Protein AF-0000000072476470 (afdb_homodimer)

Secondary structure (DSSP, 8-state):
-----SEEE---S-B-TTTSSSB--EEETTEEE-HHHHHHHHHHHHHHHHHTSGGGS--S---TT----EEEEEE--SSHHHHHHHHHHHHHHHHHHHHTTT--SEEEEEEEEE-TT--THHHHHHHHHHTT-TTS-EEEEEEEGGGG--GGGEEEEEE-TT--EEEEEEPSS---HHHHHHTSSSHHHHHHHHHHHHHHHHHHHHHHTT-SEEEE---HHHHHHHHHHHHHTT-HHHHHHHHS-EEEPPTT-SS-EEEE-TTTTS-HHHHHHHHHHTT-TTTS----S---SBGGG--HHHHHHHHHHHHHHTT-THHHHHHHHHHHHSPPPPS---EE-TTT-PEESS-HHHHHHHHHS---S---SHHHHHHHHHHHHHS-S-TTSSS-SPPEE---HHHHHHHTT-SS-EEEE--GGGG--S---SHHHHHHHH-/-----SEEE---S-B-TTTSSSB--EEETTEEE-HHHHHHHHHHHHHHHHHTSGGGS--S---TT----EEEEEE--SSHHHHHHHHHHHHHHHHHHHHTTT--SEEEEEEEEE-TT--THHHHHHHHHHTT-TTS-EEEEEEEGGGG--GGGEEEEEE-TT--EEEEEEPSS---HHHHHHTSSSHHHHHHHHHHHHHHHHHHHHHHTT-SEEEE---HHHHHHHHHHHHHTT-HHHHHHHHS-EEEPPTT-SS-EEEE-TTTTS-HHHHHHHHHHTT-TTTS----S---SBGGG--HHHHHHHHHHHHHHTT-THHHHHHHHHHHHSPPPPS---EE-TTT--EESS-HHHHHHHHHS---S---SHHHHHHHHHHHHHS-S-TTSSS-SPPEE---HHHHHHHHT-SS-EEEE--STTS--SS--SHHHHHHHH-

Nearest PDB structures (foldseek):
  5mko-assembly1_A  TM=6.541E-01  e=4.875E-10  Pyrococcus horikoshii OT3
  7tjv-assembly1_B  TM=3.678E-01  e=1.976E-01  Saccharomyces cerevisiae
  3oe7-assembly2_J  TM=3.667E-01  e=3.869E-01  Saccharomyces cerevisiae
  3ofn-assembly1_C  TM=3.696E-01  e=1.002E+00  Saccharomyces cerevisiae
  8j0t-assembly1_A  TM=4.545E-01  e=1.855E+00  Mycobacterium tuberculosis

Sequence (878 aa):
MATSDPVVWDVGSQACGKCKQRDAVLIARREPYCGGCFVRFIRGKQRKPMGADDRYRVRYHRRPGDDPRHRVAVAASGGVSSVVLVDCVAGMLQDQAHAHKGRTGFELVVVTIATDDADDTVSARLHQLAARFPEVSVVVKQVPVAKYIDDKTLYRLRITPEFAAVVGPPVAHPMTVGELLAMCVNKSSGEDLLEVVRHQLLLEFAVAEGCHTVLYGHSLTRIASDIIALTVKGRGSAIYRSLNNRTETVAGAAADVVVMYPLRDVLGAEVSAYAKVAGLDELAATSGVPKSKITKNLTIRDLTANYFARLEATGYASTASAVVKIGDKLAPPKGESQGTCGVCGIEVYHNPQRWLQRITVESAAPLDTDDERANLAAYEASAPASAAAAAGDGAALELCYGCTVSLKGAAADMAWPVNPERLGPRYNADDVINELSLEMATSDPVVWDVGSQACGKCKQRDAVLIARREPYCGGCFVRFIRGKQRKPMGADDRYRVRYHRRPGDDPRHRVAVAASGGVSSVVLVDCVAGMLQDQAHAHKGRTGFELVVVTIATDDADDTVSARLHQLAARFPEVSVVVKQVPVAKYIDDKTLYRLRITPEFAAVVGPPVAHPMTVGELLAMCVNKSSGEDLLEVVRHQLLLEFAVAEGCHTVLYGHSLTRIASDIIALTVKGRGSAIYRSLNNRTETVAGAAADVVVMYPLRDVLGAEVSAYAKVAGLDELAATSGVPKSKITKNLTIRDLTANYFARLEATGYASTASAVVKIGDKLAPPKGESQGTCGVCGIEVYHNPQRWLQRITVESAAPLDTDDERANLAAYEASAPASAAAAAGDGAALELCYGCTVSLKGAAADMAWPVNPERLGPRYNADDVINELSLE

pLDDT: mean 77.1, std 20.1, range [19.94, 98.12]

InterPro domains:
  IPR014729 Rossmann-like alpha/beta/alpha sandwich fold [G3DSA:3.40.50.620] (15-365)
  IPR019407 Cytoplasmic tRNA 2-thiolation protein 2 [MF_03054] (4-411)
  IPR019407 Cytoplasmic tRNA 2-thiolation protein 2 [PF10288] (299-405)
  IPR019407 Cytoplasmic tRNA 2-thiolation protein 2 [PTHR20882] (13-414)

Radius of gyration: 30.51 Å; Cα contacts (8 Å, |Δi|>4): 1537; chains: 2; bounding box: 84×90×68 Å

Solvent-accessible surface area (backbone atoms only — not comparable to full-atom values): 47629 Å² total; per-residue (Å²): 128,86,65,52,30,50,59,38,65,80,59,58,98,35,58,9,67,80,79,61,75,45,60,20,51,29,27,44,56,90,36,39,24,20,60,70,57,44,48,49,51,54,41,47,53,35,38,54,78,46,66,78,36,74,66,56,39,68,72,85,82,73,54,95,84,54,75,71,76,39,23,36,32,35,50,32,80,27,34,52,44,21,46,47,42,52,52,40,53,52,48,52,38,41,53,34,18,70,73,48,81,64,41,50,24,50,43,43,33,39,37,28,73,35,52,93,82,53,67,69,58,52,61,51,33,50,50,55,56,42,61,75,39,77,86,42,72,61,46,79,48,77,43,58,53,60,70,71,59,46,69,89,30,26,21,22,36,38,64,43,95,68,52,44,39,34,35,51,60,66,51,90,64,88,75,52,62,68,58,42,38,65,46,29,62,43,68,46,35,21,52,51,51,48,53,40,53,53,52,51,51,49,52,52,47,29,54,75,70,58,25,43,31,39,34,40,32,44,23,24,42,51,48,24,25,46,44,54,36,29,36,55,50,32,27,57,70,53,41,51,55,70,75,37,74,38,75,42,80,49,91,90,46,93,59,57,32,34,38,41,49,41,32,46,88,35,45,52,61,52,50,53,48,44,26,56,66,71,67,38,56,86,56,18,57,68,78,65,66,71,67,73,66,49,54,91,76,51,32,61,51,52,54,40,44,53,49,49,54,51,34,27,69,67,23,44,46,62,34,31,56,35,27,44,52,48,51,67,51,38,62,73,77,76,76,63,68,74,44,50,14,53,79,72,59,48,75,23,59,63,68,36,34,63,52,50,38,43,75,45,52,66,77,74,74,81,74,79,50,73,62,54,48,44,47,50,46,41,44,64,62,61,36,62,86,53,57,75,69,65,46,58,95,44,55,66,45,54,52,34,49,35,57,47,54,35,55,44,62,24,90,53,68,37,59,45,61,42,58,66,79,72,43,56,78,71,91,74,75,63,73,79,50,54,73,67,66,63,119,127,88,65,52,32,50,60,38,64,81,60,59,98,35,61,9,68,79,79,61,73,45,61,21,52,30,29,43,54,92,36,40,24,19,58,68,57,43,48,50,51,55,41,49,55,34,39,53,76,46,66,78,37,75,68,57,39,69,74,85,80,73,53,95,85,54,76,71,74,38,22,36,32,37,50,32,82,29,36,54,44,20,47,47,42,51,52,41,53,51,48,51,39,41,52,35,17,71,73,49,81,63,41,50,24,50,43,43,35,40,36,28,75,35,52,94,83,51,67,68,57,51,61,52,34,50,49,55,56,42,61,75,39,78,86,42,73,60,45,75,47,77,43,58,52,60,72,71,59,45,71,89,31,26,21,24,36,37,55,45,97,66,52,45,39,33,35,51,61,67,51,90,64,88,74,51,61,69,59,44,39,64,47,28,60,43,69,46,36,23,52,52,51,48,52,41,51,53,52,52,50,50,52,51,47,29,56,76,71,57,26,43,30,40,35,40,32,43,22,24,42,51,47,24,25,45,44,54,36,30,36,54,51,32,28,58,72,52,42,51,56,71,74,38,75,39,75,41,80,50,92,91,48,94,59,58,31,34,38,38,47,43,32,46,88,35,44,51,62,53,48,53,49,43,25,58,66,70,66,38,56,85,54,18,56,68,76,65,67,69,67,73,67,50,53,90,78,53,31,60,52,53,53,38,44,52,49,48,55,51,33,28,69,71,24,44,45,62,34,32,56,35,28,43,53,48,49,65,52,40,62,72,78,74,76,64,68,75,44,50,15,51,79,71,59,48,74,24,58,64,68,35,35,62,53,51,38,43,74,46,51,66,79,74,73,81,73,78,49,71,62,56,49,44,48,50,46,41,44,64,62,60,36,62,84,57,54,76,68,64,46,57,94,42,58,72,45,54,52,34,50,35,56,45,60,35,51,53,50,22,90,55,69,37,59,45,62,43,58,69,79,70,37,61,76,70,90,77,81,66,70,82,59,52,77,65,66,68,116

Organism: Diutina rugosa (NCBI:txid5481)

Structure (mmCIF, N/CA/C/O backbone):
data_AF-0000000072476470-model_v1
#
loop_
_entity.id
_entity.type
_entity.pdbx_description
1 polymer 'Cytoplasmic tRNA 2-thiolation protein 2'
#
loop_
_atom_site.group_PDB
_atom_site.id
_atom_site.type_symbol
_atom_site.label_atom_id
_atom_site.label_alt_id
_atom_site.label_comp_id
_atom_site.label_asym_id
_atom_site.label_entity_id
_atom_site.label_seq_id
_atom_site.pdbx_PDB_ins_code
_atom_site.Cartn_x
_atom_site.Cartn_y
_atom_site.Cartn_z
_atom_site.occupancy
_atom_site.B_iso_or_equiv
_atom_site.auth_seq_id
_atom_site.auth_comp_id
_atom_site.auth_asym_id
_atom_site.auth_atom_id
_atom_site.pdbx_PDB_model_num
ATOM 1 N N . MET A 1 1 ? -31.922 6.969 -4.652 1 24.92 1 MET A N 1
ATOM 2 C CA . MET A 1 1 ? -30.656 6.469 -5.172 1 24.92 1 MET A CA 1
ATOM 3 C C . MET A 1 1 ? -29.547 6.637 -4.145 1 24.92 1 MET A C 1
ATOM 5 O O . MET A 1 1 ? -29.141 7.758 -3.844 1 24.92 1 MET A O 1
ATOM 9 N N . ALA A 1 2 ? -29.547 5.863 -3.162 1 32.75 2 ALA A N 1
ATOM 10 C CA . ALA A 1 2 ? -28.641 5.98 -2.02 1 32.75 2 ALA A CA 1
ATOM 11 C C . ALA A 1 2 ? -27.188 6.016 -2.473 1 32.75 2 ALA A C 1
ATOM 13 O O . ALA A 1 2 ? -26.672 5.031 -3.01 1 32.75 2 ALA A O 1
ATOM 14 N N . THR A 1 3 ? -26.781 7.102 -2.959 1 39.84 3 THR A N 1
ATOM 15 C CA . THR A 1 3 ? -25.438 7.285 -3.48 1 39.84 3 THR A CA 1
ATOM 16 C C . THR A 1 3 ? -24.406 7.129 -2.369 1 39.84 3 THR A C 1
ATOM 18 O O . THR A 1 3 ? -24.609 7.578 -1.243 1 39.84 3 THR A O 1
ATOM 21 N N . SER A 1 4 ? -23.719 6.02 -2.309 1 44.28 4 SER A N 1
ATOM 22 C CA . SER A 1 4 ? -22.656 5.59 -1.41 1 44.28 4 SER A CA 1
ATOM 23 C C . SER A 1 4 ? -21.516 6.613 -1.356 1 44.28 4 SER A C 1
ATOM 25 O O . SER A 1 4 ? -20.422 6.316 -0.867 1 44.28 4 SER A O 1
ATOM 27 N N . ASP A 1 5 ? -21.891 7.859 -1.884 1 54.78 5 ASP A N 1
ATOM 28 C CA . ASP A 1 5 ? -20.891 8.922 -1.818 1 54.78 5 ASP A CA 1
ATOM 29 C C . ASP A 1 5 ? -20.734 9.438 -0.39 1 54.78 5 ASP A C 1
ATOM 31 O O . ASP A 1 5 ? -21.703 9.547 0.349 1 54.78 5 ASP A O 1
ATOM 35 N N . PRO A 1 6 ? -19.547 9.555 0.043 1 65.94 6 PRO A N 1
ATOM 36 C CA . PRO A 1 6 ? -19.391 10.039 1.415 1 65.94 6 PRO A CA 1
ATOM 37 C C . PRO A 1 6 ? -20.094 11.375 1.654 1 65.94 6 PRO A C 1
ATOM 39 O O . PRO A 1 6 ? -20.609 11.617 2.748 1 65.94 6 PRO A O 1
ATOM 42 N N . VAL A 1 7 ? -20.172 12.234 0.521 1 78.75 7 VAL A N 1
ATOM 43 C CA . VAL A 1 7 ? -20.891 13.5 0.624 1 78.75 7 VAL A CA 1
ATOM 44 C C . VAL A 1 7 ? -21.797 13.68 -0.595 1 78.75 7 VAL A C 1
ATOM 46 O O . VAL A 1 7 ? -21.328 13.594 -1.735 1 78.75 7 VAL A O 1
ATOM 49 N N . VAL A 1 8 ? -23.062 13.766 -0.441 1 81.56 8 VAL A N 1
ATOM 50 C CA . VAL A 1 8 ? -24.031 13.945 -1.523 1 81.56 8 VAL A CA 1
ATOM 51 C C . VAL A 1 8 ? -24.672 15.328 -1.417 1 81.56 8 VAL A C 1
ATOM 53 O O . VAL A 1 8 ? -25.188 15.703 -0.358 1 81.56 8 VAL A O 1
ATOM 56 N N . TRP A 1 9 ? -24.531 16.031 -2.512 1 86.44 9 TRP A N 1
ATOM 57 C CA . TRP A 1 9 ? -25.109 17.375 -2.531 1 86.44 9 TRP A CA 1
ATOM 58 C C . TRP A 1 9 ? -26.5 17.375 -3.141 1 86.44 9 TRP A C 1
ATOM 60 O O . TRP A 1 9 ? -26.969 16.328 -3.623 1 86.44 9 TRP A O 1
ATOM 70 N N . ASP A 1 10 ? -27.156 18.438 -3.203 1 78.69 10 ASP A N 1
ATOM 71 C CA . ASP A 1 10 ? -28.469 18.672 -3.82 1 78.69 10 ASP A CA 1
ATOM 72 C C . ASP A 1 10 ? -29.484 17.641 -3.334 1 78.69 10 ASP A C 1
ATOM 74 O O . ASP A 1 10 ? -30.109 16.953 -4.137 1 78.69 10 ASP A O 1
ATOM 78 N N . VAL A 1 11 ? -29.734 17.562 -2.053 1 77.38 11 VAL A N 1
ATOM 79 C CA . VAL A 1 11 ? -30.531 16.516 -1.4 1 77.38 11 VAL A CA 1
ATOM 80 C C . VAL A 1 11 ? -32 16.938 -1.368 1 77.38 11 VAL A C 1
ATOM 82 O O . VAL A 1 11 ? -32.781 16.359 -0.619 1 77.38 11 VAL A O 1
ATOM 85 N N . GLY A 1 12 ? -32.469 17.766 -2.186 1 75.56 12 GLY A N 1
ATOM 86 C CA . GLY A 1 12 ? -33.875 18.156 -2.234 1 75.56 12 GLY A CA 1
ATOM 87 C C . GLY A 1 12 ? -34.312 18.938 -1.008 1 75.56 12 GLY A C 1
ATOM 88 O O . GLY A 1 12 ? -33.5 19.5 -0.291 1 75.56 12 GLY A O 1
ATOM 89 N N . SER A 1 13 ? -35.656 18.953 -0.813 1 82.44 13 SER A N 1
ATOM 90 C CA . SER A 1 13 ? -36.25 19.766 0.246 1 82.44 13 SER A CA 1
ATOM 91 C C . SER A 1 13 ? -36.406 18.953 1.53 1 82.44 13 SER A C 1
ATOM 93 O O . SER A 1 13 ? -37.531 18.609 1.91 1 82.44 13 SER A O 1
ATOM 95 N N . GLN A 1 14 ? -35.25 18.484 1.986 1 89.56 14 GLN A N 1
ATOM 96 C CA . GLN A 1 14 ? -35.344 17.781 3.256 1 89.56 14 GLN A CA 1
ATOM 97 C C . GLN A 1 14 ? -34.75 18.594 4.395 1 89.56 14 GLN A C 1
ATOM 99 O O . GLN A 1 14 ? -33.844 19.406 4.18 1 89.56 14 GLN A O 1
ATOM 104 N N . ALA A 1 15 ? -35.312 18.391 5.598 1 93.31 15 ALA A N 1
ATOM 105 C CA . ALA A 1 15 ? -34.875 19.141 6.773 1 93.31 15 ALA A CA 1
ATOM 106 C C . ALA A 1 15 ? -33.562 18.594 7.301 1 93.31 15 ALA A C 1
ATOM 108 O O . ALA A 1 15 ? -33.281 17.391 7.156 1 93.31 15 ALA A O 1
ATOM 109 N N . CYS A 1 16 ? -32.781 19.422 7.844 1 94.56 16 CYS A N 1
ATOM 110 C CA . CYS A 1 16 ? -31.562 19.016 8.508 1 94.56 16 CYS A CA 1
ATOM 111 C C . CYS A 1 16 ? -31.828 17.984 9.586 1 94.56 16 CYS A C 1
ATOM 113 O O . CYS A 1 16 ? -32.781 18.141 10.375 1 94.56 16 CYS A O 1
ATOM 115 N N . GLY A 1 17 ? -31.078 16.984 9.602 1 91.75 17 GLY A N 1
ATOM 116 C CA . GLY A 1 17 ? -31.266 15.914 10.57 1 91.75 17 GLY A CA 1
ATOM 117 C C . GLY A 1 17 ? -30.812 16.297 11.969 1 91.75 17 GLY A C 1
ATOM 118 O O . GLY A 1 17 ? -31.156 15.625 12.945 1 91.75 17 GLY A O 1
ATOM 119 N N . LYS A 1 18 ? -30.094 17.375 12.172 1 92.19 18 LYS A N 1
ATOM 120 C CA . LYS A 1 18 ? -29.547 17.797 13.461 1 92.19 18 LYS A CA 1
ATOM 121 C C . LYS A 1 18 ? -30.406 18.891 14.094 1 92.19 18 LYS A C 1
ATOM 123 O O . LYS A 1 18 ? -31 18.688 15.156 1 92.19 18 LYS A O 1
ATOM 128 N N . CYS A 1 19 ? -30.578 20.047 13.398 1 93.19 19 CYS A N 1
ATOM 129 C CA . CYS A 1 19 ? -31.328 21.172 13.977 1 93.19 19 CYS A CA 1
ATOM 130 C C . CYS A 1 19 ? -32.812 21.062 13.648 1 93.19 19 CYS A C 1
ATOM 132 O O . CYS A 1 19 ? -33.625 21.688 14.312 1 93.19 19 CYS A O 1
ATOM 134 N N . LYS A 1 20 ? -33.156 20.375 12.594 1 92.69 20 LYS A N 1
ATOM 135 C CA . LYS A 1 20 ? -34.531 20.172 12.125 1 92.69 20 LYS A CA 1
ATOM 136 C C . LYS A 1 20 ? -35.219 21.5 11.805 1 92.69 20 LYS A C 1
ATOM 138 O O . LYS A 1 20 ? -36.438 21.562 11.68 1 92.69 20 LYS A O 1
ATOM 143 N N . GLN A 1 21 ? -34.531 22.5 11.727 1 93.12 21 GLN A N 1
ATOM 144 C CA . GLN A 1 21 ? -35.031 23.844 11.523 1 93.12 21 GLN A CA 1
ATOM 145 C C . GLN A 1 21 ? -34.75 24.344 10.117 1 93.12 21 GLN A C 1
ATOM 147 O O . GLN A 1 21 ? -35.531 25.094 9.531 1 93.12 21 GLN A O 1
ATOM 152 N N . ARG A 1 22 ? -33.656 23.984 9.648 1 94.38 22 ARG A N 1
ATOM 153 C CA . ARG A 1 22 ? -33.219 24.453 8.344 1 94.38 22 ARG A CA 1
ATOM 154 C C . ARG A 1 22 ? -33.219 23.328 7.324 1 94.38 22 ARG A C 1
ATOM 156 O O . ARG A 1 22 ? -33.25 22.156 7.695 1 94.38 22 ARG A O 1
ATOM 163 N N . ASP A 1 23 ? -33.094 23.766 6.062 1 94.25 23 ASP A N 1
ATOM 164 C CA . ASP A 1 23 ? -33.031 22.781 4.988 1 94.25 23 ASP A CA 1
ATOM 165 C C . ASP A 1 23 ? -31.625 22.203 4.879 1 94.25 23 ASP A C 1
ATOM 167 O O . ASP A 1 23 ? -30.641 22.906 5.023 1 94.25 23 ASP A O 1
ATOM 171 N N . ALA A 1 24 ? -31.625 20.906 4.594 1 95.19 24 ALA A N 1
ATOM 172 C CA . ALA A 1 24 ? -30.359 20.234 4.383 1 95.19 24 ALA A CA 1
ATOM 173 C C . ALA A 1 24 ? -29.734 20.641 3.055 1 95.19 24 ALA A C 1
ATOM 175 O O . ALA A 1 24 ? -30.438 20.828 2.061 1 95.19 24 ALA A O 1
ATOM 176 N N . VAL A 1 25 ? -28.422 20.812 3.047 1 94.81 25 VAL A N 1
ATOM 177 C CA . VAL A 1 25 ? -27.734 21.188 1.815 1 94.81 25 VAL A CA 1
ATOM 178 C C . VAL A 1 25 ? -26.906 20 1.312 1 94.81 25 VAL A C 1
ATOM 180 O O . VAL A 1 25 ? -26.547 19.938 0.131 1 94.81 25 VAL A O 1
ATOM 183 N N . LEU A 1 26 ? -26.578 19.031 2.217 1 93.56 26 LEU A N 1
ATOM 184 C CA . LEU A 1 26 ? -25.797 17.859 1.833 1 93.56 26 LEU A CA 1
ATOM 185 C C . LEU A 1 26 ? -26.094 16.688 2.764 1 93.56 26 LEU A C 1
ATOM 187 O O . LEU A 1 26 ? -26.688 16.875 3.832 1 93.56 26 LEU A O 1
ATOM 191 N N . ILE A 1 27 ? -25.766 15.555 2.26 1 89.31 27 ILE A N 1
ATOM 192 C CA . ILE A 1 27 ? -25.828 14.344 3.066 1 89.31 27 ILE A CA 1
ATOM 193 C C . ILE A 1 27 ? -24.422 13.789 3.287 1 89.31 27 ILE A C 1
ATOM 195 O O . ILE A 1 27 ? -23.672 13.594 2.332 1 89.31 27 ILE A O 1
ATOM 199 N N . ALA A 1 28 ? -24 13.727 4.504 1 86.88 28 ALA A N 1
ATOM 200 C CA . ALA A 1 28 ? -22.719 13.117 4.883 1 86.88 28 ALA A CA 1
ATOM 201 C C . ALA A 1 28 ? -22.938 12.023 5.926 1 86.88 28 ALA A C 1
ATOM 203 O O . ALA A 1 28 ? -23.734 12.172 6.848 1 86.88 28 ALA A O 1
ATOM 204 N N . ARG A 1 29 ? -22.219 10.992 5.68 1 80.81 29 ARG A N 1
ATOM 205 C CA . ARG A 1 29 ? -22.344 9.844 6.574 1 80.81 29 ARG A CA 1
ATOM 206 C C . ARG A 1 29 ? -23.812 9.461 6.773 1 80.81 29 ARG A C 1
ATOM 208 O O . ARG A 1 29 ? -24.266 9.273 7.906 1 80.81 29 ARG A O 1
ATOM 215 N N . ARG A 1 30 ? -24.609 9.578 5.797 1 77.38 30 ARG A N 1
ATOM 216 C CA . ARG A 1 30 ? -26.016 9.156 5.691 1 77.38 30 ARG A CA 1
ATOM 217 C C . ARG A 1 30 ? -26.922 10.078 6.488 1 77.38 30 ARG A C 1
ATOM 219 O O . ARG A 1 30 ? -28.062 9.727 6.797 1 77.38 30 ARG A O 1
ATOM 226 N N . GLU A 1 31 ? -26.422 11.188 6.859 1 86.62 31 GLU A N 1
ATOM 227 C CA . GLU A 1 31 ? -27.203 12.172 7.602 1 86.62 31 GLU A CA 1
ATOM 228 C C . GLU A 1 31 ? -27.281 13.5 6.844 1 86.62 31 GLU A C 1
ATOM 230 O O . GLU A 1 31 ? -26.281 13.984 6.332 1 86.62 31 GLU A O 1
ATOM 235 N N . PRO A 1 32 ? -28.516 13.906 6.727 1 92.25 32 PRO A N 1
ATOM 236 C CA . PRO A 1 32 ? -28.656 15.227 6.098 1 92.25 32 PRO A CA 1
ATOM 237 C C . PRO A 1 32 ? -28.234 16.359 7.012 1 92.25 32 PRO A C 1
ATOM 239 O O . PRO A 1 32 ? -28.578 16.375 8.195 1 92.25 32 PRO A O 1
ATOM 242 N N . TYR A 1 33 ? -27.484 17.297 6.461 1 94.88 33 TYR A N 1
ATOM 243 C CA . TYR A 1 33 ? -26.984 18.438 7.234 1 94.88 33 TYR A CA 1
ATOM 244 C C . TYR A 1 33 ? -27.312 19.75 6.539 1 94.88 33 TYR A C 1
ATOM 246 O O . TYR A 1 33 ? -27.219 19.859 5.312 1 94.88 33 TYR A O 1
ATOM 254 N N . CYS A 1 34 ? -27.812 20.719 7.391 1 95.5 34 CYS A N 1
ATOM 255 C CA . CYS A 1 34 ? -27.703 22.094 6.914 1 95.5 34 CYS A CA 1
ATOM 256 C C . CYS A 1 34 ? -26.266 22.578 6.996 1 95.5 34 CYS A C 1
ATOM 258 O O . CYS A 1 34 ? -25.406 21.922 7.582 1 95.5 34 CYS A O 1
ATOM 260 N N . GLY A 1 35 ? -25.984 23.719 6.414 1 94.88 35 GLY A N 1
ATOM 261 C CA . GLY A 1 35 ? -24.609 24.234 6.383 1 94.88 35 GLY A CA 1
ATOM 262 C C . GLY A 1 35 ? -24.016 24.406 7.762 1 94.88 35 GLY A C 1
ATOM 263 O O . GLY A 1 35 ? -22.922 23.906 8.039 1 94.88 35 GLY A O 1
ATOM 264 N N . GLY A 1 36 ? -24.734 25.062 8.617 1 95.19 36 GLY A N 1
ATOM 265 C CA . GLY A 1 36 ? -24.25 25.328 9.961 1 95.19 36 GLY A CA 1
ATOM 266 C C . GLY A 1 36 ? -24 24.062 10.766 1 95.19 36 GLY A C 1
ATOM 267 O O . GLY A 1 36 ? -22.969 23.938 11.422 1 95.19 36 GLY A O 1
ATOM 268 N N . CYS A 1 37 ? -24.906 23.125 10.68 1 95.81 37 CYS A N 1
ATOM 269 C CA . CYS A 1 37 ? -24.781 21.891 11.445 1 95.81 37 CYS A CA 1
ATOM 270 C C . CYS A 1 37 ? -23.625 21.047 10.914 1 95.81 37 CYS A C 1
ATOM 272 O O . CYS A 1 37 ? -22.953 20.344 11.672 1 95.81 37 CYS A O 1
ATOM 274 N N . PHE A 1 38 ? -23.375 21.094 9.594 1 96.12 38 PHE A N 1
ATOM 275 C CA . PHE A 1 38 ? -22.266 20.344 9.008 1 96.12 38 PHE A CA 1
ATOM 276 C C . PHE A 1 38 ? -20.938 20.906 9.492 1 96.12 38 PHE A C 1
ATOM 278 O O . PHE A 1 38 ? -20.031 20.141 9.852 1 96.12 38 PHE A O 1
ATOM 285 N N . VAL A 1 39 ? -20.844 22.203 9.516 1 96.81 39 VAL A N 1
ATOM 286 C CA . VAL A 1 39 ? -19.625 22.859 10.008 1 96.81 39 VAL A CA 1
ATOM 287 C C . VAL A 1 39 ? -19.391 22.453 11.453 1 96.81 39 VAL A C 1
ATOM 289 O O . VAL A 1 39 ? -18.25 22.125 11.836 1 96.81 39 VAL A O 1
ATOM 292 N N . ARG A 1 40 ? -20.406 22.406 12.227 1 95.56 40 ARG A N 1
ATOM 293 C CA . ARG A 1 40 ? -20.297 22.016 13.625 1 95.56 40 ARG A CA 1
ATOM 294 C C . ARG A 1 40 ? -19.844 20.562 13.742 1 95.56 40 ARG A C 1
ATOM 296 O O . ARG A 1 40 ? -19.062 20.219 14.625 1 95.56 40 ARG A O 1
ATOM 303 N N . PHE A 1 41 ? -20.375 19.781 12.852 1 94.56 41 PHE A N 1
ATOM 304 C CA . PHE A 1 41 ? -20.031 18.359 12.844 1 94.56 41 PHE A CA 1
ATOM 305 C C . PHE A 1 41 ? -18.531 18.156 12.594 1 94.56 41 PHE A C 1
ATOM 307 O O . PHE A 1 41 ? -17.875 17.453 13.352 1 94.56 41 PHE A O 1
ATOM 314 N N . ILE A 1 42 ? -17.969 18.797 11.555 1 96.31 42 ILE A N 1
ATOM 315 C CA . ILE A 1 42 ? -16.562 18.641 11.195 1 96.31 42 ILE A CA 1
ATOM 316 C C . ILE A 1 42 ? -15.68 19.25 12.281 1 96.31 42 ILE A C 1
ATOM 318 O O . ILE A 1 42 ? -14.656 18.672 12.656 1 96.31 42 ILE A O 1
ATOM 322 N N . ARG A 1 43 ? -16.062 20.406 12.82 1 96.19 43 ARG A N 1
ATOM 323 C CA . ARG A 1 43 ? -15.297 21.031 13.898 1 96.19 43 ARG A CA 1
ATOM 324 C C . ARG A 1 43 ? -15.273 20.141 15.141 1 96.19 43 ARG A C 1
ATOM 326 O O . ARG A 1 43 ? -14.289 20.125 15.883 1 96.19 43 ARG A O 1
ATOM 333 N N . GLY A 1 44 ? -16.375 19.469 15.32 1 94.06 44 GLY A N 1
ATOM 334 C CA . GLY A 1 44 ? -16.422 18.516 16.422 1 94.06 44 GLY A CA 1
ATOM 335 C C . GLY A 1 44 ? -15.422 17.391 16.281 1 94.06 44 GLY A C 1
ATOM 336 O O . GLY A 1 44 ? -14.797 16.984 17.266 1 94.06 44 GLY A O 1
ATOM 337 N N . LYS A 1 45 ? -15.289 16.906 15.086 1 92.5 45 LYS A N 1
ATOM 338 C CA . LYS A 1 45 ? -14.312 15.859 14.828 1 92.5 45 LYS A CA 1
ATOM 339 C C . LYS A 1 45 ? -12.891 16.359 15.07 1 92.5 45 LYS A C 1
ATOM 341 O O . LYS A 1 45 ? -12.062 15.633 15.625 1 92.5 45 LYS A O 1
ATOM 346 N N . GLN A 1 46 ? -12.617 17.531 14.594 1 94.44 46 GLN A N 1
ATOM 347 C CA . GLN A 1 46 ? -11.305 18.141 14.789 1 94.44 46 GLN A CA 1
ATOM 348 C C . GLN A 1 46 ? -11 18.328 16.266 1 94.44 46 GLN A C 1
ATOM 350 O O . GLN A 1 46 ? -9.867 18.125 16.703 1 94.44 46 GLN A O 1
ATOM 355 N N . ARG A 1 47 ? -11.969 18.641 17.125 1 93 47 ARG A N 1
ATOM 356 C CA . ARG A 1 47 ? -11.789 18.984 18.531 1 93 47 ARG A CA 1
ATOM 357 C C . ARG A 1 47 ? -11.539 17.734 19.375 1 93 47 ARG A C 1
ATOM 359 O O . ARG A 1 47 ? -10.891 17.797 20.422 1 93 47 ARG A O 1
ATOM 366 N N . LYS A 1 48 ? -12.047 16.688 18.906 1 89.06 48 LYS A N 1
ATOM 367 C CA . LYS A 1 48 ? -12.031 15.461 19.703 1 89.06 48 LYS A CA 1
ATOM 368 C C . LYS A 1 48 ? -10.602 15.086 20.094 1 89.06 48 LYS A C 1
ATOM 370 O O . LYS A 1 48 ? -10.312 14.883 21.281 1 89.06 48 LYS A O 1
ATOM 375 N N . PRO A 1 49 ? -9.695 15.031 19.219 1 86.5 49 PRO A N 1
ATOM 376 C CA . PRO A 1 49 ? -8.344 14.641 19.625 1 86.5 49 PRO A CA 1
ATOM 377 C C . PRO A 1 49 ? -7.641 15.719 20.438 1 86.5 49 PRO A C 1
ATOM 379 O O . PRO A 1 49 ? -6.707 15.422 21.188 1 86.5 49 PRO A O 1
ATOM 382 N N . MET A 1 50 ? -8.031 16.906 20.406 1 86.44 50 MET A N 1
ATOM 383 C CA . MET A 1 50 ? -7.391 18.031 21.094 1 86.44 50 MET A CA 1
ATOM 384 C C . MET A 1 50 ? -8.086 18.312 22.422 1 86.44 50 MET A C 1
ATOM 386 O O . MET A 1 50 ? -7.434 18.641 23.422 1 86.44 50 MET A O 1
ATOM 390 N N . GLY A 1 51 ? -9.328 18.078 22.438 1 76.06 51 GLY A N 1
ATOM 391 C CA . GLY A 1 51 ? -10.172 18.516 23.547 1 76.06 51 GLY A CA 1
ATOM 392 C C . GLY A 1 51 ? -9.953 17.719 24.812 1 76.06 51 GLY A C 1
ATOM 393 O O . GLY A 1 51 ? -10.211 18.203 25.906 1 76.06 51 GLY A O 1
ATOM 394 N N . ALA A 1 52 ? -9.484 16.547 24.641 1 74.75 52 ALA A N 1
ATOM 395 C CA . ALA A 1 52 ? -9.312 15.711 25.812 1 74.75 52 ALA A CA 1
ATOM 396 C C . ALA A 1 52 ? -8.016 16.047 26.547 1 74.75 52 ALA A C 1
ATOM 398 O O . ALA A 1 52 ? -7.84 15.688 27.719 1 74.75 52 ALA A O 1
ATOM 399 N N . ASP A 1 53 ? -7.297 16.812 25.938 1 81.06 53 ASP A N 1
ATOM 400 C CA . ASP A 1 53 ? -5.996 17.141 26.5 1 81.06 53 ASP A CA 1
ATOM 401 C C . ASP A 1 53 ? -6.027 18.5 27.188 1 81.06 53 ASP A C 1
ATOM 403 O O . ASP A 1 53 ? -6.387 19.5 26.578 1 81.06 53 ASP A O 1
ATOM 407 N N . ASP A 1 54 ? -5.656 18.562 28.438 1 80.94 54 ASP A N 1
ATOM 408 C CA . ASP A 1 54 ? -5.676 19.781 29.234 1 80.94 54 ASP A CA 1
ATOM 409 C C . ASP A 1 54 ? -4.789 20.859 28.625 1 80.94 54 ASP A C 1
ATOM 411 O O . ASP A 1 54 ? -4.969 22.047 28.906 1 80.94 54 ASP A O 1
ATOM 415 N N . ARG A 1 55 ? -3.957 20.578 27.797 1 82.88 55 ARG A N 1
ATOM 416 C CA . ARG A 1 55 ? -3.016 21.484 27.172 1 82.88 55 ARG A CA 1
ATOM 417 C C . ARG A 1 55 ? -3.744 22.516 26.297 1 82.88 55 ARG A C 1
ATOM 419 O O . ARG A 1 55 ? -3.236 23.609 26.062 1 82.88 55 ARG A O 1
ATOM 426 N N . TYR A 1 56 ? -4.961 22.094 25.906 1 89.25 56 TYR A N 1
ATOM 427 C CA . TYR A 1 56 ? -5.613 22.938 24.906 1 89.25 56 TYR A CA 1
ATOM 428 C C . TYR A 1 56 ? -6.875 23.578 25.469 1 89.25 56 TYR A C 1
ATOM 430 O O . TYR A 1 56 ? -7.648 24.188 24.734 1 89.25 56 TYR A O 1
ATOM 438 N N . ARG A 1 57 ? -7.066 23.422 26.766 1 87.62 57 ARG A N 1
ATOM 439 C CA . ARG A 1 57 ? -8.234 23.984 27.438 1 87.62 57 ARG A CA 1
ATOM 440 C C . ARG A 1 57 ? -7.879 25.281 28.156 1 87.62 57 ARG A C 1
ATOM 442 O O . ARG A 1 57 ? -6.707 25.547 28.438 1 87.62 57 ARG A O 1
ATOM 449 N N . VAL A 1 58 ? -8.945 26.016 28.391 1 87.81 58 VAL A N 1
ATOM 450 C CA . VAL A 1 58 ? -8.766 27.266 29.125 1 87.81 58 VAL A CA 1
ATOM 451 C C . VAL A 1 58 ? -8.43 26.969 30.578 1 87.81 58 VAL A C 1
ATOM 453 O O . VAL A 1 58 ? -9.094 26.156 31.219 1 87.81 58 VAL A O 1
ATOM 456 N N . ARG A 1 59 ? -7.379 27.641 30.969 1 81.44 59 ARG A N 1
ATOM 457 C CA . ARG A 1 59 ? -6.992 27.5 32.375 1 81.44 59 ARG A CA 1
ATOM 458 C C . ARG A 1 59 ? -7.277 28.781 33.156 1 81.44 59 ARG A C 1
ATOM 460 O O . ARG A 1 59 ? -6.828 29.859 32.75 1 81.44 59 ARG A O 1
ATOM 467 N N . TYR A 1 60 ? -8.062 28.703 34.219 1 77.62 60 TYR A N 1
ATOM 468 C CA . TYR A 1 60 ? -8.461 29.875 35 1 77.62 60 TYR A CA 1
ATOM 469 C C . TYR A 1 60 ? -7.438 30.188 36.094 1 77.62 60 TYR A C 1
ATOM 471 O O . TYR A 1 60 ? -7.191 31.359 36.406 1 77.62 60 TYR A O 1
ATOM 479 N N . HIS A 1 61 ? -6.918 29.188 36.75 1 71.69 61 HIS A N 1
ATOM 480 C CA . HIS A 1 61 ? -6.02 29.469 37.844 1 71.69 61 HIS A CA 1
ATOM 481 C C . HIS A 1 61 ? -4.566 29.234 37.469 1 71.69 61 HIS A C 1
ATOM 483 O O . HIS A 1 61 ? -4.07 28.109 37.5 1 71.69 61 HIS A O 1
ATOM 489 N N . ARG A 1 62 ? -4.211 30.188 36.562 1 62.47 62 ARG A N 1
ATOM 490 C CA . ARG A 1 62 ? -2.791 30.047 36.281 1 62.47 62 ARG A CA 1
ATOM 491 C C . ARG A 1 62 ? -1.937 30.609 37.406 1 62.47 62 ARG A C 1
ATOM 493 O O . ARG A 1 62 ? -2.166 31.734 37.875 1 62.47 62 ARG A O 1
ATOM 500 N N . ARG A 1 63 ? -1.366 29.562 38.156 1 57.94 63 ARG A N 1
ATOM 501 C CA . ARG A 1 63 ? -0.444 29.953 39.219 1 57.94 63 ARG A CA 1
ATOM 502 C C . ARG A 1 63 ? 0.824 30.578 38.625 1 57.94 63 ARG A C 1
ATOM 504 O O . ARG A 1 63 ? 1.185 30.312 37.5 1 57.94 63 ARG A O 1
ATOM 511 N N . PRO A 1 64 ? 1.367 31.5 39.438 1 55.03 64 PRO A N 1
ATOM 512 C CA . PRO A 1 64 ? 2.701 32 39.094 1 55.03 64 PRO A CA 1
ATOM 513 C C . PRO A 1 64 ? 3.719 30.875 38.906 1 55.03 64 PRO A C 1
ATOM 515 O O . PRO A 1 64 ? 3.787 29.953 39.719 1 55.03 64 PRO A O 1
ATOM 518 N N . GLY A 1 65 ? 4.406 30.688 37.625 1 55.09 65 GLY A N 1
ATOM 519 C CA . GLY A 1 65 ? 5.348 29.625 37.312 1 55.09 65 GLY A CA 1
ATOM 520 C C . GLY A 1 65 ? 4.805 28.625 36.312 1 55.09 65 GLY A C 1
ATOM 521 O O . GLY A 1 65 ? 5.52 27.719 35.875 1 55.09 65 GLY A O 1
ATOM 522 N N . ASP A 1 66 ? 3.512 28.703 36.281 1 57.91 66 ASP A N 1
ATOM 523 C CA . ASP A 1 66 ? 2.912 27.766 35.344 1 57.91 66 ASP A CA 1
ATOM 524 C C . ASP A 1 66 ? 3.451 27.984 33.938 1 57.91 66 ASP A C 1
ATOM 526 O O . ASP A 1 66 ? 3.844 29.109 33.562 1 57.91 66 ASP A O 1
ATOM 530 N N . ASP A 1 67 ? 3.74 26.938 33.281 1 58.09 67 ASP A N 1
ATOM 531 C CA . ASP A 1 67 ? 4.246 26.906 31.922 1 58.09 67 ASP A CA 1
ATOM 532 C C . ASP A 1 67 ? 3.473 27.891 31.047 1 58.09 67 ASP A C 1
ATOM 534 O O . ASP A 1 67 ? 2.275 28.109 31.25 1 58.09 67 ASP A O 1
ATOM 538 N N . PRO A 1 68 ? 4.34 28.797 30.422 1 60.78 68 PRO A N 1
ATOM 539 C CA . PRO A 1 68 ? 3.732 29.719 29.453 1 60.78 68 PRO A CA 1
ATOM 540 C C . PRO A 1 68 ? 2.598 29.078 28.656 1 60.78 68 PRO A C 1
ATOM 542 O O . PRO A 1 68 ? 2.479 27.844 28.625 1 60.78 68 PRO A O 1
ATOM 545 N N . ARG A 1 69 ? 1.675 29.953 28.25 1 76.88 69 ARG A N 1
ATOM 546 C CA . ARG A 1 69 ? 0.553 29.531 27.422 1 76.88 69 ARG A CA 1
ATOM 547 C C . ARG A 1 69 ? 1.014 28.578 26.328 1 76.88 69 ARG A C 1
ATOM 549 O O . ARG A 1 69 ? 2.059 28.797 25.703 1 76.88 69 ARG A O 1
ATOM 556 N N . HIS A 1 70 ? 0.335 27.531 26.266 1 88.62 70 HIS A N 1
ATOM 557 C CA . HIS A 1 70 ? 0.611 26.547 25.234 1 88.62 70 HIS A CA 1
ATOM 558 C C . HIS A 1 70 ? 0.517 27.156 23.844 1 88.62 70 HIS A C 1
ATOM 560 O O . HIS A 1 70 ? -0.388 27.953 23.562 1 88.62 70 HIS A O 1
ATOM 566 N N . ARG A 1 71 ? 1.535 27.016 23.109 1 93.56 71 ARG A N 1
ATOM 567 C CA . ARG A 1 71 ? 1.563 27.531 21.734 1 93.56 71 ARG A CA 1
ATOM 568 C C . ARG A 1 71 ? 1.445 26.406 20.719 1 93.56 71 ARG A C 1
ATOM 570 O O . ARG A 1 71 ? 2.166 25.406 20.812 1 93.56 71 ARG A O 1
ATOM 577 N N . VAL A 1 72 ? 0.496 26.562 19.812 1 96.44 72 VAL A N 1
ATOM 578 C CA . VAL A 1 72 ? 0.197 25.531 18.828 1 96.44 72 VAL A CA 1
ATOM 579 C C . VAL A 1 72 ? 0.483 26.062 17.422 1 96.44 72 VAL A C 1
ATOM 581 O O . VAL A 1 72 ? 0.003 27.141 17.047 1 96.44 72 VAL A O 1
ATOM 584 N N . ALA A 1 73 ? 1.277 25.328 16.672 1 98 73 ALA A N 1
ATOM 585 C CA . ALA A 1 73 ? 1.557 25.688 15.281 1 98 73 ALA A CA 1
ATOM 586 C C . ALA A 1 73 ? 0.738 24.828 14.32 1 98 73 ALA A C 1
ATOM 588 O O . ALA A 1 73 ? 0.732 23.594 14.43 1 98 73 ALA A O 1
ATOM 589 N N . VAL A 1 74 ? 0.028 25.422 13.406 1 98.12 74 VAL A N 1
ATOM 590 C CA . VAL A 1 74 ? -0.65 24.719 12.328 1 98.12 74 VAL A CA 1
ATOM 591 C C . VAL A 1 74 ? 0.173 24.812 11.047 1 98.12 74 VAL A C 1
ATOM 593 O O . VAL A 1 74 ? 0.465 25.906 10.57 1 98.12 74 VAL A O 1
ATOM 596 N N . ALA A 1 75 ? 0.57 23.641 10.547 1 97.25 75 ALA A N 1
ATOM 597 C CA . ALA A 1 75 ? 1.25 23.609 9.258 1 97.25 75 ALA A CA 1
ATOM 598 C C . ALA A 1 75 ? 0.262 23.828 8.117 1 97.25 75 ALA A C 1
ATOM 600 O O . ALA A 1 75 ? -0.548 22.938 7.816 1 97.25 75 ALA A O 1
ATOM 601 N N . ALA A 1 76 ? 0.4 24.953 7.441 1 96 76 ALA A N 1
ATOM 602 C CA . ALA A 1 76 ? -0.553 25.297 6.391 1 96 76 ALA A CA 1
ATOM 603 C C . ALA A 1 76 ? 0.13 25.359 5.027 1 96 76 ALA A C 1
ATOM 605 O O . ALA A 1 76 ? 0.88 26.281 4.734 1 96 76 ALA A O 1
ATOM 606 N N . SER A 1 77 ? -0.223 24.422 4.227 1 91.56 77 SER A N 1
ATOM 607 C CA . SER A 1 77 ? 0.365 24.359 2.893 1 91.56 77 SER A CA 1
ATOM 608 C C . SER A 1 77 ? -0.404 25.25 1.91 1 91.56 77 SER A C 1
ATOM 610 O O . SER A 1 77 ? 0.092 25.547 0.824 1 91.56 77 SER A O 1
ATOM 612 N N . GLY A 1 78 ? -1.559 25.688 2.297 1 91 78 GLY A N 1
ATOM 613 C CA . GLY A 1 78 ? -2.404 26.453 1.396 1 91 78 GLY A CA 1
ATOM 614 C C . GLY A 1 78 ? -3.445 25.609 0.688 1 91 78 GLY A C 1
ATOM 615 O O . GLY A 1 78 ? -4.367 26.141 0.067 1 91 78 GLY A O 1
ATOM 616 N N . GLY A 1 79 ? -3.34 24.328 0.802 1 91.81 79 GLY A N 1
ATOM 617 C CA . GLY A 1 79 ? -4.355 23.453 0.243 1 91.81 79 GLY A CA 1
ATOM 618 C C . GLY A 1 79 ? -5.645 23.453 1.046 1 91.81 79 GLY A C 1
ATOM 619 O O . GLY A 1 79 ? -5.707 24.016 2.137 1 91.81 79 GLY A O 1
ATOM 620 N N . VAL A 1 80 ? -6.59 22.828 0.555 1 94 80 VAL A N 1
ATOM 621 C CA . VAL A 1 80 ? -7.926 22.859 1.14 1 94 80 VAL A CA 1
ATOM 622 C C . VAL A 1 80 ? -7.887 22.266 2.549 1 94 80 VAL A C 1
ATOM 624 O O . VAL A 1 80 ? -8.492 22.812 3.473 1 94 80 VAL A O 1
ATOM 627 N N . SER A 1 81 ? -7.16 21.203 2.773 1 94.88 81 SER A N 1
ATOM 628 C CA . SER A 1 81 ? -7.133 20.547 4.074 1 94.88 81 SER A CA 1
ATOM 629 C C . SER A 1 81 ? -6.5 21.438 5.137 1 94.88 81 SER A C 1
ATOM 631 O O . SER A 1 81 ? -7.004 21.531 6.254 1 94.88 81 SER A O 1
ATOM 633 N N . SER A 1 82 ? -5.406 22.062 4.781 1 95.56 82 SER A N 1
ATOM 634 C CA . SER A 1 82 ? -4.734 22.906 5.758 1 95.56 82 SER A CA 1
ATOM 635 C C . SER A 1 82 ? -5.543 24.172 6.043 1 95.56 82 SER A C 1
ATOM 637 O O . SER A 1 82 ? -5.598 24.625 7.188 1 95.56 82 SER A O 1
ATOM 639 N N . VAL A 1 83 ? -6.195 24.688 5.051 1 96.75 83 VAL A N 1
ATOM 640 C CA . VAL A 1 83 ? -7.031 25.875 5.223 1 96.75 83 VAL A CA 1
ATOM 641 C C . VAL A 1 83 ? -8.219 25.547 6.125 1 96.75 83 VAL A C 1
ATOM 643 O O . VAL A 1 83 ? -8.555 26.312 7.031 1 96.75 83 VAL A O 1
ATOM 646 N N . VAL A 1 84 ? -8.781 24.406 5.895 1 97.62 84 VAL A N 1
ATOM 647 C CA . VAL A 1 84 ? -9.906 23.969 6.711 1 97.62 84 VAL A CA 1
ATOM 648 C C . VAL A 1 84 ? -9.453 23.766 8.156 1 97.62 84 VAL A C 1
ATOM 650 O O . VAL A 1 84 ? -10.156 24.125 9.094 1 97.62 84 VAL A O 1
ATOM 653 N N . LEU A 1 85 ? -8.289 23.188 8.312 1 98 85 LEU A N 1
ATOM 654 C CA . LEU A 1 85 ? -7.785 22.969 9.664 1 98 85 LEU A CA 1
ATOM 655 C C . LEU A 1 85 ? -7.598 24.297 10.391 1 98 85 LEU A C 1
ATOM 657 O O . LEU A 1 85 ? -7.965 24.438 11.562 1 98 85 LEU A O 1
ATOM 661 N N . VAL A 1 86 ? -7.043 25.297 9.719 1 98 86 VAL A N 1
ATOM 662 C CA . VAL A 1 86 ? -6.852 26.609 10.328 1 98 86 VAL A CA 1
ATOM 663 C C . VAL A 1 86 ? -8.203 27.188 10.758 1 98 86 VAL A C 1
ATOM 665 O O . VAL A 1 86 ? -8.344 27.703 11.875 1 98 86 VAL A O 1
ATOM 668 N N . ASP A 1 87 ? -9.148 27.078 9.883 1 97.94 87 ASP A N 1
ATOM 669 C CA . ASP A 1 87 ? -10.484 27.578 10.188 1 97.94 87 ASP A CA 1
ATOM 670 C C . ASP A 1 87 ? -11.07 26.875 11.406 1 97.94 87 ASP A C 1
ATOM 672 O O . ASP A 1 87 ? -11.656 27.531 12.281 1 97.94 87 ASP A O 1
ATOM 676 N N . CYS A 1 88 ? -10.906 25.594 11.477 1 97.81 88 CYS A N 1
ATOM 677 C CA . CYS A 1 88 ? -11.445 24.797 12.578 1 97.81 88 CYS A CA 1
ATOM 678 C C . CYS A 1 88 ? -10.789 25.188 13.898 1 97.81 88 CYS A C 1
ATOM 680 O O . CYS A 1 88 ? -11.477 25.391 14.898 1 97.81 88 CYS A O 1
ATOM 682 N N . VAL A 1 89 ? -9.508 25.297 13.906 1 97.44 89 VAL A N 1
ATOM 683 C CA . VAL A 1 89 ? -8.766 25.547 15.133 1 97.44 89 VAL A CA 1
ATOM 684 C C . VAL A 1 89 ? -9.016 26.984 15.602 1 97.44 89 VAL A C 1
ATOM 686 O O . VAL A 1 89 ? -9.203 27.234 16.797 1 97.44 89 VAL A O 1
ATOM 689 N N . ALA A 1 90 ? -9.031 27.922 14.664 1 97.25 90 ALA A N 1
ATOM 690 C CA . ALA A 1 90 ? -9.367 29.297 15.008 1 97.25 90 ALA A CA 1
ATOM 691 C C . ALA A 1 90 ? -10.789 29.391 15.555 1 97.25 90 ALA A C 1
ATOM 693 O O . ALA A 1 90 ? -11.047 30.141 16.5 1 97.25 90 ALA A O 1
ATOM 694 N N . GLY A 1 91 ? -11.664 28.625 14.914 1 95.44 91 GLY A N 1
ATOM 695 C CA . GLY A 1 91 ? -13.023 28.562 15.414 1 95.44 91 GLY A CA 1
ATOM 696 C C . GLY A 1 91 ? -13.117 28.031 16.828 1 95.44 91 GLY A C 1
ATOM 697 O O . GLY A 1 91 ? -13.914 28.516 17.641 1 95.44 91 GLY A O 1
ATOM 698 N N . MET A 1 92 ? -12.328 27.062 17.078 1 95.06 92 MET A N 1
ATOM 699 C CA . MET A 1 92 ? -12.273 26.5 18.422 1 95.06 92 MET A CA 1
ATOM 700 C C . MET A 1 92 ? -11.836 27.562 19.438 1 95.06 92 MET A C 1
ATOM 702 O O . MET A 1 92 ? -12.422 27.688 20.5 1 95.06 92 MET A O 1
ATOM 706 N N . LEU A 1 93 ? -10.891 28.344 19.156 1 95.25 93 LEU A N 1
ATOM 707 C CA . LEU A 1 93 ? -10.391 29.406 20.016 1 95.25 93 LEU A CA 1
ATOM 708 C C . LEU A 1 93 ? -11.43 30.5 20.172 1 95.25 93 LEU A C 1
ATOM 710 O O . LEU A 1 93 ? -11.586 31.062 21.266 1 95.25 93 LEU A O 1
ATOM 714 N N . GLN A 1 94 ? -12.094 30.781 19.078 1 95.56 94 GLN A N 1
ATOM 715 C CA . GLN A 1 94 ? -13.156 31.781 19.141 1 95.56 94 GLN A CA 1
ATOM 716 C C . GLN A 1 94 ? -14.258 31.344 20.109 1 95.56 94 GLN A C 1
ATOM 718 O O . GLN A 1 94 ? -14.742 32.156 20.906 1 95.56 94 GLN A O 1
ATOM 723 N N . ASP A 1 95 ? -14.625 30.109 19.984 1 93.62 95 ASP A N 1
ATOM 724 C CA . ASP A 1 95 ? -15.633 29.578 20.906 1 93.62 95 ASP A CA 1
ATOM 725 C C . ASP A 1 95 ? -15.164 29.656 22.344 1 93.62 95 ASP A C 1
ATOM 727 O O . ASP A 1 95 ? -15.945 29.984 23.25 1 93.62 95 ASP A O 1
ATOM 731 N N . GLN A 1 96 ? -13.938 29.391 22.578 1 91.56 96 GLN A N 1
ATOM 732 C CA . GLN A 1 96 ? -13.367 29.5 23.922 1 91.56 96 GLN A CA 1
ATOM 733 C C . GLN A 1 96 ? -13.398 30.938 24.406 1 91.56 96 GLN A C 1
ATOM 735 O O . GLN A 1 96 ? -13.766 31.203 25.547 1 91.56 96 GLN A O 1
ATOM 740 N N . ALA A 1 97 ? -13.023 31.859 23.547 1 93.5 97 ALA A N 1
ATOM 741 C CA . ALA A 1 97 ? -13.016 33.281 23.906 1 93.5 97 ALA A CA 1
ATOM 742 C C . ALA A 1 97 ? -14.406 33.75 24.281 1 93.5 97 ALA A C 1
ATOM 744 O O . ALA A 1 97 ? -14.57 34.5 25.234 1 93.5 97 ALA A O 1
ATOM 745 N N . HIS A 1 98 ? -15.391 33.281 23.594 1 93.12 98 HIS A N 1
ATOM 746 C CA . HIS A 1 98 ? -16.781 33.656 23.875 1 93.12 98 HIS A CA 1
ATOM 747 C C . HIS A 1 98 ? -17.266 33.062 25.188 1 93.12 98 HIS A C 1
ATOM 749 O O . HIS A 1 98 ? -17.953 33.719 25.953 1 93.12 98 HIS A O 1
ATOM 755 N N . ALA A 1 99 ? -16.828 31.891 25.406 1 91.69 99 ALA A N 1
ATOM 756 C CA . ALA A 1 99 ? -17.312 31.172 26.578 1 91.69 99 ALA A CA 1
ATOM 757 C C . ALA A 1 99 ? -16.562 31.578 27.828 1 91.69 99 ALA A C 1
ATOM 759 O O . ALA A 1 99 ? -17.094 31.469 28.938 1 91.69 99 ALA A O 1
ATOM 760 N N . HIS A 1 100 ? -15.398 32.031 27.641 1 91.69 100 HIS A N 1
ATOM 761 C CA . HIS A 1 100 ? -14.555 32.281 28.812 1 91.69 100 HIS A CA 1
ATOM 762 C C . HIS A 1 100 ? -14.062 33.719 28.859 1 91.69 100 HIS A C 1
ATOM 764 O O . HIS A 1 100 ? -12.922 33.969 29.25 1 91.69 100 HIS A O 1
ATOM 770 N N . LYS A 1 101 ? -14.867 34.594 28.453 1 90 101 LYS A N 1
ATOM 771 C CA . LYS A 1 101 ? -14.664 36.031 28.594 1 90 101 LYS A CA 1
ATOM 772 C C . LYS A 1 101 ? -13.32 36.438 28 1 90 101 LYS A C 1
ATOM 774 O O . LYS A 1 101 ? -12.523 37.125 28.656 1 90 101 LYS A O 1
ATOM 779 N N . GLY A 1 102 ? -12.984 35.875 26.859 1 88.06 102 GLY A N 1
ATOM 780 C CA . GLY A 1 102 ? -11.828 36.344 26.109 1 88.06 102 GLY A CA 1
ATOM 781 C C . GLY A 1 102 ? -10.602 35.469 26.297 1 88.06 102 GLY A C 1
ATOM 782 O O . GLY A 1 102 ? -9.586 35.656 25.625 1 88.06 102 GLY A O 1
ATOM 783 N N . ARG A 1 103 ? -10.742 34.5 27.188 1 88.31 103 ARG A N 1
ATOM 784 C CA . ARG A 1 103 ? -9.609 33.625 27.453 1 88.31 103 ARG A CA 1
ATOM 785 C C . ARG A 1 103 ? -9.586 32.469 26.469 1 88.31 103 ARG A C 1
ATOM 787 O O . ARG A 1 103 ? -10.641 31.953 26.078 1 88.31 103 ARG A O 1
ATOM 794 N N . THR A 1 104 ? -8.383 32.125 26.016 1 91.75 104 THR A N 1
ATOM 795 C CA . THR A 1 104 ? -8.188 31 25.125 1 91.75 104 THR A CA 1
ATOM 796 C C . THR A 1 104 ? -7.211 29.984 25.734 1 91.75 104 THR A C 1
ATOM 798 O O . THR A 1 104 ? -6.402 30.344 26.594 1 91.75 104 THR A O 1
ATOM 801 N N . GLY A 1 105 ? -7.332 28.812 25.344 1 89.38 105 GLY A N 1
ATOM 802 C CA . GLY A 1 105 ? -6.516 27.75 25.906 1 89.38 105 GLY A CA 1
ATOM 803 C C . GLY A 1 105 ? -5.09 27.766 25.406 1 89.38 105 GLY A C 1
ATOM 804 O O . GLY A 1 105 ? -4.18 27.281 26.078 1 89.38 105 GLY A O 1
ATOM 805 N N . PHE A 1 106 ? -4.887 28.266 24.234 1 93.12 106 PHE A N 1
ATOM 806 C CA . PHE A 1 106 ? -3.555 28.281 23.641 1 93.12 106 PHE A CA 1
ATOM 807 C C . PHE A 1 106 ? -3.432 29.406 22.625 1 93.12 106 PHE A C 1
ATOM 809 O O . PHE A 1 106 ? -4.426 30.047 22.281 1 93.12 106 PHE A O 1
ATOM 816 N N . GLU A 1 107 ? -2.252 29.672 22.25 1 93.5 107 GLU A N 1
ATOM 817 C CA . GLU A 1 107 ? -1.962 30.609 21.172 1 93.5 107 GLU A CA 1
ATOM 818 C C . GLU A 1 107 ? -1.776 29.891 19.844 1 93.5 107 GLU A C 1
ATOM 820 O O . GLU A 1 107 ? -1.219 28.797 19.797 1 93.5 107 GLU A O 1
ATOM 825 N N . LEU A 1 108 ? -2.27 30.531 18.812 1 96.81 108 LEU A N 1
ATOM 826 C CA . LEU A 1 108 ? -2.256 29.875 17.5 1 96.81 108 LEU A CA 1
ATOM 827 C C . LEU A 1 108 ? -1.28 30.562 16.562 1 96.81 108 LEU A C 1
ATOM 829 O O . LEU A 1 108 ? -1.364 31.766 16.344 1 96.81 108 LEU A O 1
ATOM 833 N N . VAL A 1 109 ? -0.347 29.797 16.062 1 97.81 109 VAL A N 1
ATOM 834 C CA . VAL A 1 109 ? 0.566 30.25 15.016 1 97.81 109 VAL A CA 1
ATOM 835 C C . VAL A 1 109 ? 0.339 29.422 13.75 1 97.81 109 VAL A C 1
ATOM 837 O O . VAL A 1 109 ? 0.337 28.188 13.789 1 97.81 109 VAL A O 1
ATOM 840 N N . VAL A 1 110 ? 0.028 30.109 12.656 1 98.12 110 VAL A N 1
ATOM 841 C CA . VAL A 1 110 ? -0.105 29.453 11.359 1 98.12 110 VAL A CA 1
ATOM 842 C C . VAL A 1 110 ? 1.184 29.625 10.555 1 98.12 110 VAL A C 1
ATOM 844 O O . VAL A 1 110 ? 1.631 30.75 10.328 1 98.12 110 VAL A O 1
ATOM 847 N N . VAL A 1 111 ? 1.767 28.5 10.141 1 97.56 111 VAL A N 1
ATOM 848 C CA . VAL A 1 111 ? 3.061 28.594 9.477 1 97.56 111 VAL A CA 1
ATOM 849 C C . VAL A 1 111 ? 2.982 27.938 8.102 1 97.56 111 VAL A C 1
ATOM 851 O O . VAL A 1 111 ? 2.354 26.875 7.953 1 97.56 111 VAL A O 1
ATOM 854 N N . THR A 1 112 ? 3.498 28.531 7.086 1 95.25 112 THR A N 1
ATOM 855 C CA . THR A 1 112 ? 3.619 27.984 5.742 1 95.25 112 THR A CA 1
ATOM 856 C C . THR A 1 112 ? 5.082 27.938 5.305 1 95.25 112 THR A C 1
ATOM 858 O O . THR A 1 112 ? 5.863 28.828 5.633 1 95.25 112 THR A O 1
ATOM 861 N N . ILE A 1 113 ? 5.422 26.781 4.73 1 93.94 113 ILE A N 1
ATOM 862 C CA . ILE A 1 113 ? 6.754 26.656 4.156 1 93.94 113 ILE A CA 1
ATOM 863 C C . ILE A 1 113 ? 6.734 27.094 2.695 1 93.94 113 ILE A C 1
ATOM 865 O O . ILE A 1 113 ? 6.074 26.469 1.86 1 93.94 113 ILE A O 1
ATOM 869 N N . ALA A 1 114 ? 7.418 28.125 2.398 1 89.75 114 ALA A N 1
ATOM 870 C CA . ALA A 1 114 ? 7.41 28.703 1.059 1 89.75 114 ALA A CA 1
ATOM 871 C C . ALA A 1 114 ? 8.492 28.078 0.185 1 89.75 114 ALA A C 1
ATOM 873 O O . ALA A 1 114 ? 9.625 27.891 0.629 1 89.75 114 ALA A O 1
ATOM 874 N N . THR A 1 115 ? 8.016 27.656 -0.944 1 81.75 115 THR A N 1
ATOM 875 C CA . THR A 1 115 ? 9 27.172 -1.903 1 81.75 115 THR A CA 1
ATOM 876 C C . THR A 1 115 ? 9.742 28.328 -2.561 1 81.75 115 THR A C 1
ATOM 878 O O . THR A 1 115 ? 9.367 29.484 -2.391 1 81.75 115 THR A O 1
ATOM 881 N N . ASP A 1 116 ? 10.797 27.969 -3.234 1 68.94 116 ASP A N 1
ATOM 882 C CA . ASP A 1 116 ? 11.672 28.969 -3.82 1 68.94 116 ASP A CA 1
ATOM 883 C C . ASP A 1 116 ? 10.914 29.875 -4.785 1 68.94 116 ASP A C 1
ATOM 885 O O . ASP A 1 116 ? 11.164 31.078 -4.848 1 68.94 116 ASP A O 1
ATOM 889 N N . ASP A 1 117 ? 10 29.203 -5.449 1 66 117 ASP A N 1
ATOM 890 C CA . ASP A 1 117 ? 9.297 29.984 -6.469 1 66 117 ASP A CA 1
ATOM 891 C C . ASP A 1 117 ? 7.941 30.453 -5.953 1 66 117 ASP A C 1
ATOM 893 O O . ASP A 1 117 ? 7.133 30.984 -6.719 1 66 117 ASP A O 1
ATOM 897 N N . ALA A 1 118 ? 7.82 30.188 -4.734 1 63.38 118 ALA A N 1
ATOM 898 C CA . ALA A 1 118 ? 6.465 30.422 -4.238 1 63.38 118 ALA A CA 1
ATOM 899 C C . ALA A 1 118 ? 6.18 31.922 -4.109 1 63.38 118 ALA A C 1
ATOM 901 O O . ALA A 1 118 ? 7.086 32.719 -3.82 1 63.38 118 ALA A O 1
ATOM 902 N N . ASP A 1 119 ? 5.023 32.281 -4.668 1 66.62 119 ASP A N 1
ATOM 903 C CA . ASP A 1 119 ? 4.547 33.625 -4.469 1 66.62 119 ASP A CA 1
ATOM 904 C C . ASP A 1 119 ? 3.836 33.781 -3.123 1 66.62 119 ASP A C 1
ATOM 906 O O . ASP A 1 119 ? 3.705 32.812 -2.377 1 66.62 119 ASP A O 1
ATOM 910 N N . ASP A 1 120 ? 3.678 35 -2.629 1 81.25 120 ASP A N 1
ATOM 911 C CA . ASP A 1 120 ? 3.1 35.344 -1.334 1 81.25 120 ASP A CA 1
ATOM 912 C C . ASP A 1 120 ? 1.59 35.094 -1.327 1 81.25 120 ASP A C 1
ATOM 914 O O . ASP A 1 120 ? 0.885 35.594 -0.441 1 81.25 120 ASP A O 1
ATOM 918 N N . THR A 1 121 ? 1.185 34.25 -2.266 1 86.06 121 THR A N 1
ATOM 919 C CA . THR A 1 121 ? -0.258 34.094 -2.404 1 86.06 121 THR A CA 1
ATOM 920 C C . THR A 1 121 ? -0.821 33.281 -1.244 1 86.06 121 THR A C 1
ATOM 922 O O . THR A 1 121 ? -1.852 33.625 -0.67 1 86.06 121 THR A O 1
ATOM 925 N N . VAL A 1 122 ? -0.102 32.25 -0.899 1 90.19 122 VAL A N 1
ATOM 926 C CA . VAL A 1 122 ? -0.572 31.375 0.183 1 90.19 122 VAL A CA 1
ATOM 927 C C . VAL A 1 122 ? -0.584 32.156 1.495 1 90.19 122 VAL A C 1
ATOM 929 O O . VAL A 1 122 ? -1.566 32.125 2.24 1 90.19 122 VAL A O 1
ATOM 932 N N . SER A 1 123 ? 0.455 32.906 1.754 1 91.88 123 SER A N 1
ATOM 933 C CA . SER A 1 123 ? 0.546 33.719 2.963 1 91.88 123 SER A CA 1
ATOM 934 C C . SER A 1 123 ? -0.572 34.75 3.021 1 91.88 123 SER A C 1
ATOM 936 O O . SER A 1 123 ? -1.176 34.969 4.074 1 91.88 123 SER A O 1
ATOM 938 N N . ALA A 1 124 ? -0.849 35.406 1.92 1 93.06 124 ALA A N 1
ATOM 939 C CA . ALA A 1 124 ? -1.902 36.406 1.86 1 93.06 124 ALA A CA 1
ATOM 940 C C . ALA A 1 124 ? -3.266 35.781 2.172 1 93.06 124 ALA A C 1
ATOM 942 O O . ALA A 1 124 ? -4.062 36.375 2.904 1 93.06 124 ALA A O 1
ATOM 943 N N . ARG A 1 125 ? -3.482 34.688 1.63 1 94.06 125 ARG A N 1
ATOM 944 C CA . ARG A 1 125 ? -4.75 34 1.852 1 94.06 125 ARG A CA 1
ATOM 945 C C . ARG A 1 125 ? -4.895 33.562 3.307 1 94.06 125 ARG A C 1
ATOM 947 O O . ARG A 1 125 ? -5.988 33.625 3.871 1 94.06 125 ARG A O 1
ATOM 954 N N . LEU A 1 126 ? -3.818 33.188 3.908 1 95.56 126 LEU A N 1
ATOM 955 C CA . LEU A 1 126 ? -3.852 32.781 5.305 1 95.56 126 LEU A CA 1
ATOM 956 C C . LEU A 1 126 ? -4.105 33.969 6.223 1 95.56 126 LEU A C 1
ATOM 958 O O . LEU A 1 126 ? -4.785 33.844 7.246 1 95.56 126 LEU A O 1
ATOM 962 N N . HIS A 1 127 ? -3.582 35.094 5.836 1 95.5 127 HIS A N 1
ATOM 963 C CA . HIS A 1 127 ? -3.875 36.312 6.59 1 95.5 127 HIS A CA 1
ATOM 964 C C . HIS A 1 127 ? -5.352 36.688 6.48 1 95.5 127 HIS A C 1
ATOM 966 O O . HIS A 1 127 ? -5.957 37.125 7.457 1 95.5 127 HIS A O 1
ATOM 972 N N . GLN A 1 128 ? -5.852 36.5 5.309 1 95.69 128 GLN A N 1
ATOM 973 C CA . GLN A 1 128 ? -7.277 36.781 5.113 1 95.69 128 GLN A CA 1
ATOM 974 C C . GLN A 1 128 ? -8.125 35.844 5.984 1 95.69 128 GLN A C 1
ATOM 976 O O . GLN A 1 128 ? -9.125 36.281 6.559 1 95.69 128 GLN A O 1
ATOM 981 N N . LEU A 1 129 ? -7.719 34.625 6.016 1 96.62 129 LEU A N 1
ATOM 982 C CA . LEU A 1 129 ? -8.43 33.656 6.844 1 96.62 129 LEU A CA 1
ATOM 983 C C . LEU A 1 129 ? -8.336 34.031 8.32 1 96.62 129 LEU A C 1
ATOM 985 O O . LEU A 1 129 ? -9.344 33.969 9.039 1 96.62 129 LEU A O 1
ATOM 989 N N . ALA A 1 130 ? -7.152 34.406 8.797 1 96.06 130 ALA A N 1
ATOM 990 C CA . ALA A 1 130 ? -6.945 34.812 10.188 1 96.06 130 ALA A CA 1
ATOM 991 C C . ALA A 1 130 ? -7.824 36 10.547 1 96.06 130 ALA A C 1
ATOM 993 O O . ALA A 1 130 ? -8.312 36.094 11.672 1 96.06 130 ALA A O 1
ATOM 994 N N . ALA A 1 131 ? -8.086 36.844 9.594 1 95.62 131 ALA A N 1
ATOM 995 C CA . ALA A 1 131 ? -8.852 38.094 9.812 1 95.62 131 ALA A CA 1
ATOM 996 C C . ALA A 1 131 ? -10.328 37.781 10.062 1 95.62 131 ALA A C 1
ATOM 998 O O . ALA A 1 131 ? -11.062 38.625 10.586 1 95.62 131 ALA A O 1
ATOM 999 N N . ARG A 1 132 ? -10.711 36.594 9.711 1 95.06 132 ARG A N 1
ATOM 1000 C CA . ARG A 1 132 ? -12.094 36.188 9.953 1 95.06 132 ARG A CA 1
ATOM 1001 C C . ARG A 1 132 ? -12.344 35.969 11.445 1 95.06 132 ARG A C 1
ATOM 1003 O O . ARG A 1 132 ? -13.5 35.906 11.875 1 95.06 132 ARG A O 1
ATOM 1010 N N . PHE A 1 133 ? -11.258 35.906 12.18 1 96.06 133 PHE A N 1
ATOM 1011 C CA . PHE A 1 133 ? -11.367 35.656 13.617 1 96.06 133 PHE A CA 1
ATOM 1012 C C . PHE A 1 133 ? -10.711 36.781 14.414 1 96.06 133 PHE A C 1
ATOM 1014 O O . PHE A 1 133 ? -9.734 36.562 15.125 1 96.06 133 PHE A O 1
ATOM 1021 N N . PRO A 1 134 ? -11.312 37.875 14.531 1 92.06 134 PRO A N 1
ATOM 1022 C CA . PRO A 1 134 ? -10.703 39.031 15.172 1 92.06 134 PRO A CA 1
ATOM 1023 C C . PRO A 1 134 ? -10.57 38.875 16.688 1 92.06 134 PRO A C 1
ATOM 1025 O O . PRO A 1 134 ? -9.727 39.5 17.312 1 92.06 134 PRO A O 1
ATOM 1028 N N . GLU A 1 135 ? -11.289 38.031 17.312 1 91.12 135 GLU A N 1
ATOM 1029 C CA . GLU A 1 135 ? -11.297 37.844 18.766 1 91.12 135 GLU A CA 1
ATOM 1030 C C . GLU A 1 135 ? -10.125 37 19.219 1 91.12 135 GLU A C 1
ATOM 1032 O O . GLU A 1 135 ? -9.836 36.906 20.406 1 91.12 135 GLU A O 1
ATOM 1037 N N . VAL A 1 136 ? -9.508 36.344 18.25 1 92.44 136 VAL A N 1
ATOM 1038 C CA . VAL A 1 136 ? -8.453 35.406 18.594 1 92.44 136 VAL A CA 1
ATOM 1039 C C . VAL A 1 136 ? -7.137 35.844 17.953 1 92.44 136 VAL A C 1
ATOM 1041 O O . VAL A 1 136 ? -7.133 36.438 16.875 1 92.44 136 VAL A O 1
ATOM 1044 N N . SER A 1 137 ? -6.098 35.688 18.672 1 89.25 137 SER A N 1
ATOM 1045 C CA . SER A 1 137 ? -4.777 36 18.141 1 89.25 137 SER A CA 1
ATOM 1046 C C . SER A 1 137 ? -4.258 34.844 17.266 1 89.25 137 SER A C 1
ATOM 1048 O O . SER A 1 137 ? -3.93 33.781 17.766 1 89.25 137 SER A O 1
ATOM 1050 N N . VAL A 1 138 ? -4.305 35.094 15.992 1 94.75 138 VAL A N 1
ATOM 1051 C CA . VAL A 1 138 ? -3.742 34.156 15.023 1 94.75 138 VAL A CA 1
ATOM 1052 C C . VAL A 1 138 ? -2.547 34.812 14.32 1 94.75 138 VAL A C 1
ATOM 1054 O O . VAL A 1 138 ? -2.699 35.781 13.602 1 94.75 138 VAL A O 1
ATOM 1057 N N . VAL A 1 139 ? -1.395 34.312 14.586 1 96.19 139 VAL A N 1
ATOM 1058 C CA . VAL A 1 139 ? -0.182 34.844 13.961 1 96.19 139 VAL A CA 1
ATOM 1059 C C . VAL A 1 139 ? 0.18 34 12.742 1 96.19 139 VAL A C 1
ATOM 1061 O O . VAL A 1 139 ? 0.249 32.75 12.844 1 96.19 139 VAL A O 1
ATOM 1064 N N . VAL A 1 140 ? 0.312 34.625 11.578 1 96.75 140 VAL A N 1
ATOM 1065 C CA . VAL A 1 140 ? 0.694 33.906 10.359 1 96.75 140 VAL A CA 1
ATOM 1066 C C . VAL A 1 140 ? 2.172 34.156 10.062 1 96.75 140 VAL A C 1
ATOM 1068 O O . VAL A 1 140 ? 2.623 35.312 10.031 1 96.75 140 VAL A O 1
ATOM 1071 N N . LYS A 1 141 ? 2.91 33.094 9.93 1 96.19 141 LYS A N 1
ATOM 1072 C CA . LYS A 1 141 ? 4.34 33.188 9.633 1 96.19 141 LYS A CA 1
ATOM 1073 C C . LYS A 1 141 ? 4.699 32.375 8.414 1 96.19 141 LYS A C 1
ATOM 1075 O O . LYS A 1 141 ? 3.992 31.406 8.07 1 96.19 141 LYS A O 1
ATOM 1080 N N . GLN A 1 142 ? 5.703 32.75 7.762 1 94.69 142 GLN A N 1
ATOM 1081 C CA . GLN A 1 142 ? 6.227 32.031 6.602 1 94.69 142 GLN A CA 1
ATOM 1082 C C . GLN A 1 142 ? 7.695 31.656 6.793 1 94.69 142 GLN A C 1
ATOM 1084 O O . GLN A 1 142 ? 8.477 32.469 7.316 1 94.69 142 GLN A O 1
ATOM 1089 N N . VAL A 1 143 ? 8.039 30.453 6.48 1 94.56 143 VAL A N 1
ATOM 1090 C CA . VAL A 1 143 ? 9.414 29.969 6.531 1 94.56 143 VAL A CA 1
ATOM 1091 C C . VAL A 1 143 ? 9.883 29.594 5.129 1 94.56 143 VAL A C 1
ATOM 1093 O O . VAL A 1 143 ? 9.273 28.75 4.465 1 94.56 143 VAL A O 1
ATOM 1096 N N . PRO A 1 144 ? 10.898 30.297 4.645 1 93.06 144 PRO A N 1
ATOM 1097 C CA . PRO A 1 144 ? 11.43 29.875 3.344 1 93.06 144 PRO A CA 1
ATOM 1098 C C . PRO A 1 144 ? 12.086 28.484 3.393 1 93.06 144 PRO A C 1
ATOM 1100 O O . PRO A 1 144 ? 12.836 28.188 4.324 1 93.06 144 PRO A O 1
ATOM 1103 N N . VAL A 1 145 ? 11.797 27.688 2.414 1 93.12 145 VAL A N 1
ATOM 1104 C CA . VAL A 1 145 ? 12.352 26.344 2.355 1 93.12 145 VAL A CA 1
ATOM 1105 C C . VAL A 1 145 ? 13.883 26.406 2.285 1 93.12 145 VAL A C 1
ATOM 1107 O O . VAL A 1 145 ? 14.57 25.5 2.748 1 93.12 145 VAL A O 1
ATOM 1110 N N . ALA A 1 146 ? 14.406 27.5 1.829 1 90.62 146 ALA A N 1
ATOM 1111 C CA . ALA A 1 146 ? 15.844 27.719 1.683 1 90.62 146 ALA A CA 1
ATOM 1112 C C . ALA A 1 146 ? 16.547 27.688 3.037 1 90.62 146 ALA A C 1
ATOM 1114 O O . ALA A 1 146 ? 17.75 27.453 3.111 1 90.62 146 ALA A O 1
ATOM 1115 N N . LYS A 1 147 ? 15.789 27.891 4.074 1 90.44 147 LYS A N 1
ATOM 1116 C CA . LYS A 1 147 ? 16.359 27.891 5.414 1 90.44 147 LYS A CA 1
ATOM 1117 C C . LYS A 1 147 ? 16.891 26.516 5.789 1 90.44 147 LYS A C 1
ATOM 1119 O O . LYS A 1 147 ? 17.688 26.375 6.719 1 90.44 147 LYS A O 1
ATOM 1124 N N . TYR A 1 148 ? 16.453 25.531 5.039 1 91.31 148 TYR A N 1
ATOM 1125 C CA . TYR A 1 148 ? 16.875 24.156 5.336 1 91.31 148 TYR A CA 1
ATOM 1126 C C . TYR A 1 148 ? 18.359 23.969 5.039 1 91.31 148 TYR A C 1
ATOM 1128 O O . TYR A 1 148 ? 19.016 23.125 5.641 1 91.31 148 TYR A O 1
ATOM 1136 N N . ILE A 1 149 ? 18.859 24.734 4.121 1 89.44 149 ILE A N 1
ATOM 1137 C CA . ILE A 1 149 ? 20.234 24.531 3.668 1 89.44 149 ILE A CA 1
ATOM 1138 C C . ILE A 1 149 ? 21.172 25.5 4.395 1 89.44 149 ILE A C 1
ATOM 1140 O O . ILE A 1 149 ? 20.922 26.719 4.398 1 89.44 149 ILE A O 1
ATOM 1144 N N . ASP A 1 150 ? 22.016 24.938 5.137 1 81.44 150 ASP A N 1
ATOM 1145 C CA . ASP A 1 150 ? 23.188 25.672 5.617 1 81.44 150 ASP A CA 1
ATOM 1146 C C . ASP A 1 150 ? 24.438 25.297 4.801 1 81.44 150 ASP A C 1
ATOM 1148 O O . ASP A 1 150 ? 24.891 24.156 4.836 1 81.44 150 ASP A O 1
ATOM 1152 N N . ASP A 1 151 ? 24.938 26.25 4.164 1 77.94 151 ASP A N 1
ATOM 1153 C CA . ASP A 1 151 ? 26.047 26.016 3.242 1 77.94 151 ASP A CA 1
ATOM 1154 C C . ASP A 1 151 ? 27.203 25.328 3.947 1 77.94 151 ASP A C 1
ATOM 1156 O O . ASP A 1 151 ? 27.953 24.562 3.326 1 77.94 151 ASP A O 1
ATOM 1160 N N . LYS A 1 152 ? 27.266 25.516 5.203 1 78.19 152 LYS A N 1
ATOM 1161 C CA . LYS A 1 152 ? 28.391 24.938 5.945 1 78.19 152 LYS A CA 1
ATOM 1162 C C . LYS A 1 152 ? 28.172 23.453 6.215 1 78.19 152 LYS A C 1
ATOM 1164 O O . LYS A 1 152 ? 29.109 22.719 6.512 1 78.19 152 LYS A O 1
ATOM 1169 N N . THR A 1 153 ? 26.938 23.031 5.984 1 81.81 153 THR A N 1
ATOM 1170 C CA . THR A 1 153 ? 26.641 21.656 6.348 1 81.81 153 THR A CA 1
ATOM 1171 C C . THR A 1 153 ? 26.234 20.844 5.121 1 81.81 153 THR A C 1
ATOM 1173 O O . THR A 1 153 ? 25.688 19.75 5.246 1 81.81 153 THR A O 1
ATOM 1176 N N . LEU A 1 154 ? 26.516 21.422 3.969 1 88.44 154 LEU A N 1
ATOM 1177 C CA . LEU A 1 154 ? 26.172 20.734 2.732 1 88.44 154 LEU A CA 1
ATOM 1178 C C . LEU A 1 154 ? 27.312 19.844 2.271 1 88.44 154 LEU A C 1
ATOM 1180 O O . LEU A 1 154 ? 28.438 20.328 2.061 1 88.44 154 LEU A O 1
ATOM 1184 N N . TYR A 1 155 ? 27.062 18.562 2.188 1 87.12 155 TYR A N 1
ATOM 1185 C CA . TYR A 1 155 ? 28.094 17.594 1.797 1 87.12 155 TYR A CA 1
ATOM 1186 C C . TYR A 1 155 ? 27.609 16.719 0.651 1 87.12 155 TYR A C 1
ATOM 1188 O O . TYR A 1 155 ? 26.391 16.578 0.436 1 87.12 155 TYR A O 1
ATOM 1196 N N . ARG A 1 156 ? 28.609 16.219 0.026 1 87.38 156 ARG A N 1
ATOM 1197 C CA . ARG A 1 156 ? 28.281 15.18 -0.948 1 87.38 156 ARG A CA 1
ATOM 1198 C C . ARG A 1 156 ? 28.078 13.828 -0.264 1 87.38 156 ARG A C 1
ATOM 1200 O O . ARG A 1 156 ? 28.812 13.484 0.667 1 87.38 156 ARG A O 1
ATOM 1207 N N . LEU A 1 157 ? 26.969 13.242 -0.641 1 86.38 157 LEU A N 1
ATOM 1208 C CA . LEU A 1 157 ? 26.672 11.922 -0.096 1 86.38 157 LEU A CA 1
ATOM 1209 C C . LEU A 1 157 ? 26.734 10.859 -1.186 1 86.38 157 LEU A C 1
ATOM 1211 O O . LEU A 1 157 ? 26.25 11.078 -2.303 1 86.38 157 LEU A O 1
ATOM 1215 N N . ARG A 1 158 ? 27.406 9.812 -0.823 1 82.81 158 ARG A N 1
ATOM 1216 C CA . ARG A 1 158 ? 27.516 8.688 -1.751 1 82.81 158 ARG A CA 1
ATOM 1217 C C . ARG A 1 158 ? 27.047 7.395 -1.095 1 82.81 158 ARG A C 1
ATOM 1219 O O . ARG A 1 158 ? 27.375 7.129 0.065 1 82.81 158 ARG A O 1
ATOM 1226 N N . ILE A 1 159 ? 26.219 6.727 -1.827 1 80.81 159 ILE A N 1
ATOM 1227 C CA . ILE A 1 159 ? 25.875 5.375 -1.4 1 80.81 159 ILE A CA 1
ATOM 1228 C C . ILE A 1 159 ? 26.75 4.359 -2.139 1 80.81 159 ILE A C 1
ATOM 1230 O O . ILE A 1 159 ? 26.703 4.277 -3.369 1 80.81 159 ILE A O 1
ATOM 1234 N N . THR A 1 160 ? 27.516 3.621 -1.407 1 78.94 160 THR A N 1
ATOM 1235 C CA . THR A 1 160 ? 28.422 2.641 -1.995 1 78.94 160 THR A CA 1
ATOM 1236 C C . THR A 1 160 ? 27.641 1.456 -2.562 1 78.94 160 THR A C 1
ATOM 1238 O O . THR A 1 160 ? 26.453 1.295 -2.279 1 78.94 160 THR A O 1
ATOM 1241 N N . PRO A 1 161 ? 28.266 0.716 -3.334 1 72.12 161 PRO A N 1
ATOM 1242 C CA . PRO A 1 161 ? 27.625 -0.499 -3.84 1 72.12 161 PRO A CA 1
ATOM 1243 C C . PRO A 1 161 ? 27.172 -1.439 -2.723 1 72.12 161 PRO A C 1
ATOM 1245 O O . PRO A 1 161 ? 26.266 -2.244 -2.918 1 72.12 161 PRO A O 1
ATOM 1248 N N . GLU A 1 162 ? 27.844 -1.334 -1.582 1 73.88 162 GLU A N 1
ATOM 1249 C CA . GLU A 1 162 ? 27.484 -2.145 -0.425 1 73.88 162 GLU A CA 1
ATOM 1250 C C . GLU A 1 162 ? 26.359 -1.48 0.385 1 73.88 162 GLU A C 1
ATOM 1252 O O . GLU A 1 162 ? 26 -1.957 1.463 1 73.88 162 GLU A O 1
ATOM 1257 N N . PHE A 1 163 ? 25.875 -0.377 -0.14 1 77.69 163 PHE A N 1
ATOM 1258 C CA . PHE A 1 163 ? 24.734 0.336 0.412 1 77.69 163 PHE A CA 1
ATOM 1259 C C . PHE A 1 163 ? 25.125 1.106 1.667 1 77.69 163 PHE A C 1
ATOM 1261 O O . PHE A 1 163 ? 24.297 1.359 2.535 1 77.69 163 PHE A O 1
ATOM 1268 N N . ALA A 1 164 ? 26.391 1.364 1.737 1 79.31 164 ALA A N 1
ATOM 1269 C CA . ALA A 1 164 ? 26.844 2.244 2.809 1 79.31 164 ALA A CA 1
ATOM 1270 C C . ALA A 1 164 ? 26.797 3.707 2.377 1 79.31 164 ALA A C 1
ATOM 1272 O O . ALA A 1 164 ? 27.125 4.035 1.235 1 79.31 164 ALA A O 1
ATOM 1273 N N . ALA A 1 165 ? 26.266 4.492 3.293 1 83.56 165 ALA A N 1
ATOM 1274 C CA . ALA A 1 165 ? 26.25 5.926 3.02 1 83.56 165 ALA A CA 1
ATOM 1275 C C . ALA A 1 165 ? 27.531 6.598 3.514 1 83.56 165 ALA A C 1
ATOM 1277 O O . ALA A 1 165 ? 27.875 6.484 4.691 1 83.56 165 ALA A O 1
ATOM 1278 N N . VAL A 1 166 ? 28.203 7.234 2.629 1 84.94 166 VAL A N 1
ATOM 1279 C CA . VAL A 1 166 ? 29.469 7.883 2.955 1 84.94 166 VAL A CA 1
ATOM 1280 C C . VAL A 1 166 ? 29.375 9.383 2.662 1 84.94 166 VAL A C 1
ATOM 1282 O O . VAL A 1 166 ? 28.828 9.781 1.631 1 84.94 166 VAL A O 1
ATOM 1285 N N . VAL A 1 167 ? 29.828 10.141 3.652 1 86.06 167 VAL A N 1
ATOM 1286 C CA . VAL A 1 167 ? 29.828 11.594 3.494 1 86.06 167 VAL A CA 1
ATOM 1287 C C . VAL A 1 167 ? 31.109 12.023 2.783 1 86.06 167 VAL A C 1
ATOM 1289 O O . VAL A 1 167 ? 32.219 11.742 3.252 1 86.06 167 VAL A O 1
ATOM 1292 N N . GLY A 1 168 ? 30.969 12.617 1.687 1 83.25 168 GLY A N 1
ATOM 1293 C CA . GLY A 1 168 ? 32.094 13.125 0.908 1 83.25 168 GLY A CA 1
ATOM 1294 C C . GLY A 1 168 ? 32.469 14.555 1.262 1 83.25 168 GLY A C 1
ATOM 1295 O O . GLY A 1 168 ? 32.188 15.008 2.375 1 83.25 168 GLY A O 1
ATOM 1296 N N . PRO A 1 169 ? 33.188 15.195 0.369 1 84.06 169 PRO A N 1
ATOM 1297 C CA . PRO A 1 169 ? 33.625 16.562 0.615 1 84.06 169 PRO A CA 1
ATOM 1298 C C . PRO A 1 169 ? 32.469 17.562 0.636 1 84.06 169 PRO A C 1
ATOM 1300 O O . PRO A 1 169 ? 31.406 17.297 0.06 1 84.06 169 PRO A O 1
ATOM 1303 N N . PRO A 1 170 ? 32.719 18.625 1.35 1 85.31 170 PRO A N 1
ATOM 1304 C CA . PRO A 1 170 ? 31.688 19.688 1.319 1 85.31 170 PRO A CA 1
ATOM 1305 C C . PRO A 1 170 ? 31.453 20.234 -0.085 1 85.31 170 PRO A C 1
ATOM 1307 O O . PRO A 1 170 ? 32.344 20.219 -0.918 1 85.31 170 PRO A O 1
ATOM 1310 N N . VAL A 1 171 ? 30.219 20.578 -0.335 1 87.62 171 VAL A N 1
ATOM 1311 C CA . VAL A 1 171 ? 29.859 21.172 -1.619 1 87.62 171 VAL A CA 1
ATOM 1312 C C . VAL A 1 171 ? 30.344 22.609 -1.688 1 87.62 171 VAL A C 1
ATOM 1314 O O . VAL A 1 171 ? 30.141 23.391 -0.757 1 87.62 171 VAL A O 1
ATOM 1317 N N . ALA A 1 172 ? 31.016 22.953 -2.783 1 83.44 172 ALA A N 1
ATOM 1318 C CA . ALA A 1 172 ? 31.719 24.219 -2.926 1 83.44 172 ALA A CA 1
ATOM 1319 C C . ALA A 1 172 ? 30.766 25.344 -3.299 1 83.44 172 ALA A C 1
ATOM 1321 O O . ALA A 1 172 ? 31.047 26.516 -3.041 1 83.44 172 ALA A O 1
ATOM 1322 N N . HIS A 1 173 ? 29.625 25.109 -3.867 1 87.25 173 HIS A N 1
ATOM 1323 C CA . HIS A 1 173 ? 28.703 26.156 -4.328 1 87.25 173 HIS A CA 1
ATOM 1324 C C . HIS A 1 173 ? 27.359 26.047 -3.635 1 87.25 173 HIS A C 1
ATOM 1326 O O . HIS A 1 173 ? 26.906 24.953 -3.307 1 87.25 173 HIS A O 1
ATOM 1332 N N . PRO A 1 174 ? 26.859 27.219 -3.406 1 88.31 174 PRO A N 1
ATOM 1333 C CA . PRO A 1 174 ? 25.516 27.188 -2.82 1 88.31 174 PRO A CA 1
ATOM 1334 C C . PRO A 1 174 ? 24.5 26.484 -3.713 1 88.31 174 PRO A C 1
ATOM 1336 O O . PRO A 1 174 ? 24.594 26.578 -4.941 1 88.31 174 PRO A O 1
ATOM 1339 N N . MET A 1 175 ? 23.594 25.766 -3.076 1 90.94 175 MET A N 1
ATOM 1340 C CA . MET A 1 175 ? 22.531 25.062 -3.801 1 90.94 175 MET A CA 1
ATOM 1341 C C . MET A 1 175 ? 21.172 25.344 -3.178 1 90.94 175 MET A C 1
ATOM 1343 O O . MET A 1 175 ? 21.078 25.625 -1.982 1 90.94 175 MET A O 1
ATOM 1347 N N . THR A 1 176 ? 20.172 25.344 -4.055 1 91.12 176 THR A N 1
ATOM 1348 C CA . THR A 1 176 ? 18.797 25.453 -3.562 1 91.12 176 THR A CA 1
ATOM 1349 C C . THR A 1 176 ? 18.219 24.078 -3.242 1 91.12 176 THR A C 1
ATOM 1351 O O . THR A 1 176 ? 18.766 23.062 -3.652 1 91.12 176 THR A O 1
ATOM 1354 N N . VAL A 1 177 ? 17.125 24.062 -2.459 1 91.12 177 VAL A N 1
ATOM 1355 C CA . VAL A 1 177 ? 16.438 22.812 -2.146 1 91.12 177 VAL A CA 1
ATOM 1356 C C . VAL A 1 177 ? 15.953 22.156 -3.434 1 91.12 177 VAL A C 1
ATOM 1358 O O . VAL A 1 177 ? 16.031 20.922 -3.588 1 91.12 177 VAL A O 1
ATOM 1361 N N . GLY A 1 178 ? 15.445 23 -4.309 1 89.88 178 GLY A N 1
ATOM 1362 C CA . GLY A 1 178 ? 15.016 22.5 -5.598 1 89.88 178 GLY A CA 1
ATOM 1363 C C . GLY A 1 178 ? 16.109 21.766 -6.352 1 89.88 178 GLY A C 1
ATOM 1364 O O . GLY A 1 178 ? 15.859 20.719 -6.965 1 89.88 178 GLY A O 1
ATOM 1365 N N . GLU A 1 179 ? 17.281 22.312 -6.305 1 88.81 179 GLU A N 1
ATOM 1366 C CA . GLU A 1 179 ? 18.406 21.688 -6.977 1 88.81 179 GLU A CA 1
ATOM 1367 C C . GLU A 1 179 ? 18.781 20.359 -6.32 1 88.81 179 GLU A C 1
ATOM 1369 O O . GLU A 1 179 ? 19.125 19.391 -7.008 1 88.81 179 GLU A O 1
ATOM 1374 N N . LEU A 1 180 ? 18.734 20.359 -5.004 1 88.56 180 LEU A N 1
ATOM 1375 C CA . LEU A 1 180 ? 19.016 19.125 -4.289 1 88.56 180 LEU A CA 1
ATOM 1376 C C . LEU A 1 180 ? 18.016 18.031 -4.68 1 88.56 180 LEU A C 1
ATOM 1378 O O . LEU A 1 180 ? 18.406 16.891 -4.961 1 88.56 180 LEU A O 1
ATOM 1382 N N . LEU A 1 181 ? 16.766 18.375 -4.766 1 88.19 181 LEU A N 1
ATOM 1383 C CA . LEU A 1 181 ? 15.711 17.406 -5.055 1 88.19 181 LEU A CA 1
ATOM 1384 C C . LEU A 1 181 ? 15.797 16.922 -6.5 1 88.19 181 LEU A C 1
ATOM 1386 O O . LEU A 1 181 ? 15.438 15.789 -6.801 1 88.19 181 LEU A O 1
ATOM 1390 N N . ALA A 1 182 ? 16.328 17.781 -7.348 1 86.5 182 ALA A N 1
ATOM 1391 C CA . ALA A 1 182 ? 16.469 17.438 -8.758 1 86.5 182 ALA A CA 1
ATOM 1392 C C . ALA A 1 182 ? 17.547 16.375 -8.961 1 86.5 182 ALA A C 1
ATOM 1394 O O . ALA A 1 182 ? 17.594 15.719 -10 1 86.5 182 ALA A O 1
ATOM 1395 N N . MET A 1 183 ? 18.391 16.203 -7.996 1 84.25 183 MET A N 1
ATOM 1396 C CA . MET A 1 183 ? 19.469 15.211 -8.086 1 84.25 183 MET A CA 1
ATOM 1397 C C . MET A 1 183 ? 18.938 13.812 -7.797 1 84.25 183 MET A C 1
ATOM 1399 O O . MET A 1 183 ? 19.609 12.82 -8.062 1 84.25 183 MET A O 1
ATOM 1403 N N . CYS A 1 184 ? 17.719 13.719 -7.301 1 81.56 184 CYS A N 1
ATOM 1404 C CA . CYS A 1 184 ? 17.141 12.414 -6.992 1 81.56 184 CYS A CA 1
ATOM 1405 C C . CYS A 1 184 ? 16.891 11.617 -8.266 1 81.56 184 CYS A C 1
ATOM 1407 O O . CYS A 1 184 ? 16.672 12.195 -9.336 1 81.56 184 CYS A O 1
ATOM 1409 N N . VAL A 1 185 ? 16.875 10.398 -8.172 1 73.44 185 VAL A N 1
ATOM 1410 C CA . VAL A 1 185 ? 16.797 9.5 -9.32 1 73.44 185 VAL A CA 1
ATOM 1411 C C . VAL A 1 185 ? 15.406 9.602 -9.961 1 73.44 185 VAL A C 1
ATOM 1413 O O . VAL A 1 185 ? 15.258 9.398 -11.164 1 73.44 185 VAL A O 1
ATOM 1416 N N . ASN A 1 186 ? 14.406 9.758 -9.133 1 76.88 186 ASN A N 1
ATOM 1417 C CA . ASN A 1 186 ? 13.055 9.867 -9.664 1 76.88 186 ASN A CA 1
ATOM 1418 C C . ASN A 1 186 ? 12.211 10.859 -8.859 1 76.88 186 ASN A C 1
ATOM 1420 O O . ASN A 1 186 ? 12.641 11.328 -7.805 1 76.88 186 ASN A O 1
ATOM 1424 N N . LYS A 1 187 ? 11.078 11.156 -9.391 1 80.31 187 LYS A N 1
ATOM 1425 C CA . LYS A 1 187 ? 10.219 12.188 -8.82 1 80.31 187 LYS A CA 1
ATOM 1426 C C . LYS A 1 187 ? 9.695 11.766 -7.449 1 80.31 187 LYS A C 1
ATOM 1428 O O . LYS A 1 187 ? 9.508 12.602 -6.562 1 80.31 187 LYS A O 1
ATOM 1433 N N . SER A 1 188 ? 9.43 10.492 -7.266 1 80.88 188 SER A N 1
ATOM 1434 C CA . SER A 1 188 ? 8.914 10.008 -5.988 1 80.88 188 SER A CA 1
ATOM 1435 C C . SER A 1 188 ? 9.945 10.195 -4.875 1 80.88 188 SER A C 1
ATOM 1437 O O . SER A 1 188 ? 9.586 10.562 -3.752 1 80.88 188 SER A O 1
ATOM 1439 N N . SER A 1 189 ? 11.172 9.992 -5.227 1 82.44 189 SER A N 1
ATOM 1440 C CA . SER A 1 189 ? 12.234 10.195 -4.25 1 82.44 189 SER A CA 1
ATOM 1441 C C . SER A 1 189 ? 12.383 11.672 -3.889 1 82.44 189 SER A C 1
ATOM 1443 O O . SER A 1 189 ? 12.633 12.008 -2.729 1 82.44 189 SER A O 1
ATOM 1445 N N . GLY A 1 190 ? 12.266 12.477 -4.898 1 86.38 190 GLY A N 1
ATOM 1446 C CA . GLY A 1 190 ? 12.305 13.914 -4.648 1 86.38 190 GLY A CA 1
ATOM 1447 C C . GLY A 1 190 ? 11.188 14.383 -3.742 1 86.38 190 GLY A C 1
ATOM 1448 O O . GLY A 1 190 ? 11.414 15.188 -2.832 1 86.38 190 GLY A O 1
ATOM 1449 N N . GLU A 1 191 ? 10.039 13.898 -4.012 1 85.88 191 GLU A N 1
ATOM 1450 C CA . GLU A 1 191 ? 8.891 14.234 -3.18 1 85.88 191 GLU A CA 1
ATOM 1451 C C . GLU A 1 191 ? 9.078 13.734 -1.749 1 85.88 191 GLU A C 1
ATOM 1453 O O . GLU A 1 191 ? 8.695 14.422 -0.795 1 85.88 191 GLU A O 1
ATOM 1458 N N . ASP A 1 192 ? 9.609 12.617 -1.672 1 84.12 192 ASP A N 1
ATOM 1459 C CA . ASP A 1 192 ? 9.875 12.031 -0.361 1 84.12 192 ASP A CA 1
ATOM 1460 C C . ASP A 1 192 ? 10.812 12.922 0.455 1 84.12 192 ASP A C 1
ATOM 1462 O O . ASP A 1 192 ? 10.523 13.234 1.61 1 84.12 192 ASP A O 1
ATOM 1466 N N . LEU A 1 193 ? 11.891 13.32 -0.146 1 88.38 193 LEU A N 1
ATOM 1467 C CA . LEU A 1 193 ? 12.891 14.125 0.556 1 88.38 193 LEU A CA 1
ATOM 1468 C C . LEU A 1 193 ? 12.359 15.523 0.833 1 88.38 193 LEU A C 1
ATOM 1470 O O . LEU A 1 193 ? 12.703 16.141 1.85 1 88.38 193 LEU A O 1
ATOM 1474 N N . LEU A 1 194 ? 11.508 16 -0.055 1 90.94 194 LEU A N 1
ATOM 1475 C CA . LEU A 1 194 ? 10.883 17.297 0.196 1 90.94 194 LEU A CA 1
ATOM 1476 C C . LEU A 1 194 ? 10.031 17.25 1.46 1 90.94 194 LEU A C 1
ATOM 1478 O O . LEU A 1 194 ? 10 18.203 2.23 1 90.94 194 LEU A O 1
ATOM 1482 N N . GLU A 1 195 ? 9.312 16.172 1.652 1 88.88 195 GLU A N 1
ATOM 1483 C CA . GLU A 1 195 ? 8.5 16.016 2.859 1 88.88 195 GLU A CA 1
ATOM 1484 C C . GLU A 1 195 ? 9.383 15.992 4.109 1 88.88 195 GLU A C 1
ATOM 1486 O O . GLU A 1 195 ? 8.984 16.484 5.164 1 88.88 195 GLU A O 1
ATOM 1491 N N . VAL A 1 196 ? 10.523 15.391 3.957 1 88.12 196 VAL A N 1
ATOM 1492 C CA . VAL A 1 196 ? 11.484 15.367 5.055 1 88.12 196 VAL A CA 1
ATOM 1493 C C . VAL A 1 196 ? 11.93 16.797 5.379 1 88.12 196 VAL A C 1
ATOM 1495 O O . VAL A 1 196 ? 11.969 17.188 6.547 1 88.12 196 VAL A O 1
ATOM 1498 N N . VAL A 1 197 ? 12.219 17.5 4.367 1 91.56 197 VAL A N 1
ATOM 1499 C CA . VAL A 1 197 ? 12.672 18.891 4.516 1 91.56 197 VAL A CA 1
ATOM 1500 C C . VAL A 1 197 ? 11.594 19.719 5.207 1 91.56 197 VAL A C 1
ATOM 1502 O O . VAL A 1 197 ? 11.875 20.422 6.184 1 91.56 197 VAL A O 1
ATOM 1505 N N . ARG A 1 198 ? 10.406 19.594 4.762 1 93.12 198 ARG A N 1
ATOM 1506 C CA . ARG A 1 198 ? 9.297 20.375 5.309 1 93.12 198 ARG A CA 1
ATOM 1507 C C . ARG A 1 198 ? 9.055 20.016 6.773 1 93.12 198 ARG A C 1
ATOM 1509 O O . ARG A 1 198 ? 8.852 20.906 7.605 1 93.12 198 ARG A O 1
ATOM 1516 N N . HIS A 1 199 ? 9.086 18.797 7.047 1 91.62 199 HIS A N 1
ATOM 1517 C CA . HIS A 1 199 ? 8.844 18.359 8.414 1 91.62 199 HIS A CA 1
ATOM 1518 C C . HIS A 1 199 ? 9.914 18.875 9.367 1 91.62 199 HIS A C 1
ATOM 1520 O O . HIS A 1 199 ? 9.609 19.344 10.461 1 91.62 199 HIS A O 1
ATOM 1526 N N . GLN A 1 200 ? 11.109 18.781 8.977 1 90 200 GLN A N 1
ATOM 1527 C CA . GLN A 1 200 ? 12.211 19.219 9.828 1 90 200 GLN A CA 1
ATOM 1528 C C . GLN A 1 200 ? 12.18 20.734 10.031 1 90 200 GLN A C 1
ATOM 1530 O O . GLN A 1 200 ? 12.43 21.219 11.133 1 90 200 GLN A O 1
ATOM 1535 N N . LEU A 1 201 ? 11.852 21.406 8.992 1 93.12 201 LEU A N 1
ATOM 1536 C CA . LEU A 1 201 ? 11.719 22.859 9.102 1 93.12 201 LEU A CA 1
ATOM 1537 C C . LEU A 1 201 ? 10.602 23.234 10.062 1 93.12 201 LEU A C 1
ATOM 1539 O O . LEU A 1 201 ? 10.734 24.188 10.836 1 93.12 201 LEU A O 1
ATOM 1543 N N . LEU A 1 202 ? 9.562 22.453 10.016 1 95.25 202 LEU A N 1
ATOM 1544 C CA . LEU A 1 202 ? 8.438 22.719 10.898 1 95.25 202 LEU A CA 1
ATOM 1545 C C . LEU A 1 202 ? 8.812 22.484 12.352 1 95.25 202 LEU A C 1
ATOM 1547 O O . LEU A 1 202 ? 8.422 23.25 13.234 1 95.25 202 LEU A O 1
ATOM 1551 N N . LEU A 1 203 ? 9.555 21.453 12.57 1 92.75 203 LEU A N 1
ATOM 1552 C CA . LEU A 1 203 ? 10 21.156 13.93 1 92.75 203 LEU A CA 1
ATOM 1553 C C . LEU A 1 203 ? 10.93 22.25 14.445 1 92.75 203 LEU A C 1
ATOM 1555 O O . LEU A 1 203 ? 10.797 22.703 15.578 1 92.75 203 LEU A O 1
ATOM 1559 N N . GLU A 1 204 ? 11.828 22.625 13.625 1 90.94 204 GLU A N 1
ATOM 1560 C CA . GLU A 1 204 ? 12.75 23.688 13.992 1 90.94 204 GLU A CA 1
ATOM 1561 C C . GLU A 1 204 ? 11.992 24.984 14.289 1 90.94 204 GLU A C 1
ATOM 1563 O O . GLU A 1 204 ? 12.32 25.703 15.234 1 90.94 204 GLU A O 1
ATOM 1568 N N . PHE A 1 205 ? 11.062 25.25 13.469 1 94.56 205 PHE A N 1
ATOM 1569 C CA . PHE A 1 205 ? 10.227 26.438 13.672 1 94.56 205 PHE A CA 1
ATOM 1570 C C . PHE A 1 205 ? 9.5 26.359 15.016 1 94.56 205 PHE A C 1
ATOM 1572 O O . PHE A 1 205 ? 9.461 27.344 15.758 1 94.56 205 PHE A O 1
ATOM 1579 N N . ALA A 1 206 ? 8.898 25.203 15.227 1 95.81 206 ALA A N 1
ATOM 1580 C CA . ALA A 1 206 ? 8.164 25.016 16.469 1 95.81 206 ALA A CA 1
ATOM 1581 C C . ALA A 1 206 ? 9.055 25.297 17.688 1 95.81 206 ALA A C 1
ATOM 1583 O O . ALA A 1 206 ? 8.656 26.016 18.609 1 95.81 206 ALA A O 1
ATOM 1584 N N . VAL A 1 207 ? 10.242 24.844 17.641 1 93.06 207 VAL A N 1
ATOM 1585 C CA . VAL A 1 207 ? 11.18 25.031 18.734 1 93.06 207 VAL A CA 1
ATOM 1586 C C . VAL A 1 207 ? 11.586 26.5 18.844 1 93.06 207 VAL A C 1
ATOM 1588 O O . VAL A 1 207 ? 11.57 27.078 19.922 1 93.06 207 VAL A O 1
ATOM 1591 N N . ALA A 1 208 ? 11.906 27.062 17.75 1 92 208 ALA A N 1
ATOM 1592 C CA . ALA A 1 208 ? 12.359 28.453 17.719 1 92 208 ALA A CA 1
ATOM 1593 C C . ALA A 1 208 ? 11.266 29.391 18.219 1 92 208 ALA A C 1
ATOM 1595 O O . ALA A 1 208 ? 11.547 30.391 18.859 1 92 208 ALA A O 1
ATOM 1596 N N . GLU A 1 209 ? 10.016 29.062 17.922 1 93.25 209 GLU A N 1
ATOM 1597 C CA . GLU A 1 209 ? 8.898 29.938 18.25 1 93.25 209 GLU A CA 1
ATOM 1598 C C . GLU A 1 209 ? 8.234 29.516 19.547 1 93.25 209 GLU A C 1
ATOM 1600 O O . GLU A 1 209 ? 7.23 30.094 19.953 1 93.25 209 GLU A O 1
ATOM 1605 N N . GLY A 1 210 ? 8.758 28.5 20.156 1 91.38 210 GLY A N 1
ATOM 1606 C CA . GLY A 1 210 ? 8.234 28.031 21.422 1 91.38 210 GLY A CA 1
ATOM 1607 C C . GLY A 1 210 ? 6.895 27.328 21.297 1 91.38 210 GLY A C 1
ATOM 1608 O O . GLY A 1 210 ? 6.051 27.422 22.188 1 91.38 210 GLY A O 1
ATOM 1609 N N . CYS A 1 211 ? 6.641 26.75 20.156 1 94.44 211 CYS A N 1
ATOM 1610 C CA . CYS A 1 211 ? 5.418 25.969 19.984 1 94.44 211 CYS A CA 1
ATOM 1611 C C . CYS A 1 211 ? 5.566 24.562 20.562 1 94.44 211 CYS A C 1
ATOM 1613 O O . CYS A 1 211 ? 6.562 23.891 20.312 1 94.44 211 CYS A O 1
ATOM 1615 N N . HIS A 1 212 ? 4.582 24.188 21.266 1 93.25 212 HIS A N 1
ATOM 1616 C CA . HIS A 1 212 ? 4.605 22.891 21.922 1 93.25 212 HIS A CA 1
ATOM 1617 C C . HIS A 1 212 ? 3.926 21.828 21.078 1 93.25 212 HIS A C 1
ATOM 1619 O O . HIS A 1 212 ? 4.156 20.641 21.281 1 93.25 212 HIS A O 1
ATOM 1625 N N . THR A 1 213 ? 3.092 22.234 20.172 1 95.06 213 THR A N 1
ATOM 1626 C CA . THR A 1 213 ? 2.328 21.328 19.344 1 95.06 213 THR A CA 1
ATOM 1627 C C . THR A 1 213 ? 2.35 21.766 17.891 1 95.06 213 THR A C 1
ATOM 1629 O O . THR A 1 213 ? 2.252 22.969 17.594 1 95.06 213 THR A O 1
ATOM 1632 N N . VAL A 1 214 ? 2.541 20.797 17 1 96.25 214 VAL A N 1
ATOM 1633 C CA . VAL A 1 214 ? 2.402 21.031 15.57 1 96.25 214 VAL A CA 1
ATOM 1634 C C . VAL A 1 214 ? 1.218 20.219 15.031 1 96.25 214 VAL A C 1
ATOM 1636 O O . VAL A 1 214 ? 1.12 19.016 15.266 1 96.25 214 VAL A O 1
ATOM 1639 N N . LEU A 1 215 ? 0.321 20.906 14.328 1 96.62 215 LEU A N 1
ATOM 1640 C CA . LEU A 1 215 ? -0.854 20.266 13.75 1 96.62 215 LEU A CA 1
ATOM 1641 C C . LEU A 1 215 ? -0.729 20.172 12.234 1 96.62 215 LEU A C 1
ATOM 1643 O O . LEU A 1 215 ? -0.398 21.156 11.57 1 96.62 215 LEU A O 1
ATOM 1647 N N . TYR A 1 216 ? -0.982 18.984 11.734 1 95.31 216 TYR A N 1
ATOM 1648 C CA . TYR A 1 216 ? -1.084 18.766 10.297 1 95.31 216 TYR A CA 1
ATOM 1649 C C . TYR A 1 216 ? -2.539 18.625 9.867 1 95.31 216 TYR A C 1
ATOM 1651 O O . TYR A 1 216 ? -3.355 18.047 10.594 1 95.31 216 TYR A O 1
ATOM 1659 N N . GLY A 1 217 ? -2.828 19.141 8.68 1 94.94 217 GLY A N 1
ATOM 1660 C CA . GLY A 1 217 ? -4.191 19.094 8.172 1 94.94 217 GLY A CA 1
ATOM 1661 C C . GLY A 1 217 ? -4.5 17.828 7.398 1 94.94 217 GLY A C 1
ATOM 1662 O O . GLY A 1 217 ? -5.371 17.828 6.527 1 94.94 217 GLY A O 1
ATOM 1663 N N . HIS A 1 218 ? -3.797 16.75 7.676 1 92 218 HIS A N 1
ATOM 1664 C CA . HIS A 1 218 ? -4.016 15.516 6.934 1 92 218 HIS A CA 1
ATOM 1665 C C . HIS A 1 218 ? -5.379 14.922 7.246 1 92 218 HIS A C 1
ATOM 1667 O O . HIS A 1 218 ? -5.703 14.68 8.414 1 92 218 HIS A O 1
ATOM 1673 N N . SER A 1 219 ? -6.148 14.727 6.176 1 91.94 219 SER A N 1
ATOM 1674 C CA . SER A 1 219 ? -7.426 14.039 6.305 1 91.94 219 SER A CA 1
ATOM 1675 C C . SER A 1 219 ? -7.234 12.523 6.367 1 91.94 219 SER A C 1
ATOM 1677 O O . SER A 1 219 ? -6.125 12.031 6.164 1 91.94 219 SER A O 1
ATOM 1679 N N . LEU A 1 220 ? -8.281 11.859 6.676 1 89.19 220 LEU A N 1
ATOM 1680 C CA . LEU A 1 220 ? -8.273 10.406 6.672 1 89.19 220 LEU A CA 1
ATOM 1681 C C . LEU A 1 220 ? -7.816 9.867 5.32 1 89.19 220 LEU A C 1
ATOM 1683 O O . LEU A 1 220 ? -7.016 8.93 5.258 1 89.19 220 LEU A O 1
ATOM 1687 N N . THR A 1 221 ? -8.32 10.469 4.273 1 87.88 221 THR A N 1
ATOM 1688 C CA . THR A 1 221 ? -7.98 10.062 2.914 1 87.88 221 THR A CA 1
ATOM 1689 C C . THR A 1 221 ? -6.496 10.266 2.639 1 87.88 221 THR A C 1
ATOM 1691 O O . THR A 1 221 ? -5.848 9.414 2.027 1 87.88 221 THR A O 1
ATOM 1694 N N . ARG A 1 222 ? -6 11.352 3.088 1 89.12 222 ARG A N 1
ATOM 1695 C CA . ARG A 1 222 ? -4.582 11.656 2.914 1 89.12 222 ARG A CA 1
ATOM 1696 C C . ARG A 1 222 ? -3.713 10.68 3.699 1 89.12 222 ARG A C 1
ATOM 1698 O O . ARG A 1 222 ? -2.688 10.219 3.197 1 89.12 222 ARG A O 1
ATOM 1705 N N . ILE A 1 223 ? -4.105 10.43 4.863 1 89.25 223 ILE A N 1
ATOM 1706 C CA . ILE A 1 223 ? -3.348 9.508 5.699 1 89.25 223 ILE A CA 1
ATOM 1707 C C . ILE A 1 223 ? -3.318 8.133 5.047 1 89.25 223 ILE A C 1
ATOM 1709 O O . ILE A 1 223 ? -2.273 7.473 5.016 1 89.25 223 ILE A O 1
ATOM 1713 N N . ALA A 1 224 ? -4.414 7.668 4.539 1 87.81 224 ALA A N 1
ATOM 1714 C CA . ALA A 1 224 ? -4.469 6.391 3.83 1 87.81 224 ALA A CA 1
ATOM 1715 C C . ALA A 1 224 ? -3.5 6.375 2.652 1 87.81 224 ALA A C 1
ATOM 1717 O O . ALA A 1 224 ? -2.756 5.41 2.467 1 87.81 224 ALA A O 1
ATOM 1718 N N . SER A 1 225 ? -3.549 7.438 1.909 1 86.62 225 SER A N 1
ATOM 1719 C CA . SER A 1 225 ? -2.637 7.574 0.779 1 86.62 225 SER A CA 1
ATOM 1720 C C . SER A 1 225 ? -1.182 7.527 1.234 1 86.62 225 SER A C 1
ATOM 1722 O O . SER A 1 225 ? -0.347 6.883 0.596 1 86.62 225 SER A O 1
ATOM 1724 N N . ASP A 1 226 ? -0.902 8.188 2.297 1 87.5 226 ASP A N 1
ATOM 1725 C CA . ASP A 1 226 ? 0.46 8.234 2.82 1 87.5 226 ASP A CA 1
ATOM 1726 C C . ASP A 1 226 ? 0.917 6.852 3.283 1 87.5 226 ASP A C 1
ATOM 1728 O O . ASP A 1 226 ? 2.088 6.496 3.139 1 87.5 226 ASP A O 1
ATOM 1732 N N . ILE A 1 227 ? 0.04 6.156 3.85 1 85.88 227 ILE A N 1
ATOM 1733 C CA . ILE A 1 227 ? 0.369 4.816 4.32 1 85.88 227 ILE A CA 1
ATOM 1734 C C . ILE A 1 227 ? 0.843 3.959 3.148 1 85.88 227 ILE A C 1
ATOM 1736 O O . 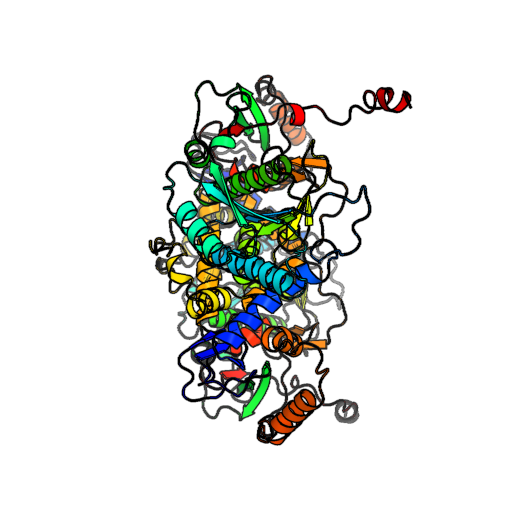ILE A 1 227 ? 1.869 3.279 3.242 1 85.88 227 ILE A O 1
ATOM 1740 N N . ILE A 1 228 ? 0.162 4.027 2.107 1 85.81 228 ILE A N 1
ATOM 1741 C CA . ILE A 1 228 ? 0.531 3.246 0.932 1 85.81 228 ILE A CA 1
ATOM 1742 C C . ILE A 1 228 ? 1.863 3.746 0.378 1 85.81 228 ILE A C 1
ATOM 1744 O O . ILE A 1 228 ? 2.746 2.949 0.055 1 85.81 228 ILE A O 1
ATOM 1748 N N . ALA A 1 229 ? 1.973 5.035 0.291 1 84.38 229 ALA A N 1
ATOM 1749 C CA . ALA A 1 229 ? 3.205 5.621 -0.231 1 84.38 229 ALA A CA 1
ATOM 1750 C C . ALA A 1 229 ? 4.406 5.227 0.623 1 84.38 229 ALA A C 1
ATOM 1752 O O . ALA A 1 229 ? 5.457 4.863 0.094 1 84.38 229 ALA A O 1
ATOM 1753 N N . LEU A 1 230 ? 4.27 5.297 1.887 1 85.12 230 LEU A N 1
ATOM 1754 C CA . LEU A 1 230 ? 5.348 4.945 2.809 1 85.12 230 LEU A CA 1
ATOM 1755 C C . LEU A 1 230 ? 5.68 3.463 2.715 1 85.12 230 LEU A C 1
ATOM 1757 O O . LEU A 1 230 ? 6.848 3.078 2.803 1 85.12 230 LEU A O 1
ATOM 1761 N N . THR A 1 231 ? 4.719 2.68 2.512 1 84.06 231 THR A N 1
ATOM 1762 C CA . THR A 1 231 ? 4.926 1.246 2.342 1 84.06 231 THR A CA 1
ATOM 1763 C C . THR A 1 231 ? 5.758 0.966 1.092 1 84.06 231 THR A C 1
ATOM 1765 O O . THR A 1 231 ? 6.719 0.198 1.138 1 84.06 231 THR A O 1
ATOM 1768 N N . VAL A 1 232 ? 5.422 1.605 0.12 1 83.38 232 VAL A N 1
ATOM 1769 C CA . VAL A 1 232 ? 6.09 1.393 -1.159 1 83.38 232 VAL A CA 1
ATOM 1770 C C . VAL A 1 232 ? 7.539 1.872 -1.071 1 83.38 232 VAL A C 1
ATOM 1772 O O . VAL A 1 232 ? 8.438 1.275 -1.672 1 83.38 232 VAL A O 1
ATOM 1775 N N . LYS A 1 233 ? 7.75 2.854 -0.305 1 78.94 233 LYS A N 1
ATOM 1776 C CA . LYS A 1 233 ? 9.086 3.426 -0.155 1 78.94 233 LYS A CA 1
ATOM 1777 C C . LYS A 1 233 ? 9.898 2.66 0.884 1 78.94 233 LYS A C 1
ATOM 1779 O O . LYS A 1 233 ? 11.078 2.947 1.092 1 78.94 233 LYS A O 1
ATOM 1784 N N . GLY A 1 234 ? 9.242 1.735 1.505 1 77.94 234 GLY A N 1
ATOM 1785 C CA . GLY A 1 234 ? 9.93 0.931 2.506 1 77.94 234 GLY A CA 1
ATOM 1786 C C . GLY A 1 234 ? 10.117 1.654 3.826 1 77.94 234 GLY A C 1
ATOM 1787 O O . GLY A 1 234 ? 11.102 1.432 4.527 1 77.94 234 GLY A O 1
ATOM 1788 N N . ARG A 1 235 ? 9.297 2.578 4.082 1 81.25 235 ARG A N 1
ATOM 1789 C CA . ARG A 1 235 ? 9.367 3.348 5.32 1 81.25 235 ARG A CA 1
ATOM 1790 C C . ARG A 1 235 ? 8.383 2.818 6.355 1 81.25 235 ARG A C 1
ATOM 1792 O O . ARG A 1 235 ? 7.594 3.584 6.914 1 81.25 235 ARG A O 1
ATOM 1799 N N . GLY A 1 236 ? 8.516 1.581 6.68 1 76.88 236 GLY A N 1
ATOM 1800 C CA . GLY A 1 236 ? 7.59 0.95 7.609 1 76.88 236 GLY A CA 1
ATOM 1801 C C . GLY A 1 236 ? 7.539 1.64 8.961 1 76.88 236 GLY A C 1
ATOM 1802 O O . GLY A 1 236 ? 6.461 1.809 9.539 1 76.88 236 GLY A O 1
ATOM 1803 N N . SER A 1 237 ? 8.664 2.104 9.469 1 75.56 237 SER A N 1
ATOM 1804 C CA . SER A 1 237 ? 8.719 2.768 10.766 1 75.56 237 SER A CA 1
ATOM 1805 C C . SER A 1 237 ? 8 4.109 10.734 1 75.56 237 SER A C 1
ATOM 1807 O O . SER A 1 237 ? 7.449 4.551 11.742 1 75.56 237 SER A O 1
ATOM 1809 N N . ALA A 1 238 ? 7.992 4.699 9.617 1 76.75 238 ALA A N 1
ATOM 1810 C CA . ALA A 1 238 ? 7.355 6.004 9.461 1 76.75 238 ALA A CA 1
ATOM 1811 C C . ALA A 1 238 ? 5.832 5.871 9.445 1 76.75 238 ALA A C 1
ATOM 1813 O O . ALA A 1 238 ? 5.121 6.816 9.789 1 76.75 238 ALA A O 1
ATOM 1814 N N . ILE A 1 239 ? 5.32 4.707 9.031 1 78.94 239 ILE A N 1
ATOM 1815 C CA . ILE A 1 239 ? 3.877 4.496 8.984 1 78.94 239 ILE A CA 1
ATOM 1816 C C . ILE A 1 239 ? 3.291 4.617 10.383 1 78.94 239 ILE A C 1
ATOM 1818 O O . ILE A 1 239 ? 2.309 5.332 10.594 1 78.94 239 ILE A O 1
ATOM 1822 N N . TYR A 1 240 ? 3.934 4.02 11.289 1 72.19 240 TYR A N 1
ATOM 1823 C CA . TYR A 1 240 ? 3.473 4.074 12.672 1 72.19 240 TYR A CA 1
ATOM 1824 C C . TYR A 1 240 ? 3.488 5.508 13.188 1 72.19 240 TYR A C 1
ATOM 1826 O O . TYR A 1 240 ? 2.555 5.938 13.867 1 72.19 240 TYR A O 1
ATOM 1834 N N . ARG A 1 241 ? 4.43 6.238 12.828 1 72.31 241 ARG A N 1
ATOM 1835 C CA . ARG A 1 241 ? 4.594 7.617 13.273 1 72.31 241 ARG A CA 1
ATOM 1836 C C . ARG A 1 241 ? 3.553 8.531 12.633 1 72.31 241 ARG A C 1
ATOM 1838 O O . ARG A 1 241 ? 3.117 9.508 13.242 1 72.31 241 ARG A O 1
ATOM 1845 N N . SER A 1 242 ? 3.172 8.172 11.461 1 70.69 242 SER A N 1
ATOM 1846 C CA . SER A 1 242 ? 2.289 9.047 10.703 1 70.69 242 SER A CA 1
ATOM 1847 C C . SER A 1 242 ? 0.831 8.844 11.102 1 70.69 242 SER A C 1
ATOM 1849 O O . SER A 1 242 ? -0.04 9.625 10.695 1 70.69 242 SER A O 1
ATOM 1851 N N . LEU A 1 243 ? 0.556 7.855 11.828 1 70.75 243 LEU A N 1
ATOM 1852 C CA . LEU A 1 243 ? -0.828 7.504 12.125 1 70.75 243 LEU A CA 1
ATOM 1853 C C . LEU A 1 243 ? -1.22 7.969 13.523 1 70.75 243 LEU A C 1
ATOM 1855 O O . LEU A 1 243 ? -2.408 8.094 13.828 1 70.75 243 LEU A O 1
ATOM 1859 N N . ASN A 1 244 ? -0.225 8.25 14.281 1 70.38 244 ASN A N 1
ATOM 1860 C CA . ASN A 1 244 ? -0.533 8.5 15.688 1 70.38 244 ASN A CA 1
ATOM 1861 C C . ASN A 1 244 ? 0.052 9.836 16.156 1 70.38 244 ASN A C 1
ATOM 1863 O O . ASN A 1 244 ? 1.045 10.305 15.602 1 70.38 244 ASN A O 1
ATOM 1867 N N . ASN A 1 245 ? -0.855 10.43 16.984 1 77.12 245 ASN A N 1
ATOM 1868 C CA . ASN A 1 245 ? -0.238 11.523 17.719 1 77.12 245 ASN A CA 1
ATOM 1869 C C . ASN A 1 245 ? 1.071 11.094 18.375 1 77.12 245 ASN A C 1
ATOM 1871 O O . ASN A 1 245 ? 1.174 9.984 18.891 1 77.12 245 ASN A O 1
ATOM 1875 N N . ARG A 1 246 ? 2.029 11.953 18.078 1 79.62 246 ARG A N 1
ATOM 1876 C CA . ARG A 1 246 ? 3.324 11.547 18.625 1 79.62 246 ARG A CA 1
ATOM 1877 C C . ARG A 1 246 ? 4.082 12.742 19.188 1 79.62 246 ARG A C 1
ATOM 1879 O O . ARG A 1 246 ? 3.717 13.891 18.922 1 79.62 246 ARG A O 1
ATOM 1886 N N . THR A 1 247 ? 5.051 12.344 20.016 1 84.81 247 THR A N 1
ATOM 1887 C CA . THR A 1 247 ? 5.984 13.328 20.547 1 84.81 247 THR A CA 1
ATOM 1888 C C . THR A 1 247 ? 7.359 13.172 19.891 1 84.81 247 THR A C 1
ATOM 1890 O O . THR A 1 247 ? 7.836 12.055 19.703 1 84.81 247 THR A O 1
ATOM 1893 N N . GLU A 1 248 ? 7.805 14.258 19.438 1 85.38 248 GLU A N 1
ATOM 1894 C CA . GLU A 1 248 ? 9.125 14.234 18.797 1 85.38 248 GLU A CA 1
ATOM 1895 C C . GLU A 1 248 ? 10.117 15.094 19.578 1 85.38 248 GLU A C 1
ATOM 1897 O O . GLU A 1 248 ? 9.789 16.203 20.016 1 85.38 248 GLU A O 1
ATOM 1902 N N . THR A 1 249 ? 11.25 14.477 19.719 1 81.25 249 THR A N 1
ATOM 1903 C CA . THR A 1 249 ? 12.336 15.188 20.391 1 81.25 249 THR A CA 1
ATOM 1904 C C . THR A 1 249 ? 13.25 15.859 19.359 1 81.25 249 THR A C 1
ATOM 1906 O O . THR A 1 249 ? 13.688 15.234 18.406 1 81.25 249 THR A O 1
ATOM 1909 N N . VAL A 1 250 ? 13.352 17.125 19.5 1 80.44 250 VAL A N 1
ATOM 1910 C CA . VAL A 1 250 ? 14.266 17.875 18.656 1 80.44 250 VAL A CA 1
ATOM 1911 C C . VAL A 1 250 ? 15.547 18.188 19.438 1 80.44 250 VAL A C 1
ATOM 1913 O O . VAL A 1 250 ? 15.492 18.656 20.578 1 80.44 250 VAL A O 1
ATOM 1916 N N . ALA A 1 251 ? 16.578 17.875 18.797 1 70.94 251 ALA A N 1
ATOM 1917 C CA . ALA A 1 251 ? 17.859 18.078 19.453 1 70.94 251 ALA A CA 1
ATOM 1918 C C . ALA A 1 251 ? 18.047 19.531 19.891 1 70.94 251 ALA A C 1
ATOM 1920 O O . ALA A 1 251 ? 17.828 20.453 19.109 1 70.94 251 ALA A O 1
ATOM 1921 N N . GLY A 1 252 ? 18.375 19.688 21.172 1 68.69 252 GLY A N 1
ATOM 1922 C CA . GLY A 1 252 ? 18.672 21.016 21.703 1 68.69 252 GLY A CA 1
ATOM 1923 C C . GLY A 1 252 ? 17.438 21.75 22.188 1 68.69 252 GLY A C 1
ATOM 1924 O O . GLY A 1 252 ? 17.547 22.828 22.766 1 68.69 252 GLY A O 1
ATOM 1925 N N . ALA A 1 253 ? 16.375 21.125 21.938 1 79.31 253 ALA A N 1
ATOM 1926 C CA . ALA A 1 253 ? 15.133 21.781 22.344 1 79.31 253 ALA A CA 1
ATOM 1927 C C . ALA A 1 253 ? 14.836 21.516 23.828 1 79.31 253 ALA A C 1
ATOM 1929 O O . ALA A 1 253 ? 15.227 20.484 24.375 1 79.31 253 ALA A O 1
ATOM 1930 N N . ALA A 1 254 ? 14.25 22.531 24.422 1 71 254 ALA A N 1
ATOM 1931 C CA . ALA A 1 254 ? 13.922 22.438 25.844 1 71 254 ALA A CA 1
ATOM 1932 C C . ALA A 1 254 ? 12.781 21.453 26.078 1 71 254 ALA A C 1
ATOM 1934 O O . ALA A 1 254 ? 12.688 20.859 27.156 1 71 254 ALA A O 1
ATOM 1935 N N . ALA A 1 255 ? 11.984 21.375 25.125 1 79.81 255 ALA A N 1
ATOM 1936 C CA . ALA A 1 255 ? 10.82 20.5 25.281 1 79.81 255 ALA A CA 1
ATOM 1937 C C . ALA A 1 255 ? 10.531 19.734 24 1 79.81 255 ALA A C 1
ATOM 1939 O O . ALA A 1 255 ? 10.93 20.156 22.906 1 79.81 255 ALA A O 1
ATOM 1940 N N . ASP A 1 256 ? 9.82 18.641 24.172 1 88.38 256 ASP A N 1
ATOM 1941 C CA . ASP A 1 256 ? 9.383 17.844 23.031 1 88.38 256 ASP A CA 1
ATOM 1942 C C . ASP A 1 256 ? 8.234 18.531 22.281 1 88.38 256 ASP A C 1
ATOM 1944 O O . ASP A 1 256 ? 7.555 19.391 22.859 1 88.38 256 ASP A O 1
ATOM 1948 N N . VAL A 1 257 ? 8.18 18.266 21.109 1 92.12 257 VAL A N 1
ATOM 1949 C CA . VAL A 1 257 ? 7.102 18.828 20.297 1 92.12 257 VAL A CA 1
ATOM 1950 C C . VAL A 1 257 ? 6.066 17.734 20 1 92.12 257 VAL A C 1
ATOM 1952 O O . VAL A 1 257 ? 6.414 16.641 19.562 1 92.12 257 VAL A O 1
ATOM 1955 N N . VAL A 1 258 ? 4.832 18.031 20.297 1 92.56 258 VAL A N 1
ATOM 1956 C CA . VAL A 1 258 ? 3.748 17.094 20 1 92.56 258 VAL A CA 1
ATOM 1957 C C . VAL A 1 258 ? 3.279 17.312 18.562 1 92.56 258 VAL A C 1
ATOM 1959 O O . VAL A 1 258 ? 3.088 18.453 18.125 1 92.56 258 VAL A O 1
ATOM 1962 N N . VAL A 1 259 ? 3.182 16.266 17.828 1 93.06 259 VAL A N 1
ATOM 1963 C CA . VAL A 1 259 ? 2.67 16.312 16.469 1 93.06 259 VAL A CA 1
ATOM 1964 C C . VAL A 1 259 ? 1.313 15.609 16.406 1 93.06 259 VAL A C 1
ATOM 1966 O O . VAL A 1 259 ? 1.182 14.453 16.812 1 93.06 259 VAL A O 1
ATOM 1969 N N . MET A 1 260 ? 0.281 16.328 15.852 1 92.88 260 MET A N 1
ATOM 1970 C CA . MET A 1 260 ? -1.073 15.781 15.836 1 92.88 260 MET A CA 1
ATOM 1971 C C . MET A 1 260 ? -1.71 15.938 14.461 1 92.88 260 MET A C 1
ATOM 1973 O O . MET A 1 260 ? -1.275 16.766 13.664 1 92.88 260 MET A O 1
ATOM 1977 N N . TYR A 1 261 ? -2.76 15.141 14.273 1 92.19 261 TYR A N 1
ATOM 1978 C CA . TYR A 1 261 ? -3.564 15.164 13.055 1 92.19 261 TYR A CA 1
ATOM 1979 C C . TYR A 1 261 ? -5.047 15.289 13.383 1 92.19 261 TYR A C 1
ATOM 1981 O O . TYR A 1 261 ? -5.789 14.305 13.32 1 92.19 261 TYR A O 1
ATOM 1989 N N . PRO A 1 262 ? -5.484 16.5 13.578 1 94.31 262 PRO A N 1
ATOM 1990 C CA . PRO A 1 262 ? -6.84 16.703 14.094 1 94.31 262 PRO A CA 1
ATOM 1991 C C . PRO A 1 262 ? -7.918 16.281 13.094 1 94.31 262 PRO A C 1
ATOM 1993 O O . PRO A 1 262 ? -9.055 16 13.492 1 94.31 262 PRO A O 1
ATOM 1996 N N . LEU A 1 263 ? -7.59 16.203 11.812 1 93.69 263 LEU A N 1
ATOM 1997 C CA . LEU A 1 263 ? -8.594 15.852 10.812 1 93.69 263 LEU A CA 1
ATOM 1998 C C . LEU A 1 263 ? -8.469 14.391 10.406 1 93.69 263 LEU A C 1
ATOM 2000 O O . LEU A 1 263 ? -8.977 13.984 9.359 1 93.69 263 LEU A O 1
ATOM 2004 N N . ARG A 1 264 ? -7.82 13.609 11.188 1 89.62 264 ARG A N 1
ATOM 2005 C CA . ARG A 1 264 ? -7.52 12.219 10.852 1 89.62 264 ARG A CA 1
ATOM 2006 C C . ARG A 1 264 ? -8.797 11.406 10.703 1 89.62 264 ARG A C 1
ATOM 2008 O O . ARG A 1 264 ? -8.789 10.336 10.078 1 89.62 264 ARG A O 1
ATOM 2015 N N . ASP A 1 265 ? -9.938 11.844 11.258 1 87.75 265 ASP A N 1
ATOM 2016 C CA . ASP A 1 265 ? -11.203 11.117 11.18 1 87.75 265 ASP A CA 1
ATOM 2017 C C . ASP A 1 265 ? -12.156 11.773 10.18 1 87.75 265 ASP A C 1
ATOM 2019 O O . ASP A 1 265 ? -13.352 11.477 10.164 1 87.75 265 ASP A O 1
ATOM 2023 N N . VAL A 1 266 ? -11.625 12.641 9.406 1 91.81 266 VAL A N 1
ATOM 2024 C CA . VAL A 1 266 ? -12.43 13.367 8.43 1 91.81 266 VAL A CA 1
ATOM 2025 C C . VAL A 1 266 ? -12.008 12.984 7.016 1 91.81 266 VAL A C 1
ATOM 2027 O O . VAL A 1 266 ? -10.828 13.055 6.676 1 91.81 266 VAL A O 1
ATOM 2030 N N . LEU A 1 267 ? -12.961 12.602 6.168 1 89 267 LEU A N 1
ATOM 2031 C CA . LEU A 1 267 ? -12.672 12.219 4.789 1 89 267 LEU A CA 1
ATOM 2032 C C . LEU A 1 267 ? -12.297 13.438 3.953 1 89 267 LEU A C 1
ATOM 2034 O O . LEU A 1 267 ? -12.719 14.555 4.258 1 89 267 LEU A O 1
ATOM 2038 N N . GLY A 1 268 ? -11.531 13.188 2.92 1 90 268 GLY A N 1
ATOM 2039 C CA . GLY A 1 268 ? -11.203 14.258 1.993 1 90 268 GLY A CA 1
ATOM 2040 C C . GLY A 1 268 ? -12.438 14.938 1.417 1 90 268 GLY A C 1
ATOM 2041 O O . GLY A 1 268 ? -12.469 16.156 1.29 1 90 268 GLY A O 1
ATOM 2042 N N . ALA A 1 269 ? -13.406 14.188 1.102 1 87.56 269 ALA A N 1
ATOM 2043 C CA . ALA A 1 269 ? -14.656 14.719 0.556 1 87.56 269 ALA A CA 1
ATOM 2044 C C . ALA A 1 269 ? -15.359 15.617 1.573 1 87.56 269 ALA A C 1
ATOM 2046 O O . ALA A 1 269 ? -15.969 16.625 1.205 1 87.56 269 ALA A O 1
ATOM 2047 N N . GLU A 1 270 ? -15.266 15.234 2.779 1 91.69 270 GLU A N 1
ATOM 2048 C CA . GLU A 1 270 ? -15.859 16.031 3.844 1 91.69 270 GLU A CA 1
ATOM 2049 C C . GLU A 1 270 ? -15.109 17.359 4.031 1 91.69 270 GLU A C 1
ATOM 2051 O O . GLU A 1 270 ? -15.719 18.391 4.289 1 91.69 270 GLU A O 1
ATOM 2056 N N . VAL A 1 271 ? -13.789 17.281 3.904 1 94.5 271 VAL A N 1
ATOM 2057 C CA . VAL A 1 271 ? -12.969 18.484 3.99 1 94.5 271 VAL A CA 1
ATOM 2058 C C . VAL A 1 271 ? -13.359 19.469 2.879 1 94.5 271 VAL A C 1
ATOM 2060 O O . VAL A 1 271 ? -13.547 20.656 3.125 1 94.5 271 VAL A O 1
ATOM 2063 N N . SER A 1 272 ? -13.539 18.938 1.736 1 92.5 272 SER A N 1
ATOM 2064 C CA . SER A 1 272 ? -13.93 19.766 0.596 1 92.5 272 SER A CA 1
ATOM 2065 C C . SER A 1 272 ? -15.32 20.344 0.79 1 92.5 272 SER A C 1
ATOM 2067 O O . SER A 1 272 ? -15.562 21.516 0.453 1 92.5 272 SER A O 1
ATOM 2069 N N . ALA A 1 273 ? -16.219 19.562 1.28 1 93.81 273 ALA A N 1
ATOM 2070 C CA . ALA A 1 273 ? -17.562 20.031 1.544 1 93.81 273 ALA A CA 1
ATOM 2071 C C . ALA A 1 273 ? -17.562 21.141 2.596 1 93.81 273 ALA A C 1
ATOM 2073 O O . ALA A 1 273 ? -18.297 22.125 2.475 1 93.81 273 ALA A O 1
ATOM 2074 N N . TYR A 1 274 ? -16.766 20.953 3.594 1 96.56 274 TYR A N 1
ATOM 2075 C CA . TYR A 1 274 ? -16.625 21.969 4.621 1 96.56 274 TYR A CA 1
ATOM 2076 C C . TYR A 1 274 ? -16.156 23.297 4.012 1 96.56 274 TYR A C 1
ATOM 2078 O O . TYR A 1 274 ? -16.703 24.359 4.328 1 96.56 274 TYR A O 1
ATOM 2086 N N . ALA A 1 275 ? -15.156 23.203 3.209 1 96.5 275 ALA A N 1
ATOM 2087 C CA . ALA A 1 275 ? -14.609 24.406 2.576 1 96.5 275 ALA A CA 1
ATOM 2088 C C . ALA A 1 275 ? -15.68 25.125 1.765 1 96.5 275 ALA A C 1
ATOM 2090 O O . ALA A 1 275 ? -15.773 26.359 1.804 1 96.5 275 ALA A O 1
ATOM 2091 N N . LYS A 1 276 ? -16.469 24.406 1.116 1 94.31 276 LYS A N 1
ATOM 2092 C CA . LYS A 1 276 ? -17.531 24.969 0.291 1 94.31 276 LYS A CA 1
ATOM 2093 C C . LYS A 1 276 ? -18.609 25.625 1.152 1 94.31 276 LYS A C 1
ATOM 2095 O O . LYS A 1 276 ? -19.016 26.766 0.891 1 94.31 276 LYS A O 1
ATOM 2100 N N . VAL A 1 277 ? -19.047 24.938 2.158 1 95.44 277 VAL A N 1
ATOM 2101 C CA . VAL A 1 277 ? -20.125 25.406 3.02 1 95.44 277 VAL A CA 1
ATOM 2102 C C . VAL A 1 277 ? -19.656 26.625 3.814 1 95.44 277 VAL A C 1
ATOM 2104 O O . VAL A 1 277 ? -20.438 27.547 4.043 1 95.44 277 VAL A O 1
ATOM 2107 N N . ALA A 1 278 ? -18.406 26.594 4.238 1 95.88 278 ALA A N 1
ATOM 2108 C CA . ALA A 1 278 ? -17.859 27.656 5.082 1 95.88 278 ALA A CA 1
ATOM 2109 C C . ALA A 1 278 ? -17.281 28.781 4.238 1 95.88 278 ALA A C 1
ATOM 2111 O O . ALA A 1 278 ? -16.781 29.781 4.773 1 95.88 278 ALA A O 1
ATOM 2112 N N . GLY A 1 279 ? -17.312 28.672 2.955 1 94.31 279 GLY A N 1
ATOM 2113 C CA . GLY A 1 279 ? -16.828 29.719 2.07 1 94.31 279 GLY A CA 1
ATOM 2114 C C . GLY A 1 279 ? -15.32 29.844 2.057 1 94.31 279 GLY A C 1
ATOM 2115 O O . GLY A 1 279 ? -14.789 30.953 2.066 1 94.31 279 GLY A O 1
ATOM 2116 N N . LEU A 1 280 ? -14.633 28.75 2.123 1 95.19 280 LEU A N 1
ATOM 2117 C CA . LEU A 1 280 ? -13.172 28.75 2.191 1 95.19 280 LEU A CA 1
ATOM 2118 C C . LEU A 1 280 ? -12.562 28.422 0.835 1 95.19 280 LEU A C 1
ATOM 2120 O O . LEU A 1 280 ? -11.352 28.516 0.655 1 95.19 280 LEU A O 1
ATOM 2124 N N . ASP A 1 281 ? -13.32 28.078 -0.146 1 88.81 281 ASP A N 1
ATOM 2125 C CA . ASP A 1 281 ? -12.844 27.625 -1.449 1 88.81 281 ASP A CA 1
ATOM 2126 C C . ASP A 1 281 ? -11.93 28.656 -2.096 1 88.81 281 ASP A C 1
ATOM 2128 O O . ASP A 1 281 ? -10.938 28.297 -2.738 1 88.81 281 ASP A O 1
ATOM 2132 N N . GLU A 1 282 ? -12.25 29.844 -1.873 1 87.38 282 GLU A N 1
ATOM 2133 C CA . GLU A 1 282 ? -11.477 30.906 -2.506 1 87.38 282 GLU A CA 1
ATOM 2134 C C . GLU A 1 282 ? -10.117 31.078 -1.833 1 87.38 282 GLU A C 1
ATOM 2136 O O . GLU A 1 282 ? -9.188 31.625 -2.43 1 87.38 282 GLU A O 1
ATOM 2141 N N . LEU A 1 283 ? -10.039 30.625 -0.646 1 89.81 283 LEU A N 1
ATOM 2142 C CA . LEU A 1 283 ? -8.805 30.797 0.12 1 89.81 283 LEU A CA 1
ATOM 2143 C C . LEU A 1 283 ? -7.871 29.609 -0.083 1 89.81 283 LEU A C 1
ATOM 2145 O O . LEU A 1 283 ? -6.688 29.672 0.259 1 89.81 283 LEU A O 1
ATOM 2149 N N . ALA A 1 284 ? -8.422 28.516 -0.587 1 85.44 284 ALA A N 1
ATOM 2150 C CA . ALA A 1 284 ? -7.609 27.312 -0.803 1 85.44 284 ALA A CA 1
ATOM 2151 C C . ALA A 1 284 ? -7.074 27.266 -2.232 1 85.44 284 ALA A C 1
ATOM 2153 O O . ALA A 1 284 ? -7.754 27.688 -3.17 1 85.44 284 ALA A O 1
ATOM 2154 N N . ALA A 1 285 ? -5.785 26.938 -2.309 1 70.56 285 ALA A N 1
ATOM 2155 C CA . ALA A 1 285 ? -5.195 26.797 -3.637 1 70.56 285 ALA A CA 1
ATOM 2156 C C . ALA A 1 285 ? -5.902 25.703 -4.438 1 70.56 285 ALA A C 1
ATOM 2158 O O . ALA A 1 285 ? -6.277 24.656 -3.891 1 70.56 285 ALA A O 1
ATOM 2159 N N . THR A 1 286 ? -6.734 26.078 -5.438 1 57.75 286 THR A N 1
ATOM 2160 C CA . THR A 1 286 ? -7.316 25.078 -6.316 1 57.75 286 THR A CA 1
ATOM 2161 C C . THR A 1 286 ? -6.227 24.344 -7.09 1 57.75 286 THR A C 1
ATOM 2163 O O . THR A 1 286 ? -5.289 24.953 -7.598 1 57.75 286 THR A O 1
ATOM 2166 N N . SER A 1 287 ? -5.789 23.312 -6.617 1 49.31 287 SER A N 1
ATOM 2167 C CA . SER A 1 287 ? -4.844 22.625 -7.492 1 49.31 287 SER A CA 1
ATOM 2168 C C . SER A 1 287 ? -5.266 22.734 -8.953 1 49.31 287 SER A C 1
ATOM 2170 O O . SER A 1 287 ? -6.125 21.984 -9.414 1 49.31 287 SER A O 1
ATOM 2172 N N . GLY A 1 288 ? -5.527 23.875 -9.367 1 38.69 288 GLY A N 1
ATOM 2173 C CA . GLY A 1 288 ? -5.895 23.984 -10.773 1 38.69 288 GLY A CA 1
ATOM 2174 C C . GLY A 1 288 ? -5.129 23.031 -11.664 1 38.69 288 GLY A C 1
ATOM 2175 O O . GLY A 1 288 ? -5.383 22.969 -12.875 1 38.69 288 GLY A O 1
ATOM 2176 N N . VAL A 1 289 ? -3.92 22.984 -11.539 1 35.69 289 VAL A N 1
ATOM 2177 C CA . VAL A 1 289 ? -3.225 22.25 -12.594 1 35.69 289 VAL A CA 1
ATOM 2178 C C . VAL A 1 289 ? -3.584 20.766 -12.508 1 35.69 289 VAL A C 1
ATOM 2180 O O . VAL A 1 289 ? -3.287 20.109 -11.508 1 35.69 289 VAL A O 1
ATOM 2183 N N . PRO A 1 290 ? -4.496 20.5 -13.258 1 39.59 290 PRO A N 1
ATOM 2184 C CA . PRO A 1 290 ? -4.746 19.062 -13.367 1 39.59 290 PRO A CA 1
ATOM 2185 C C . PRO A 1 290 ? -3.459 18.25 -13.391 1 39.59 290 PRO A C 1
ATOM 2187 O O . PRO A 1 290 ? -2.545 18.547 -14.164 1 39.59 290 PRO A O 1
ATOM 2190 N N . LYS A 1 291 ? -3.061 17.766 -12.352 1 46.53 291 LYS A N 1
ATOM 2191 C CA . LYS A 1 291 ? -1.904 16.875 -12.438 1 46.53 291 LYS A CA 1
ATOM 2192 C C . LYS A 1 291 ? -1.967 16 -13.688 1 46.53 291 LYS A C 1
ATOM 2194 O O . LYS A 1 291 ? -3.051 15.742 -14.219 1 46.53 291 LYS A O 1
ATOM 2199 N N . SER A 1 292 ? -0.936 15.875 -14.312 1 43.66 292 SER A N 1
ATOM 2200 C CA . SER A 1 292 ? -0.776 15.109 -15.539 1 43.66 292 SER A CA 1
ATOM 2201 C C . SER A 1 292 ? -1.557 13.797 -15.477 1 43.66 292 SER A C 1
ATOM 2203 O O . SER A 1 292 ? -1.579 13.133 -14.445 1 43.66 292 SER A O 1
ATOM 2205 N N . LYS A 1 293 ? -2.469 13.664 -16.297 1 49.19 293 LYS A N 1
ATOM 2206 C CA . LYS A 1 293 ? -3.246 12.445 -16.484 1 49.19 293 LYS A CA 1
ATOM 2207 C C . LYS A 1 293 ? -2.363 11.297 -16.969 1 49.19 293 LYS A C 1
ATOM 2209 O O . LYS A 1 293 ? -2.805 10.148 -17.016 1 49.19 293 LYS A O 1
ATOM 2214 N N . ILE A 1 294 ? -1.083 11.812 -17.297 1 44.38 294 ILE A N 1
ATOM 2215 C CA . ILE A 1 294 ? -0.209 10.773 -17.828 1 44.38 294 ILE A CA 1
ATOM 2216 C C . ILE A 1 294 ? 0.507 10.055 -16.688 1 44.38 294 ILE A C 1
ATOM 2218 O O . ILE A 1 294 ? 1.22 10.688 -15.898 1 44.38 294 ILE A O 1
ATOM 2222 N N . THR A 1 295 ? 0.26 8.844 -16.531 1 51.22 295 THR A N 1
ATOM 2223 C CA . THR A 1 295 ? 0.714 7.953 -15.461 1 51.22 295 THR A CA 1
ATOM 2224 C C . THR A 1 295 ? 2.234 7.988 -15.336 1 51.22 295 THR A C 1
ATOM 2226 O O . THR A 1 295 ? 2.777 7.859 -14.242 1 51.22 295 THR A O 1
ATOM 2229 N N . LYS A 1 296 ? 3.004 8.289 -16.5 1 55.72 296 LYS A N 1
ATOM 2230 C CA . LYS A 1 296 ? 4.453 8.109 -16.516 1 55.72 296 LYS A CA 1
ATOM 2231 C C . LYS A 1 296 ? 5.133 9.109 -15.578 1 55.72 296 LYS A C 1
ATOM 2233 O O . LYS A 1 296 ? 6.219 8.844 -15.055 1 55.72 296 LYS A O 1
ATOM 2238 N N . ASN A 1 297 ? 4.43 10.164 -15.234 1 62.03 297 ASN A N 1
ATOM 2239 C CA . ASN A 1 297 ? 5.129 11.188 -14.461 1 62.03 297 ASN A CA 1
ATOM 2240 C C . ASN A 1 297 ? 4.531 11.336 -13.062 1 62.03 297 ASN A C 1
ATOM 2242 O O . ASN A 1 297 ? 4.855 12.281 -12.344 1 62.03 297 ASN A O 1
ATOM 2246 N N . LEU A 1 298 ? 3.816 10.32 -12.812 1 70.5 298 LEU A N 1
ATOM 2247 C CA . LEU A 1 298 ? 3.16 10.477 -11.523 1 70.5 298 LEU A CA 1
ATOM 2248 C C . LEU A 1 298 ? 3.961 9.797 -10.414 1 70.5 298 LEU A C 1
ATOM 2250 O O . LEU A 1 298 ? 4.547 8.734 -10.633 1 70.5 298 LEU A O 1
ATOM 2254 N N . THR A 1 299 ? 4.043 10.492 -9.234 1 77 299 THR A N 1
ATOM 2255 C CA . THR A 1 299 ?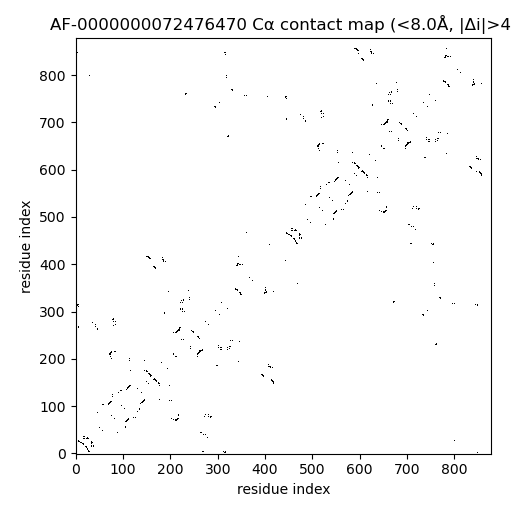 4.641 9.898 -8.047 1 77 299 THR A CA 1
ATOM 225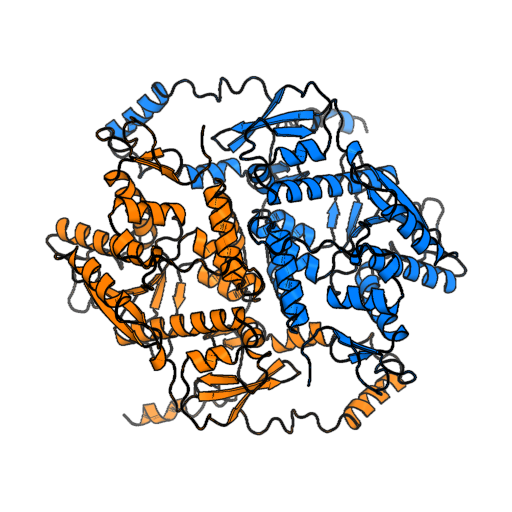6 C C . THR A 1 299 ? 3.709 8.859 -7.438 1 77 299 THR A C 1
ATOM 2258 O O . THR A 1 299 ? 2.531 8.781 -7.793 1 77 299 THR A O 1
ATOM 2261 N N . ILE A 1 300 ? 4.227 8.023 -6.617 1 76.38 300 ILE A N 1
ATOM 2262 C CA . ILE A 1 300 ? 3.412 7.02 -5.938 1 76.38 300 ILE A CA 1
ATOM 2263 C C . ILE A 1 300 ? 2.32 7.711 -5.121 1 76.38 300 ILE A C 1
ATOM 2265 O O . ILE A 1 300 ? 1.188 7.223 -5.055 1 76.38 300 ILE A O 1
ATOM 2269 N N . ARG A 1 301 ? 2.611 8.836 -4.559 1 74.69 301 ARG A N 1
ATOM 2270 C CA . ARG A 1 301 ? 1.614 9.578 -3.793 1 74.69 301 ARG A CA 1
ATOM 2271 C C . ARG A 1 301 ? 0.499 10.094 -4.695 1 74.69 301 ARG A C 1
ATOM 2273 O O . ARG A 1 301 ? -0.678 10.039 -4.332 1 74.69 301 ARG A O 1
ATOM 2280 N N . ASP A 1 302 ? 0.903 10.523 -5.785 1 78.44 302 ASP A N 1
ATOM 2281 C CA . ASP A 1 302 ? -0.097 10.992 -6.738 1 78.44 302 ASP A CA 1
ATOM 2282 C C . ASP A 1 302 ? -1.02 9.859 -7.172 1 78.44 302 ASP A C 1
ATOM 2284 O O . ASP A 1 302 ? -2.238 10.031 -7.234 1 78.44 302 ASP A O 1
ATOM 2288 N N . LEU A 1 303 ? -0.417 8.797 -7.461 1 76.44 303 LEU A N 1
ATOM 2289 C CA . LEU A 1 303 ? -1.167 7.637 -7.93 1 76.44 303 LEU A CA 1
ATOM 2290 C C . LEU A 1 303 ? -2.168 7.176 -6.875 1 76.44 303 LEU A C 1
ATOM 2292 O O . LEU A 1 303 ? -3.342 6.953 -7.184 1 76.44 303 LEU A O 1
ATOM 2296 N N . THR A 1 304 ? -1.776 7.141 -5.68 1 78.75 304 THR A N 1
ATOM 2297 C CA . THR A 1 304 ? -2.631 6.66 -4.602 1 78.75 304 THR A CA 1
ATOM 2298 C C . THR A 1 304 ? -3.701 7.695 -4.258 1 78.75 304 THR A C 1
ATOM 2300 O O . THR A 1 304 ? -4.863 7.344 -4.035 1 78.75 304 THR A O 1
ATOM 2303 N N . ALA A 1 305 ? -3.293 8.945 -4.203 1 77.69 305 ALA A N 1
ATOM 2304 C CA . ALA A 1 305 ? -4.254 10.016 -3.936 1 77.69 305 ALA A CA 1
ATOM 2305 C C . ALA A 1 305 ? -5.371 10.016 -4.973 1 77.69 305 ALA A C 1
ATOM 2307 O O . ALA A 1 305 ? -6.551 10.133 -4.625 1 77.69 305 ALA A O 1
ATOM 2308 N N . ASN A 1 306 ? -4.934 9.859 -6.223 1 75.5 306 ASN A N 1
ATOM 2309 C CA . ASN A 1 306 ? -5.914 9.812 -7.305 1 75.5 306 ASN A CA 1
ATOM 2310 C C . ASN A 1 306 ? -6.844 8.609 -7.172 1 75.5 306 ASN A C 1
ATOM 2312 O O . ASN A 1 306 ? -8.047 8.719 -7.41 1 75.5 306 ASN A O 1
ATOM 2316 N N . TYR A 1 307 ? -6.285 7.641 -6.848 1 76.94 307 TYR A N 1
ATOM 2317 C CA . TYR A 1 307 ? -7.066 6.422 -6.684 1 76.94 307 TYR A CA 1
ATOM 2318 C C . TYR A 1 307 ? -8.094 6.574 -5.566 1 76.94 307 TYR A C 1
ATOM 2320 O O . TYR A 1 307 ? -9.266 6.246 -5.746 1 76.94 307 TYR A O 1
ATOM 2328 N N . PHE A 1 308 ? -7.789 7.113 -4.445 1 77.75 308 PHE A N 1
ATOM 2329 C CA . PHE A 1 308 ? -8.695 7.285 -3.32 1 77.75 308 PHE A CA 1
ATOM 2330 C C . PHE A 1 308 ? -9.773 8.32 -3.645 1 77.75 308 PHE A C 1
ATOM 2332 O O . PHE A 1 308 ? -10.922 8.18 -3.227 1 77.75 308 PHE A O 1
ATOM 2339 N N . ALA A 1 309 ? -9.305 9.312 -4.266 1 75.5 309 ALA A N 1
ATOM 2340 C CA . ALA A 1 309 ? -10.289 10.32 -4.668 1 75.5 309 ALA A CA 1
ATOM 2341 C C . ALA A 1 309 ? -11.383 9.695 -5.535 1 75.5 309 ALA A C 1
ATOM 2343 O O . ALA A 1 309 ? -12.562 10.008 -5.367 1 75.5 309 ALA A O 1
ATOM 2344 N N . ARG A 1 310 ? -10.977 8.805 -6.395 1 74.62 310 ARG A N 1
ATOM 2345 C CA . ARG A 1 310 ? -11.93 8.117 -7.258 1 74.62 310 ARG A CA 1
ATOM 2346 C C . ARG A 1 310 ? -12.828 7.18 -6.449 1 74.62 310 ARG A C 1
ATOM 2348 O O . ARG A 1 310 ? -14.031 7.102 -6.691 1 74.62 310 ARG A O 1
ATOM 2355 N N . LEU A 1 311 ? -12.258 6.512 -5.555 1 73.69 311 LEU A N 1
ATOM 2356 C CA . LEU A 1 311 ? -13.031 5.617 -4.699 1 73.69 311 LEU A CA 1
ATOM 2357 C C . LEU A 1 311 ? -14.07 6.391 -3.896 1 73.69 311 LEU A C 1
ATOM 2359 O O . LEU A 1 311 ? -15.219 5.957 -3.775 1 73.69 311 LEU A O 1
ATOM 2363 N N . GLU A 1 312 ? -13.633 7.504 -3.393 1 72.88 312 GLU A N 1
ATOM 2364 C CA . GLU A 1 312 ? -14.547 8.336 -2.619 1 72.88 312 GLU A CA 1
ATOM 2365 C C . GLU A 1 312 ? -15.703 8.836 -3.482 1 72.88 312 GLU A C 1
ATOM 2367 O O . GLU A 1 312 ? -16.844 8.883 -3.029 1 72.88 312 GLU A O 1
ATOM 2372 N N . ALA A 1 313 ? -15.367 9.141 -4.617 1 69.56 313 ALA A N 1
ATOM 2373 C CA . ALA A 1 313 ? -16.375 9.672 -5.531 1 69.56 313 ALA A CA 1
ATOM 2374 C C . ALA A 1 313 ? -17.406 8.602 -5.898 1 69.56 313 ALA A C 1
ATOM 2376 O O . ALA A 1 313 ? -18.547 8.914 -6.219 1 69.56 313 ALA A O 1
ATOM 2377 N N . THR A 1 314 ? -16.922 7.363 -5.82 1 65.88 314 THR A N 1
ATOM 2378 C CA . THR A 1 314 ? -17.828 6.277 -6.199 1 65.88 314 THR A CA 1
ATOM 2379 C C . THR A 1 314 ? -18.453 5.645 -4.965 1 65.88 314 THR A C 1
ATOM 2381 O O . THR A 1 314 ? -19.047 4.566 -5.051 1 65.88 314 THR A O 1
ATOM 2384 N N . GLY A 1 315 ? -18.266 6.305 -3.885 1 64.12 315 GLY A N 1
ATOM 2385 C CA . GLY A 1 315 ? -18.984 5.902 -2.688 1 64.12 315 GLY A CA 1
ATOM 2386 C C . GLY A 1 315 ? -18.234 4.891 -1.847 1 64.12 315 GLY A C 1
ATOM 2387 O O . GLY A 1 315 ? -18.812 4.25 -0.967 1 64.12 315 GLY A O 1
ATOM 2388 N N . TYR A 1 316 ? -17.016 4.781 -2.123 1 69.44 316 TYR A N 1
ATOM 2389 C CA . TYR A 1 316 ? -16.25 3.783 -1.385 1 69.44 316 TYR A CA 1
ATOM 2390 C C . TYR A 1 316 ? -15.242 4.449 -0.455 1 69.44 316 TYR A C 1
ATOM 2392 O O . TYR A 1 316 ? -14.062 4.07 -0.433 1 69.44 316 TYR A O 1
ATOM 2400 N N . ALA A 1 317 ? -15.766 5.289 0.362 1 73.56 317 ALA A N 1
ATOM 2401 C CA . ALA A 1 317 ? -14.906 6.078 1.246 1 73.56 317 ALA A CA 1
ATOM 2402 C C . ALA A 1 317 ? -14.406 5.234 2.416 1 73.56 317 ALA A C 1
ATOM 2404 O O . ALA A 1 317 ? -13.398 5.574 3.045 1 73.56 317 ALA A O 1
ATOM 2405 N N . SER A 1 318 ? -15.047 4.082 2.629 1 76.44 318 SER A N 1
ATOM 2406 C CA . SER A 1 318 ? -14.672 3.227 3.754 1 76.44 318 SER A CA 1
ATOM 2407 C C . SER A 1 318 ? -13.305 2.594 3.539 1 76.44 318 SER A C 1
ATOM 2409 O O . SER A 1 318 ? -12.641 2.199 4.5 1 76.44 318 SER A O 1
ATOM 2411 N N . THR A 1 319 ? -12.938 2.578 2.34 1 78 319 THR A N 1
ATOM 2412 C CA . THR A 1 319 ? -11.648 1.974 2.02 1 78 319 THR A CA 1
ATOM 2413 C C . THR A 1 319 ? -10.508 2.736 2.691 1 78 319 THR A C 1
ATOM 2415 O O . THR A 1 319 ? -9.547 2.133 3.164 1 78 319 THR A O 1
ATOM 2418 N N . ALA A 1 320 ? -10.625 4.062 2.717 1 83.31 320 ALA A N 1
ATOM 2419 C CA . ALA A 1 320 ? -9.602 4.863 3.381 1 83.31 320 ALA A CA 1
ATOM 2420 C C . ALA A 1 320 ? -9.477 4.484 4.855 1 83.31 320 ALA A C 1
ATOM 2422 O O . ALA A 1 320 ? -8.367 4.305 5.363 1 83.31 320 ALA A O 1
ATOM 2423 N N . SER A 1 321 ? -10.594 4.312 5.453 1 82.12 321 SER A N 1
ATOM 2424 C CA . SER A 1 321 ? -10.602 3.912 6.855 1 82.12 321 SER A CA 1
ATOM 2425 C C . SER A 1 321 ? -9.977 2.535 7.043 1 82.12 321 SER A C 1
ATOM 2427 O O . SER A 1 321 ? -9.25 2.305 8.008 1 82.12 321 SER A O 1
ATOM 2429 N N . ALA A 1 322 ? -10.258 1.688 6.129 1 81 322 ALA A N 1
ATOM 2430 C CA . ALA A 1 322 ? -9.719 0.333 6.203 1 81 322 ALA A CA 1
ATOM 2431 C C . ALA A 1 322 ? -8.195 0.344 6.066 1 81 322 ALA A C 1
ATOM 2433 O O . ALA A 1 322 ? -7.5 -0.385 6.777 1 81 322 ALA A O 1
ATOM 2434 N N . VAL A 1 323 ? -7.695 1.127 5.203 1 83.5 323 VAL A N 1
ATOM 2435 C CA . VAL A 1 323 ? -6.254 1.241 4.992 1 83.5 323 VAL A CA 1
ATOM 2436 C C . VAL A 1 323 ? -5.586 1.761 6.262 1 83.5 323 VAL A C 1
ATOM 2438 O O . VAL A 1 323 ? -4.562 1.226 6.695 1 83.5 323 VAL A O 1
ATOM 2441 N N . VAL A 1 324 ? -6.168 2.764 6.82 1 81.38 324 VAL A N 1
ATOM 2442 C CA . VAL A 1 324 ? -5.609 3.348 8.031 1 81.38 324 VAL A CA 1
ATOM 2443 C C . VAL A 1 324 ? -5.629 2.312 9.156 1 81.38 324 VAL A C 1
ATOM 2445 O O . VAL A 1 324 ? -4.668 2.199 9.922 1 81.38 324 VAL A O 1
ATOM 2448 N N . LYS A 1 325 ? -6.633 1.552 9.219 1 78.69 325 LYS A N 1
ATOM 2449 C CA . LYS A 1 325 ? -6.73 0.499 10.227 1 78.69 325 LYS A CA 1
ATOM 2450 C C . LYS A 1 325 ? -5.641 -0.552 10.031 1 78.69 325 LYS A C 1
ATOM 2452 O O . LYS A 1 325 ? -5.07 -1.054 11 1 78.69 325 LYS A O 1
ATOM 2457 N N . ILE A 1 326 ? -5.43 -0.945 8.828 1 77.06 326 ILE A N 1
ATOM 2458 C CA . ILE A 1 326 ? -4.363 -1.891 8.516 1 77.06 326 ILE A CA 1
ATOM 2459 C C . ILE A 1 326 ? -3.014 -1.3 8.922 1 77.06 326 ILE A C 1
ATOM 2461 O O . ILE A 1 326 ? -2.18 -1.989 9.508 1 77.06 326 ILE A O 1
ATOM 2465 N N . GLY A 1 327 ? -2.766 -0.043 8.586 1 76.25 327 GLY A N 1
ATOM 2466 C CA . GLY A 1 327 ? -1.547 0.639 8.992 1 76.25 327 GLY A CA 1
ATOM 2467 C C . GLY A 1 327 ? -1.346 0.649 10.5 1 76.25 327 GLY A C 1
ATOM 2468 O O . GLY A 1 327 ? -0.224 0.48 10.977 1 76.25 327 GLY A O 1
ATOM 2469 N N . ASP A 1 328 ? -2.457 0.777 11.188 1 74.12 328 ASP A N 1
ATOM 2470 C CA . ASP A 1 328 ? -2.412 0.821 12.648 1 74.12 328 ASP A CA 1
ATOM 2471 C C . ASP A 1 328 ? -1.99 -0.529 13.227 1 74.12 328 ASP A C 1
ATOM 2473 O O . ASP A 1 328 ? -1.516 -0.604 14.359 1 74.12 328 ASP A O 1
ATOM 2477 N N . LYS A 1 329 ? -2.188 -1.554 12.469 1 74.19 329 LYS A N 1
ATOM 2478 C CA . LYS A 1 329 ? -1.858 -2.895 12.945 1 74.19 329 LYS A CA 1
ATOM 2479 C C . LYS A 1 329 ? -0.366 -3.178 12.805 1 74.19 329 LYS A C 1
ATOM 2481 O O . LYS A 1 329 ? 0.148 -4.137 13.383 1 74.19 329 LYS A O 1
ATOM 2486 N N . LEU A 1 330 ? 0.218 -2.365 11.984 1 71.75 330 LEU A N 1
ATOM 2487 C CA . LEU A 1 330 ? 1.663 -2.543 11.883 1 71.75 330 LEU A CA 1
ATOM 2488 C C . LEU A 1 330 ? 2.338 -2.279 13.227 1 71.75 330 LEU A C 1
ATOM 2490 O O . LEU A 1 330 ? 2.049 -1.279 13.883 1 71.75 330 LEU A O 1
ATOM 2494 N N . ALA A 1 331 ? 2.99 -3.277 13.727 1 63.16 331 ALA A N 1
ATOM 2495 C CA . ALA A 1 331 ? 3.629 -3.209 15.039 1 63.16 331 ALA A CA 1
ATOM 2496 C C . ALA A 1 331 ? 4.715 -2.135 15.062 1 63.16 331 ALA A C 1
ATOM 2498 O O . ALA A 1 331 ? 5.332 -1.842 14.039 1 63.16 331 ALA A O 1
ATOM 2499 N N . PRO A 1 332 ? 4.73 -1.432 16.297 1 64.25 332 PRO A N 1
ATOM 2500 C CA . PRO A 1 332 ? 5.91 -0.579 16.453 1 64.25 332 PRO A CA 1
ATOM 2501 C C . PRO A 1 332 ? 7.219 -1.34 16.25 1 64.25 332 PRO A C 1
ATOM 2503 O O . PRO A 1 332 ? 7.27 -2.553 16.469 1 64.25 332 PRO A O 1
ATOM 2506 N N . PRO A 1 333 ? 8.125 -0.675 15.672 1 64.12 333 PRO A N 1
ATOM 2507 C CA . PRO A 1 333 ? 9.406 -1.362 15.523 1 64.12 333 PRO A CA 1
ATOM 2508 C C . PRO A 1 333 ? 9.883 -2.012 16.812 1 64.12 333 PRO A C 1
ATOM 2510 O O . PRO A 1 333 ? 9.695 -1.45 17.906 1 64.12 333 PRO A O 1
ATOM 2513 N N . LYS A 1 334 ? 10.094 -3.25 16.594 1 63.72 334 LYS A N 1
ATOM 2514 C CA . LYS A 1 334 ? 10.578 -4.008 17.75 1 63.72 334 LYS A CA 1
ATOM 2515 C C . LYS A 1 334 ? 12.078 -3.795 17.969 1 63.72 334 LYS A C 1
ATOM 2517 O O . LYS A 1 334 ? 12.828 -3.66 17 1 63.72 334 LYS A O 1
ATOM 2522 N N . GLY A 1 335 ? 12.484 -3.6 19.203 1 67.5 335 GLY A N 1
ATOM 2523 C CA . GLY A 1 335 ? 13.891 -3.506 19.547 1 67.5 335 GLY A CA 1
ATOM 2524 C C . GLY A 1 335 ? 14.328 -2.094 19.891 1 67.5 335 GLY A C 1
ATOM 2525 O O . GLY A 1 335 ? 13.5 -1.19 20 1 67.5 335 GLY A O 1
ATOM 2526 N N . GLU A 1 336 ? 15.586 -2.021 20.172 1 75 336 GLU A N 1
ATOM 2527 C CA . GLU A 1 336 ? 16.172 -0.732 20.516 1 75 336 GLU A CA 1
ATOM 2528 C C . GLU A 1 336 ? 16.656 0.015 19.281 1 75 336 GLU A C 1
ATOM 2530 O O . GLU A 1 336 ? 17.141 -0.599 18.328 1 75 336 GLU A O 1
ATOM 2535 N N . SER A 1 337 ? 16.375 1.287 19.359 1 78.75 337 SER A N 1
ATOM 2536 C CA . SER A 1 337 ? 16.859 2.129 18.281 1 78.75 337 SER A CA 1
ATOM 2537 C C . SER A 1 337 ? 18.391 2.1 18.188 1 78.75 337 SER A C 1
ATOM 2539 O O . SER A 1 337 ? 19.062 2.115 19.219 1 78.75 337 SER A O 1
ATOM 2541 N N . GLN A 1 338 ? 18.906 1.905 17.078 1 75.56 338 GLN A N 1
ATOM 2542 C CA . GLN A 1 338 ? 20.344 1.869 16.828 1 75.56 338 GLN A CA 1
ATOM 2543 C C . GLN A 1 338 ? 20.891 3.254 16.484 1 75.56 338 GLN A C 1
ATOM 2545 O O . GLN A 1 338 ? 22.094 3.449 16.391 1 75.56 338 GLN A O 1
ATOM 2550 N N . GLY A 1 339 ? 20 4.168 16.375 1 78 339 GLY A N 1
ATOM 2551 C CA . GLY A 1 339 ? 20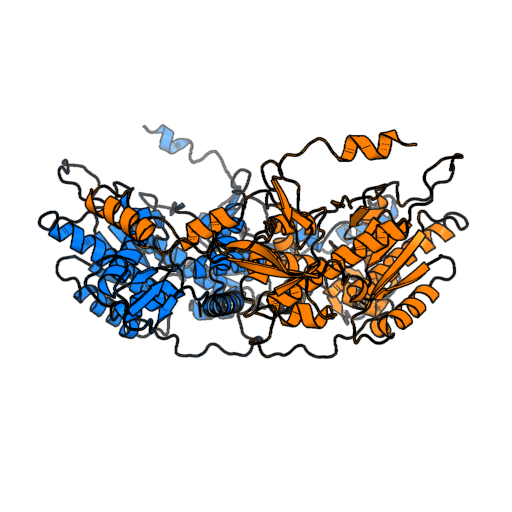.359 5.527 15.992 1 78 339 GLY A CA 1
ATOM 2552 C C . GLY A 1 339 ? 19.266 6.238 15.211 1 78 339 GLY A C 1
ATOM 2553 O O . GLY A 1 339 ? 18.109 5.82 15.234 1 78 339 GLY A O 1
ATOM 2554 N N . THR A 1 340 ? 19.656 7.383 14.656 1 83 340 THR A N 1
ATOM 2555 C CA . THR A 1 340 ? 18.719 8.172 13.867 1 83 340 THR A CA 1
ATOM 2556 C C . THR A 1 340 ? 19.234 8.383 12.453 1 83 340 THR A C 1
ATOM 2558 O O . THR A 1 340 ? 20.438 8.523 12.242 1 83 340 THR A O 1
ATOM 2561 N N . CYS A 1 341 ? 18.438 8.328 11.523 1 86.38 341 CYS A N 1
ATOM 2562 C CA . CYS A 1 341 ? 18.797 8.547 10.125 1 86.38 341 CYS A CA 1
ATOM 2563 C C . CYS A 1 341 ? 19.391 9.938 9.93 1 86.38 341 CYS A C 1
ATOM 2565 O O . CYS A 1 341 ? 18.797 10.93 10.367 1 86.38 341 CYS A O 1
ATOM 2567 N N . GLY A 1 342 ? 20.469 10.016 9.32 1 85.38 342 GLY A N 1
ATOM 2568 C CA . GLY A 1 342 ? 21.172 11.273 9.125 1 85.38 342 GLY A CA 1
ATOM 2569 C C . GLY A 1 342 ? 20.484 12.195 8.133 1 85.38 342 GLY A C 1
ATOM 2570 O O . GLY A 1 342 ? 20.844 13.367 8.016 1 85.38 342 GLY A O 1
ATOM 2571 N N . VAL A 1 343 ? 19.438 11.719 7.477 1 86.19 343 VAL A N 1
ATOM 2572 C CA . VAL A 1 343 ? 18.766 12.516 6.457 1 86.19 343 VAL A CA 1
ATOM 2573 C C . VAL A 1 343 ? 17.375 12.906 6.945 1 86.19 343 VAL A C 1
ATOM 2575 O O . VAL A 1 343 ? 17.078 14.094 7.078 1 86.19 343 VAL A O 1
ATOM 2578 N N . CYS A 1 344 ? 16.625 11.945 7.371 1 84.06 344 CYS A N 1
ATOM 2579 C CA . CYS A 1 344 ? 15.242 12.273 7.695 1 84.06 344 CYS A CA 1
ATOM 2580 C C . CYS A 1 344 ? 15.031 12.344 9.203 1 84.06 344 CYS A C 1
ATOM 2582 O O . CYS A 1 344 ? 14 12.828 9.672 1 84.06 344 CYS A O 1
ATOM 2584 N N . GLY A 1 345 ? 15.961 11.805 9.992 1 80.19 345 GLY A N 1
ATOM 2585 C CA . GLY A 1 345 ? 15.922 11.961 11.438 1 80.19 345 GLY A CA 1
ATOM 2586 C C . GLY A 1 345 ? 15.102 10.891 12.133 1 80.19 345 GLY A C 1
ATOM 2587 O O . GLY A 1 345 ? 14.992 10.883 13.359 1 80.19 345 GLY A O 1
ATOM 2588 N N . ILE A 1 346 ? 14.578 9.883 11.406 1 79.25 346 ILE A N 1
ATOM 2589 C CA . ILE A 1 346 ? 13.773 8.852 12.055 1 79.25 346 ILE A CA 1
ATOM 2590 C C . ILE A 1 346 ? 14.688 7.859 12.773 1 79.25 346 ILE A C 1
ATOM 2592 O O . ILE A 1 346 ? 15.859 7.723 12.422 1 79.25 346 ILE A O 1
ATOM 2596 N N . GLU A 1 347 ? 14.133 7.258 13.727 1 80 347 GLU A N 1
ATOM 2597 C CA . GLU A 1 347 ? 14.883 6.219 14.43 1 80 347 GLU A CA 1
ATOM 2598 C C . GLU A 1 347 ? 15.094 4.996 13.547 1 80 347 GLU A C 1
ATOM 2600 O O . GLU A 1 347 ? 14.188 4.586 12.812 1 80 347 GLU A O 1
ATOM 2605 N N . VAL A 1 348 ? 16.297 4.531 13.562 1 83.19 348 VAL A N 1
ATOM 2606 C CA . VAL A 1 348 ? 16.656 3.34 12.805 1 83.19 348 VAL A CA 1
ATOM 2607 C C . VAL A 1 348 ? 16.781 2.145 13.742 1 83.19 348 VAL A C 1
ATOM 2609 O O . VAL A 1 348 ? 17.609 2.164 14.672 1 83.19 348 VAL A O 1
ATOM 2612 N N . TYR A 1 349 ? 16 1.16 13.5 1 75.88 349 TYR A N 1
ATOM 2613 C CA . TYR A 1 349 ? 15.969 0.016 14.406 1 75.88 349 TYR A CA 1
ATOM 2614 C C . TYR A 1 349 ? 16.781 -1.146 13.844 1 75.88 349 TYR A C 1
ATOM 2616 O O . TYR A 1 349 ? 17.25 -2.006 14.594 1 75.88 349 TYR A O 1
ATOM 2624 N N . HIS A 1 350 ? 16.875 -1.209 12.492 1 73.12 350 HIS A N 1
ATOM 2625 C CA . HIS A 1 350 ? 17.688 -2.213 11.797 1 73.12 350 HIS A CA 1
ATOM 2626 C C . HIS A 1 350 ? 18.516 -1.584 10.688 1 73.12 350 HIS A C 1
ATOM 2628 O O . HIS A 1 350 ? 18.047 -0.676 9.992 1 73.12 350 HIS A O 1
ATOM 2634 N N . ASN A 1 351 ? 19.75 -2.004 10.695 1 72.44 351 ASN A N 1
ATOM 2635 C CA . ASN A 1 351 ? 20.625 -1.477 9.648 1 72.44 351 ASN A CA 1
ATOM 2636 C C . ASN A 1 351 ? 20.188 -1.967 8.273 1 72.44 351 ASN A C 1
ATOM 2638 O O . ASN A 1 351 ? 20.297 -3.158 7.969 1 72.44 351 ASN A O 1
ATOM 2642 N N . PRO A 1 352 ? 19.734 -1.058 7.496 1 76.75 352 PRO A N 1
ATOM 2643 C CA . PRO A 1 352 ? 19.25 -1.472 6.18 1 76.75 352 PRO A CA 1
ATOM 2644 C C . PRO A 1 352 ? 20.344 -2.014 5.277 1 76.75 352 PRO A C 1
ATOM 2646 O O . PRO A 1 352 ? 20.078 -2.812 4.375 1 76.75 352 PRO A O 1
ATOM 2649 N N . GLN A 1 353 ? 21.594 -1.573 5.559 1 75.81 353 GLN A N 1
ATOM 2650 C CA . GLN A 1 353 ? 22.703 -1.992 4.711 1 75.81 353 GLN A CA 1
ATOM 2651 C C . GLN A 1 353 ? 22.844 -3.512 4.715 1 75.81 353 GLN A C 1
ATOM 2653 O O . GLN A 1 353 ? 22.984 -4.129 3.654 1 75.81 353 GLN A O 1
ATOM 2658 N N . ARG A 1 354 ? 22.797 -4.051 5.863 1 71.25 354 ARG A N 1
ATOM 2659 C CA . ARG A 1 354 ? 22.969 -5.492 5.973 1 71.25 354 ARG A CA 1
ATOM 2660 C C . ARG A 1 354 ? 21.844 -6.234 5.254 1 71.25 354 ARG A C 1
ATOM 2662 O O . ARG A 1 354 ? 22.094 -7.207 4.539 1 71.25 354 ARG A O 1
ATOM 2669 N N . TRP A 1 355 ? 20.766 -5.766 5.434 1 72.94 355 TRP A N 1
ATOM 2670 C CA . TRP A 1 355 ? 19.609 -6.402 4.805 1 72.94 355 TRP A CA 1
ATOM 2671 C C . TRP A 1 355 ? 19.672 -6.266 3.287 1 72.94 355 TRP A C 1
ATOM 2673 O O . TRP A 1 355 ? 19.453 -7.238 2.559 1 72.94 355 TRP A O 1
ATOM 2683 N N . LEU A 1 356 ? 19.984 -5.098 2.875 1 76 356 LEU A N 1
ATOM 2684 C CA . LEU A 1 356 ? 20.062 -4.824 1.443 1 76 356 LEU A CA 1
ATOM 2685 C C . LEU A 1 356 ? 21.141 -5.68 0.786 1 76 356 LEU A C 1
ATOM 2687 O O . LEU A 1 356 ? 20.938 -6.18 -0.325 1 76 356 LEU A O 1
ATOM 2691 N N . GLN A 1 357 ? 22.188 -5.812 1.468 1 71.19 357 GLN A N 1
ATOM 2692 C CA . GLN A 1 357 ? 23.266 -6.656 0.951 1 71.19 357 GLN A CA 1
ATOM 2693 C C . GLN A 1 357 ? 22.812 -8.109 0.822 1 71.19 357 GLN A C 1
ATOM 2695 O O . GLN A 1 357 ? 23.125 -8.781 -0.161 1 71.19 357 GLN A O 1
ATOM 2700 N N . ARG A 1 358 ? 22.047 -8.547 1.777 1 67.5 358 ARG A N 1
ATOM 2701 C CA . ARG A 1 358 ? 21.594 -9.93 1.799 1 67.5 358 ARG A CA 1
ATOM 2702 C C . ARG A 1 358 ? 20.641 -10.211 0.637 1 67.5 358 ARG A C 1
ATOM 2704 O O . ARG A 1 358 ? 20.734 -11.258 -0.001 1 67.5 358 ARG A O 1
ATOM 2711 N N . ILE A 1 359 ? 19.812 -9.25 0.453 1 64.44 359 ILE A N 1
ATOM 2712 C CA . ILE A 1 359 ? 18.781 -9.531 -0.549 1 64.44 359 ILE A CA 1
ATOM 2713 C C . ILE A 1 359 ? 19.359 -9.32 -1.948 1 64.44 359 ILE A C 1
ATOM 2715 O O . ILE A 1 359 ? 18.797 -9.789 -2.938 1 64.44 359 ILE A O 1
ATOM 2719 N N . THR A 1 360 ? 20.344 -8.477 -1.935 1 59.06 360 THR A N 1
ATOM 2720 C CA . THR A 1 360 ? 20.953 -8.219 -3.229 1 59.06 360 THR A CA 1
ATOM 2721 C C . THR A 1 360 ? 22.016 -9.266 -3.539 1 59.06 360 THR A C 1
ATOM 2723 O O . THR A 1 360 ? 22.141 -9.727 -4.68 1 59.06 360 THR A O 1
ATOM 2726 N N . VAL A 1 361 ? 23.078 -9.609 -2.268 1 49 361 VAL A N 1
ATOM 2727 C CA . VAL A 1 361 ? 24.188 -10.539 -2.441 1 49 361 VAL A CA 1
ATOM 2728 C C . VAL A 1 361 ? 23.766 -11.938 -1.979 1 49 361 VAL A C 1
ATOM 2730 O O . VAL A 1 361 ? 24.484 -12.586 -1.214 1 49 361 VAL A O 1
ATOM 2733 N N . GLU A 1 362 ? 22.625 -12.352 -1.555 1 40.16 362 GLU A N 1
ATOM 2734 C CA . GLU A 1 362 ? 22.594 -13.688 -0.974 1 40.16 362 GLU A CA 1
ATOM 2735 C C . GLU A 1 362 ? 23.609 -14.602 -1.652 1 40.16 362 GLU A C 1
ATOM 2737 O O . GLU A 1 362 ? 23.625 -14.711 -2.881 1 40.16 362 GLU A O 1
ATOM 2742 N N . SER A 1 363 ? 24.656 -15.148 -0.737 1 33.94 363 SER A N 1
ATOM 2743 C CA . SER A 1 363 ? 25.656 -16.203 -0.672 1 33.94 363 SER A CA 1
ATOM 2744 C C . SER A 1 363 ? 25.172 -17.469 -1.378 1 33.94 363 SER A C 1
ATOM 2746 O O . SER A 1 363 ? 23.984 -17.797 -1.329 1 33.94 363 SER A O 1
ATOM 2748 N N . ALA A 1 364 ? 26.062 -18.047 -2.273 1 32.25 364 ALA A N 1
ATOM 2749 C CA . ALA A 1 364 ? 26.172 -19.406 -2.807 1 32.25 364 ALA A CA 1
ATOM 2750 C C . ALA A 1 364 ? 25.734 -20.438 -1.771 1 32.25 364 ALA A C 1
ATOM 2752 O O . ALA A 1 364 ? 25.781 -20.188 -0.567 1 32.25 364 ALA A O 1
ATOM 2753 N N . ALA A 1 365 ? 25.266 -21.562 -2.061 1 32.12 365 ALA A N 1
ATOM 2754 C CA . ALA A 1 365 ? 25.312 -22.797 -1.274 1 32.12 365 ALA A CA 1
ATOM 2755 C C . ALA A 1 365 ? 26.531 -22.812 -0.355 1 32.12 365 ALA A C 1
ATOM 2757 O O . ALA A 1 365 ? 27.547 -22.188 -0.652 1 32.12 365 ALA A O 1
ATOM 2758 N N . PRO A 1 366 ? 26.625 -23.266 0.835 1 32.84 366 PRO A N 1
ATOM 2759 C CA . PRO A 1 366 ? 27.859 -23.469 1.584 1 32.84 366 PRO A CA 1
ATOM 2760 C C . PRO A 1 366 ? 29.031 -23.859 0.688 1 32.84 366 PRO A C 1
ATOM 2762 O O . PRO A 1 366 ? 28.844 -24.562 -0.307 1 32.84 366 PRO A O 1
ATOM 2765 N N . LEU A 1 367 ? 30.234 -23.031 0.652 1 36.28 367 LEU A N 1
ATOM 2766 C CA . LEU A 1 367 ? 31.484 -23.438 0.009 1 36.28 367 LEU A CA 1
ATOM 2767 C C . LEU A 1 367 ? 31.891 -24.844 0.438 1 36.28 367 LEU A C 1
ATOM 2769 O O . LEU A 1 367 ? 32.469 -25.016 1.506 1 36.28 367 LEU A O 1
ATOM 2773 N N . ASP A 1 368 ? 31.297 -25.891 0.092 1 34.97 368 ASP A N 1
ATOM 2774 C CA . ASP A 1 368 ? 31.688 -27.234 0.515 1 34.97 368 ASP A CA 1
ATOM 2775 C C . ASP A 1 368 ? 33 -27.656 -0.136 1 34.97 368 ASP A C 1
ATOM 2777 O O . ASP A 1 368 ? 33.562 -28.688 0.22 1 34.97 368 ASP A O 1
ATOM 2781 N N . THR A 1 369 ? 33.406 -27.125 -1.384 1 39.78 369 THR A N 1
ATOM 2782 C CA . THR A 1 369 ? 34.656 -27.688 -1.901 1 39.78 369 THR A CA 1
ATOM 2783 C C . THR A 1 369 ? 35.812 -26.703 -1.717 1 39.78 369 THR A C 1
ATOM 2785 O O . THR A 1 369 ? 35.594 -25.5 -1.557 1 39.78 369 THR A O 1
ATOM 2788 N N . ASP A 1 370 ? 37.094 -27.219 -1.562 1 40.78 370 ASP A N 1
ATOM 2789 C CA . ASP A 1 370 ? 38.375 -26.531 -1.378 1 40.78 370 ASP A CA 1
ATOM 2790 C C . ASP A 1 370 ? 38.562 -25.438 -2.42 1 40.78 370 ASP A C 1
ATOM 2792 O O . ASP A 1 370 ? 39.031 -24.344 -2.102 1 40.78 370 ASP A O 1
ATOM 2796 N N . ASP A 1 371 ? 38.25 -25.719 -3.527 1 40 371 ASP A N 1
ATOM 2797 C CA . ASP A 1 371 ? 38.5 -24.812 -4.641 1 40 371 ASP A CA 1
ATOM 2798 C C . ASP A 1 371 ? 37.594 -23.578 -4.559 1 40 371 ASP A C 1
ATOM 2800 O O . ASP A 1 371 ? 38.031 -22.469 -4.82 1 40 371 ASP A O 1
ATOM 2804 N N . GLU A 1 372 ? 36.406 -23.875 -4.109 1 39.91 372 GLU A N 1
ATOM 2805 C CA . GLU A 1 372 ? 35.469 -22.766 -4.023 1 39.91 372 GLU A CA 1
ATOM 2806 C C . GLU A 1 372 ? 35.844 -21.797 -2.904 1 39.91 372 GLU A C 1
ATOM 2808 O O . GLU A 1 372 ? 35.719 -20.578 -3.057 1 39.91 372 GLU A O 1
ATOM 2813 N N . ARG A 1 373 ? 36.406 -22.312 -1.93 1 45.19 373 ARG A N 1
ATOM 2814 C CA . ARG A 1 373 ? 37.062 -21.547 -0.87 1 45.19 373 ARG A CA 1
ATOM 2815 C C . ARG A 1 373 ? 38.281 -20.781 -1.404 1 45.19 373 ARG A C 1
ATOM 2817 O O . ARG A 1 373 ? 38.5 -19.625 -1.042 1 45.19 373 ARG A O 1
ATOM 2824 N N . ALA A 1 374 ? 38.969 -21.422 -2.203 1 44.81 374 ALA A N 1
ATOM 2825 C CA . ALA A 1 374 ? 40.156 -20.828 -2.795 1 44.81 374 ALA A CA 1
ATOM 2826 C C . ALA A 1 374 ? 39.781 -19.672 -3.723 1 44.81 374 ALA A C 1
ATOM 2828 O O . ALA A 1 374 ? 40.406 -18.609 -3.699 1 44.81 374 ALA A O 1
ATOM 2829 N N . ASN A 1 375 ? 38.844 -19.875 -4.465 1 41.5 375 ASN A N 1
ATOM 2830 C CA . ASN A 1 375 ? 38.469 -18.828 -5.41 1 41.5 375 ASN A CA 1
ATOM 2831 C C . ASN A 1 375 ? 37.844 -17.625 -4.699 1 41.5 375 ASN A C 1
ATOM 2833 O O . ASN A 1 375 ? 38.094 -16.484 -5.09 1 41.5 375 ASN A O 1
ATOM 2837 N N . LEU A 1 376 ? 37.125 -17.938 -3.633 1 42.34 376 LEU A N 1
ATOM 2838 C CA . LEU A 1 376 ? 36.75 -16.844 -2.762 1 42.34 376 LEU A CA 1
ATOM 2839 C C . LEU A 1 376 ? 37.969 -16.109 -2.215 1 42.34 376 LEU A C 1
ATOM 2841 O O . LEU A 1 376 ? 38 -14.883 -2.184 1 42.34 376 LEU A O 1
ATOM 2845 N N . ALA A 1 377 ? 38.781 -16.922 -1.81 1 43.72 377 ALA A N 1
ATOM 2846 C CA . ALA A 1 377 ? 40.062 -16.375 -1.318 1 43.72 377 ALA A CA 1
ATOM 2847 C C . ALA A 1 377 ? 40.781 -15.586 -2.412 1 43.72 377 ALA A C 1
ATOM 2849 O O . ALA A 1 377 ? 41.312 -14.5 -2.156 1 43.72 377 ALA A O 1
ATOM 2850 N N . ALA A 1 378 ? 40.844 -16.188 -3.523 1 42.94 378 ALA A N 1
ATOM 2851 C CA . ALA A 1 378 ? 41.531 -15.516 -4.633 1 42.94 378 ALA A CA 1
ATOM 2852 C C . ALA A 1 378 ? 40.781 -14.25 -5.031 1 42.94 378 ALA A C 1
ATOM 2854 O O . ALA A 1 378 ? 41.406 -13.227 -5.352 1 42.94 378 ALA A O 1
ATOM 2855 N N . TYR A 1 379 ? 39.531 -14.344 -5.18 1 33.78 379 TYR A N 1
ATOM 2856 C CA . TYR A 1 379 ? 38.75 -13.148 -5.461 1 33.78 379 TYR A CA 1
ATOM 2857 C C . TYR A 1 379 ? 38.875 -12.125 -4.348 1 33.78 379 TYR A C 1
ATOM 2859 O O . TYR A 1 379 ? 39.062 -10.93 -4.613 1 33.78 379 TYR A O 1
ATOM 2867 N N . GLU A 1 380 ? 38.781 -12.57 -3.113 1 40.47 380 GLU A N 1
ATOM 2868 C CA . GLU A 1 380 ? 39.156 -11.711 -1.995 1 40.47 380 GLU A CA 1
ATOM 2869 C C . GLU A 1 380 ? 40.562 -11.18 -2.16 1 40.47 380 GLU A C 1
ATOM 2871 O O . GLU A 1 380 ? 40.844 -10.055 -1.759 1 40.47 380 GLU A O 1
ATOM 2876 N N . ALA A 1 381 ? 41.312 -12.117 -2.547 1 35.75 381 ALA A N 1
ATOM 2877 C CA . ALA A 1 381 ? 42.75 -11.789 -2.744 1 35.75 381 ALA A CA 1
ATOM 2878 C C . ALA A 1 381 ? 42.938 -10.898 -3.971 1 35.75 381 ALA A C 1
ATOM 2880 O O . ALA A 1 381 ? 43.844 -10.07 -4.012 1 35.75 381 ALA A O 1
ATOM 2881 N N . SER A 1 382 ? 42.438 -11.398 -5.051 1 32.28 382 SER A N 1
ATOM 2882 C CA . SER A 1 382 ? 42.594 -10.648 -6.297 1 32.28 382 SER A CA 1
ATOM 2883 C C . SER A 1 382 ? 41.594 -9.492 -6.352 1 32.28 382 SER A C 1
ATOM 2885 O O . SER A 1 382 ? 41.656 -8.664 -7.266 1 32.28 382 SER A O 1
ATOM 2887 N N . ALA A 1 383 ? 40.375 -9.734 -5.719 1 29.88 383 ALA A N 1
ATOM 2888 C CA . ALA A 1 383 ? 39.531 -8.547 -5.688 1 29.88 383 ALA A CA 1
ATOM 2889 C C . ALA A 1 383 ? 40.312 -7.312 -5.273 1 29.88 383 ALA A C 1
ATOM 2891 O O . ALA A 1 383 ? 41.062 -7.348 -4.293 1 29.88 383 ALA A O 1
ATOM 2892 N N . PRO A 1 384 ? 40.688 -6.633 -6.246 1 28.62 384 PRO A N 1
ATOM 2893 C CA . PRO A 1 384 ? 41.469 -5.5 -5.715 1 28.62 384 PRO A CA 1
ATOM 2894 C C . PRO A 1 384 ? 40.969 -5.039 -4.348 1 28.62 384 PRO A C 1
ATOM 2896 O O . PRO A 1 384 ? 39.812 -5.301 -3.988 1 28.62 384 PRO A O 1
ATOM 2899 N N . ALA A 1 385 ? 41.844 -4.684 -3.336 1 28.33 385 ALA A N 1
ATOM 2900 C CA . ALA A 1 385 ? 41.594 -3.879 -2.148 1 28.33 385 ALA A CA 1
ATOM 2901 C C . ALA A 1 385 ? 40.312 -3.043 -2.334 1 28.33 385 ALA A C 1
ATOM 2903 O O . ALA A 1 385 ? 40.312 -2.078 -3.104 1 28.33 385 ALA A O 1
ATOM 2904 N N . SER A 1 386 ? 39.25 -3.562 -2.645 1 30.11 386 SER A N 1
ATOM 2905 C CA . SER A 1 386 ? 38 -2.85 -2.893 1 30.11 386 SER A CA 1
ATOM 2906 C C . SER A 1 386 ? 38 -1.471 -2.242 1 30.11 386 SER A C 1
ATOM 2908 O O . SER A 1 386 ? 38.75 -1.24 -1.278 1 30.11 386 SER A O 1
ATOM 2910 N N . ALA A 1 387 ? 37.219 -0.424 -2.996 1 28.19 387 ALA A N 1
ATOM 2911 C CA . ALA A 1 387 ? 37.031 0.986 -2.676 1 28.19 387 ALA A CA 1
ATOM 2912 C C . ALA A 1 387 ? 36.562 1.159 -1.229 1 28.19 387 ALA A C 1
ATOM 2914 O O . ALA A 1 387 ? 36 2.191 -0.871 1 28.19 387 ALA A O 1
ATOM 2915 N N . ALA A 1 388 ? 36.188 0.268 -0.561 1 30.83 388 ALA A N 1
ATOM 2916 C CA . ALA A 1 388 ? 36.125 0.648 0.849 1 30.83 388 ALA A CA 1
ATOM 2917 C C . ALA A 1 388 ? 37.375 1.44 1.248 1 30.83 388 ALA A C 1
ATOM 2919 O O . ALA A 1 388 ? 37.312 2.318 2.111 1 30.83 388 ALA A O 1
ATOM 2920 N N . ALA A 1 389 ? 38.438 0.971 0.802 1 31.45 389 ALA A N 1
ATOM 2921 C CA . ALA A 1 389 ? 39.656 1.703 1.153 1 31.45 389 ALA A CA 1
ATOM 2922 C C . ALA A 1 389 ? 39.75 3.021 0.391 1 31.45 389 ALA A C 1
ATOM 2924 O O . ALA A 1 389 ? 40.438 3.953 0.821 1 31.45 389 ALA A O 1
ATOM 2925 N N . ALA A 1 390 ? 39.438 2.947 -0.93 1 29.73 390 ALA A N 1
ATOM 2926 C CA . ALA A 1 390 ? 39.438 4.293 -1.496 1 29.73 390 ALA A CA 1
ATOM 2927 C C . ALA A 1 390 ? 38.188 5.066 -1.066 1 29.73 390 ALA A C 1
ATOM 2929 O O . ALA A 1 390 ? 37.688 5.918 -1.805 1 29.73 390 ALA A O 1
ATOM 2930 N N . ALA A 1 391 ? 36.938 4.469 -0.694 1 34.88 391 ALA A N 1
ATOM 2931 C CA . ALA A 1 391 ? 36.156 5.414 0.089 1 34.88 391 ALA A CA 1
ATOM 2932 C C . ALA A 1 391 ? 37.031 6.418 0.803 1 34.88 391 ALA A C 1
ATOM 2934 O O . ALA A 1 391 ? 37.844 6.047 1.663 1 34.88 391 ALA A O 1
ATOM 2935 N N . GLY A 1 392 ? 37.438 7.215 0.213 1 36.25 392 GLY A N 1
ATOM 2936 C CA . GLY A 1 392 ? 38.156 8.297 0.878 1 36.25 392 GLY A CA 1
ATOM 2937 C C . GLY A 1 392 ? 37.75 8.469 2.328 1 36.25 392 GLY A C 1
ATOM 2938 O O . GLY A 1 392 ? 36.781 7.844 2.791 1 36.25 392 GLY A O 1
ATOM 2939 N N . ASP A 1 393 ? 38.312 9.289 3.18 1 45.53 393 ASP A N 1
ATOM 2940 C CA . ASP A 1 393 ? 38.281 9.828 4.539 1 45.53 393 ASP A CA 1
ATOM 2941 C C . ASP A 1 393 ? 36.844 10.188 4.957 1 45.53 393 ASP A C 1
ATOM 2943 O O . ASP A 1 393 ? 36.656 10.953 5.898 1 45.53 393 ASP A O 1
ATOM 2947 N N . GLY A 1 394 ? 35.781 9.773 4.184 1 57.72 394 GLY A N 1
ATOM 2948 C CA . GLY A 1 394 ? 34.594 10.422 4.684 1 57.72 394 GLY A CA 1
ATOM 2949 C C . GLY A 1 394 ? 33.906 9.641 5.785 1 57.72 394 GLY A C 1
ATOM 2950 O O . GLY A 1 394 ? 34.156 8.438 5.941 1 57.72 394 GLY A O 1
ATOM 2951 N N . ALA A 1 395 ? 33.25 10.164 6.762 1 73 395 ALA A N 1
ATOM 2952 C CA . ALA A 1 395 ? 32.531 9.664 7.93 1 73 395 ALA A CA 1
ATOM 2953 C C . ALA A 1 395 ? 31.25 8.938 7.516 1 73 395 ALA A C 1
ATOM 2955 O O . ALA A 1 395 ? 30.594 9.32 6.547 1 73 395 ALA A O 1
ATOM 2956 N N . ALA A 1 396 ? 31.062 7.66 7.965 1 80.75 396 ALA A N 1
ATOM 2957 C CA . ALA A 1 396 ? 29.859 6.863 7.727 1 80.75 396 ALA A CA 1
ATOM 2958 C C . ALA A 1 396 ? 28.609 7.562 8.273 1 80.75 396 ALA A C 1
ATOM 2960 O O . ALA A 1 396 ? 28.656 8.164 9.344 1 80.75 396 ALA A O 1
ATOM 2961 N N . LEU A 1 397 ? 27.578 7.641 7.477 1 84.69 397 LEU A N 1
ATOM 2962 C CA . LEU A 1 397 ? 26.297 8.211 7.875 1 84.69 397 LEU A CA 1
ATOM 2963 C C . LEU A 1 397 ? 25.234 7.121 8.008 1 84.69 397 LEU A C 1
ATOM 2965 O O . LEU A 1 397 ? 25.078 6.285 7.117 1 84.69 397 LEU A O 1
ATOM 2969 N N . GLU A 1 398 ? 24.578 7.047 9.141 1 84.56 398 GLU A N 1
ATOM 2970 C CA . GLU A 1 398 ? 23.469 6.102 9.328 1 84.56 398 GLU A CA 1
ATOM 2971 C C . GLU A 1 398 ? 22.219 6.562 8.594 1 84.56 398 GLU A C 1
ATOM 2973 O O . GLU A 1 398 ? 21.781 7.699 8.773 1 84.56 398 GLU A O 1
ATOM 2978 N N . LEU A 1 399 ? 21.734 5.656 7.742 1 86.5 399 LEU A N 1
ATOM 2979 C CA . LEU A 1 399 ? 20.531 5.992 6.996 1 86.5 399 LEU A CA 1
ATOM 2980 C C . LEU A 1 399 ? 19.438 4.945 7.219 1 86.5 399 LEU A C 1
ATOM 2982 O O . LEU A 1 399 ? 19.75 3.771 7.449 1 86.5 399 LEU A O 1
ATOM 2986 N N . CYS A 1 400 ? 18.266 5.426 7.246 1 84.56 400 CYS A N 1
ATOM 2987 C CA . CYS A 1 400 ? 17.156 4.477 7.191 1 84.56 400 CYS A CA 1
ATOM 2988 C C . CYS A 1 400 ? 17 3.9 5.789 1 84.56 400 CYS A C 1
ATOM 2990 O O . CYS A 1 400 ? 17.609 4.391 4.84 1 84.56 400 CYS A O 1
ATOM 2992 N N . TYR A 1 401 ? 16.25 2.92 5.629 1 83 401 TYR A N 1
ATOM 2993 C CA . TYR A 1 401 ? 16.078 2.266 4.336 1 83 401 TYR A CA 1
ATOM 2994 C C . TYR A 1 401 ? 15.523 3.236 3.303 1 83 401 TYR A C 1
ATOM 2996 O O . TYR A 1 401 ? 16.047 3.328 2.186 1 83 401 TYR A O 1
ATOM 3004 N N . GLY A 1 402 ? 14.422 3.969 3.711 1 82.56 402 GLY A N 1
ATOM 3005 C CA . GLY A 1 402 ? 13.789 4.898 2.787 1 82.56 402 GLY A CA 1
ATOM 3006 C C . GLY A 1 402 ? 14.758 5.93 2.229 1 82.56 402 GLY A C 1
ATOM 3007 O O . GLY A 1 402 ? 14.773 6.176 1.021 1 82.56 402 GLY A O 1
ATOM 3008 N N . CYS A 1 403 ? 15.578 6.438 3.059 1 85.62 403 CYS A N 1
ATOM 3009 C CA . CYS A 1 403 ? 16.531 7.445 2.617 1 85.62 403 CYS A CA 1
ATOM 3010 C C . CYS A 1 403 ? 17.641 6.816 1.784 1 85.62 403 CYS A C 1
ATOM 3012 O O . CYS A 1 403 ? 18.141 7.434 0.844 1 85.62 403 CYS A O 1
ATOM 3014 N N . THR A 1 404 ? 17.984 5.637 2.141 1 82.88 404 THR A N 1
ATOM 3015 C CA . THR A 1 404 ? 19 4.93 1.351 1 82.88 404 THR A CA 1
ATOM 3016 C C . THR A 1 404 ? 18.516 4.75 -0.089 1 82.88 404 THR A C 1
ATOM 3018 O O . THR A 1 404 ? 19.281 4.996 -1.031 1 82.88 404 THR A O 1
ATOM 3021 N N . VAL A 1 405 ? 17.297 4.418 -0.179 1 77.56 405 VAL A N 1
ATOM 3022 C CA . VAL A 1 405 ? 16.75 4.16 -1.502 1 77.56 405 VAL A CA 1
ATOM 3023 C C . VAL A 1 405 ? 16.578 5.473 -2.262 1 77.56 405 VAL A C 1
ATOM 3025 O O . VAL A 1 405 ? 16.828 5.535 -3.467 1 77.56 405 VAL A O 1
ATOM 3028 N N . SER A 1 406 ? 16.141 6.457 -1.577 1 78.12 406 SER A N 1
ATOM 3029 C CA . SER A 1 406 ? 15.898 7.746 -2.219 1 78.12 406 SER A CA 1
ATOM 3030 C C . SER A 1 406 ? 17.203 8.383 -2.682 1 78.12 406 SER A C 1
ATOM 3032 O O . SER A 1 406 ? 17.219 9.133 -3.656 1 78.12 406 SER A O 1
ATOM 3034 N N . LEU A 1 407 ? 18.25 8.008 -2.027 1 78.44 407 LEU A N 1
ATOM 3035 C CA . LEU A 1 407 ? 19.531 8.6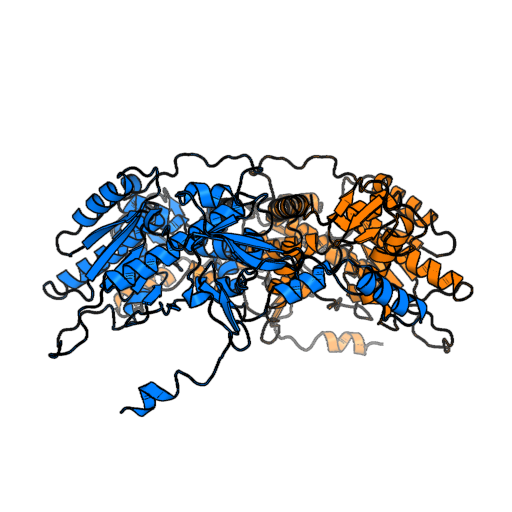17 -2.35 1 78.44 407 LEU A CA 1
ATOM 3036 C C . LEU A 1 407 ? 20.297 7.754 -3.344 1 78.44 407 LEU A C 1
ATOM 3038 O O . LEU A 1 407 ? 21.188 8.25 -4.055 1 78.44 407 LEU A O 1
ATOM 3042 N N . LYS A 1 408 ? 19.688 6.418 -3.283 1 70.19 408 LYS A N 1
ATOM 3043 C CA . LYS A 1 408 ? 20.375 5.445 -4.125 1 70.19 408 LYS A CA 1
ATOM 3044 C C . LYS A 1 408 ? 20.078 5.688 -5.602 1 70.19 408 LYS A C 1
ATOM 3046 O O . LYS A 1 408 ? 18.953 6.035 -5.965 1 70.19 408 LYS A O 1
ATOM 3051 N N . GLY A 1 409 ? 20.938 6.07 -6.426 1 58.84 409 GLY A N 1
ATOM 3052 C CA . GLY A 1 409 ? 20.797 6.199 -7.867 1 58.84 409 GLY A CA 1
ATOM 3053 C C . GLY A 1 409 ? 21.156 7.582 -8.383 1 58.84 409 GLY A C 1
ATOM 3054 O O . GLY A 1 409 ? 21.125 7.828 -9.594 1 58.84 409 GLY A O 1
ATOM 3055 N N . ALA A 1 410 ? 21.219 8.391 -7.41 1 55.66 410 ALA A N 1
ATOM 3056 C CA . ALA A 1 410 ? 21.625 9.703 -7.898 1 55.66 410 ALA A CA 1
ATOM 3057 C C . ALA A 1 410 ? 22.906 9.625 -8.711 1 55.66 410 ALA A C 1
ATOM 3059 O O . ALA A 1 410 ? 23.781 8.812 -8.414 1 55.66 410 ALA A O 1
ATOM 3060 N N . ALA A 1 411 ? 22.75 9.773 -10.07 1 53.41 411 ALA A N 1
ATOM 3061 C CA . ALA A 1 411 ? 23.859 9.727 -11.016 1 53.41 411 ALA A CA 1
ATOM 3062 C C . ALA A 1 411 ? 25.156 10.211 -10.367 1 53.41 411 ALA A C 1
ATOM 3064 O O . ALA A 1 411 ? 26.234 9.672 -10.625 1 53.41 411 ALA A O 1
ATOM 3065 N N . ALA A 1 412 ? 25.094 11.383 -9.758 1 59.62 412 ALA A N 1
ATOM 3066 C CA . ALA A 1 412 ? 26.203 12.062 -9.109 1 59.62 412 ALA A CA 1
ATOM 3067 C C . ALA A 1 412 ? 26.047 12.07 -7.594 1 59.62 412 ALA A C 1
ATOM 3069 O O . ALA A 1 412 ? 24.969 11.781 -7.078 1 59.62 412 ALA A O 1
ATOM 3070 N N . ASP A 1 413 ? 27.125 12.008 -6.895 1 75.62 413 ASP A N 1
ATOM 3071 C CA . ASP A 1 413 ? 27.094 12.195 -5.445 1 75.62 413 ASP A CA 1
ATOM 3072 C C . ASP A 1 413 ? 26.062 13.242 -5.051 1 75.62 413 ASP A C 1
ATOM 3074 O O . ASP A 1 413 ? 26.094 14.383 -5.523 1 75.62 413 ASP A O 1
ATOM 3078 N N . MET A 1 414 ? 25.047 12.773 -4.441 1 83.19 414 MET A N 1
ATOM 3079 C CA . MET A 1 414 ? 23.984 13.672 -3.98 1 83.19 414 MET A CA 1
ATOM 3080 C C . MET A 1 414 ? 24.531 14.68 -2.969 1 83.19 414 MET A C 1
ATOM 3082 O O . MET A 1 414 ? 25.469 14.375 -2.227 1 83.19 414 MET A O 1
ATOM 3086 N N . ALA A 1 415 ? 24.078 15.914 -3.158 1 88.19 415 ALA A N 1
ATOM 3087 C CA . ALA A 1 415 ? 24.391 16.906 -2.139 1 88.19 415 ALA A CA 1
ATOM 3088 C C . ALA A 1 415 ? 23.266 17 -1.109 1 88.19 415 ALA A C 1
ATOM 3090 O O . ALA A 1 415 ? 22.078 17.016 -1.467 1 88.19 415 ALA A O 1
ATOM 3091 N N . TRP A 1 416 ? 23.594 16.922 0.16 1 88.69 416 TRP A N 1
ATOM 3092 C CA . TRP A 1 416 ? 22.578 17.031 1.206 1 88.69 416 TRP A CA 1
ATOM 3093 C C . TRP A 1 416 ? 23.172 17.609 2.486 1 88.69 416 TRP A C 1
ATOM 3095 O O . TRP A 1 416 ? 24.344 17.344 2.809 1 88.69 416 TRP A O 1
ATOM 3105 N N . PRO A 1 417 ? 22.359 18.359 3.189 1 87.75 417 PRO A N 1
ATOM 3106 C CA . PRO A 1 417 ? 22.844 18.844 4.484 1 87.75 417 PRO A CA 1
ATOM 3107 C C . PRO A 1 417 ? 22.984 17.734 5.516 1 87.75 417 PRO A C 1
ATOM 3109 O O . PRO A 1 417 ? 22.078 16.906 5.676 1 87.75 417 PRO A O 1
ATOM 3112 N N . VAL A 1 418 ? 24.156 17.594 6.047 1 79.12 418 VAL A N 1
ATOM 3113 C CA . VAL A 1 418 ? 24.422 16.594 7.078 1 79.12 418 VAL A CA 1
ATOM 3114 C C . VAL A 1 418 ? 24.953 17.281 8.336 1 79.12 418 VAL A C 1
ATOM 3116 O O . VAL A 1 418 ? 25.703 18.25 8.25 1 79.12 418 VAL A O 1
ATOM 3119 N N . ASN A 1 419 ? 24.141 17.016 9.484 1 63.25 419 ASN A N 1
ATOM 3120 C CA . ASN A 1 419 ? 24.656 17.531 10.75 1 63.25 419 ASN A CA 1
ATOM 3121 C C . ASN A 1 419 ? 25.953 16.844 11.148 1 63.25 419 ASN A C 1
ATOM 3123 O O . ASN A 1 419 ? 25.969 15.633 11.383 1 63.25 419 ASN A O 1
ATOM 3127 N N . PRO A 1 420 ? 27.078 17.578 11.109 1 57.19 420 PRO A N 1
ATOM 3128 C CA . PRO A 1 420 ? 28.344 16.953 11.5 1 57.19 420 PRO A CA 1
ATOM 3129 C C . PRO A 1 420 ? 28.281 16.266 12.867 1 57.19 420 PRO A C 1
ATOM 3131 O O . PRO A 1 420 ? 28.984 15.281 13.109 1 57.19 420 PRO A O 1
ATOM 3134 N N . GLU A 1 421 ? 27.5 16.922 13.805 1 54.94 421 GLU A N 1
ATOM 3135 C CA . GLU A 1 421 ? 27.391 16.359 15.141 1 54.94 421 GLU A CA 1
ATOM 3136 C C . GLU A 1 421 ? 26.688 15 15.117 1 54.94 421 GLU A C 1
ATOM 3138 O O . GLU A 1 421 ? 26.875 14.18 16.016 1 54.94 421 GLU A O 1
ATOM 3143 N N . ARG A 1 422 ? 25.922 14.984 14.18 1 50.16 422 ARG A N 1
ATOM 3144 C CA . ARG A 1 422 ? 25.188 13.727 14.023 1 50.16 422 ARG A CA 1
ATOM 3145 C C . ARG A 1 422 ? 26 12.719 13.219 1 50.16 422 ARG A C 1
ATOM 3147 O O . ARG A 1 422 ? 25.516 11.625 12.922 1 50.16 422 ARG A O 1
ATOM 3154 N N . LEU A 1 423 ? 27.141 13.336 12.641 1 47.56 423 LEU A N 1
ATOM 3155 C CA . LEU A 1 423 ? 28.094 12.438 12 1 47.56 423 LEU A CA 1
ATOM 3156 C C . LEU A 1 423 ? 28.797 11.57 13.039 1 47.56 423 LEU A C 1
ATOM 3158 O O . LEU A 1 423 ? 29.625 10.719 12.688 1 47.56 423 LEU A O 1
ATOM 3162 N N . GLY A 1 424 ? 29.125 12.242 14.43 1 37.09 424 GLY A N 1
ATOM 3163 C CA . GLY A 1 424 ? 29.953 11.578 15.43 1 37.09 424 GLY A CA 1
ATOM 3164 C C . GLY A 1 424 ? 29.641 10.094 15.562 1 37.09 424 GLY A C 1
ATOM 3165 O O . GLY A 1 424 ? 28.609 9.625 15.094 1 37.09 424 GLY A O 1
ATOM 3166 N N . PRO A 1 425 ? 30.828 9.477 16.109 1 30.8 425 PRO A N 1
ATOM 3167 C CA . PRO A 1 425 ? 30.984 8.055 16.406 1 30.8 425 PRO A CA 1
ATOM 3168 C C . PRO A 1 425 ? 29.781 7.453 17.109 1 30.8 425 PRO A C 1
ATOM 3170 O O . PRO A 1 425 ? 28.969 8.188 17.688 1 30.8 425 PRO A O 1
ATOM 3173 N N . ARG A 1 426 ? 29.734 6.133 17.109 1 29.23 426 ARG A N 1
ATOM 3174 C CA . ARG A 1 426 ? 29.172 5.152 18.031 1 29.23 426 ARG A CA 1
ATOM 3175 C C . ARG A 1 426 ? 29.297 5.613 19.469 1 29.23 426 ARG A C 1
ATOM 3177 O O . ARG A 1 426 ? 30.172 6.434 19.781 1 29.23 426 ARG A O 1
ATOM 3184 N N . TYR A 1 427 ? 28.641 5.094 20.406 1 25.92 427 TYR A N 1
ATOM 3185 C CA . TYR A 1 427 ? 28.781 5.059 21.859 1 25.92 427 TYR A CA 1
ATOM 3186 C C . TYR A 1 427 ? 30.25 5.008 22.266 1 25.92 427 TYR A C 1
ATOM 3188 O O . TYR A 1 427 ? 30.906 3.971 22.125 1 25.92 427 TYR A O 1
ATOM 3196 N N . ASN A 1 428 ? 31.078 6.129 22.172 1 25.23 428 ASN A N 1
ATOM 3197 C CA . ASN A 1 428 ? 31.922 6.156 23.359 1 25.23 428 ASN A CA 1
ATOM 3198 C C . ASN A 1 428 ? 31.125 6.504 24.609 1 25.23 428 ASN A C 1
ATOM 3200 O O . ASN A 1 428 ? 30.438 7.527 24.656 1 25.23 428 ASN A O 1
ATOM 3204 N N . ALA A 1 429 ? 30.891 5.707 25.766 1 24.58 429 ALA A N 1
ATOM 3205 C CA . ALA A 1 429 ? 30.516 5.77 27.188 1 24.58 429 ALA A CA 1
ATOM 3206 C C . ALA A 1 429 ? 31.203 6.949 27.875 1 24.58 429 ALA A C 1
ATOM 3208 O O . ALA A 1 429 ? 30.609 7.582 28.75 1 24.58 429 ALA A O 1
ATOM 3209 N N . ASP A 1 430 ? 32.5 7.359 27.812 1 26.05 430 ASP A N 1
ATOM 3210 C CA . ASP A 1 430 ? 33.125 8.086 28.906 1 26.05 430 ASP A CA 1
ATOM 3211 C C . ASP A 1 430 ? 32.719 9.562 28.875 1 26.05 430 ASP A C 1
ATOM 3213 O O . ASP A 1 430 ? 32.75 10.234 29.906 1 26.05 430 ASP A O 1
ATOM 3217 N N . ASP A 1 431 ? 32.688 10.359 27.969 1 26.55 431 ASP A N 1
ATOM 3218 C CA . ASP A 1 431 ? 32.688 11.773 28.312 1 26.55 431 ASP A CA 1
ATOM 3219 C C . ASP A 1 431 ? 31.281 12.211 28.781 1 26.55 431 ASP A C 1
ATOM 3221 O O . ASP A 1 431 ? 31.125 13.305 29.312 1 26.55 431 ASP A O 1
ATOM 3225 N N . VAL A 1 432 ? 30.078 11.844 28.609 1 23.66 432 VAL A N 1
ATOM 3226 C CA . VAL A 1 432 ? 29.016 12.227 29.531 1 23.66 432 VAL A CA 1
ATOM 3227 C C . VAL A 1 432 ? 29.172 11.453 30.844 1 23.66 432 VAL A C 1
ATOM 3229 O O . VAL A 1 432 ? 28.344 11.562 31.734 1 23.66 432 VAL A O 1
ATOM 3232 N N . ILE A 1 433 ? 30.188 10.711 31.391 1 24.34 433 ILE A N 1
ATOM 3233 C CA . ILE A 1 433 ? 30.266 10.602 32.844 1 24.34 433 ILE A CA 1
ATOM 3234 C C . ILE A 1 433 ? 30.656 11.945 33.438 1 24.34 433 ILE A C 1
ATOM 3236 O O . ILE A 1 433 ? 30.156 12.328 34.5 1 24.34 433 ILE A O 1
ATOM 3240 N N . ASN A 1 434 ? 31.531 12.789 33.125 1 24.55 434 ASN A N 1
ATOM 3241 C CA . ASN A 1 434 ? 32 13.844 34.031 1 24.55 434 ASN A CA 1
ATOM 3242 C C . ASN A 1 434 ? 30.984 14.984 34.125 1 24.55 434 ASN A C 1
ATOM 3244 O O . ASN A 1 434 ? 30.828 15.586 35.188 1 24.55 434 ASN A O 1
ATOM 3248 N N . GLU A 1 435 ? 30.438 15.773 33.375 1 25.31 435 GLU A N 1
ATOM 3249 C CA . GLU A 1 435 ? 29.688 16.906 33.938 1 25.31 435 GLU A CA 1
ATOM 3250 C C . GLU A 1 435 ? 28.391 16.438 34.562 1 25.31 435 GLU A C 1
ATOM 3252 O O . GLU A 1 435 ? 27.781 17.172 35.375 1 25.31 435 GLU A O 1
ATOM 3257 N N . LEU A 1 436 ? 27.594 15.352 34.594 1 22.27 436 LEU A N 1
ATOM 3258 C CA . LEU A 1 436 ? 26.812 15.031 35.812 1 22.27 436 LEU A CA 1
ATOM 3259 C C . LEU A 1 436 ? 27.719 14.508 36.906 1 22.27 436 LEU A C 1
ATOM 3261 O O . LEU A 1 436 ? 27.25 14.18 38 1 22.27 436 LEU A O 1
ATOM 3265 N N . SER A 1 437 ? 29.141 14.32 37.062 1 23.45 437 SER A N 1
ATOM 3266 C CA . SER A 1 437 ? 29.625 14.32 38.438 1 23.45 437 SER A CA 1
ATOM 3267 C C . SER A 1 437 ? 29.625 15.727 39.031 1 23.45 437 SER A C 1
ATOM 3269 O O . SER A 1 437 ? 30.156 15.953 40.125 1 23.45 437 SER A O 1
ATOM 3271 N N . LEU A 1 438 ? 29.422 16.797 38.312 1 21.92 438 LEU A N 1
ATOM 3272 C CA . LEU A 1 438 ? 29.438 17.938 39.219 1 21.92 438 LEU A CA 1
ATOM 3273 C C . LEU A 1 438 ? 28.156 18 40.062 1 21.92 438 LEU A C 1
ATOM 3275 O O . LEU A 1 438 ? 28.203 18.203 41.25 1 21.92 438 LEU A O 1
ATOM 3279 N N . GLU A 1 439 ? 26.812 18.344 39.969 1 19.94 439 GLU A N 1
ATOM 3280 C CA . GLU A 1 439 ? 26 18.266 41.156 1 19.94 439 GLU A CA 1
ATOM 3281 C C . GLU A 1 439 ? 25.5 16.828 41.375 1 19.94 439 GLU A C 1
ATOM 3283 O O . GLU A 1 439 ? 25.297 16.078 40.438 1 19.94 439 GLU A O 1
ATOM 3288 N N . MET B 1 1 ? 29.328 2.068 -15.234 1 25.2 1 MET B N 1
ATOM 3289 C CA . MET B 1 1 ? 28.047 2.662 -14.891 1 25.2 1 MET B CA 1
ATOM 3290 C C . MET B 1 1 ? 27.172 1.664 -14.133 1 25.2 1 MET B C 1
ATOM 3292 O O . MET B 1 1 ? 26.719 0.667 -14.711 1 25.2 1 MET B O 1
ATOM 3296 N N . ALA B 1 2 ? 27.469 1.432 -12.945 1 32.59 2 ALA B N 1
ATOM 3297 C CA . ALA B 1 2 ? 26.812 0.399 -12.141 1 32.59 2 ALA B CA 1
ATOM 3298 C C . ALA B 1 2 ? 25.297 0.587 -12.125 1 32.59 2 ALA B C 1
ATOM 3300 O O . ALA B 1 2 ? 24.797 1.577 -11.594 1 32.59 2 ALA B O 1
ATOM 3301 N N . THR B 1 3 ? 24.688 0.206 -13.156 1 39.88 3 THR B N 1
ATOM 3302 C CA . THR B 1 3 ? 23.25 0.346 -13.32 1 39.88 3 THR B CA 1
ATOM 3303 C C . THR B 1 3 ? 22.5 -0.483 -12.273 1 39.88 3 THR B C 1
ATOM 3305 O O . THR B 1 3 ? 22.922 -1.596 -11.945 1 39.88 3 THR B O 1
ATOM 3308 N N . SER B 1 4 ? 21.969 0.136 -11.266 1 44.44 4 SER B N 1
ATOM 3309 C CA . SER B 1 4 ? 21.172 -0.362 -10.148 1 44.44 4 SER B CA 1
ATOM 3310 C C . SER B 1 4 ? 20 -1.198 -10.633 1 44.44 4 SER B C 1
ATOM 3312 O O . SER B 1 4 ? 19.078 -1.479 -9.875 1 44.44 4 SER B O 1
ATOM 3314 N N . ASP B 1 5 ? 20.125 -1.589 -11.977 1 55.16 5 ASP B N 1
ATOM 3315 C CA . ASP B 1 5 ? 19.078 -2.447 -12.508 1 55.16 5 ASP B CA 1
ATOM 3316 C C . ASP B 1 5 ? 19.188 -3.865 -11.953 1 55.16 5 ASP B C 1
ATOM 3318 O O . ASP B 1 5 ? 20.297 -4.391 -11.797 1 55.16 5 ASP B O 1
ATOM 3322 N N . PRO B 1 6 ? 18.109 -4.387 -11.516 1 66.19 6 PRO B N 1
ATOM 3323 C CA . PRO B 1 6 ? 18.219 -5.742 -10.977 1 66.19 6 PRO B CA 1
ATOM 3324 C C . PRO B 1 6 ? 18.812 -6.73 -11.977 1 66.19 6 PRO B C 1
ATOM 3326 O O . PRO B 1 6 ? 19.547 -7.648 -11.578 1 66.19 6 PRO B O 1
ATOM 3329 N N . VAL B 1 7 ? 18.547 -6.453 -13.352 1 78.69 7 VAL B N 1
ATOM 3330 C CA . VAL B 1 7 ? 19.141 -7.293 -14.383 1 78.69 7 VAL B CA 1
ATOM 3331 C C . VAL B 1 7 ? 19.719 -6.414 -15.492 1 78.69 7 VAL B C 1
ATOM 3333 O O . VAL B 1 7 ? 19.031 -5.562 -16.047 1 78.69 7 VAL B O 1
ATOM 3336 N N . VAL B 1 8 ? 20.984 -6.441 -15.75 1 81.56 8 VAL B N 1
ATOM 3337 C CA . VAL B 1 8 ? 21.656 -5.652 -16.781 1 81.56 8 VAL B CA 1
ATOM 3338 C C . VAL B 1 8 ? 22.156 -6.574 -17.891 1 81.56 8 VAL B C 1
ATOM 3340 O O . VAL B 1 8 ? 22.859 -7.559 -17.609 1 81.56 8 VAL B O 1
ATOM 3343 N N . TRP B 1 9 ? 21.703 -6.25 -19.062 1 86.5 9 TRP B N 1
ATOM 3344 C CA . TRP B 1 9 ? 22.109 -7.059 -20.203 1 86.5 9 TRP B CA 1
ATOM 3345 C C . TRP B 1 9 ? 23.328 -6.457 -20.891 1 86.5 9 TRP B C 1
ATOM 3347 O O . TRP B 1 9 ? 23.781 -5.367 -20.531 1 86.5 9 TRP B O 1
ATOM 3357 N N . ASP B 1 10 ? 23.844 -7.047 -21.891 1 78.69 10 ASP B N 1
ATOM 3358 C CA . ASP B 1 10 ? 24.938 -6.605 -22.734 1 78.69 10 ASP B CA 1
ATOM 3359 C C . ASP B 1 10 ? 26.141 -6.188 -21.906 1 78.69 10 ASP B C 1
ATOM 3361 O O . ASP B 1 10 ? 26.641 -5.062 -22.031 1 78.69 10 ASP B O 1
ATOM 3365 N N . VAL B 1 11 ? 26.688 -7.062 -21.094 1 77.44 11 VAL B N 1
ATOM 3366 C CA . VAL B 1 11 ? 27.703 -6.777 -20.094 1 77.44 11 VAL B CA 1
ATOM 3367 C C . VAL B 1 11 ? 29.094 -6.926 -20.719 1 77.44 11 VAL B C 1
ATOM 3369 O O . VAL B 1 11 ? 30.094 -7.012 -20 1 77.44 11 VAL B O 1
ATOM 3372 N N . GLY B 1 12 ? 29.297 -6.816 -21.953 1 75.75 12 GLY B N 1
ATOM 3373 C CA . GLY B 1 12 ? 30.594 -6.902 -22.594 1 75.75 12 GLY B CA 1
ATOM 3374 C C . GLY B 1 12 ? 31.234 -8.281 -22.484 1 75.75 12 GLY B C 1
ATOM 3375 O O . GLY B 1 12 ? 30.531 -9.266 -22.219 1 75.75 12 GLY B O 1
ATOM 3376 N N . SER B 1 13 ? 32.562 -8.297 -22.703 1 82.44 13 SER B N 1
ATOM 3377 C CA . SER B 1 13 ? 33.281 -9.555 -22.75 1 82.44 13 SER B CA 1
ATOM 3378 C C . SER B 1 13 ? 33.812 -9.945 -21.391 1 82.44 13 SER B C 1
ATOM 3380 O O . SER B 1 13 ? 35.031 -9.797 -21.125 1 82.44 13 SER B O 1
ATOM 3382 N N . GLN B 1 14 ? 32.844 -10.141 -20.5 1 89.62 14 GLN B N 1
ATOM 3383 C CA . GLN B 1 14 ? 33.312 -10.602 -19.188 1 89.62 14 GLN B CA 1
ATOM 3384 C C . GLN B 1 14 ? 32.906 -12.055 -18.938 1 89.62 14 GLN B C 1
ATOM 3386 O O . GLN B 1 14 ? 31.891 -12.523 -19.469 1 89.62 14 GLN B O 1
ATOM 3391 N N . ALA B 1 15 ? 33.75 -12.75 -18.172 1 93.31 15 ALA B N 1
ATOM 3392 C CA . ALA B 1 15 ? 33.5 -14.164 -17.875 1 93.31 15 ALA B CA 1
ATOM 3393 C C . ALA B 1 15 ? 32.375 -14.32 -16.828 1 93.31 15 ALA B C 1
ATOM 3395 O O . ALA B 1 15 ? 32.219 -13.453 -15.977 1 93.31 15 ALA B O 1
ATOM 3396 N N . CYS B 1 16 ? 31.672 -15.359 -16.938 1 94.62 16 CYS B N 1
ATOM 3397 C CA . CYS B 1 16 ? 30.672 -15.711 -15.938 1 94.62 16 CYS B CA 1
ATOM 3398 C C . CYS B 1 16 ? 31.281 -15.805 -14.547 1 94.62 16 CYS B C 1
ATOM 3400 O O . CYS B 1 16 ? 32.344 -16.391 -14.375 1 94.62 16 CYS B O 1
ATOM 3402 N N . GLY B 1 17 ? 30.672 -15.219 -13.625 1 91.75 17 GLY B N 1
ATOM 3403 C CA . GLY B 1 17 ? 31.172 -15.211 -12.266 1 91.75 17 GLY B CA 1
ATOM 3404 C C . GLY B 1 17 ? 31 -16.547 -11.555 1 91.75 17 GLY B C 1
ATOM 3405 O O . GLY B 1 17 ? 31.625 -16.781 -10.523 1 91.75 17 GLY B O 1
ATOM 3406 N N . LYS B 1 18 ? 30.25 -17.484 -12.094 1 92.12 18 LYS B N 1
ATOM 3407 C CA . LYS B 1 18 ? 29.953 -18.766 -11.453 1 92.12 18 LYS B CA 1
ATOM 3408 C C . LYS B 1 18 ? 30.812 -19.891 -12.055 1 92.12 18 LYS B C 1
ATOM 3410 O O . LYS B 1 18 ? 31.625 -20.484 -11.367 1 92.12 18 LYS B O 1
ATOM 3415 N N . CYS B 1 19 ? 30.719 -20.109 -13.398 1 93.19 19 CYS B N 1
ATOM 3416 C CA . CYS B 1 19 ? 31.438 -21.203 -14.023 1 93.19 19 CYS B CA 1
ATOM 3417 C C . CYS B 1 19 ? 32.812 -20.75 -14.484 1 93.19 19 CYS B C 1
ATOM 3419 O O . CYS B 1 19 ? 33.719 -21.578 -14.711 1 93.19 19 CYS B O 1
ATOM 3421 N N . LYS B 1 20 ? 33 -19.469 -14.727 1 92.75 20 LYS B N 1
ATOM 3422 C CA . LYS B 1 20 ? 34.25 -18.844 -15.18 1 92.75 20 LYS B CA 1
ATOM 3423 C C . LYS B 1 20 ? 34.688 -19.422 -16.516 1 92.75 20 LYS B C 1
ATOM 3425 O O . LYS B 1 20 ? 35.844 -19.25 -16.922 1 92.75 20 LYS B O 1
ATOM 3430 N N . GLN B 1 21 ? 33.906 -20.094 -17.156 1 93.19 21 GLN B N 1
ATOM 3431 C CA . GLN B 1 21 ? 34.219 -20.781 -18.406 1 93.19 21 GLN B CA 1
ATOM 3432 C C . GLN B 1 21 ? 33.562 -20.094 -19.594 1 93.19 21 GLN B C 1
ATOM 3434 O O . GLN B 1 21 ? 34.125 -20.062 -20.688 1 93.19 21 GLN B O 1
ATOM 3439 N N . ARG B 1 22 ? 32.438 -19.625 -19.391 1 94.44 22 ARG B N 1
ATOM 3440 C CA . ARG B 1 22 ? 31.672 -19.016 -20.453 1 94.44 22 ARG B CA 1
ATOM 3441 C C . ARG B 1 22 ? 31.562 -17.5 -20.266 1 94.44 22 ARG B C 1
ATOM 3443 O O . ARG B 1 22 ? 31.812 -17 -19.156 1 94.44 22 ARG B O 1
ATOM 3450 N N . ASP B 1 23 ? 31.141 -16.875 -21.359 1 94.31 23 ASP B N 1
ATOM 3451 C CA . ASP B 1 23 ? 30.922 -15.43 -21.281 1 94.31 23 ASP B CA 1
ATOM 3452 C C . ASP B 1 23 ? 29.609 -15.102 -20.594 1 94.31 23 ASP B C 1
ATOM 3454 O O . ASP B 1 23 ? 28.594 -15.781 -20.812 1 94.31 23 ASP B O 1
ATOM 3458 N N . ALA B 1 24 ? 29.672 -14.039 -19.828 1 95.19 24 ALA B N 1
ATOM 3459 C CA . ALA B 1 24 ? 28.453 -13.562 -19.172 1 95.19 24 ALA B CA 1
ATOM 3460 C C . ALA B 1 24 ? 27.516 -12.914 -20.172 1 95.19 24 ALA B C 1
ATOM 3462 O O . ALA B 1 24 ? 27.953 -12.211 -21.094 1 95.19 24 ALA B O 1
ATOM 3463 N N . VAL B 1 25 ? 26.219 -13.156 -20 1 94.88 25 VAL B N 1
ATOM 3464 C CA . VAL B 1 25 ? 25.25 -12.555 -20.906 1 94.88 25 VAL B CA 1
ATOM 3465 C C . VAL B 1 25 ? 24.453 -11.484 -20.156 1 94.88 25 VAL B C 1
ATOM 3467 O O . VAL B 1 25 ? 23.844 -10.602 -20.766 1 94.88 25 VAL B O 1
ATOM 3470 N N . LEU B 1 26 ? 24.438 -11.555 -18.797 1 93.62 26 LEU B N 1
ATOM 3471 C CA . LEU B 1 26 ? 23.719 -10.57 -17.984 1 93.62 26 LEU B CA 1
ATOM 3472 C C . LEU B 1 26 ? 24.344 -10.453 -16.594 1 93.62 26 LEU B C 1
ATOM 3474 O O . LEU B 1 26 ? 25.125 -11.312 -16.188 1 93.62 26 LEU B O 1
ATOM 3478 N N . ILE B 1 27 ? 24.031 -9.359 -15.984 1 89.38 27 ILE B N 1
ATOM 3479 C CA . ILE B 1 27 ? 24.406 -9.156 -14.594 1 89.38 27 ILE B CA 1
ATOM 3480 C C . ILE B 1 27 ? 23.141 -9.094 -13.727 1 89.38 27 ILE B C 1
ATOM 3482 O O . ILE B 1 27 ? 22.219 -8.328 -14.016 1 89.38 27 ILE B O 1
ATOM 3486 N N . ALA B 1 28 ? 23 -10.008 -12.812 1 86.94 28 ALA B N 1
ATOM 3487 C CA . ALA B 1 28 ? 21.922 -10.008 -11.836 1 86.94 28 ALA B CA 1
ATOM 3488 C C . ALA B 1 28 ? 22.469 -10.039 -10.414 1 86.94 28 ALA B C 1
ATOM 3490 O O . ALA B 1 28 ? 23.438 -10.742 -10.133 1 86.94 28 ALA B O 1
ATOM 3491 N N . ARG B 1 29 ? 21.828 -9.242 -9.633 1 80.81 29 ARG B N 1
ATOM 3492 C CA . ARG B 1 29 ? 22.266 -9.148 -8.25 1 80.81 29 ARG B CA 1
ATOM 3493 C C . ARG B 1 29 ? 23.766 -8.891 -8.164 1 80.81 29 ARG B C 1
ATOM 3495 O O . ARG B 1 29 ? 24.484 -9.562 -7.414 1 80.81 29 ARG B O 1
ATOM 3502 N N . ARG B 1 30 ? 24.328 -8.156 -9.055 1 77.38 30 ARG B N 1
ATOM 3503 C CA . ARG B 1 30 ? 25.688 -7.656 -9.117 1 77.38 30 ARG B CA 1
ATOM 3504 C C . ARG B 1 30 ? 26.656 -8.766 -9.508 1 77.38 30 ARG B C 1
ATOM 3506 O O . ARG B 1 30 ? 27.875 -8.648 -9.305 1 77.38 30 ARG B O 1
ATOM 3513 N N . GLU B 1 31 ? 26.156 -9.82 -10 1 86.62 31 GLU B N 1
ATOM 3514 C CA . GLU B 1 31 ? 26.969 -10.945 -10.438 1 86.62 31 GLU B CA 1
ATOM 3515 C C . GLU B 1 31 ? 26.734 -11.25 -11.914 1 86.62 31 GLU B C 1
ATOM 3517 O O . GLU B 1 31 ? 25.594 -11.297 -12.375 1 86.62 31 GLU B O 1
ATOM 3522 N N . PRO B 1 32 ? 27.859 -11.312 -12.578 1 92.25 32 PRO B N 1
ATOM 3523 C CA . PRO B 1 32 ? 27.719 -11.695 -13.984 1 92.25 32 PRO B CA 1
ATOM 3524 C C . PRO B 1 32 ? 27.391 -13.18 -14.156 1 92.25 32 PRO B C 1
ATOM 3526 O O . PRO B 1 32 ? 28 -14.031 -13.492 1 92.25 32 PRO B O 1
ATOM 3529 N N . TYR B 1 33 ? 26.453 -13.453 -15.039 1 94.88 33 TYR B N 1
ATOM 3530 C CA . TYR B 1 33 ? 26.016 -14.828 -15.281 1 94.88 33 TYR B CA 1
ATOM 3531 C C . TYR B 1 33 ? 26.047 -15.156 -16.766 1 94.88 33 TYR B C 1
ATOM 3533 O O . TYR B 1 33 ? 25.656 -14.32 -17.594 1 94.88 33 TYR B O 1
ATOM 3541 N N . CYS B 1 34 ? 26.625 -16.375 -17.062 1 95.5 34 CYS B N 1
ATOM 3542 C CA . CYS B 1 34 ? 26.266 -16.938 -18.359 1 95.5 34 CYS B CA 1
ATOM 3543 C C . CYS B 1 34 ? 24.844 -17.484 -18.344 1 95.5 34 CYS B C 1
ATOM 3545 O O . CYS B 1 34 ? 24.203 -17.562 -17.297 1 95.5 34 CYS B O 1
ATOM 3547 N N . GLY B 1 35 ? 24.312 -17.828 -19.484 1 95 35 GLY B N 1
ATOM 3548 C CA . GLY B 1 35 ? 22.922 -18.281 -19.578 1 95 35 GLY B CA 1
ATOM 3549 C C . GLY B 1 35 ? 22.641 -19.484 -18.703 1 95 35 GLY B C 1
ATOM 3550 O O . GLY B 1 35 ? 21.688 -19.469 -17.906 1 95 35 GLY B O 1
ATOM 3551 N N . GLY B 1 36 ? 23.469 -20.469 -18.812 1 95.19 36 GLY B N 1
ATOM 3552 C CA . GLY B 1 36 ? 23.281 -21.703 -18.047 1 95.19 36 GLY B CA 1
ATOM 3553 C C . GLY B 1 36 ? 23.328 -21.484 -16.547 1 95.19 36 GLY B C 1
ATOM 3554 O O . GLY B 1 36 ? 22.484 -22 -15.805 1 95.19 36 GLY B O 1
ATOM 3555 N N . CYS B 1 37 ? 24.297 -20.719 -16.125 1 95.81 37 CYS B N 1
ATOM 3556 C CA . CYS B 1 37 ? 24.453 -20.484 -14.695 1 95.81 37 CYS B CA 1
ATOM 3557 C C . CYS B 1 37 ? 23.312 -19.641 -14.141 1 95.81 37 CYS B C 1
ATOM 3559 O O . CYS B 1 37 ? 22.906 -19.812 -12.992 1 95.81 37 CYS B O 1
ATOM 3561 N N . PHE B 1 38 ? 22.766 -18.719 -14.953 1 96.25 38 PHE B N 1
ATOM 3562 C CA . PHE B 1 38 ? 21.641 -17.906 -14.516 1 96.25 38 PHE B CA 1
ATOM 3563 C C . PHE B 1 38 ? 20.391 -18.766 -14.328 1 96.25 38 PHE B C 1
ATOM 3565 O O . PHE B 1 38 ? 19.688 -18.625 -13.328 1 96.25 38 PHE B O 1
ATOM 3572 N N . VAL B 1 39 ? 20.188 -19.656 -15.258 1 96.81 39 VAL B N 1
ATOM 3573 C CA . VAL B 1 39 ? 19.047 -20.562 -15.156 1 96.81 39 VAL B CA 1
ATOM 3574 C C . VAL B 1 39 ? 19.172 -21.406 -13.883 1 96.81 39 VAL B C 1
ATOM 3576 O O . VAL B 1 39 ? 18.203 -21.578 -13.156 1 96.81 39 VAL B O 1
ATOM 3579 N N . ARG B 1 40 ? 20.344 -21.859 -13.602 1 95.44 40 ARG B N 1
ATOM 3580 C CA . ARG B 1 40 ? 20.594 -22.641 -12.398 1 95.44 40 ARG B CA 1
ATOM 3581 C C . ARG B 1 40 ? 20.344 -21.812 -11.141 1 95.44 40 ARG B C 1
ATOM 3583 O O . ARG B 1 40 ? 19.797 -22.312 -10.156 1 95.44 40 ARG B O 1
ATOM 3590 N N . PHE B 1 41 ? 20.734 -20.578 -11.234 1 94.56 41 PHE B N 1
ATOM 3591 C CA . PHE B 1 41 ? 20.547 -19.656 -10.117 1 94.56 41 PHE B CA 1
ATOM 3592 C C . PHE B 1 41 ? 19.062 -19.5 -9.781 1 94.56 41 PHE B C 1
ATOM 3594 O O . PHE B 1 41 ? 18.656 -19.656 -8.633 1 94.56 41 PHE B O 1
ATOM 3601 N N . ILE B 1 42 ? 18.219 -19.219 -10.773 1 96.31 42 ILE B N 1
ATOM 3602 C CA . ILE B 1 42 ? 16.797 -18.984 -10.57 1 96.31 42 ILE B CA 1
ATOM 3603 C C . ILE B 1 42 ? 16.109 -20.281 -10.148 1 96.31 42 ILE B C 1
ATOM 3605 O O . ILE B 1 42 ? 15.266 -20.297 -9.25 1 96.31 42 ILE B O 1
ATOM 3609 N N . ARG B 1 43 ? 16.484 -21.406 -10.742 1 96.12 43 ARG B N 1
ATOM 3610 C CA . ARG B 1 43 ? 15.922 -22.703 -10.359 1 96.12 43 ARG B CA 1
ATOM 3611 C C . ARG B 1 43 ? 16.281 -23.047 -8.922 1 96.12 43 ARG B C 1
ATOM 3613 O O . ARG B 1 43 ? 15.492 -23.688 -8.219 1 96.12 43 ARG B O 1
ATOM 3620 N N . GLY B 1 44 ? 17.453 -22.625 -8.555 1 93.94 44 GLY B N 1
ATOM 3621 C CA . GLY B 1 44 ? 17.844 -22.812 -7.168 1 93.94 44 GLY B CA 1
ATOM 3622 C C . GLY B 1 44 ? 16.953 -22.062 -6.191 1 93.94 44 GLY B C 1
ATOM 3623 O O . GLY B 1 44 ? 16.609 -22.594 -5.129 1 93.94 44 GLY B O 1
ATOM 3624 N N . LYS B 1 45 ? 16.609 -20.875 -6.555 1 92.38 45 LYS B N 1
ATOM 3625 C CA . LYS B 1 45 ? 15.711 -20.094 -5.715 1 92.38 45 LYS B CA 1
ATOM 3626 C C . LYS B 1 45 ? 14.336 -20.75 -5.613 1 92.38 45 LYS B C 1
ATOM 3628 O O . LYS B 1 45 ? 13.727 -20.766 -4.543 1 92.38 45 LYS B O 1
ATOM 3633 N N . GLN B 1 46 ? 13.844 -21.188 -6.719 1 94.44 46 GLN B N 1
ATOM 3634 C CA . GLN B 1 46 ? 12.547 -21.875 -6.758 1 94.44 46 GLN B CA 1
ATOM 3635 C C . GLN B 1 46 ? 12.562 -23.125 -5.898 1 94.44 46 GLN B C 1
ATOM 3637 O O . GLN B 1 46 ? 11.578 -23.438 -5.227 1 94.44 46 GLN B O 1
ATOM 3642 N N . ARG B 1 47 ? 13.656 -23.859 -5.816 1 92.88 47 ARG B N 1
ATOM 3643 C CA . ARG B 1 47 ? 13.766 -25.156 -5.145 1 92.88 47 ARG B CA 1
ATOM 3644 C C . ARG B 1 47 ? 13.828 -24.984 -3.631 1 92.88 47 ARG B C 1
ATOM 3646 O O . ARG B 1 47 ? 13.422 -25.859 -2.879 1 92.88 47 ARG B O 1
ATOM 3653 N N . LYS B 1 48 ? 14.336 -23.891 -3.252 1 89 48 LYS B N 1
ATOM 3654 C CA . LYS B 1 48 ? 14.617 -23.672 -1.837 1 89 48 LYS B CA 1
ATOM 3655 C C . LYS B 1 48 ? 13.359 -23.859 -0.992 1 89 48 LYS B C 1
ATOM 3657 O O . LYS B 1 48 ? 13.359 -24.641 -0.032 1 89 48 LYS B O 1
ATOM 3662 N N . PRO B 1 49 ? 12.289 -23.266 -1.297 1 86.31 49 PRO B N 1
ATOM 3663 C CA . PRO B 1 49 ? 11.102 -23.453 -0.457 1 86.31 49 PRO B CA 1
ATOM 3664 C C . PRO B 1 49 ? 10.492 -24.844 -0.583 1 86.31 49 PRO B C 1
ATOM 3666 O O . PRO B 1 49 ? 9.781 -25.297 0.319 1 86.31 49 PRO B O 1
ATOM 3669 N N . MET B 1 50 ? 10.75 -25.562 -1.575 1 86.38 50 MET B N 1
ATOM 3670 C CA . MET B 1 50 ? 10.172 -26.875 -1.819 1 86.38 50 MET B CA 1
ATOM 3671 C C . MET B 1 50 ? 11.117 -27.984 -1.348 1 86.38 50 MET B C 1
ATOM 3673 O O . MET B 1 50 ? 10.664 -29.016 -0.833 1 86.38 50 MET B O 1
ATOM 3677 N N . GLY B 1 51 ? 12.336 -27.719 -1.452 1 75.69 51 GLY B N 1
ATOM 3678 C CA . GLY B 1 51 ? 13.352 -28.734 -1.268 1 75.69 51 GLY B CA 1
ATOM 3679 C C . GLY B 1 51 ? 13.508 -29.172 0.178 1 75.69 51 GLY B C 1
ATOM 3680 O O . GLY B 1 51 ? 13.961 -30.281 0.454 1 75.69 51 GLY B O 1
ATOM 3681 N N . ALA B 1 52 ? 13.141 -28.312 1.029 1 74.31 52 ALA B N 1
ATOM 3682 C CA . ALA B 1 52 ? 13.328 -28.656 2.439 1 74.31 52 ALA B CA 1
ATOM 3683 C C . ALA B 1 52 ? 12.195 -29.547 2.939 1 74.31 52 ALA B C 1
ATOM 3685 O O . ALA B 1 52 ? 12.328 -30.188 3.982 1 74.31 52 ALA B O 1
ATOM 3686 N N . ASP B 1 53 ? 11.297 -29.688 2.139 1 80.56 53 ASP B N 1
ATOM 3687 C CA . ASP B 1 53 ? 10.133 -30.469 2.545 1 80.56 53 ASP B CA 1
ATOM 3688 C C . ASP B 1 53 ? 10.18 -31.875 1.96 1 80.56 53 ASP B C 1
ATOM 3690 O O . ASP B 1 53 ? 10.289 -32.031 0.744 1 80.56 53 ASP B O 1
ATOM 3694 N N . ASP B 1 54 ? 10.086 -32.875 2.783 1 80.62 54 ASP B N 1
ATOM 3695 C CA . ASP B 1 54 ? 10.156 -34.281 2.383 1 80.62 54 ASP B CA 1
ATOM 3696 C C . ASP B 1 54 ? 9.047 -34.625 1.394 1 80.62 54 ASP B C 1
ATOM 3698 O O . ASP B 1 54 ? 9.164 -35.594 0.641 1 80.62 54 ASP B O 1
ATOM 3702 N N . ARG B 1 55 ? 8.094 -33.906 1.273 1 82.62 55 ARG B N 1
ATOM 3703 C CA . ARG B 1 55 ? 6.945 -34.125 0.405 1 82.62 55 ARG B CA 1
ATOM 3704 C C . ARG B 1 55 ? 7.352 -34.094 -1.064 1 82.62 55 ARG B C 1
ATOM 3706 O O . ARG B 1 55 ? 6.699 -34.688 -1.914 1 82.62 55 ARG B O 1
ATOM 3713 N N . TYR B 1 56 ? 8.484 -33.375 -1.282 1 88.81 56 TYR B N 1
ATOM 3714 C CA . TYR B 1 56 ? 8.805 -33.125 -2.682 1 88.81 56 TYR B CA 1
ATOM 3715 C C . TYR B 1 56 ? 10.086 -33.844 -3.088 1 88.81 56 TYR B C 1
ATOM 3717 O O . TYR B 1 56 ? 10.609 -33.625 -4.18 1 88.81 56 TYR B O 1
ATOM 3725 N N . ARG B 1 57 ? 10.57 -34.688 -2.203 1 87.19 57 ARG B N 1
ATOM 3726 C CA . ARG B 1 57 ? 11.797 -35.438 -2.447 1 87.19 57 ARG B CA 1
ATOM 3727 C C . ARG B 1 57 ? 11.492 -36.875 -2.883 1 87.19 57 ARG B C 1
ATOM 3729 O O . ARG B 1 57 ? 10.398 -37.375 -2.643 1 87.19 57 ARG B O 1
ATOM 3736 N N . VAL B 1 58 ? 12.5 -37.406 -3.525 1 87.44 58 VAL B N 1
ATOM 3737 C CA . VAL B 1 58 ? 12.359 -38.812 -3.959 1 87.44 58 VAL B CA 1
ATOM 3738 C C . VAL B 1 58 ? 12.398 -39.719 -2.744 1 87.44 58 VAL B C 1
ATOM 3740 O O . VAL B 1 58 ? 13.266 -39.594 -1.878 1 87.44 58 VAL B O 1
ATOM 3743 N N . ARG B 1 59 ? 11.398 -40.562 -2.771 1 81.19 59 ARG B N 1
ATOM 3744 C CA . ARG B 1 59 ? 11.352 -41.562 -1.699 1 81.19 59 ARG B CA 1
ATOM 3745 C C . ARG B 1 59 ? 11.68 -42.969 -2.227 1 81.19 59 ARG B C 1
ATOM 3747 O O . ARG B 1 59 ? 11.062 -43.438 -3.189 1 81.19 59 ARG B O 1
ATOM 3754 N N . TYR B 1 60 ? 12.688 -43.656 -1.656 1 77.44 60 TYR B N 1
ATOM 3755 C CA . TYR B 1 60 ? 13.133 -44.938 -2.133 1 77.44 60 TYR B CA 1
ATOM 3756 C C . TYR B 1 60 ? 12.352 -46.062 -1.459 1 77.44 60 TYR B C 1
ATOM 3758 O O . TYR B 1 60 ? 12.086 -47.094 -2.076 1 77.44 60 TYR B O 1
ATOM 3766 N N . HIS B 1 61 ? 12.07 -45.969 -0.196 1 71.62 61 HIS B N 1
ATOM 3767 C CA . HIS B 1 61 ? 11.422 -47.062 0.496 1 71.62 61 HIS B CA 1
ATOM 3768 C C . HIS B 1 61 ? 9.945 -46.781 0.72 1 71.62 61 HIS B C 1
ATOM 3770 O O . HIS B 1 61 ? 9.57 -46.156 1.708 1 71.62 61 HIS B O 1
ATOM 3776 N N . ARG B 1 62 ? 9.32 -46.781 -0.472 1 62.22 62 ARG B N 1
ATOM 3777 C CA . ARG B 1 62 ? 7.883 -46.625 -0.258 1 62.22 62 ARG B CA 1
ATOM 3778 C C . ARG B 1 62 ? 7.25 -47.938 0.185 1 62.22 62 ARG B C 1
ATOM 3780 O O . ARG B 1 62 ? 7.461 -48.969 -0.442 1 62.22 62 ARG B O 1
ATOM 3787 N N . ARG B 1 63 ? 6.98 -47.906 1.56 1 58 63 ARG B N 1
ATOM 3788 C CA . ARG B 1 63 ? 6.277 -49.062 2.104 1 58 63 ARG B CA 1
ATOM 3789 C C . ARG B 1 63 ? 4.863 -49.156 1.54 1 58 63 ARG B C 1
ATOM 3791 O O . ARG B 1 63 ? 4.289 -48.156 1.119 1 58 63 ARG B O 1
ATOM 3798 N N . PRO B 1 64 ? 4.418 -50.406 1.436 1 55.06 64 PRO B N 1
ATOM 3799 C CA . PRO B 1 64 ? 3 -50.625 1.123 1 55.06 64 PRO B CA 1
ATOM 3800 C C . PRO B 1 64 ? 2.074 -49.875 2.076 1 55.06 64 PRO B C 1
ATOM 3802 O O . PRO B 1 64 ? 2.266 -49.906 3.295 1 55.06 64 PRO B O 1
ATOM 3805 N N . GLY B 1 65 ? 1.139 -48.844 1.564 1 55.38 65 GLY B N 1
ATOM 3806 C CA . GLY B 1 65 ? 0.259 -48.031 2.383 1 55.38 65 GLY B CA 1
ATOM 3807 C C . GLY B 1 65 ? 0.664 -46.562 2.418 1 55.38 65 GLY B C 1
ATOM 3808 O O . GLY B 1 65 ? -0.033 -45.75 3.006 1 55.38 65 GLY B O 1
ATOM 3809 N N . ASP B 1 66 ? 1.91 -46.438 2.059 1 57.94 66 ASP B N 1
ATOM 3810 C CA . ASP B 1 66 ? 2.385 -45.062 2.072 1 57.94 66 ASP B CA 1
ATOM 3811 C C . ASP B 1 66 ? 1.53 -44.188 1.163 1 57.94 66 ASP B C 1
ATOM 3813 O O . ASP B 1 66 ? 0.952 -44.656 0.187 1 57.94 66 ASP B O 1
ATOM 3817 N N . ASP B 1 67 ? 1.239 -43.062 1.634 1 58.06 67 ASP B N 1
ATOM 3818 C CA . ASP B 1 67 ? 0.455 -42.031 0.927 1 58.06 67 ASP B CA 1
ATOM 3819 C C . ASP B 1 67 ? 0.899 -41.938 -0.529 1 58.06 67 ASP B C 1
ATOM 3821 O O . ASP B 1 67 ? 2.082 -42.094 -0.838 1 58.06 67 ASP B O 1
ATOM 3825 N N . PRO B 1 68 ? -0.188 -42.125 -1.403 1 60.94 68 PRO B N 1
ATOM 3826 C CA . PRO B 1 68 ? 0.086 -41.938 -2.828 1 60.94 68 PRO B CA 1
ATOM 3827 C C . PRO B 1 68 ? 1.079 -40.812 -3.088 1 60.94 68 PRO B C 1
ATOM 3829 O O . PRO B 1 68 ? 1.314 -39.969 -2.209 1 60.94 68 PRO B O 1
ATOM 3832 N N . ARG B 1 69 ? 1.789 -41 -4.184 1 76.88 69 ARG B N 1
ATOM 3833 C CA . ARG B 1 69 ? 2.736 -39.969 -4.621 1 76.88 69 ARG B CA 1
ATOM 3834 C C . ARG B 1 69 ? 2.137 -38.594 -4.496 1 76.88 69 ARG B C 1
ATOM 3836 O O . ARG B 1 69 ? 0.965 -38.375 -4.816 1 76.88 69 ARG B O 1
ATOM 3843 N N . HIS B 1 70 ? 2.891 -37.781 -3.908 1 88.75 70 HIS B N 1
ATOM 3844 C CA . HIS B 1 70 ? 2.486 -36.406 -3.76 1 88.75 70 HIS B CA 1
ATOM 3845 C C . HIS B 1 70 ? 2.199 -35.75 -5.113 1 88.75 70 HIS B C 1
ATOM 3847 O O . HIS B 1 70 ? 2.932 -35.969 -6.082 1 88.75 70 HIS B O 1
ATOM 3853 N N . ARG B 1 71 ? 1.061 -35.219 -5.25 1 93.56 71 ARG B N 1
ATOM 3854 C CA . ARG B 1 71 ? 0.669 -34.562 -6.488 1 93.56 71 ARG B CA 1
ATOM 3855 C C . ARG B 1 71 ? 0.67 -33.031 -6.312 1 93.56 71 ARG B C 1
ATOM 3857 O O . ARG B 1 71 ? 0.096 -32.5 -5.355 1 93.56 71 ARG B O 1
ATOM 3864 N N . VAL B 1 72 ? 1.372 -32.375 -7.223 1 96.38 72 VAL B N 1
ATOM 3865 C CA . VAL B 1 72 ? 1.544 -30.922 -7.148 1 96.38 72 VAL B CA 1
ATOM 3866 C C . VAL B 1 72 ? 0.899 -30.266 -8.367 1 96.38 72 VAL B C 1
ATOM 3868 O O . VAL B 1 72 ? 1.17 -30.641 -9.508 1 96.38 72 VAL B O 1
ATOM 3871 N N . ALA B 1 73 ? 0.037 -29.297 -8.117 1 98 73 ALA B N 1
ATOM 3872 C CA . ALA B 1 73 ? -0.582 -28.516 -9.188 1 98 73 ALA B CA 1
ATOM 3873 C C . ALA B 1 73 ? 0.082 -27.156 -9.328 1 98 73 ALA B C 1
ATOM 3875 O O . ALA B 1 73 ? 0.234 -26.422 -8.352 1 98 73 ALA B O 1
ATOM 3876 N N . VAL B 1 74 ? 0.5 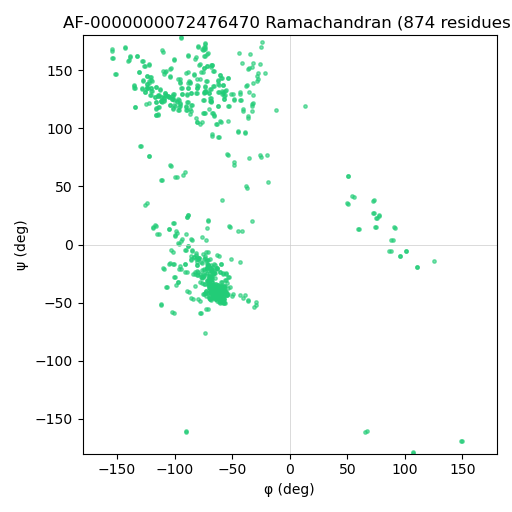-26.797 -10.508 1 98.12 74 VAL B N 1
ATOM 3877 C CA . VAL B 1 74 ? 0.991 -25.453 -10.812 1 98.12 74 VAL B CA 1
ATOM 3878 C C . VAL B 1 74 ? -0.104 -24.656 -11.508 1 98.12 74 VAL B C 1
ATOM 3880 O O . VAL B 1 74 ? -0.607 -25.047 -12.562 1 98.12 74 VAL B O 1
ATOM 3883 N N . ALA B 1 75 ? -0.476 -23.547 -10.867 1 97.25 75 ALA B N 1
ATOM 3884 C CA . ALA B 1 75 ? -1.421 -22.641 -11.508 1 97.25 75 ALA B CA 1
ATOM 3885 C C . ALA B 1 75 ? -0.743 -21.828 -12.602 1 97.25 75 ALA B C 1
ATOM 3887 O O . ALA B 1 75 ? 0.069 -20.938 -12.32 1 97.25 75 ALA B O 1
ATOM 3888 N N . ALA B 1 76 ? -1.154 -22.094 -13.844 1 96 76 ALA B N 1
ATOM 3889 C CA . ALA B 1 76 ? -0.503 -21.438 -14.977 1 96 76 ALA B CA 1
ATOM 3890 C C . ALA B 1 76 ? -1.478 -20.531 -15.719 1 96 76 ALA B C 1
ATOM 3892 O O . ALA B 1 76 ? -2.367 -21 -16.422 1 96 76 ALA B O 1
ATOM 3893 N N . SER B 1 77 ? -1.222 -19.281 -15.602 1 91.56 77 SER B N 1
ATOM 3894 C CA . SER B 1 77 ? -2.084 -18.312 -16.266 1 91.56 77 SER B CA 1
ATOM 3895 C C . SER B 1 77 ? -1.652 -18.078 -17.703 1 91.56 77 SER B C 1
ATOM 3897 O O . SER B 1 77 ? -2.406 -17.531 -18.516 1 91.56 77 SER B O 1
ATOM 3899 N N . GLY B 1 78 ? -0.479 -18.547 -18.047 1 90.94 78 GLY B N 1
ATOM 3900 C CA . GLY B 1 78 ? 0.059 -18.297 -19.375 1 90.94 78 GLY B CA 1
ATOM 3901 C C . GLY B 1 78 ? 0.995 -17.094 -19.422 1 90.94 78 GLY B C 1
ATOM 3902 O O . GLY B 1 78 ? 1.692 -16.891 -20.422 1 90.94 78 GLY B O 1
ATOM 3903 N N . GLY B 1 79 ? 1.037 -16.359 -18.391 1 91.75 79 GLY B N 1
ATOM 3904 C CA . GLY B 1 79 ? 1.988 -15.258 -18.312 1 91.75 79 GLY B CA 1
ATOM 3905 C C . GLY B 1 79 ? 3.416 -15.719 -18.094 1 91.75 79 GLY B C 1
ATOM 3906 O O . GLY B 1 79 ? 3.66 -16.906 -17.844 1 91.75 79 GLY B O 1
ATOM 3907 N N . VAL B 1 80 ? 4.293 -14.844 -18.156 1 94 80 VAL B N 1
ATOM 3908 C CA . VAL B 1 80 ? 5.715 -15.164 -18.109 1 94 80 VAL B CA 1
ATOM 3909 C C . VAL B 1 80 ? 6.055 -15.828 -16.766 1 94 80 VAL B C 1
ATOM 3911 O O . VAL B 1 80 ? 6.797 -16.812 -16.734 1 94 80 VAL B O 1
ATOM 3914 N N . SER B 1 81 ? 5.516 -15.367 -15.68 1 94.94 81 SER B N 1
ATOM 3915 C CA . SER B 1 81 ? 5.852 -15.898 -14.359 1 94.94 81 SER B CA 1
ATOM 3916 C C . SER B 1 81 ? 5.383 -17.344 -14.211 1 94.94 81 SER B C 1
ATOM 3918 O O . SER B 1 81 ? 6.113 -18.188 -13.688 1 94.94 81 SER B O 1
ATOM 3920 N N . SER B 1 82 ? 4.176 -17.609 -14.641 1 95.62 82 SER B N 1
ATOM 3921 C CA . SER B 1 82 ? 3.654 -18.969 -14.508 1 95.62 82 SER B CA 1
ATOM 3922 C C . SER B 1 82 ? 4.375 -19.922 -15.445 1 95.62 82 SER B C 1
ATOM 3924 O O . SER B 1 82 ? 4.633 -21.078 -15.086 1 95.62 82 SER B O 1
ATOM 3926 N N . VAL B 1 83 ? 4.727 -19.469 -16.609 1 96.69 83 VAL B N 1
ATOM 3927 C CA . VAL B 1 83 ? 5.453 -20.281 -17.562 1 96.69 83 VAL B CA 1
ATOM 3928 C C . VAL B 1 83 ? 6.84 -20.625 -17.016 1 96.69 83 VAL B C 1
ATOM 3930 O O . VAL B 1 83 ? 7.285 -21.766 -17.094 1 96.69 83 VAL B O 1
ATOM 3933 N N . VAL B 1 84 ? 7.449 -19.641 -16.453 1 97.69 84 VAL B N 1
ATOM 3934 C CA . VAL B 1 84 ? 8.773 -19.844 -15.867 1 97.69 84 VAL B CA 1
ATOM 3935 C C . VAL B 1 84 ? 8.672 -20.828 -14.703 1 97.69 84 VAL B C 1
ATOM 3937 O O . VAL B 1 84 ? 9.531 -21.703 -14.547 1 97.69 84 VAL B O 1
ATOM 3940 N N . LEU B 1 85 ? 7.648 -20.688 -13.914 1 98 85 LEU B N 1
ATOM 3941 C CA . LEU B 1 85 ? 7.484 -21.594 -12.789 1 98 85 LEU B CA 1
ATOM 3942 C C . LEU B 1 85 ? 7.328 -23.031 -13.281 1 98 85 LEU B C 1
ATOM 3944 O O . LEU B 1 85 ? 7.938 -23.953 -12.727 1 98 85 LEU B O 1
ATOM 3948 N N . VAL B 1 86 ? 6.543 -23.25 -14.32 1 98 86 VAL B N 1
ATOM 3949 C CA . VAL B 1 86 ? 6.363 -24.594 -14.867 1 98 86 VAL B CA 1
ATOM 3950 C C . VAL B 1 86 ? 7.711 -25.141 -15.328 1 98 86 VAL B C 1
ATOM 3952 O O . VAL B 1 86 ? 8.039 -26.297 -15.039 1 98 86 VAL B O 1
ATOM 3955 N N . ASP B 1 87 ? 8.43 -24.328 -16.016 1 97.88 87 ASP B N 1
ATOM 3956 C CA . ASP B 1 87 ? 9.742 -24.75 -16.5 1 97.88 87 ASP B CA 1
ATOM 3957 C C . ASP B 1 87 ? 10.656 -25.141 -15.344 1 97.88 87 ASP B C 1
ATOM 3959 O O . ASP B 1 87 ? 11.359 -26.141 -15.406 1 97.88 87 ASP B O 1
ATOM 3963 N N . CYS B 1 88 ? 10.648 -24.359 -14.305 1 97.75 88 CYS B N 1
ATOM 3964 C CA . CYS B 1 88 ? 11.5 -24.594 -13.141 1 97.75 88 CYS B CA 1
ATOM 3965 C C . CYS B 1 88 ? 11.117 -25.906 -12.453 1 97.75 88 CYS B C 1
ATOM 3967 O O . CYS B 1 88 ? 11.984 -26.719 -12.125 1 97.75 88 CYS B O 1
ATOM 3969 N N . VAL B 1 89 ? 9.867 -26.109 -12.242 1 97.38 89 VAL B N 1
ATOM 3970 C CA . VAL B 1 89 ? 9.391 -27.281 -11.492 1 97.38 89 VAL B CA 1
ATOM 3971 C C . VAL B 1 89 ? 9.594 -28.531 -12.32 1 97.38 89 VAL B C 1
ATOM 3973 O O . VAL B 1 89 ? 10.023 -29.578 -11.805 1 97.38 89 VAL B O 1
ATOM 3976 N N . ALA B 1 90 ? 9.312 -28.453 -13.609 1 97.25 90 ALA B N 1
ATOM 3977 C CA . ALA B 1 90 ? 9.57 -29.594 -14.492 1 97.25 90 ALA B CA 1
ATOM 3978 C C . ALA B 1 90 ? 11.062 -29.922 -14.539 1 97.25 90 ALA B C 1
ATOM 3980 O O . ALA B 1 90 ? 11.445 -31.094 -14.555 1 97.25 90 ALA B O 1
ATOM 3981 N N . GLY B 1 91 ? 11.836 -28.844 -14.57 1 95.31 91 GLY B N 1
ATOM 3982 C CA . GLY B 1 91 ? 13.273 -29.031 -14.508 1 95.31 91 GLY B CA 1
ATOM 3983 C C . GLY B 1 91 ? 13.734 -29.734 -13.242 1 95.31 91 GLY B C 1
ATOM 3984 O O . GLY B 1 91 ? 14.641 -30.562 -13.281 1 95.31 91 GLY B O 1
ATOM 3985 N N . MET B 1 92 ? 13.125 -29.359 -12.195 1 94.88 92 MET B N 1
ATOM 3986 C CA . MET B 1 92 ? 13.43 -30 -10.922 1 94.88 92 MET B CA 1
ATOM 3987 C C . MET B 1 92 ? 13.125 -31.484 -10.977 1 94.88 92 MET B C 1
ATOM 3989 O O . MET B 1 92 ? 13.93 -32.312 -10.523 1 94.88 92 MET B O 1
ATOM 3993 N N . LEU B 1 93 ? 12.07 -31.891 -11.516 1 95.12 93 LEU B N 1
ATOM 3994 C CA . LEU B 1 93 ? 11.672 -33.281 -11.648 1 95.12 93 LEU B CA 1
ATOM 3995 C C . LEU B 1 93 ? 12.602 -34.031 -12.602 1 95.12 93 LEU B C 1
ATOM 3997 O O . LEU B 1 93 ? 12.945 -35.188 -12.367 1 95.12 93 LEU B O 1
ATOM 4001 N N . GLN B 1 94 ? 12.969 -33.312 -13.641 1 95.5 94 GLN B N 1
ATOM 4002 C CA . GLN B 1 94 ? 13.906 -33.938 -14.578 1 95.5 94 GLN B CA 1
ATOM 4003 C C . GLN B 1 94 ? 15.234 -34.25 -13.906 1 95.5 94 GLN B C 1
ATOM 4005 O O . GLN B 1 94 ? 15.805 -35.312 -14.109 1 95.5 94 GLN B O 1
ATOM 4010 N N . ASP B 1 95 ? 15.695 -33.281 -13.148 1 93.44 95 ASP B N 1
ATOM 4011 C CA . ASP B 1 95 ? 16.938 -33.5 -12.398 1 93.44 95 ASP B CA 1
ATOM 4012 C C . ASP B 1 95 ? 16.797 -34.688 -11.453 1 93.44 95 ASP B C 1
ATOM 4014 O O . ASP B 1 95 ? 17.719 -35.5 -11.305 1 93.44 95 ASP B O 1
ATOM 4018 N N . GLN B 1 96 ? 15.688 -34.812 -10.828 1 91.38 96 GLN B N 1
ATOM 4019 C CA . GLN B 1 96 ? 15.422 -35.938 -9.938 1 91.38 96 GLN B CA 1
ATOM 4020 C C . GLN B 1 96 ? 15.414 -37.25 -10.711 1 91.38 96 GLN B C 1
ATOM 4022 O O . GLN B 1 96 ? 16 -38.25 -10.273 1 91.38 96 GLN B O 1
ATOM 4027 N N . ALA B 1 97 ? 14.773 -37.25 -11.844 1 93.38 97 ALA B N 1
ATOM 4028 C CA . ALA B 1 97 ? 14.695 -38.438 -12.672 1 93.38 97 ALA B CA 1
ATOM 4029 C C . ALA B 1 97 ? 16.078 -38.906 -13.102 1 93.38 97 ALA B C 1
ATOM 4031 O O . ALA B 1 97 ? 16.375 -40.094 -13.117 1 93.38 97 ALA B O 1
ATOM 4032 N N . HIS B 1 98 ? 16.922 -38 -13.422 1 93 98 HIS B N 1
ATOM 4033 C CA . HIS B 1 98 ? 18.281 -38.312 -13.844 1 93 98 HIS B CA 1
ATOM 4034 C C . HIS B 1 98 ? 19.109 -38.844 -12.68 1 93 98 HIS B C 1
ATOM 4036 O O . HIS B 1 98 ? 19.891 -39.781 -12.844 1 93 98 HIS B O 1
ATOM 4042 N N . ALA B 1 99 ? 18.875 -38.281 -11.562 1 91.5 99 ALA B N 1
ATOM 4043 C CA . ALA B 1 99 ? 19.688 -38.594 -10.398 1 91.5 99 ALA B CA 1
ATOM 4044 C C . ALA B 1 99 ? 19.203 -39.875 -9.734 1 91.5 99 ALA B C 1
ATOM 4046 O O . ALA B 1 99 ? 19.969 -40.594 -9.078 1 91.5 99 ALA B O 1
ATOM 4047 N N . HIS B 1 100 ? 17.984 -40.188 -9.945 1 91.56 100 HIS B N 1
ATOM 4048 C CA . HIS B 1 100 ? 17.406 -41.281 -9.188 1 91.56 100 HIS B CA 1
ATOM 4049 C C . HIS B 1 100 ? 16.797 -42.344 -10.117 1 91.56 100 HIS B C 1
ATOM 4051 O O . HIS B 1 100 ? 15.75 -42.906 -9.805 1 91.56 100 HIS B O 1
ATOM 4057 N N . LYS B 1 101 ? 17.375 -42.531 -11.211 1 89.75 101 LYS B N 1
ATOM 4058 C CA . LYS B 1 101 ? 17.062 -43.594 -12.148 1 89.75 101 LYS B CA 1
ATOM 4059 C C . LYS B 1 101 ? 15.586 -43.562 -12.531 1 89.75 101 LYS B C 1
ATOM 4061 O O . LYS B 1 101 ? 14.898 -44.594 -12.438 1 89.75 101 LYS B O 1
ATOM 4066 N N . GLY B 1 102 ? 15.055 -42.375 -12.742 1 87.88 102 GLY B N 1
ATOM 4067 C CA . GLY B 1 102 ? 13.719 -42.25 -13.289 1 87.88 102 GLY B CA 1
ATOM 4068 C C . GLY B 1 102 ? 12.672 -41.938 -12.242 1 87.88 102 GLY B C 1
ATOM 4069 O O . GLY B 1 102 ? 11.508 -41.656 -12.57 1 87.88 102 GLY B O 1
ATOM 4070 N N . ARG B 1 103 ? 13.109 -41.938 -11 1 88.12 103 ARG B N 1
ATOM 4071 C CA . ARG B 1 103 ? 12.164 -41.656 -9.922 1 88.12 103 ARG B CA 1
ATOM 4072 C C . ARG B 1 103 ? 12.039 -40.156 -9.672 1 88.12 103 ARG B C 1
ATOM 4074 O O . ARG B 1 103 ? 13.023 -39.438 -9.766 1 88.12 103 ARG B O 1
ATOM 4081 N N . THR B 1 104 ? 10.805 -39.75 -9.453 1 91.62 104 THR B N 1
ATOM 4082 C CA . THR B 1 104 ? 10.531 -38.344 -9.125 1 91.62 104 THR B CA 1
ATOM 4083 C C . THR B 1 104 ? 9.82 -38.25 -7.777 1 91.62 104 THR B C 1
ATOM 4085 O O . THR B 1 104 ? 9.195 -39.188 -7.32 1 91.62 104 THR B O 1
ATOM 4088 N N . GLY B 1 105 ? 9.969 -37.156 -7.168 1 89.19 105 GLY B N 1
ATOM 4089 C CA . GLY B 1 105 ? 9.414 -36.969 -5.84 1 89.19 105 GLY B CA 1
ATOM 4090 C C . GLY B 1 105 ? 7.91 -36.75 -5.848 1 89.19 105 GLY B C 1
ATOM 4091 O O . GLY B 1 105 ? 7.23 -37.031 -4.859 1 89.19 105 GLY B O 1
ATOM 4092 N N . PHE B 1 106 ? 7.402 -36.219 -6.91 1 93.06 106 PHE B N 1
ATOM 4093 C CA . PHE B 1 106 ? 5.977 -35.938 -6.996 1 93.06 106 PHE B CA 1
ATOM 4094 C C . PHE B 1 106 ? 5.512 -35.938 -8.453 1 93.06 106 PHE B C 1
ATOM 4096 O O . PHE B 1 106 ? 6.332 -36 -9.367 1 93.06 106 PHE B O 1
ATOM 4103 N N . GLU B 1 107 ? 4.254 -35.938 -8.617 1 93.44 107 GLU B N 1
ATOM 4104 C CA . GLU B 1 107 ? 3.637 -35.781 -9.93 1 93.44 107 GLU B CA 1
ATOM 4105 C C . GLU B 1 107 ? 3.229 -34.344 -10.188 1 93.44 107 GLU B C 1
ATOM 4107 O O . GLU B 1 107 ? 2.785 -33.656 -9.273 1 93.44 107 GLU B O 1
ATOM 4112 N N . LEU B 1 108 ? 3.416 -33.969 -11.43 1 96.75 108 LEU B N 1
ATOM 4113 C CA . LEU B 1 108 ? 3.176 -32.562 -11.75 1 96.75 108 LEU B CA 1
ATOM 4114 C C . LEU B 1 108 ? 1.947 -32.406 -12.641 1 96.75 108 LEU B C 1
ATOM 4116 O O . LEU B 1 108 ? 1.854 -33.031 -13.688 1 96.75 108 LEU B O 1
ATOM 4120 N N . VAL B 1 109 ? 1.015 -31.625 -12.18 1 97.81 109 VAL B N 1
ATOM 4121 C CA . VAL B 1 109 ? -0.151 -31.234 -12.969 1 97.81 109 VAL B CA 1
ATOM 4122 C C . VAL B 1 109 ? -0.131 -29.719 -13.203 1 97.81 109 VAL B C 1
ATOM 4124 O O . VAL B 1 109 ? 0.006 -28.938 -12.266 1 97.81 109 VAL B O 1
ATOM 4127 N N . VAL B 1 110 ? -0.142 -29.328 -14.469 1 98.06 110 VAL B N 1
ATOM 4128 C CA . VAL B 1 110 ? -0.237 -27.906 -14.836 1 98.06 110 VAL B CA 1
ATOM 4129 C C . VAL B 1 110 ? -1.683 -27.562 -15.18 1 98.06 110 VAL B C 1
ATOM 4131 O O . VAL B 1 110 ? -2.285 -28.172 -16.062 1 98.06 110 VAL B O 1
ATOM 4134 N N . VAL B 1 111 ? -2.225 -26.578 -14.469 1 97.5 111 VAL B N 1
ATOM 4135 C CA . VAL B 1 111 ? -3.639 -26.281 -14.664 1 97.5 111 VAL B CA 1
ATOM 4136 C C . VAL B 1 111 ? -3.803 -24.812 -15.055 1 97.5 111 VAL B C 1
ATOM 4138 O O . VAL B 1 111 ? -3.115 -23.938 -14.516 1 97.5 111 VAL B O 1
ATOM 4141 N N . THR B 1 112 ? -4.598 -24.5 -16.031 1 95.25 112 THR B N 1
ATOM 4142 C CA . THR B 1 112 ? -4.961 -23.141 -16.438 1 95.25 112 THR B CA 1
ATOM 4143 C C . THR B 1 112 ? -6.469 -22.938 -16.344 1 95.25 112 THR B C 1
ATOM 4145 O O . THR B 1 112 ? -7.246 -23.844 -16.625 1 95.25 112 THR B O 1
ATOM 4148 N N . ILE B 1 113 ? -6.816 -21.797 -15.766 1 93.94 113 ILE B N 1
ATOM 4149 C CA . ILE B 1 113 ? -8.227 -21.422 -15.727 1 93.94 113 ILE B CA 1
ATOM 4150 C C . ILE B 1 113 ? -8.578 -20.625 -16.984 1 93.94 113 ILE B C 1
ATOM 4152 O O . ILE B 1 113 ? -8.062 -19.516 -17.188 1 93.94 113 ILE B O 1
ATOM 4156 N N . ALA B 1 114 ? -9.406 -21.141 -17.781 1 89.62 114 ALA B N 1
ATOM 4157 C CA . ALA B 1 114 ? -9.758 -20.516 -19.047 1 89.62 114 ALA B CA 1
ATOM 4158 C C . ALA B 1 114 ? -10.945 -19.562 -18.891 1 89.62 114 ALA B C 1
ATOM 4160 O O . ALA B 1 114 ? -11.922 -19.891 -18.234 1 89.62 114 ALA B O 1
ATOM 4161 N N . THR B 1 115 ? -10.688 -18.406 -19.406 1 81.75 115 THR B N 1
ATOM 4162 C CA . THR B 1 115 ? -11.797 -17.469 -19.422 1 81.75 115 THR B CA 1
ATOM 4163 C C . THR B 1 115 ? -12.789 -17.828 -20.516 1 81.75 115 THR B C 1
ATOM 4165 O O . THR B 1 115 ? -12.516 -18.688 -21.359 1 81.75 115 THR B O 1
ATOM 4168 N N . ASP B 1 116 ? -13.93 -17.188 -20.438 1 69 116 ASP B N 1
ATOM 4169 C CA . ASP B 1 116 ? -15.023 -17.516 -21.359 1 69 116 ASP B CA 1
ATOM 4170 C C . ASP B 1 116 ? -14.594 -17.328 -22.812 1 69 116 ASP B C 1
ATOM 4172 O O . ASP B 1 116 ? -14.984 -18.109 -23.672 1 69 116 ASP B O 1
ATOM 4176 N N . ASP B 1 117 ? -13.805 -16.297 -22.938 1 65.81 117 ASP B N 1
ATOM 4177 C CA . ASP B 1 117 ? -13.438 -15.992 -24.328 1 65.81 117 ASP B CA 1
ATOM 4178 C C . ASP B 1 117 ? -12.055 -16.547 -24.656 1 65.81 117 ASP B C 1
ATOM 4180 O O . ASP B 1 117 ? -11.5 -16.25 -25.719 1 65.81 117 ASP B O 1
ATOM 4184 N N . ALA B 1 118 ? -11.625 -17.266 -23.719 1 63.28 118 ALA B N 1
ATOM 4185 C CA . ALA B 1 118 ? -10.227 -17.641 -23.891 1 63.28 118 ALA B CA 1
ATOM 4186 C C . ALA B 1 118 ? -10.062 -18.688 -24.984 1 63.28 118 ALA B C 1
ATOM 4188 O O . ALA B 1 118 ? -10.945 -19.531 -25.172 1 63.28 118 ALA B O 1
ATOM 4189 N N . ASP B 1 119 ? -9.109 -18.375 -25.844 1 66.56 119 ASP B N 1
ATOM 4190 C CA . ASP B 1 119 ? -8.734 -19.359 -26.844 1 66.56 119 ASP B CA 1
ATOM 4191 C C . ASP B 1 119 ? -7.754 -20.391 -26.266 1 66.56 119 ASP B C 1
ATOM 4193 O O . ASP B 1 119 ? -7.352 -20.281 -25.109 1 66.56 119 ASP B O 1
ATOM 4197 N N . ASP B 1 120 ? -7.621 -21.547 -26.875 1 81.12 120 ASP B N 1
ATOM 4198 C CA . ASP B 1 120 ? -6.805 -22.688 -26.453 1 81.12 120 ASP B CA 1
ATOM 4199 C C . ASP B 1 120 ? -5.316 -22.375 -26.625 1 81.12 120 ASP B C 1
ATOM 4201 O O . ASP B 1 120 ? -4.484 -23.281 -26.578 1 81.12 120 ASP B O 1
ATOM 4205 N N . THR B 1 121 ? -5.051 -21.078 -26.672 1 85.94 121 THR B N 1
ATOM 4206 C CA . THR B 1 121 ? -3.666 -20.719 -26.969 1 85.94 121 THR B CA 1
ATOM 4207 C C . THR B 1 121 ? -2.775 -20.984 -25.75 1 85.94 121 THR B C 1
ATOM 4209 O O . THR B 1 121 ? -1.686 -21.547 -25.891 1 85.94 121 THR B O 1
ATOM 4212 N N . VAL B 1 122 ? -3.285 -20.641 -24.609 1 90.25 122 VAL B N 1
ATOM 4213 C CA . VAL B 1 122 ? -2.496 -20.828 -23.406 1 90.25 122 VAL B CA 1
ATOM 4214 C C . VAL B 1 122 ? -2.27 -22.328 -23.156 1 90.25 122 VAL B C 1
ATOM 4216 O O . VAL B 1 122 ? -1.145 -22.75 -22.891 1 90.25 122 VAL B O 1
ATOM 4219 N N . SER B 1 123 ? -3.295 -23.109 -23.312 1 91.81 123 SER B N 1
ATOM 4220 C CA . SER B 1 123 ? -3.193 -24.562 -23.141 1 91.81 123 SER B CA 1
ATOM 4221 C C . SER B 1 123 ? -2.205 -25.172 -24.125 1 91.81 123 SER B C 1
ATOM 4223 O O . SER B 1 123 ? -1.402 -26.031 -23.766 1 91.81 123 SER B O 1
ATOM 4225 N N . ALA B 1 124 ? -2.252 -24.75 -25.344 1 93 124 ALA B N 1
ATOM 4226 C CA . ALA B 1 124 ? -1.349 -25.266 -26.375 1 93 124 ALA B CA 1
ATOM 4227 C C . ALA B 1 124 ? 0.106 -24.953 -26.031 1 93 124 ALA B C 1
ATOM 4229 O O . ALA B 1 124 ? 0.983 -25.797 -26.188 1 93 124 ALA B O 1
ATOM 4230 N N . ARG B 1 125 ? 0.308 -23.797 -25.594 1 94 125 ARG B N 1
ATOM 4231 C CA . ARG B 1 125 ? 1.658 -23.375 -25.234 1 94 125 ARG B CA 1
ATOM 4232 C C . ARG B 1 125 ? 2.168 -24.156 -24.031 1 94 125 ARG B C 1
ATOM 4234 O O . ARG B 1 125 ? 3.35 -24.5 -23.969 1 94 125 ARG B O 1
ATOM 4241 N N . LEU B 1 126 ? 1.3 -24.469 -23.125 1 95.5 126 LEU B N 1
ATOM 4242 C CA . LEU B 1 126 ? 1.69 -25.234 -21.953 1 95.5 126 LEU B CA 1
ATOM 4243 C C . LEU B 1 126 ? 2.018 -26.672 -22.312 1 95.5 126 LEU B C 1
ATOM 4245 O O . LEU B 1 126 ? 2.922 -27.281 -21.734 1 95.5 126 LEU B O 1
ATOM 4249 N N . HIS B 1 127 ? 1.311 -27.172 -23.281 1 95.44 127 HIS B N 1
ATOM 4250 C CA . HIS B 1 127 ? 1.639 -28.516 -23.781 1 95.44 127 HIS B CA 1
ATOM 4251 C C . HIS B 1 127 ? 3.006 -28.531 -24.453 1 95.44 127 HIS B C 1
ATOM 4253 O O . HIS B 1 127 ? 3.766 -29.484 -24.312 1 95.44 127 HIS B O 1
ATOM 4259 N N . GLN B 1 128 ? 3.238 -27.5 -25.172 1 95.69 128 GLN B N 1
ATOM 4260 C CA . GLN B 1 128 ? 4.547 -27.375 -25.812 1 95.69 128 GLN B CA 1
ATOM 4261 C C . GLN B 1 128 ? 5.66 -27.328 -24.766 1 95.69 128 GLN B C 1
ATOM 4263 O O . GLN B 1 128 ? 6.715 -27.938 -24.953 1 95.69 128 GLN B O 1
ATOM 4268 N N . LEU B 1 129 ? 5.406 -26.578 -23.75 1 96.62 129 LEU B N 1
ATOM 4269 C CA . LEU B 1 129 ? 6.379 -26.484 -22.656 1 96.62 129 LEU B CA 1
ATOM 4270 C C . LEU B 1 129 ? 6.586 -27.844 -22 1 96.62 129 LEU B C 1
ATOM 4272 O O . LEU B 1 129 ? 7.723 -28.234 -21.734 1 96.62 129 LEU B O 1
ATOM 4276 N N . ALA B 1 130 ? 5.504 -28.578 -21.719 1 96.06 130 ALA B N 1
ATOM 4277 C CA . ALA B 1 130 ? 5.574 -29.906 -21.094 1 96.06 130 ALA B CA 1
ATOM 4278 C C . ALA B 1 130 ? 6.383 -30.859 -21.953 1 96.06 130 ALA B C 1
ATOM 4280 O O . ALA B 1 130 ? 7.102 -31.719 -21.438 1 96.06 130 ALA B O 1
ATOM 4281 N N . ALA B 1 131 ? 6.344 -30.688 -23.25 1 95.56 131 ALA B N 1
ATOM 4282 C CA . ALA B 1 131 ? 7.012 -31.578 -24.188 1 95.56 131 ALA B CA 1
ATOM 4283 C C . ALA B 1 131 ? 8.523 -31.422 -24.125 1 95.56 131 ALA B C 1
ATOM 4285 O O . ALA B 1 131 ? 9.273 -32.281 -24.594 1 95.56 131 ALA B O 1
ATOM 4286 N N . ARG B 1 132 ? 8.93 -30.344 -23.562 1 95 132 ARG B N 1
ATOM 4287 C CA . ARG B 1 132 ? 10.359 -30.109 -23.422 1 95 132 ARG B CA 1
ATOM 4288 C C . ARG B 1 132 ? 10.969 -31.047 -22.375 1 95 132 ARG B C 1
ATOM 4290 O O . ARG B 1 132 ? 12.188 -31.188 -22.297 1 95 132 ARG B O 1
ATOM 4297 N N . PHE B 1 133 ? 10.078 -31.656 -21.625 1 96.06 133 PHE B N 1
ATOM 4298 C CA . PHE B 1 133 ? 10.531 -32.562 -20.562 1 96.06 133 PHE B CA 1
ATOM 4299 C C . PHE B 1 133 ? 9.961 -33.969 -20.75 1 96.06 133 PHE B C 1
ATOM 4301 O O . PHE B 1 133 ? 9.195 -34.438 -19.906 1 96.06 133 PHE B O 1
ATOM 4308 N N . PRO B 1 134 ? 10.461 -34.688 -21.609 1 91.94 134 PRO B N 1
ATOM 4309 C CA . PRO B 1 134 ? 9.883 -36 -21.938 1 91.94 134 PRO B CA 1
ATOM 4310 C C . PRO B 1 134 ? 10.125 -37.031 -20.828 1 91.94 134 PRO B C 1
ATOM 4312 O O . PRO B 1 134 ? 9.383 -38 -20.734 1 91.94 134 PRO B O 1
ATOM 4315 N N . GLU B 1 135 ? 11.055 -36.875 -19.969 1 91 135 GLU B N 1
ATOM 4316 C CA . GLU B 1 135 ? 11.406 -37.844 -18.938 1 91 135 GLU B CA 1
ATOM 4317 C C . GLU B 1 135 ? 10.461 -37.719 -17.734 1 91 135 GLU B C 1
ATOM 4319 O O . GLU B 1 135 ? 10.461 -38.594 -16.875 1 91 135 GLU B O 1
ATOM 4324 N N . VAL B 1 136 ? 9.719 -36.656 -17.734 1 92.38 136 VAL B N 1
ATOM 4325 C CA . VAL B 1 136 ? 8.867 -36.406 -16.578 1 92.38 136 VAL B CA 1
ATOM 4326 C C . VAL B 1 136 ? 7.41 -36.344 -17.016 1 92.38 136 VAL B C 1
ATOM 4328 O O . VAL B 1 136 ? 7.105 -35.938 -18.125 1 92.38 136 VAL B O 1
ATOM 4331 N N . SER B 1 137 ? 6.578 -36.875 -16.203 1 89.19 137 SER B N 1
ATOM 4332 C CA . SER B 1 137 ? 5.145 -36.812 -16.484 1 89.19 137 SER B CA 1
ATOM 4333 C C . SER B 1 137 ? 4.562 -35.469 -16.078 1 89.19 137 SER B C 1
ATOM 4335 O O . SER B 1 137 ? 4.477 -35.156 -14.883 1 89.19 137 SER B O 1
ATOM 4337 N N . VAL B 1 138 ? 4.289 -34.688 -17.062 1 94.69 138 VAL B N 1
ATOM 4338 C CA . VAL B 1 138 ? 3.627 -33.406 -16.859 1 94.69 138 VAL B CA 1
ATOM 4339 C C . VAL B 1 138 ? 2.244 -33.438 -17.516 1 94.69 138 VAL B C 1
ATOM 4341 O O . VAL B 1 138 ? 2.129 -33.531 -18.734 1 94.69 138 VAL B O 1
ATOM 4344 N N . VAL B 1 139 ? 1.235 -33.406 -16.719 1 96.12 139 VAL B N 1
ATOM 4345 C CA . VAL B 1 139 ? -0.133 -33.406 -17.234 1 96.12 139 VAL B CA 1
ATOM 4346 C C . VAL B 1 139 ? -0.665 -31.969 -17.281 1 96.12 139 VAL B C 1
ATOM 4348 O O . VAL B 1 139 ? -0.585 -31.234 -16.281 1 96.12 139 VAL B O 1
ATOM 4351 N N . VAL B 1 140 ? -1.124 -31.531 -18.453 1 96.75 140 VAL B N 1
ATOM 4352 C CA . VAL B 1 140 ? -1.695 -30.203 -18.609 1 96.75 140 VAL B CA 1
ATOM 4353 C C . VAL B 1 140 ? -3.219 -30.297 -18.656 1 96.75 140 VAL B C 1
ATOM 4355 O O . VAL B 1 140 ? -3.781 -31.062 -19.422 1 96.75 140 VAL B O 1
ATOM 4358 N N . LYS B 1 141 ? -3.857 -29.562 -17.781 1 96.12 141 LYS B N 1
ATOM 4359 C CA . LYS B 1 141 ? -5.316 -29.547 -17.703 1 96.12 141 LYS B CA 1
ATOM 4360 C C . LYS B 1 141 ? -5.855 -28.125 -17.781 1 96.12 141 LYS B C 1
ATOM 4362 O O . LYS B 1 141 ? -5.152 -27.172 -17.438 1 96.12 141 LYS B O 1
ATOM 4367 N N . GLN B 1 142 ? -7.016 -28 -18.234 1 94.62 142 GLN B N 1
ATOM 4368 C CA . GLN B 1 142 ? -7.707 -26.719 -18.328 1 94.62 142 GLN B CA 1
ATOM 4369 C C . GLN B 1 142 ? -9.055 -26.781 -17.594 1 94.62 142 GLN B C 1
ATOM 4371 O O . GLN B 1 142 ? -9.773 -27.766 -17.703 1 94.62 142 GLN B O 1
ATOM 4376 N N . VAL B 1 143 ? -9.328 -25.781 -16.812 1 94.5 143 VAL B N 1
ATOM 4377 C CA . VAL B 1 143 ? -10.602 -25.641 -16.109 1 94.5 143 VAL B CA 1
ATOM 4378 C C . VAL B 1 143 ? -11.336 -24.391 -16.609 1 94.5 143 VAL B C 1
ATOM 4380 O O . VAL B 1 143 ? -10.812 -23.281 -16.531 1 94.5 143 VAL B O 1
ATOM 4383 N N . PRO B 1 144 ? -12.5 -24.609 -17.203 1 92.94 144 PRO B N 1
ATOM 4384 C CA . PRO B 1 144 ? -13.258 -23.406 -17.594 1 92.94 144 PRO B CA 1
ATOM 4385 C C . PRO B 1 144 ? -13.742 -22.609 -16.391 1 92.94 144 PRO B C 1
ATOM 4387 O O . PRO B 1 144 ? -14.227 -23.172 -15.406 1 92.94 144 PRO B O 1
ATOM 4390 N N . VAL B 1 145 ? -13.594 -21.328 -16.469 1 93.06 145 VAL B N 1
ATOM 4391 C CA . VAL B 1 145 ? -14.008 -20.438 -15.375 1 93.06 145 VAL B CA 1
ATOM 4392 C C . VAL B 1 145 ? -15.508 -20.594 -15.133 1 93.06 145 VAL B C 1
ATOM 4394 O O . VAL B 1 145 ? -15.984 -20.406 -14.008 1 93.06 145 VAL B O 1
ATOM 4397 N N . ALA B 1 146 ? -16.234 -21.031 -16.125 1 90.62 146 ALA B N 1
ATOM 4398 C CA . ALA B 1 146 ? -17.688 -21.219 -16.047 1 90.62 146 ALA B CA 1
ATOM 4399 C C . ALA B 1 146 ? -18.062 -22.266 -15.023 1 90.62 146 ALA B C 1
ATOM 4401 O O . ALA B 1 146 ? -19.188 -22.297 -14.531 1 90.62 146 ALA B O 1
ATOM 4402 N N . LYS B 1 147 ? -17.109 -23.109 -14.695 1 90.38 147 LYS B N 1
ATOM 4403 C CA . LYS B 1 147 ? -17.359 -24.156 -13.727 1 90.38 147 LYS B CA 1
ATOM 4404 C C . LYS B 1 147 ? -17.656 -23.578 -12.344 1 90.38 147 LYS B C 1
ATOM 4406 O O . LYS B 1 147 ? -18.203 -24.281 -11.484 1 90.38 147 LYS B O 1
ATOM 4411 N N . TYR B 1 148 ? -17.297 -22.328 -12.172 1 91.25 148 TYR B N 1
ATOM 4412 C CA . TYR B 1 148 ? -17.5 -21.688 -10.875 1 91.25 148 TYR B CA 1
ATOM 4413 C C . TYR B 1 148 ? -18.984 -21.5 -10.586 1 91.25 148 TYR B C 1
ATOM 4415 O O . TYR B 1 148 ? -19.406 -21.469 -9.422 1 91.25 148 TYR B O 1
ATOM 4423 N N . ILE B 1 149 ? -19.75 -21.359 -11.617 1 89.31 149 ILE B N 1
ATOM 4424 C CA . ILE B 1 149 ? -21.172 -21.031 -11.453 1 89.31 149 ILE B CA 1
ATOM 4425 C C . ILE B 1 149 ? -22 -22.312 -11.508 1 89.31 149 ILE B C 1
ATOM 4427 O O . ILE B 1 149 ? -21.906 -23.094 -12.461 1 89.31 149 ILE B O 1
ATOM 4431 N N . ASP B 1 150 ? -22.609 -22.578 -10.43 1 81.44 150 ASP B N 1
ATOM 4432 C CA . ASP B 1 150 ? -23.719 -23.531 -10.406 1 81.44 150 ASP B CA 1
ATOM 4433 C C . ASP B 1 150 ? -25.062 -22.828 -10.367 1 81.44 150 ASP B C 1
ATOM 4435 O O . ASP B 1 150 ? -25.391 -22.141 -9.391 1 81.44 150 ASP B O 1
ATOM 4439 N N . ASP B 1 151 ? -25.797 -23.016 -11.359 1 78.12 151 ASP B N 1
ATOM 4440 C CA . ASP B 1 151 ? -27.047 -22.297 -11.523 1 78.12 151 ASP B CA 1
ATOM 4441 C C . ASP B 1 151 ? -27.953 -22.484 -10.305 1 78.12 151 ASP B C 1
ATOM 4443 O O . ASP B 1 151 ? -28.734 -21.594 -9.961 1 78.12 151 ASP B O 1
ATOM 4447 N N . LYS B 1 152 ? -27.734 -23.562 -9.633 1 78.25 152 LYS B N 1
ATOM 4448 C CA . LYS B 1 152 ? -28.594 -23.844 -8.484 1 78.25 152 LYS B CA 1
ATOM 4449 C C . LYS B 1 152 ? -28.172 -23.047 -7.262 1 78.25 152 LYS B C 1
ATOM 4451 O O . LYS B 1 152 ? -28.938 -22.875 -6.316 1 78.25 152 LYS B O 1
ATOM 4456 N N . THR B 1 153 ? -26.984 -22.469 -7.371 1 81.81 153 THR B N 1
ATOM 4457 C CA . THR B 1 153 ? -26.469 -21.797 -6.184 1 81.81 153 THR B CA 1
ATOM 4458 C C . THR B 1 153 ? -26.266 -20.312 -6.445 1 81.81 153 THR B C 1
ATOM 4460 O O . THR B 1 153 ? -25.609 -19.609 -5.664 1 81.81 153 THR B O 1
ATOM 4463 N N . LEU B 1 154 ? -26.859 -19.859 -7.535 1 88.31 154 LEU B N 1
ATOM 4464 C CA . LEU B 1 154 ? -26.734 -18.453 -7.875 1 88.31 154 LEU B CA 1
ATOM 4465 C C . LEU B 1 154 ? -27.859 -17.641 -7.246 1 88.31 154 LEU B C 1
ATOM 4467 O O . LEU B 1 154 ? -29.031 -17.906 -7.492 1 88.31 154 LEU B O 1
ATOM 4471 N N . TYR B 1 155 ? -27.516 -16.703 -6.402 1 87.12 155 TYR B N 1
ATOM 4472 C CA . TYR B 1 155 ? -28.5 -15.875 -5.703 1 87.12 155 TYR B CA 1
ATOM 4473 C C . TYR B 1 155 ? -28.188 -14.391 -5.879 1 87.12 155 TYR B C 1
ATOM 4475 O O . TYR B 1 155 ? -27.047 -14.016 -6.176 1 87.12 155 TYR B O 1
ATOM 4483 N N . ARG B 1 156 ? -29.234 -13.695 -5.676 1 87.44 156 ARG B N 1
ATOM 4484 C CA . ARG B 1 156 ? -29.047 -12.25 -5.586 1 87.44 156 ARG B CA 1
ATOM 4485 C C . ARG B 1 156 ? -28.562 -11.852 -4.195 1 87.44 156 ARG B C 1
ATOM 4487 O O . ARG B 1 156 ? -29.016 -12.391 -3.189 1 87.44 156 ARG B O 1
ATOM 4494 N N . LEU B 1 157 ? -27.5 -11.062 -4.246 1 86.38 157 LEU B N 1
ATOM 4495 C CA . LEU B 1 157 ? -26.953 -10.57 -2.988 1 86.38 157 LEU B CA 1
ATOM 4496 C C . LEU B 1 157 ? -27.156 -9.062 -2.865 1 86.38 157 LEU B C 1
ATOM 4498 O O . LEU B 1 157 ? -26.969 -8.328 -3.838 1 86.38 157 LEU B O 1
ATOM 4502 N N . ARG B 1 158 ? -27.625 -8.711 -1.713 1 82.69 158 ARG B N 1
ATOM 4503 C CA . ARG B 1 158 ? -27.812 -7.289 -1.439 1 82.69 158 ARG B CA 1
ATOM 4504 C C . ARG B 1 158 ? -27.094 -6.871 -0.165 1 82.69 158 ARG B C 1
ATOM 4506 O O . ARG B 1 158 ? -27.125 -7.594 0.834 1 82.69 158 ARG B O 1
ATOM 4513 N N . ILE B 1 159 ? -26.375 -5.805 -0.313 1 80.81 159 ILE B N 1
ATOM 4514 C CA . ILE B 1 159 ? -25.812 -5.191 0.883 1 80.81 159 ILE B CA 1
ATOM 4515 C C . ILE B 1 159 ? -26.719 -4.062 1.368 1 80.81 159 ILE B C 1
ATOM 4517 O O . ILE B 1 159 ? -26.938 -3.088 0.648 1 80.81 159 ILE B O 1
ATOM 4521 N N . THR B 1 160 ? -27.219 -4.195 2.551 1 79 160 THR B N 1
ATOM 4522 C CA . THR B 1 160 ? -28.125 -3.207 3.113 1 79 160 THR B CA 1
ATOM 4523 C C . THR B 1 160 ? -27.375 -1.924 3.467 1 79 160 THR B C 1
ATOM 4525 O O . THR B 1 160 ? -26.141 -1.903 3.494 1 79 160 THR B O 1
ATOM 4528 N N . PRO B 1 161 ? -28.078 -0.921 3.666 1 72.25 161 PRO B N 1
ATOM 4529 C CA . PRO B 1 161 ? -27.438 0.323 4.109 1 72.25 161 PRO B CA 1
ATOM 4530 C C . PRO B 1 161 ? -26.672 0.159 5.41 1 72.25 161 PRO B C 1
ATOM 4532 O O . PRO B 1 161 ? -25.734 0.925 5.68 1 72.25 161 PRO B O 1
ATOM 4535 N N . GLU B 1 162 ? -27.078 -0.832 6.199 1 74.06 162 GLU B N 1
ATOM 4536 C CA . GLU B 1 162 ? -26.375 -1.122 7.449 1 74.06 162 GLU B CA 1
ATOM 4537 C C . GLU B 1 162 ? -25.188 -2.047 7.211 1 74.06 162 GLU B C 1
ATOM 4539 O O . GLU B 1 162 ? -24.547 -2.504 8.164 1 74.06 162 GLU B O 1
ATOM 4544 N N . PHE B 1 163 ? -24.938 -2.334 5.953 1 77.94 163 PHE B N 1
ATOM 4545 C CA . PHE B 1 163 ? -23.781 -3.096 5.512 1 77.94 163 PHE B CA 1
ATOM 4546 C C . PHE B 1 163 ? -23.953 -4.578 5.812 1 77.94 163 PHE B C 1
ATOM 4548 O O . PHE B 1 163 ? -22.969 -5.309 5.98 1 77.94 163 PHE B O 1
ATOM 4555 N N . ALA B 1 164 ? -25.188 -4.941 5.949 1 79.75 164 ALA B N 1
ATOM 4556 C CA . ALA B 1 164 ? -25.469 -6.367 6.07 1 79.75 164 ALA B CA 1
ATOM 4557 C C . ALA B 1 164 ? -25.672 -7.004 4.695 1 79.75 164 ALA B C 1
ATOM 4559 O O . ALA B 1 164 ? -26.281 -6.406 3.809 1 79.75 164 ALA B O 1
ATOM 4560 N N . ALA B 1 165 ? -25.031 -8.148 4.574 1 83.81 165 ALA B N 1
ATOM 4561 C CA . ALA B 1 165 ? -25.234 -8.891 3.33 1 83.81 165 ALA B CA 1
ATOM 4562 C C . ALA B 1 165 ? -26.422 -9.828 3.43 1 83.81 165 ALA B C 1
ATOM 4564 O O . ALA B 1 165 ? -26.5 -10.672 4.332 1 83.81 165 ALA B O 1
ATOM 4565 N N . VAL B 1 166 ? -27.344 -9.656 2.564 1 84.94 166 VAL B N 1
ATOM 4566 C CA . VAL B 1 166 ? -28.562 -10.453 2.57 1 84.94 166 VAL B CA 1
ATOM 4567 C C . VAL B 1 166 ? -28.688 -11.219 1.253 1 84.94 166 VAL B C 1
ATOM 4569 O O . VAL B 1 166 ? -28.438 -10.664 0.182 1 84.94 166 VAL B O 1
ATOM 4572 N N . VAL B 1 167 ? -28.984 -12.508 1.401 1 86.06 167 VAL B N 1
ATOM 4573 C CA . VAL B 1 167 ? -29.188 -13.352 0.226 1 86.06 167 VAL B CA 1
ATOM 4574 C C . VAL B 1 167 ? -30.625 -13.234 -0.261 1 86.06 167 VAL B C 1
ATOM 4576 O O . VAL B 1 167 ? -31.562 -13.508 0.491 1 86.06 167 VAL B O 1
ATOM 4579 N N . GLY B 1 168 ? -30.781 -12.805 -1.429 1 83.25 168 GLY B N 1
ATOM 4580 C CA . GLY B 1 168 ? -32.094 -12.672 -2.047 1 83.25 168 GLY B CA 1
ATOM 4581 C C . GLY B 1 168 ? -32.531 -13.914 -2.801 1 83.25 168 GLY B C 1
ATOM 4582 O O . GLY B 1 168 ? -32.062 -15.023 -2.5 1 83.25 168 GLY B O 1
ATOM 4583 N N . PRO B 1 169 ? -33.469 -13.742 -3.686 1 83.94 169 PRO B N 1
ATOM 4584 C CA . PRO B 1 169 ? -34 -14.875 -4.457 1 83.94 169 PRO B CA 1
ATOM 4585 C C . PRO B 1 169 ? -32.969 -15.438 -5.438 1 83.94 169 PRO B C 1
ATOM 4587 O O . PRO B 1 169 ? -32.031 -14.727 -5.84 1 83.94 169 PRO B O 1
ATOM 4590 N N . PRO B 1 170 ? -33.156 -16.703 -5.715 1 85.31 170 PRO B N 1
ATOM 4591 C CA . PRO B 1 170 ? -32.281 -17.266 -6.75 1 85.31 170 PRO B CA 1
ATOM 4592 C C . PRO B 1 170 ? -32.438 -16.562 -8.094 1 85.31 170 PRO B C 1
ATOM 4594 O O . PRO B 1 170 ? -33.5 -16.031 -8.406 1 85.31 170 PRO B O 1
ATOM 4597 N N . VAL B 1 171 ? -31.344 -16.484 -8.789 1 87.56 171 VAL B N 1
ATOM 4598 C CA . VAL B 1 171 ? -31.328 -15.875 -10.117 1 87.56 171 VAL B CA 1
ATOM 4599 C C . VAL B 1 171 ? -31.969 -16.828 -11.125 1 87.56 171 VAL B C 1
ATOM 4601 O O . VAL B 1 171 ? -31.641 -18.016 -11.164 1 87.56 171 VAL B O 1
ATOM 4604 N N . ALA B 1 172 ? -32.906 -16.312 -11.914 1 83.25 172 ALA B N 1
ATOM 4605 C CA . ALA B 1 172 ? -33.75 -17.109 -12.789 1 83.25 172 ALA B CA 1
ATOM 4606 C C . ALA B 1 172 ? -33 -17.484 -14.07 1 83.25 172 ALA B C 1
ATOM 4608 O O . ALA B 1 172 ? -33.344 -18.484 -14.727 1 83.25 172 ALA B O 1
ATOM 4609 N N . HIS B 1 173 ? -32 -16.797 -14.508 1 87.12 173 HIS B N 1
ATOM 4610 C CA . HIS B 1 173 ? -31.344 -17.047 -15.781 1 87.12 173 HIS B CA 1
ATOM 4611 C C . HIS B 1 173 ? -29.859 -17.359 -15.57 1 87.12 173 HIS B C 1
ATOM 4613 O O . HIS B 1 173 ? -29.234 -16.828 -14.641 1 87.12 173 HIS B O 1
ATOM 4619 N N . PRO B 1 174 ? -29.438 -18.25 -16.406 1 88.19 174 PRO B N 1
ATOM 4620 C CA . PRO B 1 174 ? -28 -18.516 -16.328 1 88.19 174 PRO B CA 1
ATOM 4621 C C . PRO B 1 174 ? -27.156 -17.281 -16.578 1 88.19 174 PRO B C 1
ATOM 4623 O O . PRO B 1 174 ? -27.531 -16.438 -17.391 1 88.19 174 PRO B O 1
ATOM 4626 N N . MET B 1 175 ? -26.047 -17.188 -15.852 1 90.81 175 MET B N 1
ATOM 4627 C CA . MET B 1 175 ? -25.109 -16.078 -16.016 1 90.81 175 MET B CA 1
ATOM 4628 C C . MET B 1 175 ? -23.688 -16.578 -16.156 1 90.81 175 MET B C 1
ATOM 4630 O O . MET B 1 175 ? -23.344 -17.641 -15.633 1 90.81 175 MET B O 1
ATOM 4634 N N . THR B 1 176 ? -22.922 -15.828 -16.922 1 91.06 176 THR B N 1
ATOM 4635 C CA . THR B 1 176 ? -21.484 -16.125 -17.016 1 91.06 176 THR B CA 1
ATOM 4636 C C . THR B 1 176 ? -20.719 -15.398 -15.914 1 91.06 176 THR B C 1
ATOM 4638 O O . THR B 1 176 ? -21.234 -14.477 -15.289 1 91.06 176 THR B O 1
ATOM 4641 N N . VAL B 1 177 ? -19.469 -15.852 -15.641 1 91.19 177 VAL B N 1
ATOM 4642 C CA . VAL B 1 177 ? -18.609 -15.188 -14.672 1 91.19 177 VAL B CA 1
ATOM 4643 C C . VAL B 1 177 ? -18.359 -13.75 -15.102 1 91.19 177 VAL B C 1
ATOM 4645 O O . VAL B 1 177 ? -18.359 -12.836 -14.266 1 91.19 177 VAL B O 1
ATOM 4648 N N . GLY B 1 178 ? -18.156 -13.609 -16.391 1 89.81 178 GLY B N 1
ATOM 4649 C CA . GLY B 1 178 ? -17.969 -12.273 -16.938 1 89.81 178 GLY B CA 1
ATOM 4650 C C . GLY B 1 178 ? -19.125 -11.344 -16.625 1 89.81 178 GLY B C 1
ATOM 4651 O O . GLY B 1 178 ? -18.922 -10.172 -16.281 1 89.81 178 GLY B O 1
ATOM 4652 N N . GLU B 1 179 ? -20.297 -11.859 -16.734 1 88.81 179 GLU B N 1
ATOM 4653 C CA . GLU B 1 179 ? -21.5 -11.062 -16.438 1 88.81 179 GLU B CA 1
ATOM 4654 C C . GLU B 1 179 ? -21.562 -10.711 -14.953 1 88.81 179 GLU B C 1
ATOM 4656 O O . GLU B 1 179 ? -21.969 -9.602 -14.594 1 88.81 179 GLU B O 1
ATOM 4661 N N . LEU B 1 180 ? -21.219 -11.688 -14.141 1 88.5 180 LEU B N 1
ATOM 4662 C CA . LEU B 1 180 ? -21.203 -11.43 -12.703 1 88.5 180 LEU B CA 1
ATOM 4663 C C . LEU B 1 180 ? -20.219 -10.312 -12.359 1 88.5 180 LEU B C 1
ATOM 4665 O O . LEU B 1 180 ? -20.547 -9.398 -11.609 1 88.5 180 LEU B O 1
ATOM 4669 N N . LEU B 1 181 ? -19.062 -10.352 -12.945 1 88.19 181 LEU B N 1
ATOM 4670 C CA . LEU B 1 181 ? -18 -9.391 -12.656 1 88.19 181 LEU B CA 1
ATOM 4671 C C . LEU B 1 181 ? -18.359 -8.008 -13.188 1 88.19 181 LEU B C 1
ATOM 4673 O O . LEU B 1 181 ? -17.969 -6.992 -12.617 1 88.19 181 LEU B O 1
ATOM 4677 N N . ALA B 1 182 ? -19.156 -8 -14.242 1 86.56 182 ALA B N 1
ATOM 4678 C CA . ALA B 1 182 ? -19.578 -6.738 -14.844 1 86.56 182 ALA B CA 1
ATOM 4679 C C . ALA B 1 182 ? -20.562 -6 -13.945 1 86.56 182 ALA B C 1
ATOM 4681 O O . ALA B 1 182 ? -20.781 -4.797 -14.102 1 86.56 182 ALA B O 1
ATOM 4682 N N . MET B 1 183 ? -21.141 -6.684 -13.016 1 84.25 183 MET B N 1
ATOM 4683 C CA . MET B 1 183 ? -22.094 -6.074 -12.094 1 84.25 183 MET B CA 1
ATOM 4684 C C . MET B 1 183 ? -21.375 -5.301 -10.992 1 84.25 183 MET B C 1
ATOM 4686 O O . MET B 1 183 ? -22 -4.516 -10.273 1 84.25 183 MET B O 1
ATOM 4690 N N . CYS B 1 184 ? -20.078 -5.48 -10.883 1 81.56 184 CYS B N 1
ATOM 4691 C CA . CYS B 1 184 ? -19.328 -4.785 -9.852 1 81.56 184 CYS B CA 1
ATOM 4692 C C . CYS B 1 184 ? -19.281 -3.287 -10.117 1 81.56 184 CYS B C 1
ATOM 4694 O O . CYS B 1 184 ? -19.375 -2.855 -11.266 1 81.56 184 CYS B O 1
ATOM 4696 N N . VAL B 1 185 ? -19.125 -2.541 -9.148 1 73.25 185 VAL B N 1
ATOM 4697 C CA . VAL B 1 185 ? -19.203 -1.086 -9.219 1 73.25 185 VAL B CA 1
ATOM 4698 C C . VAL B 1 185 ? -18.016 -0.536 -10 1 73.25 185 VAL B C 1
ATOM 4700 O O . VAL B 1 185 ? -18.109 0.502 -10.656 1 73.25 185 VAL B O 1
ATOM 4703 N N . ASN B 1 186 ? -16.875 -1.143 -9.82 1 76.94 186 ASN B N 1
ATOM 4704 C CA . ASN B 1 186 ? -15.688 -0.683 -10.531 1 76.94 186 ASN B CA 1
ATOM 4705 C C . ASN B 1 186 ? -14.797 -1.851 -10.953 1 76.94 186 ASN B C 1
ATOM 4707 O O . ASN B 1 186 ? -15.023 -2.99 -10.539 1 76.94 186 ASN B O 1
ATOM 4711 N N . LYS B 1 187 ? -13.852 -1.553 -11.758 1 80.5 187 LYS B N 1
ATOM 4712 C CA . LYS B 1 187 ? -12.992 -2.572 -12.352 1 80.5 187 LYS B CA 1
ATOM 4713 C C . LYS B 1 187 ? -12.141 -3.264 -11.297 1 80.5 187 LYS B C 1
ATOM 4715 O O . LYS B 1 187 ? -11.852 -4.457 -11.398 1 80.5 187 LYS B O 1
ATOM 4720 N N . SER B 1 188 ? -11.703 -2.527 -10.297 1 81.12 188 SER B N 1
ATOM 4721 C CA . SER B 1 188 ? -10.875 -3.104 -9.25 1 81.12 188 SER B CA 1
ATOM 4722 C C . SER B 1 188 ? -11.633 -4.164 -8.461 1 81.12 188 SER B C 1
ATOM 4724 O O . SER B 1 188 ? -11.078 -5.203 -8.109 1 81.12 188 SER B O 1
ATOM 4726 N N . SER B 1 189 ? -12.883 -3.893 -8.258 1 82.56 189 SER B N 1
ATOM 4727 C CA . SER B 1 189 ? -13.719 -4.863 -7.551 1 82.56 189 SER B CA 1
ATOM 4728 C C . SER B 1 189 ? -13.938 -6.117 -8.391 1 82.56 189 SER B C 1
ATOM 4730 O O . SER B 1 189 ? -13.945 -7.23 -7.855 1 82.56 189 SER B O 1
ATOM 4732 N N . GLY B 1 190 ? -14.141 -5.891 -9.648 1 86.44 190 GLY B N 1
ATOM 4733 C CA . GLY B 1 190 ? -14.266 -7.027 -10.547 1 86.44 190 GLY B CA 1
ATOM 4734 C C . GLY B 1 190 ? -13.031 -7.902 -10.578 1 86.44 190 GLY B C 1
ATOM 4735 O O . GLY B 1 190 ? -13.133 -9.133 -10.547 1 86.44 190 GLY B O 1
ATOM 4736 N N . GLU B 1 191 ? -11.93 -7.266 -10.641 1 86 191 GLU B N 1
ATOM 4737 C CA . GLU B 1 191 ? -10.664 -7.992 -10.633 1 86 191 GLU B CA 1
ATOM 4738 C C . GLU B 1 191 ? -10.469 -8.75 -9.32 1 86 191 GLU B C 1
ATOM 4740 O O . GLU B 1 191 ? -9.961 -9.867 -9.312 1 86 191 GLU B O 1
ATOM 4745 N N . ASP B 1 192 ? -10.852 -8.117 -8.312 1 84.19 192 ASP B N 1
ATOM 4746 C CA . ASP B 1 192 ? -10.758 -8.742 -6.996 1 84.19 192 ASP B CA 1
ATOM 4747 C C . ASP B 1 192 ? -11.578 -10.023 -6.934 1 84.19 192 ASP B C 1
ATOM 4749 O O . ASP B 1 192 ? -11.078 -11.07 -6.504 1 84.19 192 ASP B O 1
ATOM 4753 N N . LEU B 1 193 ? -12.789 -9.953 -7.371 1 88.5 193 LEU B N 1
ATOM 4754 C CA . LEU B 1 193 ? -13.688 -11.109 -7.309 1 88.5 193 LEU B CA 1
ATOM 4755 C C . LEU B 1 193 ? -13.25 -12.18 -8.297 1 88.5 193 LEU B C 1
ATOM 4757 O O . LEU B 1 193 ? -13.422 -13.375 -8.031 1 88.5 193 LEU B O 1
ATOM 4761 N N . LEU B 1 194 ? -12.68 -11.75 -9.391 1 91 194 LEU B N 1
ATOM 4762 C CA . LEU B 1 194 ? -12.141 -12.719 -10.336 1 91 194 LEU B CA 1
ATOM 4763 C C . LEU B 1 194 ? -11.031 -13.547 -9.695 1 91 194 LEU B C 1
ATOM 4765 O O . LEU B 1 194 ? -10.938 -14.75 -9.93 1 91 194 LEU B O 1
ATOM 4769 N N . GLU B 1 195 ? -10.172 -12.906 -8.953 1 88.94 195 GLU B N 1
ATOM 4770 C CA . GLU B 1 195 ? -9.109 -13.617 -8.25 1 88.94 195 GLU B CA 1
ATOM 4771 C C . GLU B 1 195 ? -9.672 -14.609 -7.246 1 88.94 195 GLU B C 1
ATOM 4773 O O . GLU B 1 195 ? -9.109 -15.688 -7.039 1 88.94 195 GLU B O 1
ATOM 4778 N N . VAL B 1 196 ? -10.758 -14.219 -6.633 1 88.25 196 VAL B N 1
ATOM 4779 C CA . VAL B 1 196 ? -11.438 -15.117 -5.707 1 88.25 196 VAL B CA 1
ATOM 4780 C C . VAL B 1 196 ? -11.945 -16.344 -6.461 1 88.25 196 VAL B C 1
ATOM 4782 O O . VAL B 1 196 ? -11.75 -17.484 -6.012 1 88.25 196 VAL B O 1
ATOM 4785 N N . VAL B 1 197 ? -12.523 -16.094 -7.566 1 91.69 197 VAL B N 1
ATOM 4786 C CA . VAL B 1 197 ? -13.078 -17.172 -8.391 1 91.69 197 VAL B CA 1
ATOM 4787 C C . VAL B 1 197 ? -11.961 -18.125 -8.82 1 91.69 197 VAL B C 1
ATOM 4789 O O . VAL B 1 197 ? -12.078 -19.344 -8.656 1 91.69 197 VAL B O 1
ATOM 4792 N N . ARG B 1 198 ? -10.898 -17.578 -9.281 1 93.06 198 ARG B N 1
ATOM 4793 C CA . ARG B 1 198 ? -9.781 -18.391 -9.766 1 93.06 198 ARG B CA 1
ATOM 4794 C C . ARG B 1 198 ? -9.18 -19.219 -8.641 1 93.06 198 ARG B C 1
ATOM 4796 O O . ARG B 1 198 ? -8.898 -20.406 -8.82 1 93.06 198 ARG B O 1
ATOM 4803 N N . HIS B 1 199 ? -9.031 -18.625 -7.547 1 91.62 199 HIS B N 1
ATOM 4804 C CA . HIS B 1 199 ? -8.43 -19.328 -6.414 1 91.62 199 HIS B CA 1
ATOM 4805 C C . HIS B 1 199 ? -9.312 -20.484 -5.953 1 91.62 199 HIS B C 1
ATOM 4807 O O . HIS B 1 199 ? -8.82 -21.578 -5.691 1 91.62 199 HIS B O 1
ATOM 4813 N N . GLN B 1 200 ? -10.555 -20.25 -5.855 1 90.12 200 GLN B N 1
ATOM 4814 C CA . GLN B 1 200 ? -11.477 -21.281 -5.402 1 90.12 200 GLN B CA 1
ATOM 4815 C C . GLN B 1 200 ? -11.555 -22.422 -6.406 1 90.12 200 GLN B C 1
ATOM 4817 O O . GLN B 1 200 ? -11.602 -23.594 -6.02 1 90.12 200 GLN B O 1
ATOM 4822 N N . LEU B 1 201 ? -11.531 -22.062 -7.641 1 93.06 201 LEU B N 1
ATOM 4823 C CA . LEU B 1 201 ? -11.539 -23.094 -8.68 1 93.06 201 LEU B CA 1
ATOM 4824 C C . LEU B 1 201 ? -10.273 -23.938 -8.602 1 93.06 201 LEU B C 1
ATOM 4826 O O . LEU B 1 201 ? -10.328 -25.156 -8.797 1 93.06 201 LEU B O 1
ATOM 4830 N N . LEU B 1 202 ? -9.203 -23.297 -8.297 1 95.19 202 LEU B N 1
ATOM 4831 C CA . LEU B 1 202 ? -7.938 -24.016 -8.195 1 95.19 202 LEU B CA 1
ATOM 4832 C C . LEU B 1 202 ? -7.949 -24.969 -7.012 1 95.19 202 LEU B C 1
ATOM 4834 O O . LEU B 1 202 ? -7.461 -26.094 -7.113 1 95.19 202 LEU B O 1
ATOM 4838 N N . LEU B 1 203 ? -8.508 -24.531 -5.941 1 92.81 203 LEU B N 1
ATOM 4839 C CA . LEU B 1 203 ? -8.602 -25.391 -4.77 1 92.81 203 LEU B CA 1
ATOM 4840 C C . LEU B 1 203 ? -9.508 -26.594 -5.047 1 92.81 203 LEU B C 1
ATOM 4842 O O . LEU B 1 203 ? -9.164 -27.719 -4.699 1 92.81 203 LEU B O 1
ATOM 4846 N N . GLU B 1 204 ? -10.594 -26.312 -5.641 1 91 204 GLU B N 1
ATOM 4847 C CA . GLU B 1 204 ? -11.516 -27.391 -5.996 1 91 204 GLU B CA 1
ATOM 4848 C C . GLU B 1 204 ? -10.852 -28.391 -6.945 1 91 204 GLU B C 1
ATOM 4850 O O . GLU B 1 204 ? -11.023 -29.594 -6.797 1 91 204 GLU B O 1
ATOM 4855 N N . PHE B 1 205 ? -10.172 -27.875 -7.883 1 94.5 205 PHE B N 1
ATOM 4856 C CA . PHE B 1 205 ? -9.43 -28.719 -8.812 1 94.5 205 PHE B CA 1
ATOM 4857 C C . PHE B 1 205 ? -8.43 -29.594 -8.078 1 94.5 205 PHE B C 1
ATOM 4859 O O . PHE B 1 205 ? -8.32 -30.781 -8.344 1 94.5 205 PHE B O 1
ATOM 4866 N N . ALA B 1 206 ? -7.66 -28.906 -7.211 1 95.69 206 ALA B N 1
ATOM 4867 C CA . ALA B 1 206 ? -6.645 -29.641 -6.461 1 95.69 206 ALA B CA 1
ATOM 4868 C C . ALA B 1 206 ? -7.266 -30.812 -5.699 1 95.69 206 ALA B C 1
ATOM 4870 O O . ALA B 1 206 ? -6.75 -31.938 -5.742 1 95.69 206 ALA B O 1
ATOM 4871 N N . VAL B 1 207 ? -8.391 -30.594 -5.125 1 93 207 VAL B N 1
ATOM 4872 C CA . VAL B 1 207 ? -9.062 -31.641 -4.352 1 93 207 VAL B CA 1
ATOM 4873 C C . VAL B 1 207 ? -9.586 -32.719 -5.289 1 93 207 VAL B C 1
ATOM 4875 O O . VAL B 1 207 ? -9.383 -33.906 -5.043 1 93 207 VAL B O 1
ATOM 4878 N N . ALA B 1 208 ? -10.203 -32.312 -6.32 1 91.88 208 ALA B N 1
ATOM 4879 C CA . ALA B 1 208 ? -10.781 -33.25 -7.273 1 91.88 208 ALA B CA 1
ATOM 4880 C C . ALA B 1 208 ? -9.711 -34.156 -7.906 1 91.88 208 ALA B C 1
ATOM 4882 O O . ALA B 1 208 ? -9.945 -35.312 -8.18 1 91.88 208 ALA B O 1
ATOM 4883 N N . GLU B 1 209 ? -8.539 -33.562 -8.141 1 93.19 209 GLU B N 1
ATOM 4884 C CA . GLU B 1 209 ? -7.469 -34.281 -8.836 1 93.19 209 GLU B CA 1
ATOM 4885 C C . GLU B 1 209 ? -6.492 -34.906 -7.848 1 93.19 209 GLU B C 1
ATOM 4887 O O . GLU B 1 209 ? -5.484 -35.5 -8.25 1 93.19 209 GLU B O 1
ATOM 4892 N N . GLY B 1 210 ? -6.758 -34.719 -6.598 1 91.31 210 GLY B N 1
ATOM 4893 C CA . GLY B 1 210 ? -5.918 -35.312 -5.566 1 91.31 210 GLY B CA 1
ATOM 4894 C C . GLY B 1 210 ? -4.574 -34.625 -5.426 1 91.31 210 GLY B C 1
ATOM 4895 O O . GLY B 1 210 ? -3.566 -35.25 -5.121 1 91.31 210 GLY B O 1
ATOM 4896 N N . CYS B 1 211 ? -4.523 -33.375 -5.766 1 94.38 211 CYS B N 1
ATOM 4897 C CA . CYS B 1 211 ? -3.303 -32.594 -5.578 1 94.38 211 CYS B CA 1
ATOM 4898 C C . CYS B 1 211 ? -3.174 -32.125 -4.133 1 94.38 211 CYS B C 1
ATOM 4900 O O . CYS B 1 211 ? -4.125 -31.578 -3.568 1 94.38 211 CYS B O 1
ATOM 4902 N N . HIS B 1 212 ? -2.012 -32.281 -3.633 1 93.25 212 HIS B N 1
ATOM 4903 C CA . HIS B 1 212 ? -1.754 -31.938 -2.242 1 93.25 212 HIS B CA 1
ATOM 4904 C C . HIS B 1 212 ? -1.175 -30.531 -2.135 1 93.25 212 HIS B C 1
ATOM 4906 O O . HIS B 1 212 ? -1.229 -29.906 -1.068 1 93.25 212 HIS B O 1
ATOM 4912 N N . THR B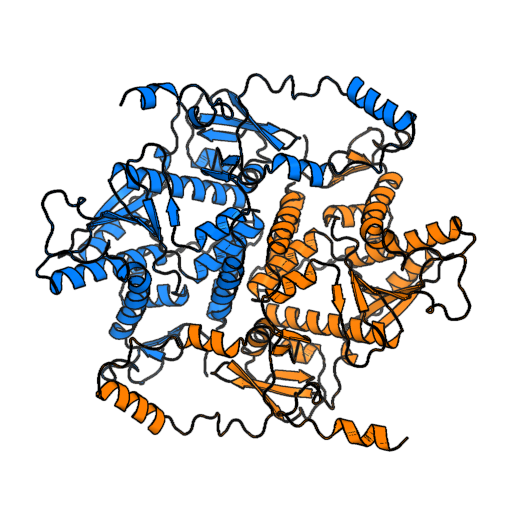 1 213 ? -0.616 -30.047 -3.197 1 95 213 THR B N 1
ATOM 4913 C CA . THR B 1 213 ? 0.033 -28.734 -3.209 1 95 213 THR B CA 1
ATOM 4914 C C . THR B 1 213 ? -0.36 -27.953 -4.457 1 95 213 THR B C 1
ATOM 4916 O O . THR B 1 213 ? -0.449 -28.516 -5.551 1 95 213 THR B O 1
ATOM 4919 N N . VAL B 1 214 ? -0.643 -26.672 -4.234 1 96.19 214 VAL B N 1
ATOM 4920 C CA . VAL B 1 214 ? -0.855 -25.734 -5.34 1 96.19 214 VAL B CA 1
ATOM 4921 C C . VAL B 1 214 ? 0.253 -24.688 -5.352 1 96.19 214 VAL B C 1
ATOM 4923 O O . VAL B 1 214 ? 0.529 -24.062 -4.328 1 96.19 214 VAL B O 1
ATOM 4926 N N . LEU B 1 215 ? 0.892 -24.531 -6.516 1 96.62 215 LEU B N 1
ATOM 4927 C CA . LEU B 1 215 ? 1.968 -23.562 -6.664 1 96.62 215 LEU B CA 1
ATOM 4928 C C . LEU B 1 215 ? 1.517 -22.375 -7.516 1 96.62 215 LEU B C 1
ATOM 4930 O O . LEU B 1 215 ? 0.944 -22.562 -8.594 1 96.62 215 LEU B O 1
ATOM 4934 N N . TYR B 1 216 ? 1.774 -21.188 -7 1 95.31 216 TYR B N 1
ATOM 4935 C CA . TYR B 1 216 ? 1.571 -19.969 -7.766 1 95.31 216 TYR B CA 1
ATOM 4936 C C . TYR B 1 216 ? 2.9 -19.406 -8.258 1 95.31 216 TYR B C 1
ATOM 4938 O O . TYR B 1 216 ? 3.912 -19.484 -7.559 1 95.31 216 TYR B O 1
ATOM 4946 N N . GLY B 1 217 ? 2.861 -18.828 -9.453 1 95 217 GLY B N 1
ATOM 4947 C CA . GLY B 1 217 ? 4.07 -18.281 -10.047 1 95 217 GLY B CA 1
ATOM 4948 C C . GLY B 1 217 ? 4.324 -16.844 -9.656 1 95 217 GLY B C 1
ATOM 4949 O O . GLY B 1 217 ? 4.977 -16.094 -10.391 1 95 217 GLY B O 1
ATOM 4950 N N . HIS B 1 218 ? 3.816 -16.422 -8.523 1 92.12 218 HIS B N 1
ATOM 4951 C CA . HIS B 1 218 ? 3.986 -15.031 -8.109 1 92.12 218 HIS B CA 1
ATOM 4952 C C . HIS B 1 218 ? 5.441 -14.727 -7.777 1 92.12 218 HIS B C 1
ATOM 4954 O O . HIS B 1 218 ? 6.039 -15.398 -6.934 1 92.12 218 HIS B O 1
ATOM 4960 N N . SER B 1 219 ? 5.969 -13.727 -8.484 1 91.94 219 SER B N 1
ATOM 4961 C CA . SER B 1 219 ? 7.309 -13.234 -8.172 1 91.94 219 SER B CA 1
ATOM 4962 C C . SER B 1 219 ? 7.293 -12.305 -6.969 1 91.94 219 SER B C 1
ATOM 4964 O O . SER B 1 219 ? 6.223 -11.938 -6.477 1 91.94 219 SER B O 1
ATOM 4966 N N . LEU B 1 220 ? 8.438 -11.984 -6.52 1 89.31 220 LEU B N 1
ATOM 4967 C CA . LEU B 1 220 ? 8.586 -11.023 -5.434 1 89.31 220 LEU B CA 1
ATOM 4968 C C . LEU B 1 220 ? 7.895 -9.711 -5.777 1 89.31 220 LEU B C 1
ATOM 4970 O O . LEU B 1 220 ? 7.195 -9.125 -4.945 1 89.31 220 LEU B O 1
ATOM 4974 N N . THR B 1 221 ? 8.086 -9.273 -7 1 88 221 THR B N 1
ATOM 4975 C CA . THR B 1 221 ? 7.496 -8.023 -7.477 1 88 221 THR B CA 1
ATOM 4976 C C . THR B 1 221 ? 5.973 -8.109 -7.473 1 88 221 THR B C 1
ATOM 4978 O O . THR B 1 221 ? 5.293 -7.164 -7.078 1 88 221 THR B O 1
ATOM 4981 N N . ARG B 1 222 ? 5.492 -9.219 -7.887 1 89.19 222 ARG B N 1
ATOM 4982 C CA . ARG B 1 222 ? 4.051 -9.438 -7.906 1 89.19 222 ARG B CA 1
ATOM 4983 C C . ARG B 1 222 ? 3.48 -9.469 -6.492 1 89.19 222 ARG B C 1
ATOM 4985 O O . ARG B 1 222 ? 2.424 -8.891 -6.23 1 89.19 222 ARG B O 1
ATOM 4992 N N . ILE B 1 223 ? 4.145 -10.117 -5.664 1 89.38 223 ILE B N 1
ATOM 4993 C CA . ILE B 1 223 ? 3.691 -10.211 -4.277 1 89.38 223 ILE B CA 1
ATOM 4994 C C . ILE B 1 223 ? 3.658 -8.812 -3.654 1 89.38 223 ILE B C 1
ATOM 4996 O O . ILE B 1 223 ? 2.707 -8.469 -2.949 1 89.38 223 ILE B O 1
ATOM 5000 N N . ALA B 1 224 ? 4.656 -8.016 -3.881 1 87.88 224 ALA B N 1
ATOM 5001 C CA . ALA B 1 224 ? 4.68 -6.641 -3.391 1 87.88 224 ALA B CA 1
ATOM 5002 C C . ALA B 1 224 ? 3.475 -5.855 -3.902 1 87.88 224 ALA B C 1
ATOM 5004 O O . ALA B 1 224 ? 2.809 -5.156 -3.135 1 87.88 224 ALA B O 1
ATOM 5005 N N . SER B 1 225 ? 3.242 -6 -5.172 1 86.81 225 SER B N 1
ATOM 5006 C CA . SER B 1 225 ? 2.09 -5.344 -5.781 1 86.81 225 SER B CA 1
ATOM 5007 C C . SER B 1 225 ? 0.788 -5.801 -5.129 1 86.81 225 SER B C 1
ATOM 5009 O O . SER B 1 225 ? -0.099 -4.984 -4.863 1 86.81 225 SER B O 1
ATOM 5011 N N . ASP B 1 226 ? 0.689 -7.059 -4.895 1 87.62 226 ASP B N 1
ATOM 5012 C CA . ASP B 1 226 ? -0.519 -7.613 -4.293 1 87.62 226 ASP B CA 1
ATOM 5013 C C . ASP B 1 226 ? -0.715 -7.094 -2.871 1 87.62 226 ASP B C 1
ATOM 5015 O O . ASP B 1 226 ? -1.847 -6.867 -2.438 1 87.62 226 ASP B O 1
ATOM 5019 N N . ILE B 1 227 ? 0.332 -6.969 -2.195 1 86 227 ILE B N 1
ATOM 5020 C CA . ILE B 1 227 ? 0.257 -6.469 -0.827 1 86 227 ILE B CA 1
ATOM 5021 C C . ILE B 1 227 ? -0.376 -5.078 -0.82 1 86 227 ILE B C 1
ATOM 5023 O O . ILE B 1 227 ? -1.28 -4.805 -0.027 1 86 227 ILE B O 1
ATOM 5027 N N . ILE B 1 228 ? 0.049 -4.273 -1.674 1 85.81 228 ILE B N 1
ATOM 5028 C CA . ILE B 1 228 ? -0.492 -2.922 -1.749 1 85.81 228 ILE B CA 1
ATOM 5029 C C . ILE B 1 228 ? -1.959 -2.977 -2.17 1 85.81 228 ILE B C 1
ATOM 5031 O O . ILE B 1 228 ? -2.807 -2.301 -1.581 1 85.81 228 ILE B O 1
ATOM 5035 N N . ALA B 1 229 ? -2.217 -3.777 -3.158 1 84.44 229 ALA B N 1
ATOM 5036 C CA . ALA B 1 229 ? -3.586 -3.9 -3.646 1 84.44 229 ALA B CA 1
ATOM 5037 C C . ALA B 1 229 ? -4.52 -4.398 -2.547 1 84.44 229 ALA B C 1
ATOM 5039 O O . ALA B 1 229 ? -5.617 -3.869 -2.369 1 84.44 229 ALA B O 1
ATOM 5040 N N . LEU B 1 230 ? -4.113 -5.375 -1.836 1 85.25 230 LEU B N 1
ATOM 5041 C CA . LEU B 1 230 ? -4.914 -5.941 -0.754 1 85.25 230 LEU B CA 1
ATOM 5042 C C . LEU B 1 230 ? -5.102 -4.926 0.368 1 85.25 230 LEU B C 1
ATOM 5044 O O . LEU B 1 230 ? -6.176 -4.859 0.974 1 85.25 230 LEU B O 1
ATOM 5048 N N . THR B 1 231 ? -4.133 -4.156 0.604 1 84.19 231 THR B N 1
ATOM 5049 C CA . THR B 1 231 ? -4.227 -3.105 1.61 1 84.19 231 THR B CA 1
ATOM 5050 C C . THR B 1 231 ? -5.285 -2.076 1.22 1 84.19 231 THR B C 1
ATOM 5052 O O . THR B 1 231 ? -6.129 -1.705 2.039 1 84.19 231 THR B O 1
ATOM 5055 N N . VAL B 1 232 ? -5.242 -1.738 0.056 1 83.31 232 VAL B N 1
ATOM 5056 C CA . VAL B 1 232 ? -6.156 -0.715 -0.437 1 83.31 232 VAL B CA 1
ATOM 5057 C C . VAL B 1 232 ? -7.59 -1.248 -0.411 1 83.31 232 VAL B C 1
ATOM 5059 O O . VAL B 1 232 ? -8.531 -0.501 -0.138 1 83.31 232 VAL B O 1
ATOM 5062 N N . LYS B 1 233 ? -7.723 -2.484 -0.612 1 79 233 LYS B N 1
ATOM 5063 C CA . LYS B 1 233 ? -9.039 -3.109 -0.645 1 79 233 LYS B CA 1
ATOM 5064 C C . LYS B 1 233 ? -9.516 -3.465 0.761 1 79 233 LYS B C 1
ATOM 5066 O O . LYS B 1 233 ? -10.641 -3.938 0.94 1 79 233 LYS B O 1
ATOM 5071 N N . GLY B 1 234 ? -8.648 -3.254 1.692 1 78.12 234 GLY B N 1
ATOM 5072 C CA . GLY B 1 234 ? -9.008 -3.537 3.074 1 78.12 234 GLY B CA 1
ATOM 5073 C C . GLY B 1 234 ? -8.969 -5.016 3.406 1 78.12 234 GLY B C 1
ATOM 5074 O O . GLY B 1 234 ? -9.758 -5.492 4.227 1 78.12 234 GLY B O 1
ATOM 5075 N N . ARG B 1 235 ? -8.203 -5.727 2.703 1 81.5 235 ARG B N 1
ATOM 5076 C CA . ARG B 1 235 ? -8.086 -7.164 2.926 1 81.5 235 ARG B CA 1
ATOM 5077 C C . ARG B 1 235 ? -6.84 -7.488 3.748 1 81.5 235 ARG B C 1
ATOM 5079 O O . ARG B 1 235 ? -6.031 -8.328 3.354 1 81.5 235 ARG B O 1
ATOM 5086 N N . GLY B 1 236 ? -6.758 -6.922 4.906 1 77.06 236 GLY B N 1
ATOM 5087 C CA . GLY B 1 236 ? -5.594 -7.109 5.754 1 77.06 236 GLY B CA 1
ATOM 5088 C C . GLY B 1 236 ? -5.316 -8.562 6.078 1 77.06 236 GLY B C 1
ATOM 5089 O O . GLY B 1 236 ? -4.164 -9 6.07 1 77.06 236 GLY B O 1
ATOM 5090 N N . SER B 1 237 ? -6.352 -9.367 6.297 1 75.88 237 SER B N 1
ATOM 5091 C CA . SER B 1 237 ? -6.188 -10.773 6.629 1 75.88 237 SER B CA 1
ATOM 5092 C C . SER B 1 237 ? -5.633 -11.562 5.445 1 75.88 237 SER B C 1
ATOM 5094 O O . SER B 1 237 ? -4.926 -12.555 5.629 1 75.88 237 SER B O 1
ATOM 5096 N N . ALA B 1 238 ? -5.934 -11.117 4.316 1 76.88 238 ALA B N 1
ATOM 5097 C CA . ALA B 1 238 ? -5.484 -11.797 3.102 1 76.88 238 ALA B CA 1
ATOM 5098 C C . ALA B 1 238 ? -4 -11.547 2.85 1 76.88 238 ALA B C 1
ATOM 5100 O O . ALA B 1 238 ? -3.326 -12.359 2.213 1 76.88 238 ALA B O 1
ATOM 5101 N N . ILE B 1 239 ? -3.479 -10.406 3.328 1 79.19 239 ILE B N 1
ATOM 5102 C CA . ILE B 1 239 ? -2.068 -10.086 3.135 1 79.19 239 ILE B CA 1
ATOM 5103 C C . ILE B 1 239 ? -1.202 -11.148 3.809 1 79.19 239 ILE B C 1
ATOM 5105 O O . ILE B 1 239 ? -0.271 -11.672 3.197 1 79.19 239 ILE B O 1
ATOM 5109 N N . TYR B 1 240 ? -1.568 -11.484 4.957 1 72.19 240 TYR B N 1
ATOM 5110 C CA . TYR B 1 240 ? -0.818 -12.492 5.695 1 72.19 240 TYR B CA 1
ATOM 5111 C C . TYR B 1 240 ? -0.858 -13.836 4.969 1 72.19 240 TYR B C 1
ATOM 5113 O O . TYR B 1 240 ? 0.158 -14.531 4.879 1 72.19 240 TYR B O 1
ATOM 5121 N N . ARG B 1 241 ? -1.925 -14.141 4.414 1 72.5 241 ARG B N 1
ATOM 5122 C CA . ARG B 1 241 ? -2.119 -15.406 3.717 1 72.5 241 ARG B CA 1
ATOM 5123 C C . ARG B 1 241 ? -1.343 -15.438 2.404 1 72.5 241 ARG B C 1
ATOM 5125 O O . ARG B 1 241 ? -0.863 -16.484 1.98 1 72.5 241 ARG B O 1
ATOM 5132 N N . SER B 1 242 ? -1.214 -14.289 1.832 1 70.81 242 SER B N 1
ATOM 5133 C CA . SER B 1 242 ? -0.621 -14.227 0.5 1 70.81 242 SER B CA 1
ATOM 5134 C C . SER B 1 242 ? 0.902 -14.234 0.572 1 70.81 242 SER B C 1
ATOM 5136 O O . SER B 1 242 ? 1.576 -14.367 -0.452 1 70.81 242 SER B O 1
ATOM 5138 N N . LEU B 1 243 ? 1.438 -14.078 1.695 1 70.75 243 LEU B N 1
ATOM 5139 C CA . LEU B 1 243 ? 2.883 -13.922 1.834 1 70.75 243 LEU B CA 1
ATOM 5140 C C . LEU B 1 243 ? 3.529 -15.227 2.277 1 70.75 243 LEU B C 1
ATOM 5142 O O . LEU B 1 243 ? 4.738 -15.414 2.111 1 70.75 243 LEU B O 1
ATOM 5146 N N . ASN B 1 244 ? 2.701 -16.094 2.768 1 70.44 244 ASN B N 1
ATOM 5147 C CA . ASN B 1 244 ? 3.289 -17.281 3.387 1 70.44 244 ASN B CA 1
ATOM 5148 C C . ASN B 1 244 ? 2.691 -18.562 2.818 1 70.44 244 ASN B C 1
ATOM 5150 O O . ASN B 1 244 ? 1.559 -18.562 2.336 1 70.44 244 ASN B O 1
ATOM 5154 N N . ASN B 1 245 ? 3.701 -19.484 2.709 1 77.12 245 ASN B N 1
ATOM 5155 C CA . ASN B 1 245 ? 3.154 -20.812 2.49 1 77.12 245 ASN B CA 1
ATOM 5156 C C . ASN B 1 245 ? 2.074 -21.156 3.514 1 77.12 245 ASN B C 1
ATOM 5158 O O . ASN B 1 245 ? 2.205 -20.828 4.691 1 77.12 245 ASN B O 1
ATOM 5162 N N . ARG B 1 246 ? 0.996 -21.594 2.904 1 79.62 246 ARG B N 1
ATOM 5163 C CA . ARG B 1 246 ? -0.099 -21.859 3.83 1 79.62 246 ARG B CA 1
ATOM 5164 C C . ARG B 1 246 ? -0.823 -23.156 3.465 1 79.62 246 ARG B C 1
ATOM 5166 O O . ARG B 1 246 ? -0.641 -23.688 2.367 1 79.62 246 ARG B O 1
ATOM 5173 N N . THR B 1 247 ? -1.531 -23.594 4.5 1 84.88 247 THR B N 1
ATOM 5174 C CA . THR B 1 247 ? -2.418 -24.75 4.312 1 84.88 247 THR B CA 1
ATOM 5175 C C . THR B 1 247 ? -3.879 -24.297 4.332 1 84.88 247 THR B C 1
ATOM 5177 O O . THR B 1 247 ? -4.273 -23.469 5.156 1 84.88 247 THR B O 1
ATOM 5180 N N . GLU B 1 248 ? -4.527 -24.719 3.338 1 85.5 248 GLU B N 1
ATOM 5181 C CA . GLU B 1 248 ? -5.941 -24.375 3.254 1 85.5 248 GLU B CA 1
ATOM 5182 C C . GLU B 1 248 ? -6.82 -25.609 3.334 1 85.5 248 GLU B C 1
ATOM 5184 O O . GLU B 1 248 ? -6.52 -26.625 2.709 1 85.5 248 GLU B O 1
ATOM 5189 N N . THR B 1 249 ? -7.82 -25.406 4.133 1 81.44 249 THR B N 1
ATOM 5190 C CA . THR B 1 249 ? -8.789 -26.484 4.27 1 81.44 249 THR B CA 1
ATOM 5191 C C . THR B 1 249 ? -9.977 -26.281 3.326 1 81.44 249 THR B C 1
ATOM 5193 O O . THR B 1 249 ? -10.547 -25.188 3.279 1 81.44 249 THR B O 1
ATOM 5196 N N . VAL B 1 250 ? -10.164 -27.219 2.496 1 80.75 250 VAL B N 1
ATOM 5197 C CA . VAL B 1 250 ? -11.32 -27.188 1.604 1 80.75 250 VAL B CA 1
ATOM 5198 C C . VAL B 1 250 ? -12.414 -28.109 2.145 1 80.75 250 VAL B C 1
ATOM 5200 O O . VAL B 1 250 ? -12.156 -29.25 2.498 1 80.75 250 VAL B O 1
ATOM 5203 N N . ALA B 1 251 ? -13.531 -27.531 2.209 1 70.88 251 ALA B N 1
ATOM 5204 C CA . ALA B 1 251 ? -14.641 -28.281 2.77 1 70.88 251 ALA B CA 1
ATOM 5205 C C . ALA B 1 251 ? -14.859 -29.594 2.002 1 70.88 251 ALA B C 1
ATOM 5207 O O . ALA B 1 251 ? -14.922 -29.594 0.77 1 70.88 251 ALA B O 1
ATOM 5208 N N . GLY B 1 252 ? -14.93 -30.688 2.76 1 68.69 252 GLY B N 1
ATOM 5209 C CA . GLY B 1 252 ? -15.227 -31.969 2.168 1 68.69 252 GLY B CA 1
ATOM 5210 C C . GLY B 1 252 ? -14 -32.688 1.651 1 68.69 252 GLY B C 1
ATOM 5211 O O . GLY B 1 252 ? -14.078 -33.844 1.223 1 68.69 252 GLY B O 1
ATOM 5212 N N . ALA B 1 253 ? -12.969 -31.984 1.727 1 79.31 253 ALA B N 1
ATOM 5213 C CA . ALA B 1 253 ? -11.75 -32.594 1.21 1 79.31 253 ALA B CA 1
ATOM 5214 C C . ALA B 1 253 ? -11.102 -33.5 2.26 1 79.31 253 ALA B C 1
ATOM 5216 O O . ALA B 1 253 ? -11.258 -33.281 3.463 1 79.31 253 ALA B O 1
ATOM 5217 N N . ALA B 1 254 ? -10.508 -34.531 1.758 1 71.19 254 ALA B N 1
ATOM 5218 C CA . ALA B 1 254 ? -9.852 -35.5 2.639 1 71.19 254 ALA B CA 1
ATOM 5219 C C . ALA B 1 254 ? -8.594 -34.906 3.27 1 71.19 254 ALA B C 1
ATOM 5221 O O . ALA B 1 254 ? -8.203 -35.312 4.367 1 71.19 254 ALA B O 1
ATOM 5222 N N . ALA B 1 255 ? -8.023 -34.062 2.561 1 79.81 255 ALA B N 1
ATOM 5223 C CA . ALA B 1 255 ? -6.77 -33.5 3.043 1 79.81 255 ALA B CA 1
ATOM 5224 C C . ALA B 1 255 ? -6.695 -32 2.736 1 79.81 255 ALA B C 1
ATOM 5226 O O . ALA B 1 255 ? -7.371 -31.516 1.827 1 79.81 255 ALA B O 1
ATOM 5227 N N . ASP B 1 256 ? -5.855 -31.344 3.504 1 88.38 256 ASP B N 1
ATOM 5228 C CA . ASP B 1 256 ? -5.609 -29.922 3.275 1 88.38 256 ASP B CA 1
ATOM 5229 C C . ASP B 1 256 ? -4.734 -29.703 2.043 1 88.38 256 ASP B C 1
ATOM 5231 O O . ASP B 1 256 ? -4.031 -30.625 1.607 1 88.38 256 ASP B O 1
ATOM 5235 N N . VAL B 1 257 ? -4.918 -28.656 1.489 1 92.12 257 VAL B N 1
ATOM 5236 C CA . VAL B 1 257 ? -4.117 -28.297 0.324 1 92.12 257 VAL B CA 1
ATOM 5237 C C . VAL B 1 257 ? -3.07 -27.25 0.717 1 92.12 257 VAL B C 1
ATOM 5239 O O . VAL B 1 257 ? -3.393 -26.234 1.342 1 92.12 257 VAL B O 1
ATOM 5242 N N . VAL B 1 258 ? -1.841 -27.531 0.405 1 92.56 258 VAL B N 1
ATOM 5243 C CA . VAL B 1 258 ? -0.764 -26.578 0.656 1 92.56 258 VAL B CA 1
ATOM 5244 C C . VAL B 1 258 ? -0.654 -25.609 -0.512 1 92.56 258 VAL B C 1
ATOM 5246 O O . VAL B 1 258 ? -0.688 -26.016 -1.675 1 92.56 258 VAL B O 1
ATOM 5249 N N . VAL B 1 259 ? -0.611 -24.359 -0.206 1 93.06 259 VAL B N 1
ATOM 5250 C CA . VAL B 1 259 ? -0.427 -23.328 -1.217 1 93.06 259 VAL B CA 1
ATOM 5251 C C . VAL B 1 259 ? 0.943 -22.672 -1.044 1 93.06 259 VAL B C 1
ATOM 5253 O O . VAL B 1 259 ? 1.284 -22.203 0.047 1 93.06 259 VAL B O 1
ATOM 5256 N N . MET B 1 260 ? 1.743 -22.625 -2.158 1 93 260 MET B N 1
ATOM 5257 C CA . MET B 1 260 ? 3.109 -22.125 -2.062 1 93 260 MET B CA 1
ATOM 5258 C C . MET B 1 260 ? 3.402 -21.125 -3.189 1 93 260 MET B C 1
ATOM 5260 O O . MET B 1 260 ? 2.717 -21.125 -4.215 1 93 260 MET B O 1
ATOM 5264 N N . TYR B 1 261 ? 4.465 -20.375 -2.947 1 92.25 261 TYR B N 1
ATOM 5265 C CA . TYR B 1 261 ? 4.969 -19.406 -3.908 1 92.25 261 TYR B CA 1
ATOM 5266 C C . TYR B 1 261 ? 6.469 -19.578 -4.129 1 92.25 261 TYR B C 1
ATOM 5268 O O . TYR B 1 261 ? 7.273 -18.812 -3.604 1 92.25 261 TYR B O 1
ATOM 5276 N N . PRO B 1 262 ? 6.801 -20.469 -5 1 94.31 262 PRO B N 1
ATOM 5277 C CA . PRO B 1 262 ? 8.211 -20.844 -5.129 1 94.31 262 PRO B CA 1
ATOM 5278 C C . PRO B 1 262 ? 9.078 -19.719 -5.676 1 94.31 262 PRO B C 1
ATOM 5280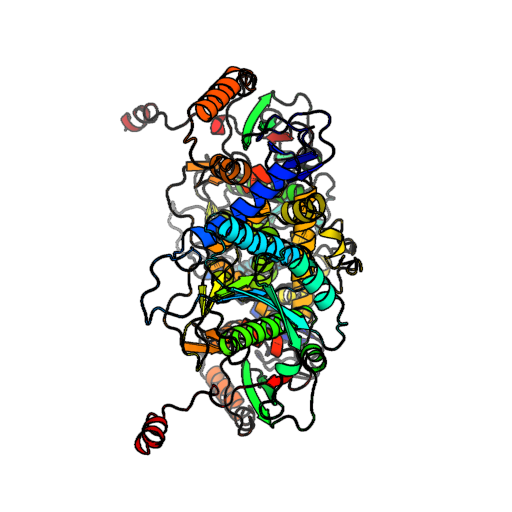 O O . PRO B 1 262 ? 10.297 -19.719 -5.477 1 94.31 262 PRO B O 1
ATOM 5283 N N . LEU B 1 263 ? 8.484 -18.75 -6.367 1 93.75 263 LEU B N 1
ATOM 5284 C CA . LEU B 1 263 ? 9.266 -17.672 -6.961 1 93.75 263 LEU B CA 1
ATOM 5285 C C . LEU B 1 263 ? 9.203 -16.422 -6.098 1 93.75 263 LEU B C 1
ATOM 5287 O O . LEU B 1 263 ? 9.508 -15.312 -6.57 1 93.75 263 LEU B O 1
ATOM 5291 N N . ARG B 1 264 ? 8.844 -16.547 -4.879 1 89.75 264 ARG B N 1
ATOM 5292 C CA . ARG B 1 264 ? 8.609 -15.414 -3.986 1 89.75 264 ARG B CA 1
ATOM 5293 C C . ARG B 1 264 ? 9.898 -14.625 -3.764 1 89.75 264 ARG B C 1
ATOM 5295 O O . ARG B 1 264 ? 9.859 -13.461 -3.361 1 89.75 264 ARG B O 1
ATOM 5302 N N . ASP B 1 265 ? 11.078 -15.203 -4 1 87.69 265 ASP B N 1
ATOM 5303 C CA . ASP B 1 265 ? 12.359 -14.539 -3.793 1 87.69 265 ASP B CA 1
ATOM 5304 C C . ASP B 1 265 ? 12.992 -14.133 -5.121 1 87.69 265 ASP B C 1
ATOM 5306 O O . ASP B 1 265 ? 14.18 -13.797 -5.18 1 87.69 265 ASP B O 1
ATOM 5310 N N . VAL B 1 266 ? 12.219 -14.188 -6.141 1 91.81 266 VAL B N 1
ATOM 5311 C CA . VAL B 1 266 ? 12.711 -13.859 -7.473 1 91.81 266 VAL B CA 1
ATOM 5312 C C . VAL B 1 266 ? 12.023 -12.594 -7.984 1 91.81 266 VAL B C 1
ATOM 5314 O O . VAL B 1 266 ? 10.789 -12.508 -7.984 1 91.81 266 VAL B O 1
ATOM 5317 N N . LEU B 1 267 ? 12.781 -11.617 -8.445 1 89.12 267 LEU B N 1
ATOM 5318 C CA . LEU B 1 267 ? 12.234 -10.375 -8.969 1 89.12 267 LEU B CA 1
ATOM 5319 C C . LEU B 1 267 ? 11.562 -10.594 -10.312 1 89.12 267 LEU B C 1
ATOM 5321 O O . LEU B 1 267 ? 11.922 -11.516 -11.047 1 89.12 267 LEU B O 1
ATOM 5325 N N . GLY B 1 268 ? 10.617 -9.742 -10.602 1 89.94 268 GLY B N 1
ATOM 5326 C CA . GLY B 1 268 ? 9.984 -9.797 -11.914 1 89.94 268 GLY B CA 1
ATOM 5327 C C . GLY B 1 268 ? 10.969 -9.688 -13.055 1 89.94 268 GLY B C 1
ATOM 5328 O O . GLY B 1 268 ? 10.852 -10.398 -14.055 1 89.94 268 GLY B O 1
ATOM 5329 N N . ALA B 1 269 ? 11.922 -8.852 -12.914 1 87.62 269 ALA B N 1
ATOM 5330 C CA . ALA B 1 269 ? 12.945 -8.672 -13.938 1 87.62 269 ALA B CA 1
ATOM 5331 C C . ALA B 1 269 ? 13.766 -9.953 -14.125 1 87.62 269 ALA B C 1
ATOM 5333 O O . ALA B 1 269 ? 14.164 -10.281 -15.242 1 87.62 269 ALA B O 1
ATOM 5334 N N . GLU B 1 270 ? 14 -10.602 -13.055 1 91.62 270 GLU B N 1
ATOM 5335 C CA . GLU B 1 270 ? 14.727 -11.867 -13.117 1 91.62 270 GLU B CA 1
ATOM 5336 C C . GLU B 1 270 ? 13.906 -12.945 -13.805 1 91.62 270 GLU B C 1
ATOM 5338 O O . GLU B 1 270 ? 14.445 -13.766 -14.555 1 91.62 270 GLU B O 1
ATOM 5343 N N . VAL B 1 271 ? 12.602 -12.953 -13.539 1 94.44 271 VAL B N 1
ATOM 5344 C CA . VAL B 1 271 ? 11.703 -13.898 -14.195 1 94.44 271 VAL B CA 1
ATOM 5345 C C . VAL B 1 271 ? 11.734 -13.672 -15.711 1 94.44 271 VAL B C 1
ATOM 5347 O O . VAL B 1 271 ? 11.844 -14.625 -16.484 1 94.44 271 VAL B O 1
ATOM 5350 N N . SER B 1 272 ? 11.695 -12.445 -16.078 1 92.44 272 SER B N 1
ATOM 5351 C CA . SER B 1 272 ? 11.734 -12.109 -17.484 1 92.44 272 SER B CA 1
ATOM 5352 C C . SER B 1 272 ? 13.062 -12.5 -18.125 1 92.44 272 SER B C 1
ATOM 5354 O O . SER B 1 272 ? 13.102 -12.992 -19.25 1 92.44 272 SER B O 1
ATOM 5356 N N . ALA B 1 273 ? 14.117 -12.25 -17.438 1 93.81 273 ALA B N 1
ATOM 5357 C CA . ALA B 1 273 ? 15.445 -12.625 -17.922 1 93.81 273 ALA B CA 1
ATOM 5358 C C . ALA B 1 273 ? 15.562 -14.141 -18.078 1 93.81 273 ALA B C 1
ATOM 5360 O O . ALA B 1 273 ? 16.141 -14.625 -19.062 1 93.81 273 ALA B O 1
ATOM 5361 N N . TYR B 1 274 ? 15.031 -14.828 -17.125 1 96.56 274 TYR B N 1
ATOM 5362 C CA . TYR B 1 274 ? 15.016 -16.281 -17.219 1 96.56 274 TYR B CA 1
ATOM 5363 C C . TYR B 1 274 ? 14.297 -16.75 -18.469 1 96.56 274 TYR B C 1
ATOM 5365 O O . TYR B 1 274 ? 14.781 -17.625 -19.188 1 96.56 274 TYR B O 1
ATOM 5373 N N . ALA B 1 275 ? 13.148 -16.203 -18.688 1 96.5 275 ALA B N 1
ATOM 5374 C CA . ALA B 1 275 ? 12.359 -16.578 -19.859 1 96.5 275 ALA B CA 1
ATOM 5375 C C . ALA B 1 275 ? 13.141 -16.344 -21.141 1 96.5 275 ALA B C 1
ATOM 5377 O O . ALA B 1 275 ? 13.109 -17.172 -22.062 1 96.5 275 ALA B O 1
ATOM 5378 N N . LYS B 1 276 ? 13.836 -15.297 -21.188 1 94.31 276 LYS B N 1
ATOM 5379 C CA . LYS B 1 276 ? 14.617 -14.945 -22.375 1 94.31 276 LYS B CA 1
ATOM 5380 C C . LYS B 1 276 ? 15.789 -15.914 -22.562 1 94.31 276 LYS B C 1
ATOM 5382 O O . LYS B 1 276 ? 16 -16.422 -23.672 1 94.31 276 LYS B O 1
ATOM 5387 N N . VAL B 1 277 ? 16.5 -16.172 -21.516 1 95.5 277 VAL B N 1
ATOM 5388 C CA . VAL B 1 277 ? 17.703 -17 -21.562 1 95.5 277 VAL B CA 1
ATOM 5389 C C . VAL B 1 277 ? 17.297 -18.453 -21.875 1 95.5 277 VAL B C 1
ATOM 5391 O O . VAL B 1 277 ? 18 -19.156 -22.594 1 95.5 277 VAL B O 1
ATOM 5394 N N . ALA B 1 278 ? 16.172 -18.875 -21.297 1 95.94 278 ALA B N 1
ATOM 5395 C CA . ALA B 1 278 ? 15.734 -20.266 -21.438 1 95.94 278 ALA B CA 1
ATOM 5396 C C . ALA B 1 278 ? 14.867 -20.438 -22.672 1 95.94 278 ALA B C 1
ATOM 5398 O O . ALA B 1 278 ? 14.391 -21.547 -22.953 1 95.94 278 ALA B O 1
ATOM 5399 N N . GLY B 1 279 ? 14.617 -19.406 -23.391 1 94.38 279 GLY B N 1
ATOM 5400 C CA . GLY B 1 279 ? 13.844 -19.484 -24.625 1 94.38 279 GLY B CA 1
ATOM 5401 C C . GLY B 1 279 ? 12.367 -19.703 -24.391 1 94.38 279 GLY B C 1
ATOM 5402 O O . GLY B 1 279 ? 11.727 -20.5 -25.078 1 94.38 279 GLY B O 1
ATOM 5403 N N . LEU B 1 280 ? 11.828 -19.094 -23.391 1 95.19 280 LEU B N 1
ATOM 5404 C CA . LEU B 1 280 ? 10.43 -19.312 -23.031 1 95.19 280 LEU B CA 1
ATOM 5405 C C . LEU B 1 280 ? 9.57 -18.141 -23.484 1 95.19 280 LEU B C 1
ATOM 5407 O O . LEU B 1 280 ? 8.344 -18.188 -23.391 1 95.19 280 LEU B O 1
ATOM 5411 N N . ASP B 1 281 ? 10.109 -17.094 -24.016 1 88.88 281 ASP B N 1
ATOM 5412 C CA . ASP B 1 281 ? 9.406 -15.875 -24.391 1 88.88 281 ASP B CA 1
ATOM 5413 C C . ASP B 1 281 ? 8.266 -16.172 -25.359 1 88.88 281 ASP B C 1
ATOM 5415 O O . ASP B 1 281 ? 7.195 -15.555 -25.281 1 88.88 281 ASP B O 1
ATOM 5419 N N . GLU B 1 282 ? 8.508 -17.094 -26.172 1 87.38 282 GLU B N 1
ATOM 5420 C CA . GLU B 1 282 ? 7.504 -17.406 -27.188 1 87.38 282 GLU B CA 1
ATOM 5421 C C . GLU B 1 282 ? 6.32 -18.156 -26.578 1 87.38 282 GLU B C 1
ATOM 5423 O O . GLU B 1 282 ? 5.23 -18.172 -27.156 1 87.38 282 GLU B O 1
ATOM 5428 N N . LEU B 1 283 ? 6.562 -18.75 -25.484 1 89.75 283 LEU B N 1
ATOM 5429 C CA . LEU B 1 283 ? 5.527 -19.562 -24.859 1 89.75 283 LEU B CA 1
ATOM 5430 C C . LEU B 1 283 ? 4.699 -18.719 -23.891 1 89.75 283 LEU B C 1
ATOM 5432 O O . LEU B 1 283 ? 3.619 -19.141 -23.469 1 89.75 283 LEU B O 1
ATOM 5436 N N . ALA B 1 284 ? 5.234 -17.562 -23.516 1 85.56 284 ALA B N 1
ATOM 5437 C CA . ALA B 1 284 ? 4.523 -16.703 -22.578 1 85.56 284 ALA B CA 1
ATOM 5438 C C . ALA B 1 284 ? 3.691 -15.656 -23.328 1 85.56 284 ALA B C 1
ATOM 5440 O O . ALA B 1 284 ? 4.094 -15.172 -24.375 1 85.56 284 ALA B O 1
ATOM 5441 N N . ALA B 1 285 ? 2.443 -15.516 -22.844 1 70.5 285 ALA B N 1
ATOM 5442 C CA . ALA B 1 285 ? 1.588 -14.492 -23.438 1 70.5 285 ALA B CA 1
ATOM 5443 C C . ALA B 1 285 ? 2.205 -13.102 -23.281 1 70.5 285 ALA B C 1
ATOM 5445 O O . ALA B 1 285 ? 2.797 -12.789 -22.25 1 70.5 285 ALA B O 1
ATOM 5446 N N . THR B 1 286 ? 2.758 -12.523 -24.375 1 57.25 286 THR B N 1
ATOM 5447 C CA . THR B 1 286 ? 3.23 -11.141 -24.297 1 57.25 286 THR B CA 1
ATOM 5448 C C . THR B 1 286 ? 2.08 -10.195 -23.969 1 57.25 286 THR B C 1
ATOM 5450 O O . THR B 1 286 ? 0.992 -10.312 -24.531 1 57.25 286 THR B O 1
ATOM 5453 N N . SER B 1 287 ? 1.877 -9.938 -22.812 1 48.91 287 SER B N 1
ATOM 5454 C CA . SER B 1 287 ? 0.848 -8.914 -22.625 1 48.91 287 SER B CA 1
ATOM 5455 C C . SER B 1 287 ? 0.926 -7.844 -23.703 1 48.91 287 SER B C 1
ATOM 5457 O O . SER B 1 287 ? 1.725 -6.91 -23.609 1 48.91 287 SER B O 1
ATOM 5459 N N . GLY B 1 288 ? 1.003 -8.258 -24.875 1 38.31 288 GLY B N 1
ATOM 5460 C CA . GLY B 1 288 ? 1.045 -7.246 -25.906 1 38.31 288 GLY B CA 1
ATOM 5461 C C . GLY B 1 288 ? 0.179 -6.039 -25.609 1 38.31 288 GLY B C 1
ATOM 5462 O O . GLY B 1 288 ? 0.172 -5.062 -26.359 1 38.31 288 GLY B O 1
ATOM 5463 N N . VAL B 1 289 ? -0.966 -6.238 -25.234 1 35.31 289 VAL B N 1
ATOM 5464 C CA . VAL B 1 289 ? -1.806 -5.047 -25.203 1 35.31 289 VAL B CA 1
ATOM 5465 C C . VAL B 1 289 ? -1.314 -4.098 -24.109 1 35.31 289 VAL B C 1
ATOM 5467 O O . VAL B 1 289 ? -1.337 -4.441 -22.922 1 35.31 289 VAL B O 1
ATOM 5470 N N . PRO B 1 290 ? -0.537 -3.287 -24.578 1 39.34 290 PRO B N 1
ATOM 5471 C CA . PRO B 1 290 ? -0.202 -2.234 -23.609 1 39.34 290 PRO B CA 1
ATOM 5472 C C . PRO B 1 290 ? -1.397 -1.81 -22.766 1 39.34 290 PRO B C 1
ATOM 5474 O O . PRO B 1 290 ? -2.473 -1.53 -23.297 1 39.34 290 PRO B O 1
ATOM 5477 N N . LYS B 1 291 ? -1.528 -2.316 -21.672 1 46.12 291 LYS B N 1
ATOM 5478 C CA . LYS B 1 291 ? -2.607 -1.789 -20.828 1 46.12 291 LYS B CA 1
ATOM 5479 C C . LYS B 1 291 ? -2.734 -0.276 -21 1 46.12 291 LYS B C 1
ATOM 5481 O O . LYS B 1 291 ? -1.767 0.399 -21.344 1 46.12 291 LYS B O 1
ATOM 5486 N N . SER B 1 292 ? -3.863 0.158 -21.078 1 43.38 292 SER B N 1
ATOM 5487 C CA . SER B 1 292 ? -4.215 1.564 -21.25 1 43.38 292 SER B CA 1
ATOM 5488 C C . SER B 1 292 ? -3.32 2.465 -20.406 1 43.38 292 SER B C 1
ATOM 5490 O O . SER B 1 292 ? -3.016 2.143 -19.266 1 43.38 292 SER B O 1
ATOM 5492 N N . LYS B 1 293 ? -2.566 3.246 -21.031 1 48.72 293 LYS B N 1
ATOM 5493 C CA . LYS B 1 293 ? -1.732 4.266 -20.406 1 48.72 293 LYS B CA 1
ATOM 5494 C C . LYS B 1 293 ? -2.582 5.293 -19.656 1 48.72 293 LYS B C 1
ATOM 5496 O O . LYS B 1 293 ? -2.055 6.133 -18.938 1 48.72 293 LYS B O 1
ATOM 5501 N N . ILE B 1 294 ? -3.949 5.082 -19.984 1 44.28 294 ILE B N 1
ATOM 5502 C CA . ILE B 1 294 ? -4.812 6.078 -19.359 1 44.28 294 ILE B CA 1
ATOM 5503 C C . ILE B 1 294 ? -5.176 5.633 -17.953 1 44.28 294 ILE B C 1
ATOM 5505 O O . ILE B 1 294 ? -5.754 4.559 -17.75 1 44.28 294 ILE B O 1
ATOM 5509 N N . THR B 1 295 ? -4.762 6.332 -17 1 51.53 295 THR B N 1
ATOM 5510 C CA . THR B 1 295 ? -4.863 6.102 -15.57 1 51.53 295 THR B CA 1
ATOM 5511 C C . THR B 1 295 ? -6.312 5.844 -15.164 1 51.53 295 THR B C 1
ATOM 5513 O O . THR B 1 295 ? -6.574 5.078 -14.234 1 51.53 295 THR B O 1
ATOM 5516 N N . LYS B 1 296 ? -7.348 6.434 -15.969 1 55.84 296 LYS B N 1
ATOM 5517 C CA . LYS B 1 296 ? -8.734 6.418 -15.5 1 55.84 296 LYS B CA 1
ATOM 5518 C C . LYS B 1 296 ? -9.297 5 -15.484 1 55.84 296 LYS B C 1
ATOM 5520 O O . LYS B 1 296 ? -10.203 4.695 -14.711 1 55.84 296 LYS B O 1
ATOM 5525 N N . ASN B 1 297 ? -8.641 4.098 -16.203 1 62.25 297 ASN B N 1
ATOM 5526 C CA . ASN B 1 297 ? -9.258 2.779 -16.297 1 62.25 297 ASN B CA 1
ATOM 5527 C C . ASN B 1 297 ? -8.375 1.701 -15.672 1 62.25 297 ASN B C 1
ATOM 5529 O O . ASN B 1 297 ? -8.617 0.508 -15.867 1 62.25 297 ASN B O 1
ATOM 5533 N N . LEU B 1 298 ? -7.508 2.264 -14.922 1 70.81 298 LEU B N 1
ATOM 5534 C CA . LEU B 1 298 ? -6.598 1.262 -14.375 1 70.81 298 LEU B CA 1
ATOM 5535 C C . LEU B 1 298 ? -7.051 0.81 -12.992 1 70.81 298 LEU B C 1
ATOM 5537 O O . LEU B 1 298 ? -7.562 1.613 -12.211 1 70.81 298 LEU B O 1
ATOM 5541 N N . THR B 1 299 ? -6.93 -0.542 -12.742 1 77.12 299 THR B N 1
ATOM 5542 C CA . THR B 1 299 ? -7.184 -1.094 -11.422 1 77.12 299 THR B CA 1
ATOM 5543 C C . THR B 1 299 ? -6.035 -0.762 -10.469 1 77.12 299 THR B C 1
ATOM 5545 O O . THR B 1 299 ? -4.969 -0.329 -10.906 1 77.12 299 THR B O 1
ATOM 5548 N N . ILE B 1 300 ? -6.273 -0.866 -9.219 1 76.56 300 ILE B N 1
ATOM 5549 C CA . ILE B 1 300 ? -5.23 -0.624 -8.234 1 76.56 300 ILE B CA 1
ATOM 5550 C C . ILE B 1 300 ? -4.059 -1.572 -8.477 1 76.56 300 ILE B C 1
ATOM 5552 O O . ILE B 1 300 ? -2.896 -1.185 -8.328 1 76.56 300 ILE B O 1
ATOM 5556 N N . ARG B 1 301 ? -4.324 -2.768 -8.891 1 74.81 301 ARG B N 1
ATOM 5557 C CA . ARG B 1 301 ? -3.262 -3.723 -9.18 1 74.81 301 ARG B CA 1
ATOM 5558 C C . ARG B 1 301 ? -2.439 -3.279 -10.391 1 74.81 301 ARG B C 1
ATOM 5560 O O . ARG B 1 301 ? -1.213 -3.395 -10.383 1 74.81 301 ARG B O 1
ATOM 5567 N N . ASP B 1 302 ? -3.123 -2.799 -11.305 1 78.56 302 ASP B N 1
ATOM 5568 C CA . ASP B 1 302 ? -2.42 -2.297 -12.477 1 78.56 302 ASP B CA 1
ATOM 5569 C C . ASP B 1 302 ? -1.509 -1.126 -12.117 1 78.56 302 ASP B C 1
ATOM 5571 O O . ASP B 1 302 ? -0.36 -1.067 -12.562 1 78.56 302 ASP B O 1
ATOM 5575 N N . LEU B 1 303 ? -2.047 -0.265 -11.375 1 76.44 303 LEU B N 1
ATOM 5576 C CA . LEU B 1 303 ? -1.307 0.927 -10.977 1 76.44 303 LEU B CA 1
ATOM 5577 C C . LEU B 1 303 ? -0.051 0.552 -10.195 1 76.44 303 LEU B C 1
ATOM 5579 O O . LEU B 1 303 ? 1.039 1.05 -10.492 1 76.44 303 LEU B O 1
ATOM 5583 N N . THR B 1 304 ? -0.162 -0.356 -9.336 1 79.25 304 THR B N 1
ATOM 5584 C CA . THR B 1 304 ? 0.961 -0.751 -8.492 1 79.25 304 THR B CA 1
ATOM 5585 C C . THR B 1 304 ? 1.967 -1.58 -9.281 1 79.25 304 THR B C 1
ATOM 5587 O O . THR B 1 304 ? 3.178 -1.398 -9.141 1 79.25 304 THR B O 1
ATOM 5590 N N . ALA B 1 305 ? 1.467 -2.484 -10.078 1 77.81 305 ALA B N 1
ATOM 5591 C CA . ALA B 1 305 ? 2.348 -3.291 -10.922 1 77.81 305 ALA B CA 1
ATOM 5592 C C . ALA B 1 305 ? 3.197 -2.408 -11.828 1 77.81 305 ALA B C 1
ATOM 5594 O O . ALA B 1 305 ? 4.402 -2.623 -11.961 1 77.81 305 ALA B O 1
ATOM 5595 N N . ASN B 1 306 ? 2.512 -1.422 -12.398 1 75.56 306 ASN B N 1
ATOM 5596 C CA . ASN B 1 306 ? 3.223 -0.491 -13.273 1 75.56 306 ASN B CA 1
ATOM 5597 C C . ASN B 1 306 ? 4.273 0.304 -12.5 1 75.56 306 ASN B C 1
ATOM 5599 O O . ASN B 1 306 ? 5.379 0.528 -13 1 75.56 306 ASN B O 1
ATOM 5603 N N . TYR B 1 307 ? 3.9 0.65 -11.453 1 76.94 307 TYR B N 1
ATOM 5604 C CA . TYR B 1 307 ? 4.82 1.418 -10.625 1 76.94 307 TYR B CA 1
ATOM 5605 C C . TYR B 1 307 ? 6.047 0.593 -10.258 1 76.94 307 TYR B C 1
ATOM 5607 O O . TYR B 1 307 ? 7.18 1.064 -10.391 1 76.94 307 TYR B O 1
ATOM 5615 N N . PHE B 1 308 ? 5.949 -0.631 -9.883 1 77.94 308 PHE B N 1
ATOM 5616 C CA . PHE B 1 308 ? 7.066 -1.487 -9.508 1 77.94 308 PHE B CA 1
ATOM 5617 C C . PHE B 1 308 ? 7.93 -1.82 -10.719 1 77.94 308 PHE B C 1
ATOM 5619 O O . PHE B 1 308 ? 9.148 -1.921 -10.609 1 77.94 308 PHE B O 1
ATOM 5626 N N . ALA B 1 309 ? 7.238 -2.061 -11.75 1 75.38 309 ALA B N 1
ATOM 5627 C CA . ALA B 1 309 ? 8 -2.32 -12.969 1 75.38 309 ALA B CA 1
ATOM 5628 C C . ALA B 1 309 ? 8.922 -1.153 -13.297 1 75.38 309 ALA B C 1
ATOM 5630 O O . ALA B 1 309 ? 10.078 -1.357 -13.688 1 75.38 309 ALA B O 1
ATOM 5631 N N . ARG B 1 310 ? 8.43 0.041 -13.086 1 74.5 310 ARG B N 1
ATOM 5632 C CA . ARG B 1 310 ? 9.234 1.235 -13.328 1 74.5 310 ARG B CA 1
ATOM 5633 C C . ARG B 1 310 ? 10.375 1.347 -12.328 1 74.5 310 ARG B C 1
ATOM 5635 O O . ARG B 1 310 ? 11.5 1.703 -12.688 1 74.5 310 ARG B O 1
ATOM 5642 N N . LEU B 1 311 ? 10.102 1.062 -11.141 1 73.62 311 LEU B N 1
ATOM 5643 C CA . LEU B 1 311 ? 11.133 1.102 -10.109 1 73.62 311 LEU B CA 1
ATOM 5644 C C . LEU B 1 311 ? 12.242 0.098 -10.414 1 73.62 311 LEU B C 1
ATOM 5646 O O . LEU B 1 311 ? 13.422 0.414 -10.273 1 73.62 311 LEU B O 1
ATOM 5650 N N . GLU B 1 312 ? 11.805 -1.055 -10.812 1 72.81 312 GLU B N 1
ATOM 5651 C CA . GLU B 1 312 ? 12.781 -2.086 -11.148 1 72.81 312 GLU B CA 1
ATOM 5652 C C . GLU B 1 312 ? 13.656 -1.657 -12.328 1 72.81 312 GLU B C 1
ATOM 5654 O O . GLU B 1 312 ? 14.867 -1.902 -12.328 1 72.81 312 GLU B O 1
ATOM 5659 N N . ALA B 1 313 ? 13.055 -1.05 -13.195 1 69.25 313 ALA B N 1
ATOM 5660 C CA . ALA B 1 313 ? 13.773 -0.617 -14.391 1 69.25 313 ALA B CA 1
ATOM 5661 C C . ALA B 1 313 ? 14.789 0.473 -14.055 1 69.25 313 ALA B C 1
ATOM 5663 O O . ALA B 1 313 ? 15.797 0.626 -14.75 1 69.25 313 ALA B O 1
ATOM 5664 N N . THR B 1 314 ? 14.477 1.187 -12.984 1 65.75 314 THR B N 1
ATOM 5665 C CA . THR B 1 314 ? 15.367 2.279 -12.617 1 65.75 314 THR B CA 1
ATOM 5666 C C . THR B 1 314 ? 16.328 1.847 -11.516 1 65.75 314 THR B C 1
ATOM 5668 O O . THR B 1 314 ? 17 2.684 -10.898 1 65.75 314 THR B O 1
ATOM 5671 N N . GLY B 1 315 ? 16.312 0.582 -11.281 1 63.88 315 GLY B N 1
ATOM 5672 C CA . GLY B 1 315 ? 17.328 0.034 -10.391 1 63.88 315 GLY B CA 1
ATOM 5673 C C . GLY B 1 315 ? 16.875 -0.008 -8.938 1 63.88 315 GLY B C 1
ATOM 5674 O O . GLY B 1 315 ? 17.703 -0.194 -8.039 1 63.88 315 GLY B O 1
ATOM 5675 N N . TYR B 1 316 ? 15.648 0.153 -8.75 1 69.56 316 TYR B N 1
ATOM 5676 C CA . TYR B 1 316 ? 15.172 0.18 -7.371 1 69.56 316 TYR B CA 1
ATOM 5677 C C . TYR B 1 316 ? 14.336 -1.057 -7.055 1 69.56 316 TYR B C 1
ATOM 5679 O O . TYR B 1 316 ? 13.242 -0.949 -6.496 1 69.56 316 TYR B O 1
ATOM 5687 N N . ALA B 1 317 ? 14.945 -2.166 -7.293 1 73.81 317 ALA B N 1
ATOM 5688 C CA . ALA B 1 317 ? 14.242 -3.436 -7.129 1 73.81 317 ALA B CA 1
ATOM 5689 C C . ALA B 1 317 ? 14.109 -3.799 -5.652 1 73.81 317 ALA B C 1
ATOM 5691 O O . ALA B 1 317 ? 13.234 -4.59 -5.281 1 73.81 317 ALA B O 1
ATOM 5692 N N . SER B 1 318 ? 14.891 -3.133 -4.812 1 76.38 318 SER B N 1
ATOM 5693 C CA . SER B 1 318 ? 14.875 -3.443 -3.385 1 76.38 318 SER B CA 1
ATOM 5694 C C . SER B 1 318 ? 13.562 -3.012 -2.736 1 76.38 318 SER B C 1
ATOM 5696 O O . SER B 1 318 ? 13.188 -3.535 -1.688 1 76.38 318 SER B O 1
ATOM 5698 N N . THR B 1 319 ? 12.93 -2.146 -3.395 1 78 319 THR B N 1
ATOM 5699 C CA . THR B 1 319 ? 11.672 -1.645 -2.848 1 78 319 THR B CA 1
ATOM 5700 C C . THR B 1 319 ? 10.641 -2.766 -2.744 1 78 319 THR B C 1
ATOM 5702 O O . THR B 1 319 ? 9.875 -2.822 -1.781 1 78 319 THR B O 1
ATOM 5705 N N . ALA B 1 320 ? 10.625 -3.641 -3.742 1 83.56 320 ALA B N 1
ATOM 5706 C CA . ALA B 1 320 ? 9.695 -4.77 -3.691 1 83.56 320 ALA B CA 1
ATOM 5707 C C . ALA B 1 320 ? 9.953 -5.629 -2.457 1 83.56 320 ALA B C 1
ATOM 5709 O O . ALA B 1 320 ? 9.008 -6.004 -1.752 1 83.56 320 ALA B O 1
ATOM 5710 N N . SER B 1 321 ? 11.188 -5.855 -2.201 1 82.12 321 SER B N 1
ATOM 5711 C CA . SER B 1 321 ? 11.555 -6.633 -1.024 1 82.12 321 SER B CA 1
ATOM 5712 C C . SER B 1 321 ? 11.133 -5.93 0.261 1 82.12 321 SER B C 1
ATOM 5714 O O . SER B 1 321 ? 10.664 -6.574 1.204 1 82.12 321 SER B O 1
ATOM 5716 N N . ALA B 1 322 ? 11.289 -4.652 0.25 1 81.25 322 ALA B N 1
ATOM 5717 C CA . ALA B 1 322 ? 10.914 -3.873 1.427 1 81.25 322 ALA B CA 1
ATOM 5718 C C . ALA B 1 322 ? 9.414 -3.938 1.678 1 81.25 322 ALA B C 1
ATOM 5720 O O . ALA B 1 322 ? 8.969 -4.059 2.822 1 81.25 322 ALA B O 1
ATOM 5721 N N . VAL B 1 323 ? 8.648 -3.865 0.662 1 83.5 323 VAL B N 1
ATOM 5722 C CA . VAL B 1 323 ? 7.191 -3.932 0.771 1 83.5 323 VAL B CA 1
ATOM 5723 C C . VAL B 1 323 ? 6.777 -5.289 1.334 1 83.5 323 VAL B C 1
ATOM 5725 O O . VAL B 1 323 ? 5.941 -5.363 2.236 1 83.5 323 VAL B O 1
ATOM 5728 N N . VAL B 1 324 ? 7.367 -6.305 0.806 1 81.5 324 VAL B N 1
ATOM 5729 C CA . VAL B 1 324 ? 7.043 -7.652 1.264 1 81.5 324 VAL B CA 1
ATOM 5730 C C . VAL B 1 324 ? 7.418 -7.805 2.736 1 81.5 324 VAL B C 1
ATOM 5732 O O . VAL B 1 324 ? 6.672 -8.391 3.518 1 81.5 324 VAL B O 1
ATOM 5735 N N . LYS B 1 325 ? 8.484 -7.242 3.117 1 78.5 325 LYS B N 1
ATOM 5736 C CA . LYS B 1 325 ? 8.914 -7.289 4.512 1 78.5 325 LYS B CA 1
ATOM 5737 C C . LYS B 1 325 ? 7.926 -6.559 5.414 1 78.5 325 LYS B C 1
ATOM 5739 O O . LYS B 1 325 ? 7.645 -7.012 6.527 1 78.5 325 LYS B O 1
ATOM 5744 N N . ILE B 1 326 ? 7.484 -5.426 4.992 1 77.12 326 ILE B N 1
ATOM 5745 C CA . ILE B 1 326 ? 6.48 -4.68 5.742 1 77.12 326 ILE B CA 1
ATOM 5746 C C . ILE B 1 326 ? 5.203 -5.508 5.863 1 77.12 326 ILE B C 1
ATOM 5748 O O . ILE B 1 326 ? 4.602 -5.582 6.934 1 77.12 326 ILE B O 1
ATOM 5752 N N . GLY B 1 327 ? 4.766 -6.117 4.777 1 76.25 327 GLY B N 1
ATOM 5753 C CA . GLY B 1 327 ? 3.607 -6.996 4.801 1 76.25 327 GLY B CA 1
ATOM 5754 C C . GLY B 1 327 ? 3.75 -8.141 5.781 1 76.25 327 GLY B C 1
ATOM 5755 O O . GLY B 1 327 ? 2.789 -8.508 6.461 1 76.25 327 GLY B O 1
ATOM 5756 N N . ASP B 1 328 ? 4.961 -8.625 5.871 1 74.06 328 ASP B N 1
ATOM 5757 C CA . ASP B 1 328 ? 5.242 -9.75 6.762 1 74.06 328 ASP B CA 1
ATOM 5758 C C . ASP B 1 328 ? 5.105 -9.336 8.227 1 74.06 328 ASP B C 1
ATOM 5760 O O . ASP B 1 328 ? 4.914 -10.18 9.102 1 74.06 328 ASP B O 1
ATOM 5764 N N . LYS B 1 329 ? 5.227 -8.07 8.469 1 74.19 329 LYS B N 1
ATOM 5765 C CA . LYS B 1 329 ? 5.152 -7.578 9.844 1 74.19 329 LYS B CA 1
ATOM 5766 C C . LYS B 1 329 ? 3.701 -7.445 10.297 1 74.19 329 LYS B C 1
ATOM 5768 O O . LYS B 1 329 ? 3.434 -7.301 11.492 1 74.19 329 LYS B O 1
ATOM 5773 N N . LEU B 1 330 ? 2.859 -7.441 9.312 1 71.75 330 LEU B N 1
ATOM 5774 C CA . LEU B 1 330 ? 1.456 -7.398 9.703 1 71.75 330 LEU B CA 1
ATOM 5775 C C . LEU B 1 330 ? 1.079 -8.641 10.508 1 71.75 330 LEU B C 1
ATOM 5777 O O . LEU B 1 330 ? 1.407 -9.766 10.117 1 71.75 330 LEU B O 1
ATOM 5781 N N . ALA B 1 331 ? 0.671 -8.406 11.719 1 63.38 331 ALA B N 1
ATOM 5782 C CA . ALA B 1 331 ? 0.335 -9.492 12.633 1 63.38 331 ALA B CA 1
ATOM 5783 C C . ALA B 1 331 ? -0.828 -10.32 12.094 1 63.38 331 ALA B C 1
ATOM 5785 O O . ALA B 1 331 ? -1.686 -9.805 11.375 1 63.38 331 ALA B O 1
ATOM 5786 N N . PRO B 1 332 ? -0.643 -11.711 12.336 1 64.44 332 PRO B N 1
ATOM 5787 C CA . PRO B 1 332 ? -1.841 -12.508 12.07 1 64.44 332 PRO B CA 1
ATOM 5788 C C . PRO B 1 332 ? -3.072 -11.992 12.812 1 64.44 332 PRO B C 1
ATOM 5790 O O . PRO B 1 332 ? -2.945 -11.359 13.859 1 64.44 332 PRO B O 1
ATOM 5793 N N . PRO B 1 333 ? -4.145 -12.086 12.156 1 64.19 333 PRO B N 1
ATOM 5794 C CA . PRO B 1 333 ? -5.352 -11.656 12.875 1 64.19 333 PRO B CA 1
ATOM 5795 C C . PRO B 1 333 ? -5.449 -12.25 14.273 1 64.19 333 PRO B C 1
ATOM 5797 O O . PRO B 1 333 ? -5.082 -13.406 14.492 1 64.19 333 PRO B O 1
ATOM 5800 N N . LYS B 1 334 ? -5.582 -11.289 15.117 1 63.91 334 LYS B N 1
ATOM 5801 C CA . LYS B 1 334 ? -5.715 -11.703 16.516 1 63.91 334 LYS B CA 1
ATOM 5802 C C . LYS B 1 334 ? -7.145 -12.141 16.812 1 63.91 334 LYS B C 1
ATOM 5804 O O . LYS B 1 334 ? -8.102 -11.578 16.297 1 63.91 334 LYS B O 1
ATOM 5809 N N . GLY B 1 335 ? -7.27 -13.242 17.547 1 67.62 335 GLY B N 1
ATOM 5810 C CA . GLY B 1 335 ? -8.57 -13.695 18.016 1 67.62 335 GLY B CA 1
ATOM 5811 C C . GLY B 1 335 ? -9.07 -14.922 17.266 1 67.62 335 GLY B C 1
ATOM 5812 O O . GLY B 1 335 ? -8.344 -15.523 16.484 1 67.62 335 GLY B O 1
ATOM 5813 N N . GLU B 1 336 ? -10.242 -15.32 17.688 1 76 336 GLU B N 1
ATOM 5814 C CA . GLU B 1 336 ? -10.867 -16.5 17.078 1 76 336 GLU B CA 1
ATOM 5815 C C . GLU B 1 336 ? -11.68 -16.109 15.844 1 76 336 GLU B C 1
ATOM 5817 O O . GLU B 1 336 ? -12.297 -15.047 15.805 1 76 336 GLU B O 1
ATOM 5822 N N . SER B 1 337 ? -11.539 -16.984 14.898 1 79.06 337 SER B N 1
ATOM 5823 C CA . SER B 1 337 ? -12.336 -16.781 13.695 1 79.06 337 SER B CA 1
ATOM 5824 C C . SER B 1 337 ? -13.828 -16.844 14 1 79.06 337 SER B C 1
ATOM 5826 O O . SER B 1 337 ? -14.266 -17.672 14.789 1 79.06 337 SER B O 1
ATOM 5828 N N . GLN B 1 338 ? -14.562 -15.93 13.555 1 76.06 338 GLN B N 1
ATOM 5829 C CA . GLN B 1 338 ? -16 -15.875 13.75 1 76.06 338 GLN B CA 1
ATOM 5830 C C . GLN B 1 338 ? -16.75 -16.578 12.617 1 76.06 338 GLN B C 1
ATOM 5832 O O . GLN B 1 338 ? -17.969 -16.75 12.68 1 76.06 338 GLN B O 1
ATOM 5837 N N . GLY B 1 339 ? -16 -17 11.68 1 78.5 339 GLY B N 1
ATOM 5838 C CA . GLY B 1 339 ? -16.578 -17.656 10.508 1 78.5 339 GLY B CA 1
ATOM 5839 C C . GLY B 1 339 ? -15.766 -17.438 9.242 1 78.5 339 GLY B C 1
ATOM 5840 O O . GLY B 1 339 ? -14.594 -17.062 9.305 1 78.5 339 GLY B O 1
ATOM 5841 N N . THR B 1 340 ? -16.391 -17.828 8.125 1 83.31 340 THR B N 1
ATOM 5842 C CA . THR B 1 340 ? -15.734 -17.688 6.828 1 83.31 340 THR B CA 1
ATOM 5843 C C . THR B 1 340 ? -16.578 -16.828 5.891 1 83.31 340 THR B C 1
ATOM 5845 O O . THR B 1 340 ? -17.812 -16.891 5.922 1 83.31 340 THR B O 1
ATOM 5848 N N . CYS B 1 341 ? -16 -16 5.172 1 86.69 341 CYS B N 1
ATOM 5849 C CA . CYS B 1 341 ? -16.688 -15.148 4.211 1 86.69 341 CYS B CA 1
ATOM 5850 C C . CYS B 1 341 ? -17.453 -15.984 3.186 1 86.69 341 CYS B C 1
ATOM 5852 O O . CYS B 1 341 ? -16.891 -16.891 2.584 1 86.69 341 CYS B O 1
ATOM 5854 N N . GLY B 1 342 ? -18.641 -15.68 2.98 1 85.69 342 GLY B N 1
ATOM 5855 C CA . GLY B 1 342 ? -19.484 -16.438 2.08 1 85.69 342 GLY B CA 1
ATOM 5856 C C . GLY B 1 342 ? -19.141 -16.234 0.618 1 85.69 342 GLY B C 1
ATOM 5857 O O . GLY B 1 342 ? -19.641 -16.969 -0.248 1 85.69 342 GLY B O 1
ATOM 5858 N N . VAL B 1 343 ? -18.234 -15.328 0.325 1 86.56 343 VAL B N 1
ATOM 5859 C CA . VAL B 1 343 ? -17.891 -15.031 -1.062 1 86.56 343 VAL B CA 1
ATOM 5860 C C . VAL B 1 343 ? -16.469 -15.508 -1.363 1 86.56 343 VAL B C 1
ATOM 5862 O O . VAL B 1 343 ? -16.266 -16.359 -2.234 1 86.56 343 VAL B O 1
ATOM 5865 N N . CYS B 1 344 ? -15.539 -15.125 -0.55 1 84.69 344 CYS B N 1
ATOM 5866 C CA . CYS B 1 344 ? -14.164 -15.438 -0.899 1 84.69 344 CYS B CA 1
ATOM 5867 C C . CYS B 1 344 ? -13.633 -16.594 -0.052 1 84.69 344 CYS B C 1
ATOM 5869 O O . CYS B 1 344 ? -12.57 -17.141 -0.346 1 84.69 344 CYS B O 1
ATOM 5871 N N . GLY B 1 345 ? -14.289 -16.906 1.052 1 80.56 345 GLY B N 1
ATOM 5872 C CA . GLY B 1 345 ? -13.938 -18.094 1.833 1 80.56 345 GLY B CA 1
ATOM 5873 C C . GLY B 1 345 ? -12.883 -17.812 2.885 1 80.56 345 GLY B C 1
ATOM 5874 O O . GLY B 1 345 ? -12.492 -18.719 3.635 1 80.56 345 GLY B O 1
ATOM 5875 N N . ILE B 1 346 ? -12.445 -16.562 3.072 1 79.62 346 ILE B N 1
ATOM 5876 C CA . ILE B 1 346 ? -11.414 -16.281 4.066 1 79.62 346 ILE B CA 1
ATOM 5877 C C . ILE B 1 346 ? -12.039 -16.25 5.461 1 79.62 346 ILE B C 1
ATOM 5879 O O . ILE B 1 346 ? -13.242 -16.016 5.605 1 79.62 346 ILE B O 1
ATOM 5883 N N . GLU B 1 347 ? -11.227 -16.516 6.387 1 80.56 347 GLU B N 1
ATOM 5884 C CA . GLU B 1 347 ? -11.688 -16.422 7.77 1 80.56 347 GLU B CA 1
ATOM 5885 C C . GLU B 1 347 ? -11.961 -14.977 8.172 1 80.56 347 GLU B C 1
ATOM 5887 O O . GLU B 1 347 ? -11.211 -14.078 7.809 1 80.56 347 GLU B O 1
ATOM 5892 N N . VAL B 1 348 ? -13.078 -14.805 8.797 1 83.44 348 VAL B N 1
ATOM 5893 C CA . VAL B 1 348 ? -13.469 -13.484 9.281 1 83.44 348 VAL B CA 1
ATOM 5894 C C . VAL B 1 348 ? -13.266 -13.406 10.789 1 83.44 348 VAL B C 1
ATOM 5896 O O . VAL B 1 348 ? -13.852 -14.188 11.539 1 83.44 348 VAL B O 1
ATOM 5899 N N . TYR B 1 349 ? -12.453 -12.5 11.195 1 76.31 349 TYR B N 1
ATOM 5900 C CA . TYR B 1 349 ? -12.102 -12.406 12.609 1 76.31 349 TYR B CA 1
ATOM 5901 C C . TYR B 1 349 ? -12.898 -11.305 13.297 1 76.31 349 TYR B C 1
ATOM 5903 O O . TYR B 1 349 ? -13.094 -11.344 14.516 1 76.31 349 TYR B O 1
ATOM 5911 N N . HIS B 1 350 ? -13.297 -10.273 12.523 1 73.75 350 HIS B N 1
ATOM 5912 C CA . HIS B 1 350 ? -14.125 -9.18 13.016 1 73.75 350 HIS B CA 1
ATOM 5913 C C . HIS B 1 350 ? -15.25 -8.852 12.031 1 73.75 350 HIS B C 1
ATOM 5915 O O . HIS B 1 350 ? -15.047 -8.898 10.812 1 73.75 350 HIS B O 1
ATOM 5921 N N . ASN B 1 351 ? -16.391 -8.703 12.625 1 73.06 351 ASN B N 1
ATOM 5922 C CA . ASN B 1 351 ? -17.516 -8.359 11.766 1 73.06 351 ASN B CA 1
ATOM 5923 C C . ASN B 1 351 ? -17.375 -6.969 11.164 1 73.06 351 ASN B C 1
ATOM 5925 O O . ASN B 1 351 ? -17.406 -5.969 11.875 1 73.06 351 ASN B O 1
ATOM 5929 N N . PRO B 1 352 ? -17.203 -6.949 9.891 1 77.12 352 PRO B N 1
ATOM 5930 C CA . PRO B 1 352 ? -16.984 -5.648 9.258 1 77.12 352 PRO B CA 1
ATOM 5931 C C . PRO B 1 352 ? -18.203 -4.734 9.336 1 77.12 352 PRO B C 1
ATOM 5933 O O . PRO B 1 352 ? -18.062 -3.508 9.297 1 77.12 352 PRO B O 1
ATOM 5936 N N . GLN B 1 353 ? -19.375 -5.363 9.469 1 76.06 353 GLN B N 1
ATOM 5937 C CA . GLN B 1 353 ? -20.609 -4.57 9.5 1 76.06 353 GLN B CA 1
ATOM 5938 C C . GLN B 1 353 ? -20.594 -3.586 10.664 1 76.06 353 GLN B C 1
ATOM 5940 O O . GLN B 1 353 ? -20.891 -2.402 10.484 1 76.06 353 GLN B O 1
ATOM 5945 N N . ARG B 1 354 ? -20.234 -4.078 11.766 1 71.81 354 ARG B N 1
ATOM 5946 C CA . ARG B 1 354 ? -20.234 -3.227 12.953 1 71.81 354 ARG B CA 1
ATOM 5947 C C . ARG B 1 354 ? -19.234 -2.088 12.805 1 71.81 354 ARG B C 1
ATOM 5949 O O . ARG B 1 354 ? -19.531 -0.94 13.141 1 71.81 354 ARG B O 1
ATOM 5956 N N . TRP B 1 355 ? -18.172 -2.422 12.32 1 73.5 355 TRP B N 1
ATOM 5957 C CA . TRP B 1 355 ? -17.141 -1.415 12.141 1 73.5 355 TRP B CA 1
ATOM 5958 C C . TRP B 1 355 ? -17.547 -0.382 11.102 1 73.5 355 TRP B C 1
ATOM 5960 O O . TRP B 1 355 ? -17.406 0.823 11.312 1 73.5 355 TRP B O 1
ATOM 5970 N N . LEU B 1 356 ? -18.062 -0.879 10.047 1 76.19 356 LEU B N 1
ATOM 5971 C CA . LEU B 1 356 ? -18.484 0.002 8.969 1 76.19 356 LEU B CA 1
ATOM 5972 C C . LEU B 1 356 ? -19.594 0.946 9.43 1 76.19 356 LEU B C 1
ATOM 5974 O O . LEU B 1 356 ? -19.594 2.123 9.062 1 76.19 356 LEU B O 1
ATOM 5978 N N . GLN B 1 357 ? -20.438 0.427 10.188 1 71.56 357 GLN B N 1
ATOM 5979 C CA . GLN B 1 357 ? -21.5 1.259 10.734 1 71.56 357 GLN B CA 1
ATOM 5980 C C . GLN B 1 357 ? -20.938 2.357 11.633 1 71.56 357 GLN B C 1
ATOM 5982 O O . GLN B 1 357 ? -21.406 3.5 11.586 1 71.56 357 GLN B O 1
ATOM 5987 N N . ARG B 1 358 ? -19.953 2.006 12.391 1 67.69 358 ARG B N 1
ATOM 5988 C CA . ARG B 1 358 ? -19.359 2.947 13.328 1 67.69 358 ARG B CA 1
ATOM 5989 C C . ARG B 1 358 ? -18.672 4.094 12.602 1 67.69 358 ARG B C 1
ATOM 5991 O O . ARG B 1 358 ? -18.781 5.254 13 1 67.69 358 ARG B O 1
ATOM 5998 N N . ILE B 1 359 ? -18 3.684 11.586 1 64.5 359 ILE B N 1
ATOM 5999 C CA . ILE B 1 359 ? -17.188 4.715 10.938 1 64.5 359 ILE B CA 1
ATOM 6000 C C . ILE B 1 359 ? -18.078 5.562 10.031 1 64.5 359 ILE B C 1
ATOM 6002 O O . ILE B 1 359 ? -17.703 6.664 9.633 1 64.5 359 ILE B O 1
ATOM 6006 N N . THR B 1 360 ? -19.109 4.902 9.625 1 59.34 360 THR B N 1
ATOM 6007 C CA . THR B 1 360 ? -20.031 5.633 8.75 1 59.34 360 THR B CA 1
ATOM 6008 C C . THR B 1 360 ? -21.016 6.457 9.578 1 59.34 360 THR B C 1
ATOM 6010 O O . THR B 1 360 ? -21.328 7.594 9.219 1 59.34 360 THR B O 1
ATOM 6013 N N . VAL B 1 361 ? -21.734 5.652 10.867 1 49.34 361 VAL B N 1
ATOM 6014 C CA . VAL B 1 361 ? -22.75 6.285 11.703 1 49.34 361 VAL B CA 1
ATOM 6015 C C . VAL B 1 361 ? -22.094 6.918 12.93 1 49.34 361 VAL B C 1
ATOM 6017 O O . VAL B 1 361 ? -21.906 6.254 13.953 1 49.34 361 VAL B O 1
ATOM 6020 N N . GLU B 1 362 ? -20.859 7.027 13.234 1 40.22 362 GLU B N 1
ATOM 6021 C CA . GLU B 1 362 ? -20.562 7.488 14.594 1 40.22 362 GLU B CA 1
ATOM 6022 C C . GLU B 1 362 ? -21.625 8.461 15.086 1 40.22 362 GLU B C 1
ATOM 6024 O O . GLU B 1 362 ? -21.922 9.461 14.422 1 40.22 362 GLU B O 1
ATOM 6029 N N . SER B 1 363 ? -22.438 8 16.234 1 33.97 363 SER B N 1
ATOM 6030 C CA . SER B 1 363 ? -23.281 8.555 17.297 1 33.97 363 SER B CA 1
ATOM 6031 C C . SER B 1 363 ? -22.797 9.93 17.719 1 33.97 363 SER B C 1
ATOM 6033 O O . SER B 1 363 ? -21.594 10.18 17.766 1 33.97 363 SER B O 1
ATOM 6035 N N . ALA B 1 364 ? -23.75 10.938 17.75 1 32.47 364 ALA B N 1
ATOM 6036 C CA . ALA B 1 364 ? -23.781 12.211 18.469 1 32.47 364 ALA B CA 1
ATOM 6037 C C . ALA B 1 364 ? -23.062 12.117 19.812 1 32.47 364 ALA B C 1
ATOM 6039 O O . ALA B 1 364 ? -22.938 11.023 20.375 1 32.47 364 ALA B O 1
ATOM 6040 N N . ALA B 1 365 ? -22.578 13.086 20.422 1 32.12 365 ALA B N 1
ATOM 6041 C CA . ALA B 1 365 ? -22.359 13.273 21.859 1 32.12 365 ALA B CA 1
ATOM 6042 C C . ALA B 1 365 ? -23.375 12.469 22.672 1 32.12 365 ALA B C 1
ATOM 6044 O O . ALA B 1 365 ? -24.484 12.203 22.203 1 32.12 365 ALA B O 1
ATOM 6045 N N . PRO B 1 366 ? -23.188 11.828 23.75 1 33.09 366 PRO B N 1
ATOM 6046 C CA . PRO B 1 366 ? -24.219 11.258 24.609 1 33.09 366 PRO B CA 1
ATOM 6047 C C . PRO B 1 366 ? -25.516 12.078 24.594 1 33.09 366 PRO B C 1
ATOM 6049 O O . PRO B 1 366 ? -25.469 13.305 24.5 1 33.09 366 PRO B O 1
ATOM 6052 N N . LEU B 1 367 ? -26.766 11.453 24.188 1 35.94 367 LEU B N 1
ATOM 6053 C CA . LEU B 1 367 ? -28.078 12.062 24.344 1 35.94 367 LEU B CA 1
ATOM 6054 C C . LEU B 1 367 ? -28.266 12.609 25.75 1 35.94 367 LEU B C 1
ATOM 6056 O O . LEU B 1 367 ? -28.594 11.859 26.672 1 35.94 367 LEU B O 1
ATOM 6060 N N . ASP B 1 368 ? -27.641 13.594 26.203 1 34.81 368 ASP B N 1
ATOM 6061 C CA . ASP B 1 368 ? -27.828 14.102 27.562 1 34.81 368 ASP B CA 1
ATOM 6062 C C . ASP B 1 368 ? -29.203 14.742 27.719 1 34.81 368 ASP B C 1
ATOM 6064 O O . ASP B 1 368 ? -29.609 15.094 28.844 1 34.81 368 ASP B O 1
ATOM 6068 N N . THR B 1 369 ? -29.875 15.305 26.625 1 39.38 369 THR B N 1
ATOM 6069 C CA . THR B 1 369 ? -31.141 15.945 26.969 1 39.38 369 THR B CA 1
ATOM 6070 C C . THR B 1 369 ? -32.312 15.07 26.578 1 39.38 369 THR B C 1
ATOM 6072 O O . THR B 1 369 ? -32.188 14.18 25.734 1 39.38 369 THR B O 1
ATOM 6075 N N . ASP B 1 370 ? -33.5 15.172 27.312 1 40.38 370 ASP B N 1
ATOM 6076 C CA . ASP B 1 370 ? -34.781 14.477 27.172 1 40.38 370 ASP B CA 1
ATOM 6077 C C . ASP B 1 370 ? -35.281 14.523 25.734 1 40.38 370 ASP B C 1
ATOM 6079 O O . ASP B 1 370 ? -35.812 13.531 25.219 1 40.38 370 ASP B O 1
ATOM 6083 N N . ASP B 1 371 ? -35.188 15.578 25.172 1 39.75 371 ASP B N 1
ATOM 6084 C CA . ASP B 1 371 ? -35.75 15.789 23.844 1 39.75 371 ASP B CA 1
ATOM 6085 C C . ASP B 1 371 ? -34.969 15 22.797 1 39.75 371 ASP B C 1
ATOM 6087 O O . ASP B 1 371 ? -35.562 14.43 21.875 1 39.75 371 ASP B O 1
ATOM 6091 N N . GLU B 1 372 ? -33.719 14.953 23.031 1 39.75 372 GLU B N 1
ATOM 6092 C CA . GLU B 1 372 ? -32.875 14.234 22.062 1 39.75 372 GLU B CA 1
ATOM 6093 C C . GLU B 1 372 ? -33.125 12.734 22.125 1 39.75 372 GLU B C 1
ATOM 6095 O O . GLU B 1 372 ? -33.156 12.062 21.094 1 39.75 372 GLU B O 1
ATOM 6100 N N . ARG B 1 373 ? -33.438 12.273 23.234 1 44.94 373 ARG B N 1
ATOM 6101 C CA . ARG B 1 373 ? -33.938 10.922 23.453 1 44.94 373 ARG B CA 1
ATOM 6102 C C . ARG B 1 373 ? -35.281 10.727 22.781 1 44.94 373 ARG B C 1
ATOM 6104 O O . ARG B 1 373 ? -35.531 9.68 22.188 1 44.94 373 ARG B O 1
ATOM 6111 N N . ALA B 1 374 ? -36.062 11.695 22.891 1 44.5 374 ALA B N 1
ATOM 6112 C CA . ALA B 1 374 ? -37.406 11.641 22.297 1 44.5 374 ALA B CA 1
ATOM 6113 C C . ALA B 1 374 ? -37.312 11.617 20.781 1 44.5 374 ALA B C 1
ATOM 6115 O O . ALA B 1 374 ? -38.031 10.852 20.125 1 44.5 374 ALA B O 1
ATOM 6116 N N . ASN B 1 375 ? -36.562 12.398 20.266 1 41.38 375 ASN B N 1
ATOM 6117 C CA . ASN B 1 375 ? -36.469 12.461 18.812 1 41.38 375 ASN B CA 1
ATOM 6118 C C . ASN B 1 375 ? -35.844 11.195 18.234 1 41.38 375 ASN B C 1
ATOM 6120 O O . ASN B 1 375 ? -36.25 10.719 17.172 1 41.38 375 ASN B O 1
ATOM 6124 N N . LEU B 1 376 ? -34.906 10.641 18.984 1 42.28 376 LEU B N 1
ATOM 6125 C CA . LEU B 1 376 ? -34.469 9.297 18.641 1 42.28 376 LEU B CA 1
ATOM 6126 C C . LEU B 1 376 ? -35.656 8.32 18.672 1 42.28 376 LEU B C 1
ATOM 6128 O O . LEU B 1 376 ? -35.781 7.488 17.766 1 42.28 376 LEU B O 1
ATOM 6132 N N . ALA B 1 377 ? -36.312 8.484 19.703 1 43.56 377 ALA B N 1
ATOM 6133 C CA . ALA B 1 377 ? -37.5 7.652 19.844 1 43.56 377 ALA B CA 1
ATOM 6134 C C . ALA B 1 377 ? -38.5 7.91 18.703 1 43.56 377 ALA B C 1
ATOM 6136 O O . ALA B 1 377 ? -39.062 6.969 18.156 1 43.56 377 ALA B O 1
ATOM 6137 N N . ALA B 1 378 ? -38.75 9.156 18.469 1 42.38 378 ALA B N 1
ATOM 6138 C CA . ALA B 1 378 ? -39.656 9.492 17.406 1 42.38 378 ALA B CA 1
ATOM 6139 C C . ALA B 1 378 ? -39.125 9.039 16.047 1 42.38 378 ALA B C 1
ATOM 6141 O O . ALA B 1 378 ? -39.906 8.562 15.203 1 42.38 378 ALA B O 1
ATOM 6142 N N . TYR B 1 379 ? -37.938 9.32 15.75 1 33.59 379 TYR B N 1
ATOM 6143 C CA . TYR B 1 379 ? -37.344 8.828 14.523 1 33.59 379 TYR B CA 1
ATOM 6144 C C . TYR B 1 379 ? -37.375 7.305 14.477 1 33.59 379 TYR B C 1
ATOM 6146 O O . TYR B 1 379 ? -37.719 6.711 13.445 1 33.59 379 TYR B O 1
ATOM 6154 N N . GLU B 1 380 ? -37 6.68 15.57 1 39.81 380 GLU B N 1
ATOM 6155 C CA . GLU B 1 380 ? -37.25 5.246 15.703 1 39.81 380 GLU B CA 1
ATOM 6156 C C . GLU B 1 380 ? -38.719 4.914 15.477 1 39.81 380 GLU B C 1
ATOM 6158 O O . GLU B 1 380 ? -39.031 3.848 14.945 1 39.81 380 GLU B O 1
ATOM 6163 N N . ALA B 1 381 ? -39.438 5.781 16.062 1 35.31 381 ALA B N 1
ATOM 6164 C CA . ALA B 1 381 ? -40.906 5.602 15.961 1 35.31 381 ALA B CA 1
ATOM 6165 C C . ALA B 1 381 ? -41.406 5.938 14.562 1 35.31 381 ALA B C 1
ATOM 6167 O O . ALA B 1 381 ? -42.375 5.355 14.086 1 35.31 381 ALA B O 1
ATOM 6168 N N . SER B 1 382 ? -41.094 7.125 14.141 1 31.89 382 SER B N 1
ATOM 6169 C CA . SER B 1 382 ? -41.531 7.562 12.82 1 31.89 382 SER B CA 1
ATOM 6170 C C . SER B 1 382 ? -40.688 6.93 11.719 1 31.89 382 SER B C 1
ATOM 6172 O O . SER B 1 382 ? -40.969 7.086 10.531 1 31.89 382 SER B O 1
ATOM 6174 N N . ALA B 1 383 ? -39.344 6.707 12.055 1 29.72 383 ALA B N 1
ATOM 6175 C CA . ALA B 1 383 ? -38.656 5.941 11.016 1 29.72 383 ALA B CA 1
ATOM 6176 C C . ALA B 1 383 ? -39.5 4.762 10.555 1 29.72 383 ALA B C 1
ATOM 6178 O O . ALA B 1 383 ? -40 3.998 11.367 1 29.72 383 ALA B O 1
ATOM 6179 N N . PRO B 1 384 ? -40.156 5.035 9.492 1 28.12 384 PRO B N 1
ATOM 6180 C CA . PRO B 1 384 ? -40.906 3.824 9.18 1 28.12 384 PRO B CA 1
ATOM 6181 C C . PRO B 1 384 ? -40.219 2.553 9.664 1 28.12 384 PRO B C 1
ATOM 6183 O O . PRO B 1 384 ? -39 2.557 9.898 1 28.12 384 PRO B O 1
ATOM 6186 N N . ALA B 1 385 ? -40.938 1.509 10.109 1 27.88 385 ALA B N 1
ATOM 6187 C CA . ALA B 1 385 ? -40.5 0.124 10.258 1 27.88 385 ALA B CA 1
ATOM 6188 C C . ALA B 1 385 ? -39.25 -0.151 9.406 1 27.88 385 ALA B C 1
ATOM 6190 O O . ALA B 1 385 ? -39.281 0.024 8.188 1 27.88 385 ALA B O 1
ATOM 6191 N N . SER B 1 386 ? -38.031 0.202 9.688 1 29.27 386 SER B N 1
ATOM 6192 C CA . SER B 1 386 ? -36.781 -0.286 9.109 1 29.27 386 SER B CA 1
ATOM 6193 C C . SER B 1 386 ? -37 -1.533 8.266 1 29.27 386 SER B C 1
ATOM 6195 O O . SER B 1 386 ? -37.781 -2.416 8.648 1 29.27 386 SER B O 1
ATOM 6197 N N . ALA B 1 387 ? -36.719 -1.367 6.898 1 27.25 387 ALA B N 1
ATOM 6198 C CA . ALA B 1 387 ? -36.625 -2.453 5.93 1 27.25 387 ALA B CA 1
ATOM 6199 C C . ALA B 1 387 ? -35.844 -3.633 6.504 1 27.25 387 ALA B C 1
ATOM 6201 O O . ALA B 1 387 ? -35.469 -4.551 5.773 1 27.25 387 ALA B O 1
ATOM 6202 N N . ALA B 1 388 ? -35.156 -3.615 7.461 1 31.92 388 ALA B N 1
ATOM 6203 C CA . ALA B 1 388 ? -34.844 -4.871 8.133 1 31.92 388 ALA B CA 1
ATOM 6204 C C . ALA B 1 388 ? -36.062 -5.801 8.164 1 31.92 388 ALA B C 1
ATOM 6206 O O . ALA B 1 388 ? -35.906 -7.023 8.172 1 31.92 388 ALA B O 1
ATOM 6207 N N . ALA B 1 389 ? -37.125 -5.281 8.445 1 30.48 389 ALA B N 1
ATOM 6208 C CA . ALA B 1 389 ? -38.344 -6.078 8.398 1 30.48 389 ALA B CA 1
ATOM 6209 C C . ALA B 1 389 ? -38.719 -6.426 6.957 1 30.48 389 ALA B C 1
ATOM 6211 O O . ALA B 1 389 ? -39.406 -7.41 6.711 1 30.48 389 ALA B O 1
ATOM 6212 N N . ALA B 1 390 ? -38.625 -5.371 6.09 1 28.69 390 ALA B N 1
ATOM 6213 C CA . ALA B 1 390 ? -38.875 -5.852 4.734 1 28.69 390 ALA B CA 1
ATOM 6214 C C . ALA B 1 390 ? -37.688 -6.59 4.176 1 28.69 390 ALA B C 1
ATOM 6216 O O . ALA B 1 390 ? -37.5 -6.672 2.961 1 28.69 390 ALA B O 1
ATOM 6217 N N . ALA B 1 391 ? -36.312 -6.41 4.672 1 35.16 391 ALA B N 1
ATOM 6218 C CA . ALA B 1 391 ? -35.5 -7.559 4.301 1 35.16 391 ALA B CA 1
ATOM 6219 C C . ALA B 1 391 ? -36.344 -8.805 4.094 1 35.16 391 ALA B C 1
ATOM 6221 O O . ALA B 1 391 ? -36.969 -9.305 5.039 1 35.16 391 ALA B O 1
ATOM 6222 N N . GLY B 1 392 ? -36.875 -8.844 3.244 1 36.19 392 GLY B N 1
ATOM 6223 C CA . GLY B 1 392 ? -37.5 -10.125 2.939 1 36.19 392 GLY B CA 1
ATOM 6224 C C . GLY B 1 392 ? -36.781 -11.297 3.602 1 36.19 392 GLY B C 1
ATOM 6225 O O . GLY B 1 392 ? -35.719 -11.125 4.223 1 36.19 392 GLY B O 1
ATOM 6226 N N . ASP B 1 393 ? -37.25 -12.508 3.645 1 46.31 393 ASP B N 1
ATOM 6227 C CA . ASP B 1 393 ? -36.969 -13.883 4.055 1 46.31 393 ASP B CA 1
ATOM 6228 C C . ASP B 1 393 ? -35.531 -14.273 3.732 1 46.31 393 ASP B C 1
ATOM 6230 O O . ASP B 1 393 ? -35.188 -15.461 3.701 1 46.31 393 ASP B O 1
ATOM 6234 N N . GLY B 1 394 ? -34.625 -13.297 3.348 1 58.06 394 GLY B N 1
ATOM 6235 C CA . GLY B 1 394 ? -33.406 -13.984 2.912 1 58.06 394 GLY B CA 1
ATOM 6236 C C . GLY B 1 394 ? -32.406 -14.203 4.027 1 58.06 394 GLY B C 1
ATOM 6237 O O . GLY B 1 394 ? -32.5 -13.539 5.066 1 58.06 394 GLY B O 1
ATOM 6238 N N . ALA B 1 395 ? -31.594 -15.219 4.117 1 73.44 395 ALA B N 1
ATOM 6239 C CA . ALA B 1 395 ? -30.578 -15.672 5.066 1 73.44 395 ALA B CA 1
ATOM 6240 C C . ALA B 1 395 ? -29.375 -14.742 5.059 1 73.44 395 ALA B C 1
ATOM 6242 O O . ALA B 1 395 ? -29 -14.203 4.012 1 73.44 395 ALA B O 1
ATOM 6243 N N . ALA B 1 396 ? -28.953 -14.211 6.254 1 80.94 396 ALA B N 1
ATOM 6244 C CA . ALA B 1 396 ? -27.766 -13.375 6.418 1 80.94 396 ALA B CA 1
ATOM 6245 C C . ALA B 1 396 ? -26.516 -14.117 5.965 1 80.94 396 ALA B C 1
ATOM 6247 O O . ALA B 1 396 ? -26.375 -15.32 6.207 1 80.94 396 ALA B O 1
ATOM 6248 N N . LEU B 1 397 ? -25.703 -13.469 5.172 1 84.81 397 LEU B N 1
ATOM 6249 C CA . LEU B 1 397 ? -24.422 -14.016 4.711 1 84.81 397 LEU B CA 1
ATOM 6250 C C . LEU B 1 397 ? -23.25 -13.289 5.367 1 84.81 397 LEU B C 1
ATOM 6252 O O . LEU B 1 397 ? -23.219 -12.055 5.391 1 84.81 397 LEU B O 1
ATOM 6256 N N . GLU B 1 398 ? -22.359 -14.016 5.98 1 85 398 GLU B N 1
ATOM 6257 C CA . GLU B 1 398 ? -21.156 -13.414 6.559 1 85 398 GLU B CA 1
ATOM 6258 C C . GLU B 1 398 ? -20.141 -13.047 5.473 1 85 398 GLU B C 1
ATOM 6260 O O . GLU B 1 398 ? -19.781 -13.891 4.641 1 85 398 GLU B O 1
ATOM 6265 N N . LEU B 1 399 ? -19.781 -11.773 5.504 1 86.88 399 LEU B N 1
ATOM 6266 C CA . LEU B 1 399 ? -18.812 -11.312 4.512 1 86.88 399 LEU B CA 1
ATOM 6267 C C . LEU B 1 399 ? -17.594 -10.672 5.188 1 86.88 399 LEU B C 1
ATOM 6269 O O . LEU B 1 399 ? -17.719 -10.109 6.277 1 86.88 399 LEU B O 1
ATOM 6273 N N . CYS B 1 400 ? -16.5 -10.883 4.582 1 84.88 400 CYS B N 1
ATOM 6274 C CA . CYS B 1 400 ? -15.344 -10.109 5.008 1 84.88 400 CYS B CA 1
ATOM 6275 C C . CYS B 1 400 ? -15.445 -8.664 4.516 1 84.88 400 CYS B C 1
ATOM 6277 O O . CYS B 1 400 ? -16.297 -8.344 3.693 1 84.88 400 CYS B O 1
ATOM 6279 N N . TYR B 1 401 ? -14.648 -7.828 4.977 1 83.06 401 TYR B N 1
ATOM 6280 C CA . TYR B 1 401 ? -14.711 -6.418 4.609 1 83.06 401 TYR B CA 1
ATOM 6281 C C . TYR B 1 401 ? -14.5 -6.234 3.113 1 83.06 401 TYR B C 1
ATOM 6283 O O . TYR B 1 401 ? -15.258 -5.516 2.457 1 83.06 401 TYR B O 1
ATOM 6291 N N . GLY B 1 402 ? -13.422 -6.91 2.568 1 82.81 402 GLY B N 1
ATOM 6292 C CA . GLY B 1 402 ? -13.109 -6.773 1.155 1 82.81 402 GLY B CA 1
ATOM 6293 C C . GLY B 1 402 ? -14.273 -7.137 0.251 1 82.81 402 GLY B C 1
ATOM 6294 O O . GLY B 1 402 ? -14.586 -6.402 -0.689 1 82.81 402 GLY B O 1
ATOM 6295 N N . CYS B 1 403 ? -14.938 -8.164 0.591 1 85.94 403 CYS B N 1
ATOM 6296 C CA . CYS B 1 403 ? -16.062 -8.602 -0.223 1 85.94 403 CYS B CA 1
ATOM 6297 C C . CYS B 1 403 ? -17.266 -7.684 -0.031 1 85.94 403 CYS B C 1
ATOM 6299 O O . CYS B 1 403 ? -18.016 -7.445 -0.97 1 85.94 403 CYS B O 1
ATOM 6301 N N . THR B 1 404 ? -17.391 -7.195 1.15 1 83.06 404 THR B N 1
ATOM 6302 C CA . THR B 1 404 ? -18.484 -6.246 1.403 1 83.06 404 THR B CA 1
ATOM 6303 C C . THR B 1 404 ? -18.328 -5.008 0.526 1 83.06 404 THR B C 1
ATOM 6305 O O . THR B 1 404 ? -19.297 -4.551 -0.086 1 83.06 404 THR B O 1
ATOM 6308 N N . VAL B 1 405 ? -17.125 -4.602 0.442 1 77.81 405 VAL B N 1
ATOM 6309 C CA . VAL B 1 405 ? -16.859 -3.389 -0.322 1 77.81 405 VAL B CA 1
ATOM 6310 C C . VAL B 1 405 ? -17 -3.674 -1.814 1 77.81 405 VAL B C 1
ATOM 6312 O O . VAL B 1 405 ? -17.531 -2.844 -2.562 1 77.81 405 VAL B O 1
ATOM 6315 N N . SER B 1 406 ? -16.547 -4.785 -2.213 1 78.25 406 SER B N 1
ATOM 6316 C CA . SER B 1 406 ? -16.594 -5.133 -3.629 1 78.25 406 SER B CA 1
ATOM 6317 C C . SER B 1 406 ? -18.031 -5.344 -4.102 1 78.25 406 SER B C 1
ATOM 6319 O O . SER B 1 406 ? -18.344 -5.117 -5.273 1 78.25 406 SER B O 1
ATOM 6321 N N . LEU B 1 407 ? -18.953 -5.66 -3.174 1 78.25 407 LEU B N 1
ATOM 6322 C CA . LEU B 1 407 ? -20.328 -5.969 -3.543 1 78.25 407 LEU B CA 1
ATOM 6323 C C . LEU B 1 407 ? -21.234 -4.754 -3.355 1 78.25 407 LEU B C 1
ATOM 6325 O O . LEU B 1 407 ? -22.281 -4.656 -3.979 1 78.25 407 LEU B O 1
ATOM 6329 N N . LYS B 1 408 ? -21 -3.863 -2.312 1 71 408 LYS B N 1
ATOM 6330 C CA . LYS B 1 408 ? -21.859 -2.768 -1.894 1 71 408 LYS B CA 1
ATOM 6331 C C . LYS B 1 408 ? -22.172 -1.833 -3.061 1 71 408 LYS B C 1
ATOM 6333 O O . LYS B 1 408 ? -23.297 -1.329 -3.18 1 71 408 LYS B O 1
ATOM 6338 N N . GLY B 1 409 ? -21.328 -1.606 -4.023 1 58.53 409 GLY B N 1
ATOM 6339 C CA . GLY B 1 409 ? -21.531 -0.589 -5.043 1 58.53 409 GLY B CA 1
ATOM 6340 C C . GLY B 1 409 ? -22.281 -1.104 -6.258 1 58.53 409 GLY B C 1
ATOM 6341 O O . GLY B 1 409 ? -22.547 -0.347 -7.191 1 58.53 409 GLY B O 1
ATOM 6342 N N . ALA B 1 410 ? -22.766 -2.246 -6.16 1 55.78 410 ALA B N 1
ATOM 6343 C CA . ALA B 1 410 ? -23.406 -2.787 -7.352 1 55.78 410 ALA B CA 1
ATOM 6344 C C . ALA B 1 410 ? -24.828 -2.252 -7.484 1 55.78 410 ALA B C 1
ATOM 6346 O O . ALA B 1 410 ? -25.516 -2.02 -6.484 1 55.78 410 ALA B O 1
ATOM 6347 N N . ALA B 1 411 ? -25.078 -1.326 -8.516 1 53.38 411 ALA B N 1
ATOM 6348 C CA . ALA B 1 411 ? -26.359 -0.7 -8.812 1 53.38 411 ALA B CA 1
ATOM 6349 C C . ALA B 1 411 ? -27.516 -1.626 -8.453 1 53.38 411 ALA B C 1
ATOM 6351 O O . ALA B 1 411 ? -28.547 -1.175 -7.949 1 53.38 411 ALA B O 1
ATOM 6352 N N . ALA B 1 412 ? -27.5 -2.85 -8.977 1 59.69 412 ALA B N 1
ATOM 6353 C CA . ALA B 1 412 ? -28.516 -3.885 -8.836 1 59.69 412 ALA B CA 1
ATOM 6354 C C . ALA B 1 412 ? -28.031 -5.012 -7.93 1 59.69 412 ALA B C 1
ATOM 6356 O O . ALA B 1 412 ? -26.828 -5.102 -7.625 1 59.69 412 ALA B O 1
ATOM 6357 N N . ASP B 1 413 ? -28.922 -5.621 -7.219 1 75.62 413 ASP B N 1
ATOM 6358 C CA . ASP B 1 413 ? -28.609 -6.828 -6.465 1 75.62 413 ASP B CA 1
ATOM 6359 C C . ASP B 1 413 ? -27.625 -7.707 -7.23 1 75.62 413 ASP B C 1
ATOM 6361 O O . ASP B 1 413 ? -27.891 -8.109 -8.359 1 75.62 413 ASP B O 1
ATOM 6365 N N . MET B 1 414 ? -26.453 -7.742 -6.719 1 83.19 414 MET B N 1
ATOM 6366 C CA . MET B 1 414 ? -25.422 -8.57 -7.344 1 83.19 414 MET B CA 1
ATOM 6367 C C . MET B 1 414 ? -25.812 -10.039 -7.328 1 83.19 414 MET B C 1
ATOM 6369 O O . MET B 1 414 ? -26.531 -10.484 -6.422 1 83.19 414 MET B O 1
ATOM 6373 N N . ALA B 1 415 ? -25.531 -10.664 -8.461 1 88.25 415 ALA B N 1
ATOM 6374 C CA . ALA B 1 415 ? -25.703 -12.117 -8.492 1 88.25 415 ALA B CA 1
ATOM 6375 C C . ALA B 1 415 ? -24.391 -12.828 -8.164 1 88.25 415 ALA B C 1
ATOM 6377 O O . ALA B 1 415 ? -23.328 -12.438 -8.648 1 88.25 415 ALA B O 1
ATOM 6378 N N . TRP B 1 416 ? -24.422 -13.766 -7.23 1 88.75 416 TRP B N 1
ATOM 6379 C CA . TRP B 1 416 ? -23.219 -14.508 -6.871 1 88.75 416 TRP B CA 1
ATOM 6380 C C . TRP B 1 416 ? -23.562 -15.898 -6.367 1 88.75 416 TRP B C 1
ATOM 6382 O O . TRP B 1 416 ? -24.594 -16.094 -5.715 1 88.75 416 TRP B O 1
ATOM 6392 N N . PRO B 1 417 ? -22.688 -16.828 -6.66 1 87.81 417 PRO B N 1
ATOM 6393 C CA . PRO B 1 417 ? -22.906 -18.172 -6.105 1 87.81 417 PRO B CA 1
ATOM 6394 C C . PRO B 1 417 ? -22.719 -18.219 -4.594 1 87.81 417 PRO B C 1
ATOM 6396 O O . PRO B 1 417 ? -21.719 -17.719 -4.078 1 87.81 417 PRO B O 1
ATOM 6399 N N . VAL B 1 418 ? -23.688 -18.656 -3.879 1 79.31 418 VAL B N 1
ATOM 6400 C CA . VAL B 1 418 ? -23.609 -18.797 -2.428 1 79.31 418 VAL B CA 1
ATOM 6401 C C . VAL B 1 418 ? -23.953 -20.234 -2.033 1 79.31 418 VAL B C 1
ATOM 6403 O O . VAL B 1 418 ? -24.828 -20.859 -2.627 1 79.31 418 VAL B O 1
ATOM 6406 N N . ASN B 1 419 ? -22.859 -20.891 -1.309 1 63.66 419 ASN B N 1
ATOM 6407 C CA . ASN B 1 419 ? -23.156 -22.219 -0.791 1 63.66 419 ASN B CA 1
ATOM 6408 C C . ASN B 1 419 ? -24.219 -22.172 0.292 1 63.66 419 ASN B C 1
ATOM 6410 O O . ASN B 1 419 ? -24.016 -21.562 1.35 1 63.66 419 ASN B O 1
ATOM 6414 N N . PRO B 1 420 ? -25.375 -22.703 -0.016 1 57.5 420 PRO B N 1
ATOM 6415 C CA . PRO B 1 420 ? -26.422 -22.688 1.009 1 57.5 420 PRO B CA 1
ATOM 6416 C C . PRO B 1 420 ? -25.953 -23.297 2.332 1 57.5 420 PRO B C 1
ATOM 6418 O O . PRO B 1 420 ? -26.438 -22.891 3.398 1 57.5 420 PRO B O 1
ATOM 6421 N N . GLU B 1 421 ? -25.109 -24.406 2.191 1 55.28 421 GLU B N 1
ATOM 6422 C CA . GLU B 1 421 ? -24.641 -25.062 3.408 1 55.28 421 GLU B CA 1
ATOM 6423 C C . GLU B 1 421 ? -23.75 -24.125 4.227 1 55.28 421 GLU B C 1
ATOM 6425 O O . GLU B 1 421 ? -23.609 -24.297 5.441 1 55.28 421 GLU B O 1
ATOM 6430 N N . ARG B 1 422 ? -23.141 -23.438 3.518 1 50.12 422 ARG B N 1
ATOM 6431 C CA . ARG B 1 422 ? -22.234 -22.484 4.176 1 50.12 422 ARG B CA 1
ATOM 6432 C C . ARG B 1 422 ? -23 -21.266 4.66 1 50.12 422 ARG B C 1
ATOM 6434 O O . ARG B 1 422 ? -22.406 -20.297 5.133 1 50.12 422 ARG B O 1
ATOM 6441 N N . LEU B 1 423 ? -24.297 -21.25 4.148 1 49.75 423 LEU B N 1
ATOM 6442 C CA . LEU B 1 423 ? -25.188 -20.297 4.82 1 49.75 423 LEU B CA 1
ATOM 6443 C C . LEU B 1 423 ? -25.281 -20.609 6.312 1 49.75 423 LEU B C 1
ATOM 6445 O O . LEU B 1 423 ? -25.656 -21.719 6.695 1 49.75 423 LEU B O 1
ATOM 6449 N N . GLY B 1 424 ? -24.406 -20.984 7.055 1 36.03 424 GLY B N 1
ATOM 6450 C CA . GLY B 1 424 ? -24.484 -21.344 8.461 1 36.03 424 GLY B CA 1
ATOM 6451 C C . GLY B 1 424 ? -25.922 -21.531 8.938 1 36.03 424 GLY B C 1
ATOM 6452 O O . GLY B 1 424 ? -26.828 -20.875 8.438 1 36.03 424 GLY B O 1
ATOM 6453 N N . PRO B 1 425 ? -26.391 -22.734 9.445 1 29.61 425 PRO B N 1
ATOM 6454 C CA . PRO B 1 425 ? -27.391 -22.766 10.531 1 29.61 425 PRO B CA 1
ATOM 6455 C C . PRO B 1 425 ? -27.328 -21.547 11.43 1 29.61 425 PRO B C 1
ATOM 6457 O O . PRO B 1 425 ? -26.297 -20.844 11.469 1 29.61 425 PRO B O 1
ATOM 6460 N N . ARG B 1 426 ? -28.469 -21.094 11.977 1 28.95 426 ARG B N 1
ATOM 6461 C CA . ARG B 1 426 ? -28.828 -20.984 13.391 1 28.95 426 ARG B CA 1
ATOM 6462 C C . ARG B 1 426 ? -28.047 -22 14.227 1 28.95 426 ARG B C 1
ATOM 6464 O O . ARG B 1 426 ? -27.578 -23.016 13.703 1 28.95 426 ARG B O 1
ATOM 6471 N N . TYR B 1 427 ? -27.734 -21.953 15.484 1 25.48 427 TYR B N 1
ATOM 6472 C CA . TYR B 1 427 ? -27.391 -22.953 16.484 1 25.48 427 TYR B CA 1
ATOM 6473 C C . TYR B 1 427 ? -28.141 -24.25 16.234 1 25.48 427 TYR B C 1
ATOM 6475 O O . TYR B 1 427 ? -28.156 -25.141 17.094 1 25.48 427 TYR B O 1
ATOM 6483 N N . ASN B 1 428 ? -28.766 -24.75 15.07 1 25.61 428 ASN B N 1
ATOM 6484 C CA . ASN B 1 428 ? -29.25 -26.062 15.477 1 25.61 428 ASN B CA 1
ATOM 6485 C C . ASN B 1 428 ? -28.172 -27.141 15.305 1 25.61 428 ASN B C 1
ATOM 6487 O O . ASN B 1 428 ? -27.641 -27.312 14.211 1 25.61 428 ASN B O 1
ATOM 6491 N N . ALA B 1 429 ? -27.453 -27.906 16.328 1 24.92 429 ALA B N 1
ATOM 6492 C CA . ALA B 1 429 ? -26.75 -29.141 16.672 1 24.92 429 ALA B CA 1
ATOM 6493 C C . ALA B 1 429 ? -27.297 -30.328 15.859 1 24.92 429 ALA B C 1
ATOM 6495 O O . ALA B 1 429 ? -26.531 -31.188 15.438 1 24.92 429 ALA B O 1
ATOM 6496 N N . ASP B 1 430 ? -28.625 -30.656 15.719 1 25.95 430 ASP B N 1
ATOM 6497 C CA . ASP B 1 430 ? -29.188 -32 15.641 1 25.95 430 ASP B CA 1
ATOM 6498 C C . ASP B 1 430 ? -29.078 -32.562 14.227 1 25.95 430 ASP B C 1
ATOM 6500 O O . ASP B 1 430 ? -29.078 -33.781 14.039 1 25.95 430 ASP B O 1
ATOM 6504 N N . ASP B 1 431 ? -29.172 -31.969 13.141 1 26.56 431 ASP B N 1
ATOM 6505 C CA . ASP B 1 431 ? -29.5 -32.812 12 1 26.56 431 ASP B CA 1
ATOM 6506 C C . ASP B 1 431 ? -28.25 -33.469 11.406 1 26.56 431 ASP B C 1
ATOM 6508 O O . ASP B 1 431 ? -28.344 -34.438 10.664 1 26.56 431 ASP B O 1
ATOM 6512 N N . VAL B 1 432 ? -27 -33.156 11.398 1 25 432 VAL B N 1
ATOM 6513 C CA . VAL B 1 432 ? -26 -34.062 10.898 1 25 432 VAL B CA 1
ATOM 6514 C C . VAL B 1 432 ? -25.75 -35.156 11.93 1 25 432 VAL B C 1
ATOM 6516 O O . VAL B 1 432 ? -24.906 -36.062 11.711 1 25 432 VAL B O 1
ATOM 6519 N N . ILE B 1 433 ? -26.359 -35.469 13.117 1 25.05 433 ILE B N 1
ATOM 6520 C CA . ILE B 1 433 ? -26.281 -36.812 13.695 1 25.05 433 ILE B CA 1
ATOM 6521 C C . ILE B 1 433 ? -27.016 -37.812 12.805 1 25.05 433 ILE B C 1
ATOM 6523 O O . ILE B 1 433 ? -26.531 -38.938 12.586 1 25.05 433 ILE B O 1
ATOM 6527 N N . ASN B 1 434 ? -28.188 -37.656 12.227 1 25.06 434 ASN B N 1
ATOM 6528 C CA . ASN B 1 434 ? -28.969 -38.781 11.781 1 25.06 434 ASN B CA 1
ATOM 6529 C C . ASN B 1 434 ? -28.453 -39.344 10.469 1 25.06 434 ASN B C 1
ATOM 6531 O O . ASN B 1 434 ? -28.5 -40.562 10.242 1 25.06 434 ASN B O 1
ATOM 6535 N N . GLU B 1 435 ? -28.141 -38.781 9.344 1 26.67 435 GLU B N 1
ATOM 6536 C CA . GLU B 1 435 ? -27.969 -39.656 8.203 1 26.67 435 GLU B CA 1
ATOM 6537 C C . GLU B 1 435 ? -26.641 -40.406 8.273 1 26.67 435 GLU B C 1
ATOM 6539 O O . GLU B 1 435 ? -26.391 -41.312 7.48 1 26.67 435 GLU B O 1
ATOM 6544 N N . LEU B 1 436 ? -25.531 -40.25 9.172 1 23.05 436 LEU B N 1
ATOM 6545 C CA . LEU B 1 436 ? -24.672 -41.375 9.547 1 23.05 436 LEU B CA 1
ATOM 6546 C C . LEU B 1 436 ? -25.422 -42.375 10.43 1 23.05 436 LEU B C 1
ATOM 6548 O O . LEU B 1 436 ? -24.891 -43.438 10.758 1 23.05 436 LEU B O 1
ATOM 6552 N N . SER B 1 437 ? -26.641 -42.344 11.125 1 24.72 437 SER B N 1
ATOM 6553 C CA . SER B 1 437 ? -27.078 -43.594 11.703 1 24.72 437 SER B CA 1
ATOM 6554 C C . SER B 1 437 ? -27.531 -44.562 10.617 1 24.72 437 SER B C 1
ATOM 6556 O O . SER B 1 437 ? -27.953 -45.688 10.914 1 24.72 437 SER B O 1
ATOM 6558 N N . LEU B 1 438 ? -27.906 -44.188 9.391 1 23.17 438 LEU B N 1
ATOM 6559 C CA . LEU B 1 438 ? -28.422 -45.344 8.656 1 23.17 438 LEU B CA 1
ATOM 6560 C C . LEU B 1 438 ? -27.266 -46.219 8.148 1 23.17 438 LEU B C 1
ATOM 6562 O O . LEU B 1 438 ? -27.359 -47.438 8.203 1 23.17 438 LEU B O 1
ATOM 6566 N N . GLU B 1 439 ? -26.172 -46.125 7.352 1 20.45 439 GLU B N 1
ATOM 6567 C CA . GLU B 1 439 ? -25.328 -47.281 7.246 1 20.45 439 GLU B CA 1
ATOM 6568 C C . GLU B 1 439 ? -24.297 -47.344 8.367 1 20.45 439 GLU B C 1
ATOM 6570 O O . GLU B 1 439 ? -23.891 -46.312 8.875 1 20.45 439 GLU B O 1
#

Foldseek 3Di:
DPQLFQKAAPPDQDAFPPPSPHGFGIAHPNGGHRLVVLLVVLLVLLCVVVVVDQLFAFDDDDDDPPPPQAEEEEEAAQALLSLLSLLSSLVVQLVRCVVPVLTGRHAYEYEYEAEPPRDCLLVVLVVVSNVVRPSHDYHYYYHYLQVLDDQVQKFFWDQDPLLFIWTHGRDPDDDGLVRLLVLWPANQLSVVLVVLSVVVVVQVVCQVVVHQEYEYSQALLLLLLVLQSCVVLVNLQVLQVSLDFDWADDPPGPHIHTYDYSNSHPFPVSSVVSCVSVVNVVSGDPPPPPPDPDPPRDHSSRVSSVVQVVCSRSSNNCVSVVSSVVSNPRDNDDADFPAAAQRRGHTAGDQVSVVVCCVVVVDDDPPPDPVSVVVVVVCVVVVPVPCVVVSPPTQTGGHHSSNSNRLPPSPGRRIDRGDVVSSDDDDPPPDVVPPVVPD/DPQLFQKAAPPDQDAFPPPSPDGFGIAHPNGGHRLVVLLVVLLVLLCVVVVVDLLFAFDDDDDDPPPPQAEEEEEAAQALLSLLSLLSSLVVQLVRCVVPVLTGRHAYEYEYEAEPPRDCLLVVLVVVSVVVRPSHDYHYYYHYLQVLDDQVQKFFWAQDPLLFIWTHGRDPDDDGLVRLLVLWQANQLSVVLVVLSVVVVVQVVCQVVVHQEYEYSQALLLLLLVLQSCVVLVNLQVLQVSLDFDWADDPPGPHIHTYDYSNNHPFPVSSVVSCVSVVNVVSGDPPPPPPDPDPPRDHSSRVSSVVQVVCSRSSNNCVSVVSSVVSNPRDNDDADFPAAAQRRGHTAGDQVSVVVCCVVVVDDDPPPDPVSVVVVVVCVVVVPPPCVVVSPPTQTTGHHSSNSNRQNSRPGRRIDRGDVPSSDDDPPPPDVVPVVVPD